Protein 2JF7 (pdb70)

GO terms:
  GO:0009821 alkaloid biosynthetic process (P, IDA)
  GO:0050422 strictosidine beta-glucosidase activity (F, IDA)

B-factor: mean 22.51, std 4.83, range [8.19, 57.91]

Sequence (933 aa):
VVHRRDFPQDFIFGAGGSAYQCEGAYNEGNRGPSIWDTFTQRSPAKISDGSNGNQAINCYHMYKEDIKIMKQTGLESYRFSISWSRVLPGGRLAAGVNKDGVKFYHDFIDELLANGIKPSVTLFHWDLPQALEDEYGGFLSHRIVDDFCEYAEFCFWEFGDKIKYWTTFNEPHTFAVNGYALGEFAPGRGGKGDEGDPAIEPYVVTHNILLAHKAAVEEYRNKFQKCQEGEIGIVLNSMWMEPLSDVQADIDAQKRALDFMLGWFLEPLTTGDYPKSMRELVKGRLPKFSADDSEKLKGCYDFIGMNYYTATYVTNAVKLSYETDDQVTKTFERNQKPIGHALYGGWQHVVPWGLYKLLVYTKETYHVPVLYVTESGMVEENKTKILLSEARRDAERTDYHQKHLASVRDAIDDGVNVKGYFVWSFFDNFEWNLGYICRYGIIHVDYKSFERYPKESAIWYKNFIAGVVHRRDFPQDFIFGAGGSAYQCEGAYNEGNRGPSIWDTFTQRSPAKISDGSNGNQAINCYHMYKEDIKIMKQTGLESYRFSISWSRVLPGGRLAAGVNKDGVKFYHDFIDELLANGIKPSVTLFHWDLPQALEDEYGGFLSHRIVDDFCEYAEFCFWEFGDKIKYWTTFNEPHTFAVNGYALGEFAPGRGGKGDEGDPAIEPYVVTHNILLAHKAAVEEYRNKFQKCQEGEIGIVLNSMWMEPLSDVQADIDAQKRALDFMLGWFLEPLTTGDYPKSMRELVKGRLPKFSADDSEKLKGCYDFIGMNYYTATYVTNAVLSYETDDQVTKTFERNQKPIGHALYGGWQHVVPWGLYKLLVYTKETYHVPVLYVTESGMVEENKTKILLSEARRDAERTDYHQKHLASVRDAIDDGVNVKGYFVWSFFDNFEWNLGYICRYGIIHVDYKSFERYPKESAIWYKNFIAG

Organism: Rauvolfia serpentina (NCBI:txid4060)

InterPro domains:
  IPR001360 Glycoside hydrolase family 1 [PF00232] (40-508)
  IPR001360 Glycoside hydrolase family 1 [PR00131] (336-350)
  IPR001360 Glycoside hydrolase family 1 [PR00131] (412-420)
  IPR001360 Glycoside hydrolase family 1 [PR00131] (435-446)
  IPR001360 Glycoside hydrolase family 1 [PR00131] (456-473)
  IPR001360 Glycoside hydrolase family 1 [PR00131] (480-492)
  IPR001360 Glycoside hydrolase family 1 [PTHR10353] (43-511)
  IPR017853 Glycoside hydrolase superfamily [SSF51445] (31-507)
  IPR033132 Glycosyl hydrolases family 1, N-terminal conserved site [PS00653] (47-61)

Foldseek 3Di:
DDFQVLDDPQAFEAFEDECLFAAAPCPPLNFAAFLQNVQLVVPLVLFQVSDGSNCWLNCLPCLLVVLVLRVLLVHQAYEYEQQCRLQVVLLACVSHGRPSSLVSVVVNLVSCVVSNYAYAYEHDEQRHRVNQCPVPNALLDLVNQVSLLVSLLVCCVSPLLRHAHYEYYEALLCNLCCDDPPLSFPPRHHHVPHDHPQLARSQSNVVSVLSNLLSSLCSCVVPRCVPSVHFYFYEFEDAQEAALDPDPQSVLLNVLRCQLRPQQRLVCQAQVFGDPLCCVQSPPSHDHDDPVSSVSSHPSGPEYAYEYFHHWYKGAAPSNHSVPSSRIDTHQDRPNHGCACQADPRPGHQDLLSLLVVLLCCCVPRVTPEYEHREYWDKHFPDDPDDCVVVLAPVVGLVSVVSNVVSVSVNVVVPRHYRYHYYPHQEFTQDGSHGRGIGTHQWYADRPPSDIHGGVSSVSSSVSVVD/DDFQVLDDPQAFEAFEDECLWAAACCPHLQFAAFLQQVQLVVPLVLFPVSFGSNCWLNCLPCLLVVLVLCLLLVHQAYEYEQQLRLQVVQLACVSHGRPSRLVSVVVNLVSNVVSNYAYAYEHDDLRHRVNCCVVPNALLDLVNQVSLLVSLLVCCVSPLLRHAHYEHYEALLCNLCCDDPPLSFPPRHRHVPHDHPQLARSQSRVVSSLSNLLSSLCSCVVPHCVNSVHWYAYEFEDAQEAALDPDPQSVVLNVLRCQLRPQQRLVCQAQVFGDVLCCVQSPPSHDHDDPVSSVSSHPSGLEYAYEYFHHWYKGAAPSHSVPSSRIDTHQDRPNHGPACAAPPRPGGQDLLRLLVVLVCCCVPRVTPAYEHAEYWDKHFPDDPDDPVVVQAPVVGLVSVVSNVVSVSVNVVVPGHYRYHYYPHQEFTQDGSHGRRIGIHQWYADRPVSDTHGGVSSVVSSVRSVD

Solvent-accessible surface area: 35237 Å² total

Radius of gyration: 33.12 Å; Cα contacts (8 Å, |Δi|>4): 2077; chains: 2; bounding box: 80×69×91 Å

CATH classification: 3.20.20.80

Structure (mmCIF, N/CA/C/O backbone):
data_2JF7
#
_entry.id   2JF7
#
_cell.length_a   157.630
_cell.length_b   157.630
_cell.length_c   103.590
_cell.angle_alpha   90.00
_cell.angle_beta   90.00
_cell.angle_gamma   90.00
#
_symmetry.space_group_name_H-M   'P 4 21 2'
#
loop_
_entity.id
_entity.type
_entity.pdbx_description
1 polymer STRICTOSIDINE-O-BETA-D-GLUCOSIDASE
2 water water
#
loop_
_atom_site.group_PDB
_atom_site.id
_atom_site.type_symbol
_atom_site.label_atom_id
_atom_site.label_alt_id
_atom_site.label_comp_id
_atom_site.label_asym_id
_atom_site.label_entity_id
_atom_site.label_seq_id
_atom_site.pdbx_PDB_ins_code
_atom_site.Cartn_x
_atom_site.Cartn_y
_atom_site.Cartn_z
_atom_site.occupancy
_atom_site.B_iso_or_equiv
_atom_site.auth_seq_id
_atom_site.auth_comp_id
_atom_site.auth_asym_id
_atom_site.auth_atom_id
_atom_site.pdbx_PDB_model_num
ATOM 1 N N . VAL A 1 37 ? 90.711 118.628 98.100 1.00 28.67 37 VAL A N 1
ATOM 2 C CA . VAL A 1 37 ? 90.970 118.812 99.567 1.00 28.75 37 VAL A CA 1
ATOM 3 C C . VAL A 1 37 ? 91.970 119.959 99.803 1.00 28.64 37 VAL A C 1
ATOM 4 O O . VAL A 1 37 ? 93.014 119.781 100.455 1.00 29.40 37 VAL A O 1
ATOM 8 N N . VAL A 1 38 ? 91.643 121.121 99.227 1.00 27.42 38 VAL A N 1
ATOM 9 C CA . VAL A 1 38 ? 92.293 122.406 99.515 1.00 26.24 38 VAL A CA 1
ATOM 10 C C . VAL A 1 38 ? 91.262 123.500 99.240 1.00 25.41 38 VAL A C 1
ATOM 11 O O . VAL A 1 38 ? 90.528 123.422 98.258 1.00 24.87 38 VAL A O 1
ATOM 15 N N . HIS A 1 39 ? 91.187 124.494 100.120 1.00 24.95 39 HIS A N 1
ATOM 16 C CA . HIS A 1 39 ? 90.168 125.541 100.023 1.00 24.58 39 HIS A CA 1
ATOM 17 C C . HIS A 1 39 ? 90.800 126.924 100.183 1.00 24.31 39 HIS A C 1
ATOM 18 O O . HIS A 1 39 ? 91.992 127.022 100.494 1.00 24.45 39 HIS A O 1
ATOM 25 N N . ARG A 1 40 ? 90.023 127.989 99.966 1.00 23.43 40 ARG A N 1
ATOM 26 C CA . ARG A 1 40 ? 90.576 129.351 99.994 1.00 22.97 40 ARG A CA 1
ATOM 27 C C . ARG A 1 40 ? 91.045 129.757 101.391 1.00 23.07 40 ARG A C 1
ATOM 28 O O . ARG A 1 40 ? 92.032 130.488 101.541 1.00 23.20 40 ARG A O 1
ATOM 36 N N . ARG A 1 41 ? 90.322 129.288 102.402 1.00 23.06 41 ARG A N 1
ATOM 37 C CA . ARG A 1 41 ? 90.605 129.621 103.803 1.00 23.06 41 ARG A CA 1
ATOM 38 C C . ARG A 1 41 ? 91.968 129.110 104.302 1.00 22.85 41 ARG A C 1
ATOM 39 O O . ARG A 1 41 ? 92.424 129.514 105.370 1.00 22.84 41 ARG A O 1
ATOM 47 N N . ASP A 1 42 ? 92.596 128.218 103.536 1.00 22.35 42 ASP A N 1
ATOM 48 C CA . ASP A 1 42 ? 93.905 127.684 103.871 1.00 21.91 42 ASP A CA 1
ATOM 49 C C . ASP A 1 42 ? 95.025 128.690 103.605 1.00 21.83 42 ASP A C 1
ATOM 50 O O . ASP A 1 42 ? 96.167 128.448 103.987 1.00 22.22 42 ASP A O 1
ATOM 55 N N . PHE A 1 43 ? 94.700 129.803 102.937 1.00 21.53 43 PHE A N 1
ATOM 56 C CA . PHE A 1 43 ? 95.691 130.810 102.515 1.00 20.96 43 PHE A CA 1
ATOM 57 C C . PHE A 1 43 ? 95.435 132.101 103.242 1.00 21.29 43 PHE A C 1
ATOM 58 O O . PHE A 1 43 ? 94.288 132.378 103.591 1.00 21.95 43 PHE A O 1
ATOM 66 N N . PRO A 1 44 ? 96.470 132.908 103.471 1.00 21.57 44 PRO A N 1
ATOM 67 C CA . PRO A 1 44 ? 96.290 134.185 104.184 1.00 22.20 44 PRO A CA 1
ATOM 68 C C . PRO A 1 44 ? 95.244 135.083 103.509 1.00 22.90 44 PRO A C 1
ATOM 69 O O . PRO A 1 44 ? 94.976 134.935 102.321 1.00 22.48 44 PRO A O 1
ATOM 73 N N . GLN A 1 45 ? 94.671 136.011 104.264 1.00 24.22 45 GLN A N 1
ATOM 74 C CA . GLN A 1 45 ? 93.691 136.943 103.704 1.00 25.64 45 GLN A CA 1
ATOM 75 C C . GLN A 1 45 ? 94.129 137.669 102.427 1.00 25.81 45 GLN A C 1
ATOM 76 O O . GLN A 1 45 ? 93.364 137.742 101.472 1.00 26.15 45 GLN A O 1
ATOM 82 N N . ASP A 1 46 ? 95.348 138.193 102.399 1.00 26.15 46 ASP A N 1
ATOM 83 C CA . ASP A 1 46 ? 95.750 139.076 101.299 1.00 26.77 46 ASP A CA 1
ATOM 84 C C . ASP A 1 46 ? 96.414 138.381 100.063 1.00 26.57 46 ASP A C 1
ATOM 85 O O . ASP A 1 46 ? 96.602 139.010 99.008 1.00 27.19 46 ASP A O 1
ATOM 90 N N . PHE A 1 47 ? 96.765 137.101 100.186 1.00 25.23 47 PHE A N 1
ATOM 91 C CA . PHE A 1 47 ? 97.132 136.272 99.022 1.00 23.62 47 PHE A CA 1
ATOM 92 C C . PHE A 1 47 ? 96.348 136.612 97.750 1.00 22.62 47 PHE A C 1
ATOM 93 O O . PHE A 1 47 ? 95.126 136.734 97.800 1.00 22.36 47 PHE A O 1
ATOM 101 N N . ILE A 1 48 ? 97.048 136.752 96.621 1.00 22.30 48 ILE A N 1
ATOM 102 C CA . ILE A 1 48 ? 96.418 137.084 95.331 1.00 21.53 48 ILE A CA 1
ATOM 103 C C . ILE A 1 48 ? 96.213 135.840 94.458 1.00 20.93 48 ILE A C 1
ATOM 104 O O . ILE A 1 48 ? 97.137 135.040 94.242 1.00 20.57 48 ILE A O 1
ATOM 109 N N . PHE A 1 49 ? 95.005 135.688 93.935 1.00 20.64 49 PHE A N 1
ATOM 110 C CA . PHE A 1 49 ? 94.753 134.606 92.983 1.00 20.62 49 PHE A CA 1
ATOM 111 C C . PHE A 1 49 ? 94.502 135.142 91.584 1.00 20.44 49 PHE A C 1
ATOM 112 O O . PHE A 1 49 ? 93.548 135.894 91.355 1.00 21.01 49 PHE A O 1
ATOM 120 N N . GLY A 1 50 ? 95.363 134.763 90.649 1.00 20.04 50 GLY A N 1
ATOM 121 C CA . GLY A 1 50 ? 95.296 135.338 89.324 1.00 20.26 50 GLY A CA 1
ATOM 122 C C . GLY A 1 50 ? 95.618 134.392 88.200 1.00 20.77 50 GLY A C 1
ATOM 123 O O . GLY A 1 50 ? 95.693 133.167 88.388 1.00 20.47 50 GLY A O 1
ATOM 124 N N . ALA A 1 51 ? 95.796 134.978 87.017 1.00 21.15 51 ALA A N 1
ATOM 125 C CA . ALA A 1 51 ? 96.256 134.246 85.837 1.00 21.42 51 ALA A CA 1
ATOM 126 C C . ALA A 1 51 ? 97.046 135.210 84.953 1.00 21.71 51 ALA A C 1
ATOM 127 O O . ALA A 1 51 ? 97.171 136.396 85.288 1.00 21.94 51 ALA A O 1
ATOM 129 N N . GLY A 1 52 ? 97.584 134.717 83.837 1.00 21.73 52 GLY A N 1
ATOM 130 C CA . GLY A 1 52 ? 98.376 135.566 82.973 1.00 21.51 52 GLY A CA 1
ATOM 131 C C . GLY A 1 52 ? 98.489 135.122 81.537 1.00 22.14 52 GLY A C 1
ATOM 132 O O . GLY A 1 52 ? 97.955 134.078 81.141 1.00 22.37 52 GLY A O 1
ATOM 133 N N . GLY A 1 53 ? 99.181 135.956 80.756 1.00 22.44 53 GLY A N 1
ATOM 134 C CA . GLY A 1 53 ? 99.491 135.714 79.353 1.00 22.57 53 GLY A CA 1
ATOM 135 C C . GLY A 1 53 ? 100.639 136.637 78.995 1.00 22.87 53 GLY A C 1
ATOM 136 O O . GLY A 1 53 ? 101.072 137.408 79.860 1.00 24.06 53 GLY A O 1
ATOM 137 N N . SER A 1 54 ? 101.154 136.556 77.763 1.00 22.45 54 SER A N 1
ATOM 138 C CA . SER A 1 54 ? 102.217 137.469 77.318 1.00 22.01 54 SER A CA 1
ATOM 139 C C . SER A 1 54 ? 101.867 138.095 75.967 1.00 21.96 54 SER A C 1
ATOM 140 O O . SER A 1 54 ? 101.010 137.563 75.240 1.00 22.66 54 SER A O 1
ATOM 143 N N . ALA A 1 55 ? 102.493 139.223 75.635 1.00 20.76 55 ALA A N 1
ATOM 144 C CA . ALA A 1 55 ? 102.126 139.939 74.414 1.00 20.80 55 ALA A CA 1
ATOM 145 C C . ALA A 1 55 ? 102.157 139.048 73.158 1.00 20.77 55 ALA A C 1
ATOM 146 O O . ALA A 1 55 ? 101.140 138.884 72.460 1.00 20.53 55 ALA A O 1
ATOM 148 N N . TYR A 1 56 ? 103.314 138.453 72.887 1.00 20.71 56 TYR A N 1
ATOM 149 C CA . TYR A 1 56 ? 103.492 137.756 71.625 1.00 20.62 56 TYR A CA 1
ATOM 150 C C . TYR A 1 56 ? 102.671 136.498 71.545 1.00 20.70 56 TYR A C 1
ATOM 151 O O . TYR A 1 56 ? 102.317 136.085 70.452 1.00 21.80 56 TYR A O 1
ATOM 160 N N . GLN A 1 57 ? 102.373 135.872 72.675 1.00 20.33 57 GLN A N 1
ATOM 161 C CA . GLN A 1 57 ? 101.579 134.656 72.634 1.00 21.19 57 GLN A CA 1
ATOM 162 C C . GLN A 1 57 ? 100.087 134.912 72.407 1.00 21.51 57 GLN A C 1
ATOM 163 O O . GLN A 1 57 ? 99.382 134.002 71.986 1.00 21.60 57 GLN A O 1
ATOM 169 N N . CYS A 1 58 ? 99.625 136.139 72.668 1.00 21.32 58 CYS A N 1
ATOM 170 C CA . CYS A 1 58 ? 98.194 136.438 72.736 1.00 21.62 58 CYS A CA 1
ATOM 171 C C . CYS A 1 58 ? 97.715 137.551 71.818 1.00 21.56 58 CYS A C 1
ATOM 172 O O . CYS A 1 58 ? 96.636 137.468 71.232 1.00 21.76 58 CYS A O 1
ATOM 175 N N . GLU A 1 59 ? 98.498 138.615 71.720 1.00 21.16 59 GLU A N 1
ATOM 176 C CA . GLU A 1 59 ? 97.991 139.838 71.111 1.00 20.87 59 GLU A CA 1
ATOM 177 C C . GLU A 1 59 ? 97.546 139.676 69.656 1.00 20.81 59 GLU A C 1
ATOM 178 O O . GLU A 1 59 ? 96.461 140.136 69.285 1.00 21.53 59 GLU A O 1
ATOM 184 N N . GLY A 1 60 ? 98.377 139.050 68.832 1.00 19.97 60 GLY A N 1
ATOM 185 C CA . GLY A 1 60 ? 98.160 139.105 67.403 1.00 19.93 60 GLY A CA 1
ATOM 186 C C . GLY A 1 60 ? 98.370 140.527 66.896 1.00 20.68 60 GLY A C 1
ATOM 187 O O . GLY A 1 60 ? 99.118 141.310 67.495 1.00 20.51 60 GLY A O 1
ATOM 188 N N . ALA A 1 61 ? 97.712 140.867 65.791 1.00 20.69 61 ALA A N 1
ATOM 189 C CA . ALA A 1 61 ? 97.822 142.191 65.210 1.00 20.74 61 ALA A CA 1
ATOM 190 C C . ALA A 1 61 ? 99.287 142.618 65.110 1.00 21.12 61 ALA A C 1
ATOM 191 O O . ALA A 1 61 ? 99.617 143.792 65.383 1.00 20.94 61 ALA A O 1
ATOM 193 N N . TYR A 1 62 ? 100.156 141.676 64.717 1.00 20.99 62 TYR A N 1
ATOM 194 C CA . TYR A 1 62 ? 101.608 141.943 64.674 1.00 21.30 62 TYR A CA 1
ATOM 195 C C . TYR A 1 62 ? 101.989 143.117 63.765 1.00 21.55 62 TYR A C 1
ATOM 196 O O . TYR A 1 62 ? 102.990 143.792 64.008 1.00 21.33 62 TYR A O 1
ATOM 205 N N . ASN A 1 63 ? 101.189 143.336 62.718 1.00 21.83 63 ASN A N 1
ATOM 206 C CA . ASN A 1 63 ? 101.436 144.380 61.720 1.00 21.76 63 ASN A CA 1
ATOM 207 C C . ASN A 1 63 ? 100.324 145.460 61.660 1.00 21.95 63 ASN A C 1
ATOM 208 O O . ASN A 1 63 ? 100.104 146.082 60.608 1.00 21.86 63 ASN A O 1
ATOM 213 N N . GLU A 1 64 ? 99.622 145.641 62.784 1.00 21.84 64 GLU A N 1
ATOM 214 C CA . GLU A 1 64 ? 98.553 146.633 62.912 1.00 22.18 64 GLU A CA 1
ATOM 215 C C . GLU A 1 64 ? 98.890 147.625 64.048 1.00 22.61 64 GLU A C 1
ATOM 216 O O . GLU A 1 64 ? 99.813 147.368 64.846 1.00 22.70 64 GLU A O 1
ATOM 222 N N . GLY A 1 65 ? 98.158 148.751 64.105 1.00 22.33 65 GLY A N 1
ATOM 223 C CA . GLY A 1 65 ? 98.409 149.800 65.077 1.00 21.46 65 GLY A CA 1
ATOM 224 C C . GLY A 1 65 ? 99.879 150.223 65.132 1.00 21.28 65 GLY A C 1
ATOM 225 O O . GLY A 1 65 ? 100.357 150.704 66.170 1.00 21.45 65 GLY A O 1
ATOM 226 N N . ASN A 1 66 ? 100.577 150.037 64.011 1.00 19.75 66 ASN A N 1
ATOM 227 C CA . ASN A 1 66 ? 101.967 150.454 63.832 1.00 19.98 66 ASN A CA 1
ATOM 228 C C . ASN A 1 66 ? 103.032 149.797 64.705 1.00 19.58 66 ASN A C 1
ATOM 229 O O . ASN A 1 66 ? 104.087 150.377 64.951 1.00 19.89 66 ASN A O 1
ATOM 234 N N . ARG A 1 67 ? 102.758 148.574 65.132 1.00 19.46 67 ARG A N 1
ATOM 235 C CA . ARG A 1 67 ? 103.726 147.781 65.870 1.00 19.26 67 ARG A CA 1
ATOM 236 C C . ARG A 1 67 ? 104.951 147.517 64.998 1.00 19.06 67 ARG A C 1
ATOM 237 O O . ARG A 1 67 ? 104.800 147.224 63.821 1.00 19.11 67 ARG A O 1
ATOM 245 N N . GLY A 1 68 ? 106.148 147.657 65.572 1.00 19.26 68 GLY A N 1
ATOM 246 C CA . GLY A 1 68 ? 107.405 147.298 64.926 1.00 18.57 68 GLY A CA 1
ATOM 247 C C . GLY A 1 68 ? 107.650 145.822 65.161 1.00 18.81 68 GLY A C 1
ATOM 248 O O . GLY A 1 68 ? 107.119 145.277 66.118 1.00 18.81 68 GLY A O 1
ATOM 249 N N . PRO A 1 69 ? 108.419 145.150 64.302 1.00 18.89 69 PRO A N 1
ATOM 250 C CA . PRO A 1 69 ? 108.640 143.707 64.459 1.00 19.17 69 PRO A CA 1
ATOM 251 C C . PRO A 1 69 ? 109.527 143.388 65.667 1.00 19.19 69 PRO A C 1
ATOM 252 O O . PRO A 1 69 ? 110.385 144.211 66.035 1.00 18.35 69 PRO A O 1
ATOM 256 N N . SER A 1 70 ? 109.294 142.219 66.269 1.00 19.40 70 SER A N 1
ATOM 257 C CA . SER A 1 70 ? 110.126 141.719 67.367 1.00 20.06 70 SER A CA 1
ATOM 258 C C . SER A 1 70 ? 110.918 140.553 66.831 1.00 19.69 70 SER A C 1
ATOM 259 O O . SER A 1 70 ? 110.633 140.088 65.736 1.00 20.07 70 SER A O 1
ATOM 262 N N . ILE A 1 71 ? 111.879 140.059 67.604 1.00 19.71 71 ILE A N 1
ATOM 263 C CA . ILE A 1 71 ? 112.708 138.924 67.178 1.00 19.90 71 ILE A CA 1
ATOM 264 C C . ILE A 1 71 ? 111.891 137.655 67.067 1.00 20.03 71 ILE A C 1
ATOM 265 O O . ILE A 1 71 ? 112.272 136.731 66.360 1.00 19.80 71 ILE A O 1
ATOM 270 N N . TRP A 1 72 ? 110.743 137.619 67.740 1.00 20.80 72 TRP A N 1
ATOM 271 C CA . TRP A 1 72 ? 109.855 136.477 67.598 1.00 20.71 72 TRP A CA 1
ATOM 272 C C . TRP A 1 72 ? 109.066 136.505 66.308 1.00 20.94 72 TRP A C 1
ATOM 273 O O . TRP A 1 72 ? 108.832 135.455 65.736 1.00 21.93 72 TRP A O 1
ATOM 284 N N . ASP A 1 73 ? 108.706 137.687 65.812 1.00 20.50 73 ASP A N 1
ATOM 285 C CA . ASP A 1 73 ? 108.156 137.796 64.457 1.00 20.67 73 ASP A CA 1
ATOM 286 C C . ASP A 1 73 ? 109.161 137.303 63.417 1.00 20.62 73 ASP A C 1
ATOM 287 O O . ASP A 1 73 ? 108.853 136.432 62.604 1.00 20.85 73 ASP A O 1
ATOM 292 N N . THR A 1 74 ? 110.359 137.882 63.455 1.00 20.08 74 THR A N 1
ATOM 293 C CA . THR A 1 74 ? 111.470 137.508 62.595 1.00 19.38 74 THR A CA 1
ATOM 294 C C . THR A 1 74 ? 111.731 135.982 62.596 1.00 20.18 74 THR A C 1
ATOM 295 O O . THR A 1 74 ? 111.728 135.322 61.552 1.00 19.14 74 THR A O 1
ATOM 299 N N . PHE A 1 75 ? 111.957 135.440 63.786 1.00 21.04 75 PHE A N 1
ATOM 300 C CA . PHE A 1 75 ? 112.320 134.041 63.959 1.00 21.49 75 PHE A CA 1
ATOM 301 C C . PHE A 1 75 ? 111.311 133.128 63.281 1.00 21.60 75 PHE A C 1
ATOM 302 O O . PHE A 1 75 ? 111.676 132.223 62.527 1.00 21.56 75 PHE A O 1
ATOM 310 N N . THR A 1 76 ? 110.042 133.406 63.542 1.00 21.63 76 THR A N 1
ATOM 311 C CA . THR A 1 76 ? 108.962 132.550 63.118 1.00 21.82 76 THR A CA 1
ATOM 312 C C . THR A 1 76 ? 108.640 132.692 61.619 1.00 21.79 76 THR A C 1
ATOM 313 O O . THR A 1 76 ? 108.219 131.735 60.958 1.00 21.23 76 THR A O 1
ATOM 317 N N . GLN A 1 77 ? 108.889 133.883 61.065 1.00 21.65 77 GLN A N 1
ATOM 318 C CA . GLN A 1 77 ? 108.684 134.100 59.644 1.00 20.51 77 GLN A CA 1
ATOM 319 C C . GLN A 1 77 ? 109.900 133.746 58.773 1.00 20.39 77 GLN A C 1
ATOM 320 O O . GLN A 1 77 ? 109.727 133.180 57.703 1.00 20.23 77 GLN A O 1
ATOM 326 N N . ARG A 1 78 ? 111.111 134.084 59.215 1.00 19.86 78 ARG A N 1
ATOM 327 C CA . ARG A 1 78 ? 112.318 133.727 58.466 1.00 19.94 78 ARG A CA 1
ATOM 328 C C . ARG A 1 78 ? 112.661 132.225 58.579 1.00 20.14 78 ARG A C 1
ATOM 329 O O . ARG A 1 78 ? 113.219 131.639 57.648 1.00 19.59 78 ARG A O 1
ATOM 337 N N . SER A 1 79 ? 112.329 131.614 59.719 1.00 20.58 79 SER A N 1
ATOM 338 C CA . SER A 1 79 ? 112.665 130.195 59.991 1.00 21.15 79 SER A CA 1
ATOM 339 C C . SER A 1 79 ? 111.484 129.349 60.458 1.00 20.21 79 SER A C 1
ATOM 340 O O . SER A 1 79 ? 111.562 128.784 61.536 1.00 19.79 79 SER A O 1
ATOM 343 N N . PRO A 1 80 ? 110.421 129.209 59.680 1.00 19.99 80 PRO A N 1
ATOM 344 C CA . PRO A 1 80 ? 109.246 128.470 60.171 1.00 20.14 80 PRO A CA 1
ATOM 345 C C . PRO A 1 80 ? 109.547 126.988 60.507 1.00 20.27 80 PRO A C 1
ATOM 346 O O . PRO A 1 80 ? 108.863 126.430 61.369 1.00 19.91 80 PRO A O 1
ATOM 350 N N . ALA A 1 81 ? 110.559 126.386 59.875 1.00 20.49 81 ALA A N 1
ATOM 351 C CA . ALA A 1 81 ? 110.984 125.013 60.225 1.00 20.82 81 ALA A CA 1
ATOM 352 C C . ALA A 1 81 ? 111.359 124.858 61.706 1.00 20.97 81 ALA A C 1
ATOM 353 O O . ALA A 1 81 ? 111.152 123.795 62.279 1.00 21.32 81 ALA A O 1
ATOM 355 N N . LYS A 1 82 ? 111.897 125.920 62.309 1.00 20.67 82 LYS A N 1
ATOM 356 C CA . LYS A 1 82 ? 112.221 125.951 63.727 1.00 20.67 82 LYS A CA 1
ATOM 357 C C . LYS A 1 82 ? 111.002 125.812 64.659 1.00 21.00 82 LYS A C 1
ATOM 358 O O . LYS A 1 82 ? 111.174 125.567 65.855 1.00 21.56 82 LYS A O 1
ATOM 364 N N . ILE A 1 83 ? 109.794 126.006 64.123 1.00 20.78 83 ILE A N 1
ATOM 365 C CA . ILE A 1 83 ? 108.525 125.850 64.857 1.00 19.89 83 ILE A CA 1
ATOM 366 C C . ILE A 1 83 ? 107.868 124.496 64.529 1.00 20.45 83 ILE A C 1
ATOM 367 O O . ILE A 1 83 ? 107.844 124.056 63.371 1.00 20.24 83 ILE A O 1
ATOM 372 N N . SER A 1 84 ? 107.334 123.836 65.547 1.00 20.86 84 SER A N 1
ATOM 373 C CA . SER A 1 84 ? 106.742 122.504 65.384 1.00 21.09 84 SER A CA 1
ATOM 374 C C . SER A 1 84 ? 105.766 122.369 64.207 1.00 20.82 84 SER A C 1
ATOM 375 O O . SER A 1 84 ? 105.751 121.336 63.537 1.00 20.84 84 SER A O 1
ATOM 378 N N . ASP A 1 85 ? 104.962 123.392 63.944 1.00 20.50 85 ASP A N 1
ATOM 379 C CA . ASP A 1 85 ? 103.990 123.304 62.845 1.00 20.63 85 ASP A CA 1
ATOM 380 C C . ASP A 1 85 ? 104.067 124.481 61.862 1.00 21.30 85 ASP A C 1
ATOM 381 O O . ASP A 1 85 ? 103.119 124.761 61.119 1.00 21.36 85 ASP A O 1
ATOM 386 N N . GLY A 1 86 ? 105.205 125.180 61.891 1.00 22.00 86 GLY A N 1
ATOM 387 C CA . GLY A 1 86 ? 105.489 126.275 60.975 1.00 21.55 86 GLY A CA 1
ATOM 388 C C . GLY A 1 86 ? 104.713 127.538 61.265 1.00 21.45 86 GLY A C 1
ATOM 389 O O . GLY A 1 86 ? 104.830 128.513 60.513 1.00 21.78 86 GLY A O 1
ATOM 390 N N . SER A 1 87 ? 103.950 127.532 62.360 1.00 21.11 87 SER A N 1
ATOM 391 C CA . SER A 1 87 ? 103.043 128.635 62.698 1.00 20.58 87 SER A CA 1
ATOM 392 C C . SER A 1 87 ? 103.782 129.819 63.313 1.00 20.41 87 SER A C 1
ATOM 393 O O . SER A 1 87 ? 104.987 129.755 63.491 1.00 20.70 87 SER A O 1
ATOM 396 N N . ASN A 1 88 ? 103.049 130.886 63.630 1.00 20.03 88 ASN A N 1
ATOM 397 C CA . ASN A 1 88 ? 103.622 132.111 64.173 1.00 19.92 88 ASN A CA 1
ATOM 398 C C . ASN A 1 88 ? 102.643 132.898 65.068 1.00 20.47 88 ASN A C 1
ATOM 399 O O . ASN A 1 88 ? 101.481 132.505 65.246 1.00 20.53 88 ASN A O 1
ATOM 404 N N . GLY A 1 89 ? 103.107 134.019 65.619 1.00 20.20 89 GLY A N 1
ATOM 405 C CA . GLY A 1 89 ? 102.234 134.870 66.415 1.00 20.14 89 GLY A CA 1
ATOM 406 C C . GLY A 1 89 ? 101.516 135.961 65.638 1.00 19.72 89 GLY A C 1
ATOM 407 O O . GLY A 1 89 ? 101.041 136.928 66.227 1.00 18.70 89 GLY A O 1
ATOM 408 N N . ASN A 1 90 ? 101.431 135.806 64.316 1.00 20.46 90 ASN A N 1
ATOM 409 C CA . ASN A 1 90 ? 100.876 136.864 63.457 1.00 20.89 90 ASN A CA 1
ATOM 410 C C . ASN A 1 90 ? 99.499 137.318 63.949 1.00 20.84 90 ASN A C 1
ATOM 411 O O . ASN A 1 90 ? 99.315 138.507 64.221 1.00 20.92 90 ASN A O 1
ATOM 416 N N . GLN A 1 91 ? 98.573 136.359 64.086 1.00 20.23 91 GLN A N 1
ATOM 417 C CA . GLN A 1 91 ? 97.290 136.575 64.745 1.00 20.69 91 GLN A CA 1
ATOM 418 C C . GLN A 1 91 ? 97.303 136.099 66.207 1.00 20.80 91 GLN A C 1
ATOM 419 O O . GLN A 1 91 ? 96.485 136.535 67.006 1.00 21.46 91 GLN A O 1
ATOM 425 N N . ALA A 1 92 ? 98.216 135.205 66.562 1.00 21.16 92 ALA A N 1
ATOM 426 C CA . ALA A 1 92 ? 98.211 134.612 67.900 1.00 21.96 92 ALA A CA 1
ATOM 427 C C . ALA A 1 92 ? 96.783 134.161 68.241 1.00 22.06 92 ALA A C 1
ATOM 428 O O . ALA A 1 92 ? 96.198 133.369 67.499 1.00 22.97 92 ALA A O 1
ATOM 430 N N . ILE A 1 93 ? 96.213 134.671 69.328 1.00 21.39 93 ILE A N 1
ATOM 431 C CA . ILE A 1 93 ? 94.787 134.455 69.599 1.00 20.78 93 ILE A CA 1
ATOM 432 C C . ILE A 1 93 ? 93.986 135.759 69.608 1.00 21.20 93 ILE A C 1
ATOM 433 O O . ILE A 1 93 ? 92.882 135.835 70.146 1.00 20.32 93 ILE A O 1
ATOM 438 N N . ASN A 1 94 ? 94.554 136.789 68.995 1.00 21.70 94 ASN A N 1
ATOM 439 C CA . ASN A 1 94 ? 93.799 137.992 68.664 1.00 22.11 94 ASN A CA 1
ATOM 440 C C . ASN A 1 94 ? 93.331 138.817 69.869 1.00 22.30 94 ASN A C 1
ATOM 441 O O . ASN A 1 94 ? 92.352 139.569 69.794 1.00 22.92 94 ASN A O 1
ATOM 446 N N . CYS A 1 95 ? 94.074 138.716 70.960 1.00 22.26 95 CYS A N 1
ATOM 447 C CA . CYS A 1 95 ? 93.762 139.459 72.162 1.00 23.12 95 CYS A CA 1
ATOM 448 C C . CYS A 1 95 ? 93.674 140.984 71.939 1.00 23.87 95 CYS A C 1
ATOM 449 O O . CYS A 1 95 ? 92.856 141.654 72.568 1.00 24.58 95 CYS A O 1
ATOM 452 N N . TYR A 1 96 ? 94.503 141.517 71.039 1.00 23.29 96 TYR A N 1
ATOM 453 C CA . TYR A 1 96 ? 94.550 142.942 70.785 1.00 22.20 96 TYR A CA 1
ATOM 454 C C . TYR A 1 96 ? 93.206 143.506 70.315 1.00 21.86 96 TYR A C 1
ATOM 455 O O . TYR A 1 96 ? 92.895 144.654 70.600 1.00 21.66 96 TYR A O 1
ATOM 464 N N . HIS A 1 97 ? 92.412 142.719 69.602 1.00 21.51 97 HIS A N 1
ATOM 465 C CA . HIS A 1 97 ? 91.114 143.210 69.136 1.00 22.15 97 HIS A CA 1
ATOM 466 C C . HIS A 1 97 ? 89.994 142.745 70.059 1.00 22.76 97 HIS A C 1
ATOM 467 O O . HIS A 1 97 ? 88.911 143.310 70.060 1.00 22.51 97 HIS A O 1
ATOM 474 N N . MET A 1 98 ? 90.261 141.694 70.833 1.00 23.26 98 MET A N 1
ATOM 475 C CA . MET A 1 98 ? 89.215 141.020 71.600 1.00 22.89 98 MET A CA 1
ATOM 476 C C . MET A 1 98 ? 89.330 141.254 73.111 1.00 22.61 98 MET A C 1
ATOM 477 O O . MET A 1 98 ? 88.693 140.541 73.902 1.00 22.79 98 MET A O 1
ATOM 482 N N . TYR A 1 99 ? 90.101 142.264 73.515 1.00 22.20 99 TYR A N 1
ATOM 483 C CA . TYR A 1 99 ? 90.345 142.485 74.941 1.00 22.07 99 TYR A CA 1
ATOM 484 C C . TYR A 1 99 ? 89.089 142.738 75.811 1.00 22.21 99 TYR A C 1
ATOM 485 O O . TYR A 1 99 ? 89.041 142.265 76.941 1.00 23.43 99 TYR A O 1
ATOM 494 N N . LYS A 1 100 ? 88.082 143.459 75.316 1.00 22.18 100 LYS A N 1
ATOM 495 C CA . LYS A 1 100 ? 86.859 143.704 76.114 1.00 21.96 100 LYS A CA 1
ATOM 496 C C . LYS A 1 100 ? 86.167 142.402 76.521 1.00 21.95 100 LYS A C 1
ATOM 497 O O . LYS A 1 100 ? 85.787 142.224 77.682 1.00 22.69 100 LYS A O 1
ATOM 503 N N . GLU A 1 101 ? 86.025 141.481 75.573 1.00 22.02 101 GLU A N 1
ATOM 504 C CA . GLU A 1 101 ? 85.470 140.157 75.862 1.00 21.35 101 GLU A CA 1
ATOM 505 C C . GLU A 1 101 ? 86.439 139.348 76.744 1.00 21.45 101 GLU A C 1
ATOM 506 O O . GLU A 1 101 ? 85.995 138.617 77.632 1.00 21.49 101 GLU A O 1
ATOM 512 N N . ASP A 1 102 ? 87.752 139.488 76.534 1.00 21.18 102 ASP A N 1
ATOM 513 C CA . ASP A 1 102 ? 88.725 138.718 77.357 1.00 21.31 102 ASP A CA 1
ATOM 514 C C . ASP A 1 102 ? 88.595 139.041 78.848 1.00 20.99 102 ASP A C 1
ATOM 515 O O . ASP A 1 102 ? 88.546 138.155 79.699 1.00 20.45 102 ASP A O 1
ATOM 520 N N . ILE A 1 103 ? 88.491 140.332 79.135 1.00 21.07 103 ILE A N 1
ATOM 521 C CA . ILE A 1 103 ? 88.384 140.833 80.489 1.00 21.05 103 ILE A CA 1
ATOM 522 C C . ILE A 1 103 ? 87.028 140.449 81.100 1.00 20.90 103 ILE A C 1
ATOM 523 O O . ILE A 1 103 ? 86.959 140.131 82.296 1.00 20.84 103 ILE A O 1
ATOM 528 N N . LYS A 1 104 ? 85.966 140.427 80.281 1.00 20.39 104 LYS A N 1
ATOM 529 C CA . LYS A 1 104 ? 84.685 139.868 80.716 1.00 19.82 104 LYS A CA 1
ATOM 530 C C . LYS A 1 104 ? 84.844 138.404 81.190 1.00 20.16 104 LYS A C 1
ATOM 531 O O . LYS A 1 104 ? 84.271 138.004 82.208 1.00 20.14 104 LYS A O 1
ATOM 537 N N . ILE A 1 105 ? 85.622 137.615 80.454 1.00 20.08 105 ILE A N 1
ATOM 538 C CA . ILE A 1 105 ? 85.919 136.233 80.835 1.00 20.05 105 ILE A CA 1
ATOM 539 C C . ILE A 1 105 ? 86.805 136.129 82.077 1.00 20.12 105 ILE A C 1
ATOM 540 O O . ILE A 1 105 ? 86.695 135.170 82.866 1.00 19.95 105 ILE A O 1
ATOM 545 N N . MET A 1 106 ? 87.684 137.106 82.262 1.00 19.91 106 MET A N 1
ATOM 546 C CA . MET A 1 106 ? 88.501 137.125 83.470 1.00 20.14 106 MET A CA 1
ATOM 547 C C . MET A 1 106 ? 87.614 137.303 84.712 1.00 20.18 106 MET A C 1
ATOM 548 O O . MET A 1 106 ? 87.748 136.569 85.693 1.00 20.93 106 MET A O 1
ATOM 553 N N . LYS A 1 107 ? 86.688 138.255 84.647 1.00 19.65 107 LYS A N 1
ATOM 554 C CA . LYS A 1 107 ? 85.776 138.530 85.740 1.00 19.70 107 LYS A CA 1
ATOM 555 C C . LYS A 1 107 ? 84.802 137.384 86.019 1.00 20.10 107 LYS A C 1
ATOM 556 O O . LYS A 1 107 ? 84.488 137.118 87.183 1.00 20.55 107 LYS A O 1
ATOM 562 N N . GLN A 1 108 ? 84.343 136.692 84.974 1.00 19.89 108 GLN A N 1
ATOM 563 C CA . GLN A 1 108 ? 83.502 135.493 85.140 1.00 19.90 108 GLN A CA 1
ATOM 564 C C . GLN A 1 108 ? 84.261 134.402 85.877 1.00 20.03 108 GLN A C 1
ATOM 565 O O . GLN A 1 108 ? 83.661 133.606 86.588 1.00 20.20 108 GLN A O 1
ATOM 571 N N . THR A 1 109 ? 85.576 134.360 85.674 1.00 19.54 109 THR A N 1
ATOM 572 C CA . THR A 1 109 ? 86.439 133.446 86.394 1.00 19.98 109 THR A CA 1
ATOM 573 C C . THR A 1 109 ? 86.721 133.915 87.842 1.00 20.24 109 THR A C 1
ATOM 574 O O . THR A 1 109 ? 87.057 133.099 88.699 1.00 20.34 109 THR A O 1
ATOM 578 N N . GLY A 1 110 ? 86.550 135.209 88.114 1.00 20.18 110 GLY A N 1
ATOM 579 C CA . GLY A 1 110 ? 86.818 135.766 89.433 1.00 20.01 110 GLY A CA 1
ATOM 580 C C . GLY A 1 110 ? 88.277 136.203 89.592 1.00 20.52 110 GLY A C 1
ATOM 581 O O . GLY A 1 110 ? 88.766 136.476 90.698 1.00 20.67 110 GLY A O 1
ATOM 582 N N . LEU A 1 111 ? 88.991 136.279 88.486 1.00 20.24 111 LEU A N 1
ATOM 583 C CA . LEU A 1 111 ? 90.379 136.683 88.548 1.00 20.79 111 LEU A CA 1
ATOM 584 C C . LEU A 1 111 ? 90.531 137.923 89.435 1.00 21.23 111 LEU A C 1
ATOM 585 O O . LEU A 1 111 ? 89.786 138.895 89.312 1.00 21.88 111 LEU A O 1
ATOM 590 N N . GLU A 1 112 ? 91.476 137.884 90.358 1.00 21.54 112 GLU A N 1
ATOM 591 C CA . GLU A 1 112 ? 91.702 139.050 91.206 1.00 21.75 112 GLU A CA 1
ATOM 592 C C . GLU A 1 112 ? 92.724 139.974 90.566 1.00 22.12 112 GLU A C 1
ATOM 593 O O . GLU A 1 112 ? 92.700 141.182 90.793 1.00 22.47 112 GLU A O 1
ATOM 599 N N . SER A 1 113 ? 93.615 139.385 89.770 1.00 22.07 113 SER A N 1
ATOM 600 C CA . SER A 1 113 ? 94.645 140.131 89.078 1.00 22.73 113 SER A CA 1
ATOM 601 C C . SER A 1 113 ? 95.023 139.379 87.801 1.00 22.99 113 SER A C 1
ATOM 602 O O . SER A 1 113 ? 94.941 138.140 87.773 1.00 24.10 113 SER A O 1
ATOM 605 N N . TYR A 1 114 ? 95.400 140.119 86.746 1.00 22.54 114 TYR A N 1
ATOM 606 C CA . TYR A 1 114 ? 95.872 139.532 85.481 1.00 21.64 114 TYR A CA 1
ATOM 607 C C . TYR A 1 114 ? 97.272 140.011 85.194 1.00 21.31 114 TYR A C 1
ATOM 608 O O . TYR A 1 114 ? 97.553 141.210 85.260 1.00 21.45 114 TYR A O 1
ATOM 617 N N . ARG A 1 115 ? 98.144 139.067 84.872 1.00 20.83 115 ARG A N 1
ATOM 618 C CA . ARG A 1 115 ? 99.519 139.378 84.543 1.00 21.03 115 ARG A CA 1
ATOM 619 C C . ARG A 1 115 ? 99.652 139.375 83.048 1.00 21.60 115 ARG A C 1
ATOM 620 O O . ARG A 1 115 ? 99.370 138.367 82.390 1.00 22.65 115 ARG A O 1
ATOM 628 N N . PHE A 1 116 ? 100.048 140.507 82.491 1.00 21.48 116 PHE A N 1
ATOM 629 C CA . PHE A 1 116 ? 100.261 140.577 81.054 1.00 21.59 116 PHE A CA 1
ATOM 630 C C . PHE A 1 116 ? 101.583 141.308 80.790 1.00 22.01 116 PHE A C 1
ATOM 631 O O . PHE A 1 116 ? 102.237 141.841 81.705 1.00 22.23 116 PHE A O 1
ATOM 639 N N . SER A 1 117 ? 102.005 141.313 79.540 1.00 22.08 117 SER A N 1
ATOM 640 C CA . SER A 1 117 ? 103.271 141.950 79.212 1.00 21.38 117 SER A CA 1
ATOM 641 C C . SER A 1 117 ? 103.073 142.972 78.096 1.00 21.52 117 SER A C 1
ATOM 642 O O . SER A 1 117 ? 102.163 142.834 77.269 1.00 22.01 117 SER A O 1
ATOM 645 N N . ILE A 1 118 ? 103.906 144.006 78.098 1.00 21.16 118 ILE A N 1
ATOM 646 C CA . ILE A 1 118 ? 103.878 145.030 77.062 1.00 20.63 118 ILE A CA 1
ATOM 647 C C . ILE A 1 118 ? 104.849 144.643 75.958 1.00 20.58 118 ILE A C 1
ATOM 648 O O . ILE A 1 118 ? 106.010 144.302 76.246 1.00 20.23 118 ILE A O 1
ATOM 653 N N . SER A 1 119 ? 104.377 144.668 74.706 1.00 20.33 119 SER A N 1
ATOM 654 C CA . SER A 1 119 ? 105.258 144.423 73.575 1.00 19.55 119 SER A CA 1
ATOM 655 C C . SER A 1 119 ? 106.085 145.686 73.370 1.00 19.33 119 SER A C 1
ATOM 656 O O . SER A 1 119 ? 105.584 146.720 72.926 1.00 19.27 119 SER A O 1
ATOM 659 N N . TRP A 1 120 ? 107.357 145.576 73.707 1.00 19.08 120 TRP A N 1
ATOM 660 C CA . TRP A 1 120 ? 108.307 146.689 73.646 1.00 19.06 120 TRP A CA 1
ATOM 661 C C . TRP A 1 120 ? 108.228 147.445 72.312 1.00 19.73 120 TRP A C 1
ATOM 662 O O . TRP A 1 120 ? 108.212 148.683 72.277 1.00 19.94 120 TRP A O 1
ATOM 673 N N . SER A 1 121 ? 108.163 146.687 71.225 1.00 19.87 121 SER A N 1
ATOM 674 C CA . SER A 1 121 ? 108.117 147.251 69.889 1.00 19.67 121 SER A CA 1
ATOM 675 C C . SER A 1 121 ? 106.682 147.641 69.520 1.00 20.03 121 SER A C 1
ATOM 676 O O . SER A 1 121 ? 106.446 148.217 68.464 1.00 20.44 121 SER A O 1
ATOM 679 N N . ARG A 1 122 ? 105.707 147.335 70.362 1.00 20.21 122 ARG A N 1
ATOM 680 C CA . ARG A 1 122 ? 104.387 147.878 70.047 1.00 20.84 122 ARG A CA 1
ATOM 681 C C . ARG A 1 122 ? 104.306 149.324 70.514 1.00 21.53 122 ARG A C 1
ATOM 682 O O . ARG A 1 122 ? 103.569 150.106 69.931 1.00 21.70 122 ARG A O 1
ATOM 690 N N . VAL A 1 123 ? 105.077 149.675 71.549 1.00 21.98 123 VAL A N 1
ATOM 691 C CA . VAL A 1 123 ? 105.104 151.051 72.056 1.00 22.18 123 VAL A CA 1
ATOM 692 C C . VAL A 1 123 ? 106.267 151.862 71.483 1.00 22.24 123 VAL A C 1
ATOM 693 O O . VAL A 1 123 ? 106.136 153.076 71.254 1.00 21.73 123 VAL A O 1
ATOM 697 N N . LEU A 1 124 ? 107.383 151.178 71.219 1.00 22.13 124 LEU A N 1
ATOM 698 C CA . LEU A 1 124 ? 108.539 151.803 70.593 1.00 22.13 124 LEU A CA 1
ATOM 699 C C . LEU A 1 124 ? 108.958 150.964 69.405 1.00 21.92 124 LEU A C 1
ATOM 700 O O . LEU A 1 124 ? 109.771 150.064 69.557 1.00 22.53 124 LEU A O 1
ATOM 705 N N . PRO A 1 125 ? 108.432 151.253 68.217 1.00 21.61 125 PRO A N 1
ATOM 706 C CA . PRO A 1 125 ? 108.604 150.336 67.070 1.00 21.37 125 PRO A CA 1
ATOM 707 C C . PRO A 1 125 ? 110.064 150.073 66.654 1.00 20.76 125 PRO A C 1
ATOM 708 O O . PRO A 1 125 ? 110.344 149.015 66.056 1.00 19.97 125 PRO A O 1
ATOM 712 N N . GLY A 1 126 ? 110.954 151.008 66.974 1.00 20.24 126 GLY A N 1
ATOM 713 C CA . GLY A 1 126 ? 112.374 150.803 66.775 1.00 20.76 126 GLY A CA 1
ATOM 714 C C . GLY A 1 126 ? 113.184 150.553 68.046 1.00 21.49 126 GLY A C 1
ATOM 715 O O . GLY A 1 126 ? 114.403 150.679 68.014 1.00 22.40 126 GLY A O 1
ATOM 716 N N . GLY A 1 127 ? 112.532 150.209 69.158 1.00 21.29 127 GLY A N 1
ATOM 717 C CA . GLY A 1 127 ? 113.219 149.928 70.404 1.00 21.18 127 GLY A CA 1
ATOM 718 C C . GLY A 1 127 ? 113.811 151.142 71.090 1.00 21.67 127 GLY A C 1
ATOM 719 O O . GLY A 1 127 ? 113.558 151.364 72.278 1.00 22.00 127 GLY A O 1
ATOM 720 N N . ARG A 1 128 ? 114.624 151.904 70.357 1.00 21.99 128 ARG A N 1
ATOM 721 C CA . ARG A 1 128 ? 115.157 153.185 70.826 1.00 21.81 128 ARG A CA 1
ATOM 722 C C . ARG A 1 128 ? 114.107 154.267 70.766 1.00 21.02 128 ARG A C 1
ATOM 723 O O . ARG A 1 128 ? 113.182 154.188 69.982 1.00 20.08 128 ARG A O 1
ATOM 731 N N . LEU A 1 129 ? 114.340 155.320 71.537 1.00 21.75 129 LEU A N 1
ATOM 732 C CA . LEU A 1 129 ? 113.518 156.529 71.566 1.00 22.10 129 LEU A CA 1
ATOM 733 C C . LEU A 1 129 ? 113.524 157.348 70.272 1.00 21.50 129 LEU A C 1
ATOM 734 O O . LEU A 1 129 ? 112.481 157.910 69.887 1.00 22.27 129 LEU A O 1
ATOM 739 N N . ALA A 1 130 ? 114.684 157.431 69.615 1.00 19.93 130 ALA A N 1
ATOM 740 C CA . ALA A 1 130 ? 114.823 158.226 68.398 1.00 19.78 130 ALA A CA 1
ATOM 741 C C . ALA A 1 130 ? 113.917 157.747 67.266 1.00 20.45 130 ALA A C 1
ATOM 742 O O . ALA A 1 130 ? 113.476 158.553 66.430 1.00 21.06 130 ALA A O 1
ATOM 744 N N . ALA A 1 131 ? 113.621 156.445 67.256 1.00 19.82 131 ALA A N 1
ATOM 745 C CA . ALA A 1 131 ? 112.740 155.863 66.265 1.00 19.42 131 ALA A CA 1
ATOM 746 C C . ALA A 1 131 ? 111.275 156.244 66.515 1.00 19.94 131 ALA A C 1
ATOM 747 O O . ALA A 1 131 ? 110.425 156.034 65.644 1.00 20.14 131 ALA A O 1
ATOM 749 N N . GLY A 1 132 ? 110.985 156.793 67.696 1.00 19.88 132 GLY A N 1
ATOM 750 C CA . GLY A 1 132 ? 109.688 157.395 67.964 1.00 19.66 132 GLY A CA 1
ATOM 751 C C . GLY A 1 132 ? 108.734 156.568 68.797 1.00 19.75 132 GLY A C 1
ATOM 752 O O . GLY A 1 132 ? 108.806 155.354 68.789 1.00 20.22 132 GLY A O 1
ATOM 753 N N . VAL A 1 133 ? 107.823 157.224 69.507 1.00 19.90 133 VAL A N 1
ATOM 754 C CA . VAL A 1 133 ? 106.821 156.501 70.286 1.00 19.79 133 VAL A CA 1
ATOM 755 C C . VAL A 1 133 ? 105.517 156.318 69.508 1.00 19.92 133 VAL A C 1
ATOM 756 O O . VAL A 1 133 ? 104.978 157.265 68.935 1.00 20.78 133 VAL A O 1
ATOM 760 N N . ASN A 1 134 ? 105.011 155.094 69.499 1.00 19.98 134 ASN A N 1
ATOM 761 C CA . ASN A 1 134 ? 103.809 154.786 68.734 1.00 20.40 134 ASN A CA 1
ATOM 762 C C . ASN A 1 134 ? 102.511 155.031 69.505 1.00 20.17 134 ASN A C 1
ATOM 763 O O . ASN A 1 134 ? 102.115 154.260 70.370 1.00 20.34 134 ASN A O 1
ATOM 768 N N . LYS A 1 135 ? 101.828 156.106 69.169 1.00 20.46 135 LYS A N 1
ATOM 769 C CA . LYS A 1 135 ? 100.584 156.420 69.856 1.00 21.18 135 LYS A CA 1
ATOM 770 C C . LYS A 1 135 ? 99.500 155.311 69.854 1.00 21.48 135 LYS A C 1
ATOM 771 O O . LYS A 1 135 ? 98.820 155.138 70.859 1.00 22.13 135 LYS A O 1
ATOM 777 N N . ASP A 1 136 ? 99.336 154.552 68.768 1.00 20.95 136 ASP A N 1
ATOM 778 C CA . ASP A 1 136 ? 98.296 153.514 68.758 1.00 20.60 136 ASP A CA 1
ATOM 779 C C . ASP A 1 136 ? 98.623 152.454 69.782 1.00 20.03 136 ASP A C 1
ATOM 780 O O . ASP A 1 136 ? 97.715 151.893 70.403 1.00 19.32 136 ASP A O 1
ATOM 785 N N . GLY A 1 137 ? 99.924 152.189 69.942 1.00 19.84 137 GLY A N 1
ATOM 786 C CA . GLY A 1 137 ? 100.421 151.233 70.914 1.00 19.77 137 GLY A CA 1
ATOM 787 C C . GLY A 1 137 ? 100.069 151.618 72.342 1.00 20.14 137 GLY A C 1
ATOM 788 O O . GLY A 1 137 ? 99.453 150.816 73.061 1.00 20.03 137 GLY A O 1
ATOM 789 N N . VAL A 1 138 ? 100.443 152.844 72.742 1.00 20.04 138 VAL A N 1
ATOM 790 C CA . VAL A 1 138 ? 100.145 153.354 74.086 1.00 19.73 138 VAL A CA 1
ATOM 791 C C . VAL A 1 138 ? 98.641 153.478 74.371 1.00 19.60 138 VAL A C 1
ATOM 792 O O . VAL A 1 138 ? 98.209 153.272 75.494 1.00 20.06 138 VAL A O 1
ATOM 796 N N . LYS A 1 139 ? 97.844 153.792 73.359 1.00 20.00 139 LYS A N 1
ATOM 797 C CA . LYS A 1 139 ? 96.393 153.822 73.521 1.00 20.15 139 LYS A CA 1
ATOM 798 C C . LYS A 1 139 ? 95.865 152.418 73.850 1.00 20.31 139 LYS A C 1
ATOM 799 O O . LYS A 1 139 ? 95.062 152.265 74.764 1.00 20.74 139 LYS A O 1
ATOM 805 N N . PHE A 1 140 ? 96.332 151.400 73.127 1.00 20.36 140 PHE A N 1
ATOM 806 C CA . PHE A 1 140 ? 95.947 150.028 73.427 1.00 21.04 140 PHE A CA 1
ATOM 807 C C . PHE A 1 140 ? 96.168 149.706 74.900 1.00 21.92 140 PHE A C 1
ATOM 808 O O . PHE A 1 140 ? 95.212 149.327 75.611 1.00 22.29 140 PHE A O 1
ATOM 816 N N . TYR A 1 141 ? 97.419 149.854 75.357 1.00 21.45 141 TYR A N 1
ATOM 817 C CA . TYR A 1 141 ? 97.743 149.503 76.733 1.00 21.19 141 TYR A CA 1
ATOM 818 C C . TYR A 1 141 ? 96.921 150.295 77.744 1.00 21.28 141 TYR A C 1
ATOM 819 O O . TYR A 1 141 ? 96.381 149.707 78.681 1.00 21.74 141 TYR A O 1
ATOM 828 N N . HIS A 1 142 ? 96.770 151.601 77.519 1.00 20.64 142 HIS A N 1
ATOM 829 C CA . HIS A 1 142 ? 95.841 152.405 78.310 1.00 20.74 142 HIS A CA 1
ATOM 830 C C . HIS A 1 142 ? 94.418 151.856 78.338 1.00 20.73 142 HIS A C 1
ATOM 831 O O . HIS A 1 142 ? 93.791 151.828 79.400 1.00 20.85 142 HIS A O 1
ATOM 838 N N . ASP A 1 143 ? 93.917 151.414 77.186 1.00 20.53 143 ASP A N 1
ATOM 839 C CA . ASP A 1 143 ? 92.558 150.861 77.115 1.00 20.61 143 ASP A CA 1
ATOM 840 C C . ASP A 1 143 ? 92.491 149.519 77.825 1.00 20.52 143 ASP A C 1
ATOM 841 O O . ASP A 1 143 ? 91.476 149.186 78.437 1.00 20.73 143 ASP A O 1
ATOM 846 N N . PHE A 1 144 ? 93.572 148.750 77.739 1.00 19.95 144 PHE A N 1
ATOM 847 C CA . PHE A 1 144 ? 93.608 147.445 78.374 1.00 19.86 144 PHE A CA 1
ATOM 848 C C . PHE A 1 144 ? 93.603 147.602 79.906 1.00 20.10 144 PHE A C 1
ATOM 849 O O . PHE A 1 144 ? 92.764 147.002 80.602 1.00 19.78 144 PHE A O 1
ATOM 857 N N . ILE A 1 145 ? 94.503 148.455 80.406 1.00 19.82 145 ILE A N 1
ATOM 858 C CA . ILE A 1 145 ? 94.608 148.758 81.822 1.00 19.60 145 ILE A CA 1
ATOM 859 C C . ILE A 1 145 ? 93.292 149.301 82.368 1.00 19.95 145 ILE A C 1
ATOM 860 O O . ILE A 1 145 ? 92.721 148.734 83.301 1.00 20.07 145 ILE A O 1
ATOM 865 N N . ASP A 1 146 ? 92.765 150.356 81.757 1.00 20.08 146 ASP A N 1
ATOM 866 C CA . ASP A 1 146 ? 91.519 150.939 82.256 1.00 19.90 146 ASP A CA 1
ATOM 867 C C . ASP A 1 146 ? 90.390 149.907 82.322 1.00 20.27 146 ASP A C 1
ATOM 868 O O . ASP A 1 146 ? 89.561 149.923 83.244 1.00 20.33 146 ASP A O 1
ATOM 873 N N . GLU A 1 147 ? 90.375 149.000 81.349 1.00 20.57 147 GLU A N 1
ATOM 874 C CA . GLU A 1 147 ? 89.310 148.016 81.228 1.00 20.09 147 GLU A CA 1
ATOM 875 C C . GLU A 1 147 ? 89.426 146.961 82.333 1.00 20.39 147 GLU A C 1
ATOM 876 O O . GLU A 1 147 ? 88.414 146.564 82.922 1.00 21.16 147 GLU A O 1
ATOM 882 N N . LEU A 1 148 ? 90.654 146.545 82.646 1.00 19.73 148 LEU A N 1
ATOM 883 C CA . LEU A 1 148 ? 90.903 145.670 83.788 1.00 19.41 148 LEU A CA 1
ATOM 884 C C . LEU A 1 148 ? 90.388 146.276 85.101 1.00 20.03 148 LEU A C 1
ATOM 885 O O . LEU A 1 148 ? 89.633 145.634 85.871 1.00 19.73 148 LEU A O 1
ATOM 890 N N . LEU A 1 149 ? 90.806 147.513 85.354 1.00 20.42 149 LEU A N 1
ATOM 891 C CA . LEU A 1 149 ? 90.456 148.195 86.588 1.00 20.58 149 LEU A CA 1
ATOM 892 C C . LEU A 1 149 ? 88.952 148.397 86.692 1.00 21.05 149 LEU A C 1
ATOM 893 O O . LEU A 1 149 ? 88.396 148.252 87.791 1.00 21.83 149 LEU A O 1
ATOM 898 N N . ALA A 1 150 ? 88.286 148.689 85.570 1.00 20.49 150 ALA A N 1
ATOM 899 C CA . ALA A 1 150 ? 86.828 148.881 85.575 1.00 20.26 150 ALA A CA 1
ATOM 900 C C . ALA A 1 150 ? 86.121 147.587 85.917 1.00 20.82 150 ALA A C 1
ATOM 901 O O . ALA A 1 150 ? 84.966 147.595 86.311 1.00 21.36 150 ALA A O 1
ATOM 903 N N . ASN A 1 151 ? 86.806 146.466 85.767 1.00 21.59 151 ASN A N 1
ATOM 904 C CA . ASN A 1 151 ? 86.214 145.179 86.155 1.00 22.41 151 ASN A CA 1
ATOM 905 C C . ASN A 1 151 ? 86.728 144.603 87.487 1.00 22.82 151 ASN A C 1
ATOM 906 O O . ASN A 1 151 ? 86.499 143.431 87.790 1.00 23.33 151 ASN A O 1
ATOM 911 N N . GLY A 1 152 ? 87.411 145.434 88.278 1.00 22.87 152 GLY A N 1
ATOM 912 C CA . GLY A 1 152 ? 87.938 145.028 89.567 1.00 22.45 152 GLY A CA 1
ATOM 913 C C . GLY A 1 152 ? 89.133 144.089 89.477 1.00 22.91 152 GLY A C 1
ATOM 914 O O . GLY A 1 152 ? 89.472 143.405 90.447 1.00 23.26 152 GLY A O 1
ATOM 915 N N . ILE A 1 153 ? 89.780 144.042 88.317 1.00 22.95 153 ILE A N 1
ATOM 916 C CA . ILE A 1 153 ? 90.952 143.171 88.148 1.00 22.34 153 ILE A CA 1
ATOM 917 C C . ILE A 1 153 ? 92.224 143.995 88.154 1.00 22.14 153 ILE A C 1
ATOM 918 O O . ILE A 1 153 ? 92.342 144.969 87.426 1.00 22.29 153 ILE A O 1
ATOM 923 N N . LYS A 1 154 ? 93.168 143.600 89.000 1.00 22.47 154 LYS A N 1
ATOM 924 C CA . LYS A 1 154 ? 94.387 144.359 89.200 1.00 22.30 154 LYS A CA 1
ATOM 925 C C . LYS A 1 154 ? 95.379 144.080 88.078 1.00 21.85 154 LYS A C 1
ATOM 926 O O . LYS A 1 154 ? 95.769 142.939 87.889 1.00 22.58 154 LYS A O 1
ATOM 932 N N . PRO A 1 155 ? 95.776 145.108 87.330 1.00 21.17 155 PRO A N 1
ATOM 933 C CA . PRO A 1 155 ? 96.789 144.946 86.293 1.00 21.08 155 PRO A CA 1
ATOM 934 C C . PRO A 1 155 ? 98.174 144.718 86.903 1.00 21.43 155 PRO A C 1
ATOM 935 O O . PRO A 1 155 ? 98.572 145.417 87.812 1.00 21.74 155 PRO A O 1
ATOM 939 N N . SER A 1 156 ? 98.898 143.733 86.409 1.00 21.80 156 SER A N 1
ATOM 940 C CA . SER A 1 156 ? 100.276 143.537 86.835 1.00 22.48 156 SER A CA 1
ATOM 941 C C . SER A 1 156 ? 101.069 143.272 85.558 1.00 22.15 156 SER A C 1
ATOM 942 O O . SER A 1 156 ? 100.636 142.509 84.700 1.00 22.65 156 SER A O 1
ATOM 945 N N . VAL A 1 157 ? 102.189 143.965 85.399 1.00 21.84 157 VAL A N 1
ATOM 946 C CA . VAL A 1 157 ? 102.762 144.158 84.070 1.00 21.61 157 VAL A CA 1
ATOM 947 C C . VAL A 1 157 ? 104.200 143.709 83.986 1.00 21.89 157 VAL A C 1
ATOM 948 O O . VAL A 1 157 ? 105.000 144.075 84.859 1.00 22.63 157 VAL A O 1
ATOM 952 N N . THR A 1 158 ? 104.525 142.944 82.933 1.00 21.62 158 THR A N 1
ATOM 953 C CA . THR A 1 158 ? 105.909 142.545 82.619 1.00 21.38 158 THR A CA 1
ATOM 954 C C . THR A 1 158 ? 106.426 143.381 81.454 1.00 21.72 158 THR A C 1
ATOM 955 O O . THR A 1 158 ? 105.764 143.462 80.414 1.00 21.65 158 THR A O 1
ATOM 959 N N . LEU A 1 159 ? 107.600 144.000 81.610 1.00 21.59 159 LEU A N 1
ATOM 960 C CA . LEU A 1 159 ? 108.162 144.830 80.539 1.00 21.57 159 LEU A CA 1
ATOM 961 C C . LEU A 1 159 ? 108.709 143.963 79.404 1.00 21.54 159 LEU A C 1
ATOM 962 O O . LEU A 1 159 ? 108.578 144.309 78.220 1.00 22.15 159 LEU A O 1
ATOM 967 N N . PHE A 1 160 ? 109.312 142.830 79.753 1.00 21.05 160 PHE A N 1
ATOM 968 C CA . PHE A 1 160 ? 110.026 142.036 78.762 1.00 20.62 160 PHE A CA 1
ATOM 969 C C . PHE A 1 160 ? 109.723 140.560 78.850 1.00 20.95 160 PHE A C 1
ATOM 970 O O . PHE A 1 160 ? 110.245 139.863 79.703 1.00 21.43 160 PHE A O 1
ATOM 978 N N . HIS A 1 161 ? 108.886 140.075 77.949 1.00 21.58 161 HIS A N 1
ATOM 979 C CA . HIS A 1 161 ? 108.677 138.637 77.803 1.00 21.96 161 HIS A CA 1
ATOM 980 C C . HIS A 1 161 ? 109.154 138.196 76.399 1.00 22.47 161 HIS A C 1
ATOM 981 O O . HIS A 1 161 ? 108.342 137.751 75.562 1.00 22.35 161 HIS A O 1
ATOM 988 N N . TRP A 1 162 ? 110.461 138.401 76.150 1.00 21.72 162 TRP A N 1
ATOM 989 C CA . TRP A 1 162 ? 111.210 137.786 75.049 1.00 21.64 162 TRP A CA 1
ATOM 990 C C . TRP A 1 162 ? 111.102 138.489 73.682 1.00 21.70 162 TRP A C 1
ATOM 991 O O . TRP A 1 162 ? 111.962 138.291 72.811 1.00 21.34 162 TRP A O 1
ATOM 1002 N N . ASP A 1 163 ? 110.039 139.270 73.488 1.00 21.59 163 ASP A N 1
ATOM 1003 C CA . ASP A 1 163 ? 109.770 139.952 72.214 1.00 21.42 163 ASP A CA 1
ATOM 1004 C C . ASP A 1 163 ? 110.572 141.263 72.088 1.00 21.29 163 ASP A C 1
ATOM 1005 O O . ASP A 1 163 ? 110.026 142.378 72.137 1.00 21.27 163 ASP A O 1
ATOM 1010 N N . LEU A 1 164 ? 111.881 141.112 71.959 1.00 20.59 164 LEU A N 1
ATOM 1011 C CA . LEU A 1 164 ? 112.765 142.240 71.850 1.00 20.35 164 LEU A CA 1
ATOM 1012 C C . LEU A 1 164 ? 112.564 142.864 70.467 1.00 21.07 164 LEU A C 1
ATOM 1013 O O . LEU A 1 164 ? 112.437 142.150 69.459 1.00 21.64 164 LEU A O 1
ATOM 1018 N N . PRO A 1 165 ? 112.499 144.191 70.396 1.00 21.22 165 PRO A N 1
ATOM 1019 C CA . PRO A 1 165 ? 112.381 144.875 69.094 1.00 20.54 165 PRO A CA 1
ATOM 1020 C C . PRO A 1 165 ? 113.450 144.381 68.130 1.00 20.43 165 PRO A C 1
ATOM 1021 O O . PRO A 1 165 ? 114.633 144.350 68.499 1.00 20.57 165 PRO A O 1
ATOM 1025 N N . GLN A 1 166 ? 113.050 143.976 66.930 1.00 20.27 166 GLN A N 1
ATOM 1026 C CA . GLN A 1 166 ? 114.002 143.491 65.948 1.00 20.06 166 GLN A CA 1
ATOM 1027 C C . GLN A 1 166 ? 115.078 144.550 65.636 1.00 20.59 166 GLN A C 1
ATOM 1028 O O . GLN A 1 166 ? 116.236 144.220 65.325 1.00 20.72 166 GLN A O 1
ATOM 1034 N N . ALA A 1 167 ? 114.680 145.815 65.741 1.00 20.47 167 ALA A N 1
ATOM 1035 C CA . ALA A 1 167 ? 115.550 146.945 65.475 1.00 20.06 167 ALA A CA 1
ATOM 1036 C C . ALA A 1 167 ? 116.815 146.862 66.304 1.00 20.18 167 ALA A C 1
ATOM 1037 O O . ALA A 1 167 ? 117.913 147.128 65.806 1.00 20.05 167 ALA A O 1
ATOM 1039 N N . LEU A 1 168 ? 116.644 146.463 67.566 1.00 20.35 168 LEU A N 1
ATOM 1040 C CA . LEU A 1 168 ? 117.715 146.430 68.544 1.00 20.29 168 LEU A CA 1
ATOM 1041 C C . LEU A 1 168 ? 118.625 145.204 68.348 1.00 20.45 168 LEU A C 1
ATOM 1042 O O . LEU A 1 168 ? 119.862 145.306 68.406 1.00 20.61 168 LEU A O 1
ATOM 1047 N N . GLU A 1 169 ? 118.004 144.054 68.097 1.00 20.06 169 GLU A N 1
ATOM 1048 C CA . GLU A 1 169 ? 118.720 142.876 67.657 1.00 19.52 169 GLU A CA 1
ATOM 1049 C C . GLU A 1 169 ? 119.668 143.200 66.505 1.00 20.37 169 GLU A C 1
ATOM 1050 O O . GLU A 1 169 ? 120.836 142.775 66.494 1.00 20.49 169 GLU A O 1
ATOM 1056 N N . ASP A 1 170 ? 119.166 143.964 65.541 1.00 20.75 170 ASP A N 1
ATOM 1057 C CA . ASP A 1 170 ? 119.926 144.242 64.329 1.00 20.84 170 ASP A CA 1
ATOM 1058 C C . ASP A 1 170 ? 120.988 145.319 64.520 1.00 20.51 170 ASP A C 1
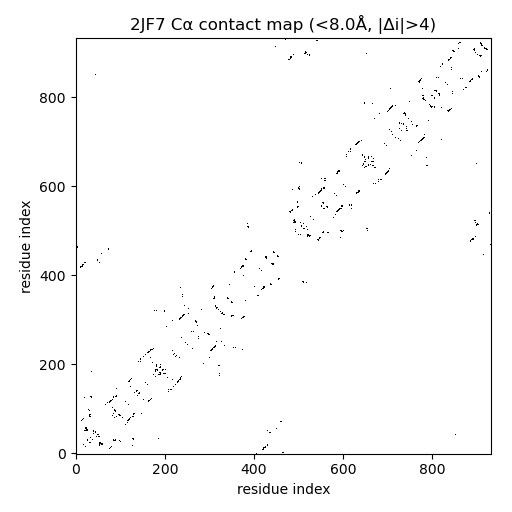ATOM 1059 O O . ASP A 1 170 ? 122.107 145.165 64.035 1.00 20.82 170 ASP A O 1
ATOM 1064 N N . GLU A 1 171 ? 120.648 146.409 65.205 1.00 20.02 171 GLU A N 1
ATOM 1065 C CA . GLU A 1 171 ? 121.615 147.478 65.431 1.00 19.80 171 GLU A CA 1
ATOM 1066 C C . GLU A 1 171 ? 122.869 146.997 66.191 1.00 19.98 171 GLU A C 1
ATOM 1067 O O . GLU A 1 171 ? 123.985 147.347 65.813 1.00 19.60 171 GLU A O 1
ATOM 1073 N N . TYR A 1 172 ? 122.693 146.194 67.239 1.00 20.25 172 TYR A N 1
ATOM 1074 C CA . TYR A 1 172 ? 123.857 145.798 68.048 1.00 21.00 172 TYR A CA 1
ATOM 1075 C C . TYR A 1 172 ? 123.818 144.421 68.692 1.00 20.69 172 TYR A C 1
ATOM 1076 O O . TYR A 1 172 ? 124.499 144.208 69.670 1.00 21.10 172 TYR A O 1
ATOM 1085 N N . GLY A 1 173 ? 123.042 143.494 68.149 1.00 20.87 173 GLY A N 1
ATOM 1086 C CA . GLY A 1 173 ? 122.989 142.140 68.686 1.00 20.71 173 GLY A CA 1
ATOM 1087 C C . GLY A 1 173 ? 122.112 141.952 69.915 1.00 20.71 173 GLY A C 1
ATOM 1088 O O . GLY A 1 173 ? 122.221 140.927 70.594 1.00 20.84 173 GLY A O 1
ATOM 1089 N N . GLY A 1 174 ? 121.251 142.931 70.205 1.00 20.62 174 GLY A N 1
ATOM 1090 C CA . GLY A 1 174 ? 120.376 142.910 71.373 1.00 20.56 174 GLY A CA 1
ATOM 1091 C C . GLY A 1 174 ? 121.121 142.767 72.687 1.00 21.06 174 GLY A C 1
ATOM 1092 O O . GLY A 1 174 ? 121.988 143.590 73.025 1.00 21.18 174 GLY A O 1
ATOM 1093 N N . PHE A 1 175 ? 120.807 141.697 73.421 1.00 21.46 175 PHE A N 1
ATOM 1094 C CA . PHE A 1 175 ? 121.392 141.447 74.748 1.00 21.04 175 PHE A CA 1
ATOM 1095 C C . PHE A 1 175 ? 122.849 140.987 74.722 1.00 21.06 175 PHE A C 1
ATOM 1096 O O . PHE A 1 175 ? 123.465 140.783 75.781 1.00 21.04 175 PHE A O 1
ATOM 1104 N N . LEU A 1 176 ? 123.399 140.844 73.515 1.00 21.09 176 LEU A N 1
ATOM 1105 C CA . LEU A 1 176 ? 124.823 140.531 73.330 1.00 20.94 176 LEU A CA 1
ATOM 1106 C C . LEU A 1 176 ? 125.687 141.773 73.571 1.00 20.95 176 LEU A C 1
ATOM 1107 O O . LEU A 1 176 ? 126.909 141.669 73.701 1.00 19.87 176 LEU A O 1
ATOM 1112 N N . SER A 1 177 ? 125.029 142.937 73.614 1.00 21.31 177 SER A N 1
ATOM 1113 C CA . SER A 1 177 ? 125.704 144.223 73.808 1.00 21.59 177 SER A CA 1
ATOM 1114 C C . SER A 1 177 ? 125.243 144.942 75.074 1.00 21.25 177 SER A C 1
ATOM 1115 O O . SER A 1 177 ? 124.062 144.947 75.411 1.00 20.91 177 SER A O 1
ATOM 1118 N N . HIS A 1 178 ? 126.199 145.569 75.750 1.00 21.41 178 HIS A N 1
ATOM 1119 C CA . HIS A 1 178 ? 125.907 146.392 76.914 1.00 21.71 178 HIS A CA 1
ATOM 1120 C C . HIS A 1 178 ? 125.037 147.603 76.548 1.00 21.30 178 HIS A C 1
ATOM 1121 O O . HIS A 1 178 ? 124.414 148.213 77.414 1.00 21.38 178 HIS A O 1
ATOM 1128 N N . ARG A 1 179 ? 125.005 147.949 75.266 1.00 21.24 179 ARG A N 1
ATOM 1129 C CA . ARG A 1 179 ? 124.093 148.987 74.769 1.00 21.35 179 ARG A CA 1
ATOM 1130 C C . ARG A 1 179 ? 122.618 148.731 75.138 1.00 20.74 179 ARG A C 1
ATOM 1131 O O . ARG A 1 179 ? 121.829 149.678 75.220 1.00 20.00 179 ARG A O 1
ATOM 1139 N N . ILE A 1 180 ? 122.254 147.463 75.349 1.00 20.56 180 ILE A N 1
ATOM 1140 C CA . ILE A 1 180 ? 120.879 147.097 75.722 1.00 21.06 180 ILE A CA 1
ATOM 1141 C C . ILE A 1 180 ? 120.424 147.748 77.040 1.00 21.40 180 ILE A C 1
ATOM 1142 O O . ILE A 1 180 ? 119.251 148.060 77.188 1.00 21.59 180 ILE A O 1
ATOM 1147 N N . VAL A 1 181 ? 121.353 147.971 77.975 1.00 21.48 181 VAL A N 1
ATOM 1148 C CA . VAL A 1 181 ? 120.996 148.484 79.295 1.00 22.19 181 VAL A CA 1
ATOM 1149 C C . VAL A 1 181 ? 120.290 149.839 79.208 1.00 22.67 181 VAL A C 1
ATOM 1150 O O . VAL A 1 181 ? 119.155 149.958 79.655 1.00 23.25 181 VAL A O 1
ATOM 1154 N N . ASP A 1 182 ? 120.932 150.836 78.605 1.00 23.17 182 ASP A N 1
ATOM 1155 C CA . ASP A 1 182 ? 120.340 152.163 78.480 1.00 23.89 182 ASP A CA 1
ATOM 1156 C C . ASP A 1 182 ? 118.996 152.181 77.748 1.00 23.59 182 ASP A C 1
ATOM 1157 O O . ASP A 1 182 ? 118.081 152.894 78.177 1.00 24.15 182 ASP A O 1
ATOM 1162 N N . ASP A 1 183 ? 118.875 151.424 76.651 1.00 23.24 183 ASP A N 1
ATOM 1163 C CA . ASP A 1 183 ? 117.624 151.378 75.871 1.00 22.87 183 ASP A CA 1
ATOM 1164 C C . ASP A 1 183 ? 116.506 150.701 76.643 1.00 22.74 183 ASP A C 1
ATOM 1165 O O . ASP A 1 183 ? 115.361 151.178 76.631 1.00 22.63 183 ASP A O 1
ATOM 1170 N N . PHE A 1 184 ? 116.836 149.609 77.331 1.00 22.12 184 PHE A N 1
ATOM 1171 C CA . PHE A 1 184 ? 115.875 148.994 78.236 1.00 21.95 184 PHE A CA 1
ATOM 1172 C C . PHE A 1 184 ? 115.438 149.976 79.329 1.00 22.36 184 PHE A C 1
ATOM 1173 O O . PHE A 1 184 ? 114.262 150.003 79.727 1.00 22.37 184 PHE A O 1
ATOM 1181 N N . CYS A 1 185 ? 116.382 150.785 79.807 1.00 22.45 185 CYS A N 1
ATOM 1182 C CA . CYS A 1 185 ? 116.089 151.738 80.878 1.00 22.72 185 CYS A CA 1
ATOM 1183 C C . CYS A 1 185 ? 115.123 152.826 80.423 1.00 22.29 185 CYS A C 1
ATOM 1184 O O . CYS A 1 185 ? 114.202 153.161 81.167 1.00 22.68 185 CYS A O 1
ATOM 1187 N N . GLU A 1 186 ? 115.350 153.383 79.229 1.00 21.55 186 GLU A N 1
ATOM 1188 C CA . GLU A 1 186 ? 114.441 154.358 78.635 1.00 21.37 186 GLU A CA 1
ATOM 1189 C C . GLU A 1 186 ? 113.029 153.762 78.486 1.00 21.17 186 GLU A C 1
ATOM 1190 O O . GLU A 1 186 ? 112.020 154.414 78.840 1.00 21.26 186 GLU A O 1
ATOM 1196 N N . TYR A 1 187 ? 112.974 152.525 77.970 1.00 20.03 187 TYR A N 1
ATOM 1197 C CA . TYR A 1 187 ? 111.727 151.810 77.747 1.00 19.30 187 TYR A CA 1
ATOM 1198 C C . TYR A 1 187 ? 110.973 151.643 79.068 1.00 19.34 187 TYR A C 1
ATOM 1199 O O . TYR A 1 187 ? 109.769 151.915 79.151 1.00 19.19 187 TYR A O 1
ATOM 1208 N N . ALA A 1 188 ? 111.696 151.201 80.096 1.00 18.96 188 ALA A N 1
ATOM 1209 C CA . ALA A 1 188 ? 111.125 151.058 81.431 1.00 18.45 188 ALA A CA 1
ATOM 1210 C C . ALA A 1 188 ? 110.610 152.422 81.970 1.00 18.42 188 ALA A C 1
ATOM 1211 O O . ALA A 1 188 ? 109.469 152.543 82.431 1.00 17.84 188 ALA A O 1
ATOM 1213 N N . GLU A 1 189 ? 111.447 153.443 81.873 1.00 18.02 189 GLU A N 1
ATOM 1214 C CA . GLU A 1 189 ? 111.096 154.740 82.401 1.00 18.92 189 GLU A CA 1
ATOM 1215 C C . GLU A 1 189 ? 109.839 155.255 81.709 1.00 19.84 189 GLU A C 1
ATOM 1216 O O . GLU A 1 189 ? 108.993 155.900 82.349 1.00 19.80 189 GLU A O 1
ATOM 1222 N N . PHE A 1 190 ? 109.730 154.960 80.404 1.00 20.53 190 PHE A N 1
ATOM 1223 C CA . PHE A 1 190 ? 108.587 155.393 79.610 1.00 20.71 190 PHE A CA 1
ATOM 1224 C C . PHE A 1 190 ? 107.335 154.720 80.099 1.00 20.61 190 PHE A C 1
ATOM 1225 O O . PHE A 1 190 ? 106.307 155.379 80.292 1.00 21.27 190 PHE A O 1
ATOM 1233 N N . CYS A 1 191 ? 107.417 153.412 80.300 1.00 20.58 191 CYS A N 1
ATOM 1234 C CA . CYS A 1 191 ? 106.267 152.681 80.819 1.00 20.91 191 CYS A CA 1
ATOM 1235 C C . CYS A 1 191 ? 105.833 153.170 82.195 1.00 20.90 191 CYS A C 1
ATOM 1236 O O . CYS A 1 191 ? 104.635 153.373 82.410 1.00 21.71 191 CYS A O 1
ATOM 1239 N N . PHE A 1 192 ? 106.791 153.380 83.101 1.00 20.30 192 PHE A N 1
ATOM 1240 C CA . PHE A 1 192 ? 106.497 153.818 84.475 1.00 19.66 192 PHE A CA 1
ATOM 1241 C C . PHE A 1 192 ? 105.773 155.142 84.408 1.00 20.30 192 PHE A C 1
ATOM 1242 O O . PHE A 1 192 ? 104.765 155.368 85.087 1.00 20.52 192 PHE A O 1
ATOM 1250 N N . TRP A 1 193 ? 106.296 156.022 83.567 1.00 20.41 193 TRP A N 1
ATOM 1251 C CA . TRP A 1 193 ? 105.669 157.307 83.375 1.00 20.42 193 TRP A CA 1
ATOM 1252 C C . TRP A 1 193 ? 104.252 157.160 82.785 1.00 20.55 193 TRP A C 1
ATOM 1253 O O . TRP A 1 193 ? 103.291 157.716 83.341 1.00 21.00 193 TRP A O 1
ATOM 1264 N N . GLU A 1 194 ? 104.139 156.448 81.661 1.00 19.95 194 GLU A N 1
ATOM 1265 C CA . GLU A 1 194 ? 102.887 156.403 80.912 1.00 20.39 194 GLU A CA 1
ATOM 1266 C C . GLU A 1 194 ? 101.771 155.644 81.595 1.00 20.56 194 GLU A C 1
ATOM 1267 O O . GLU A 1 194 ? 100.625 156.066 81.526 1.00 20.86 194 GLU A O 1
ATOM 1273 N N . PHE A 1 195 ? 102.106 154.527 82.237 1.00 20.56 195 PHE A N 1
ATOM 1274 C CA . PHE A 1 195 ? 101.098 153.627 82.794 1.00 20.58 195 PHE A CA 1
ATOM 1275 C C . PHE A 1 195 ? 101.143 153.479 84.297 1.00 20.64 195 PHE A C 1
ATOM 1276 O O . PHE A 1 195 ? 100.132 153.080 84.899 1.00 20.42 195 PHE A O 1
ATOM 1284 N N . GLY A 1 196 ? 102.309 153.770 84.894 1.00 20.06 196 GLY A N 1
ATOM 1285 C CA . GLY A 1 196 ? 102.568 153.437 86.287 1.00 18.98 196 GLY A CA 1
ATOM 1286 C C . GLY A 1 196 ? 101.643 154.055 87.334 1.00 18.88 196 GLY A C 1
ATOM 1287 O O . GLY A 1 196 ? 101.600 153.587 88.465 1.00 18.21 196 GLY A O 1
ATOM 1288 N N . ASP A 1 197 ? 100.908 155.106 86.973 1.00 18.81 197 ASP A N 1
ATOM 1289 C CA . ASP A 1 197 ? 99.943 155.700 87.878 1.00 19.33 197 ASP A CA 1
ATOM 1290 C C . ASP A 1 197 ? 98.761 154.774 88.199 1.00 19.56 197 ASP A C 1
ATOM 1291 O O . ASP A 1 197 ? 97.956 155.099 89.070 1.00 19.55 197 ASP A O 1
ATOM 1296 N N . LYS A 1 198 ? 98.658 153.634 87.506 1.00 19.53 198 LYS A N 1
ATOM 1297 C CA . LYS A 1 198 ? 97.558 152.695 87.720 1.00 20.04 198 LYS A CA 1
ATOM 1298 C C . LYS A 1 198 ? 98.015 151.259 87.840 1.00 20.99 198 LYS A C 1
ATOM 1299 O O . LYS A 1 198 ? 97.198 150.333 87.884 1.00 20.08 198 LYS A O 1
ATOM 1305 N N . ILE A 1 199 ? 99.325 151.045 87.886 1.00 21.95 199 ILE A N 1
ATOM 1306 C CA . ILE A 1 199 ? 99.766 149.686 88.118 1.00 22.13 199 ILE A CA 1
ATOM 1307 C C . ILE A 1 199 ? 100.665 149.582 89.350 1.00 22.45 199 ILE A C 1
ATOM 1308 O O . ILE A 1 199 ? 101.545 150.422 89.551 1.00 22.66 199 ILE A O 1
ATOM 1313 N N . LYS A 1 200 ? 100.393 148.571 90.187 1.00 22.07 200 LYS A N 1
ATOM 1314 C CA . LYS A 1 200 ? 101.100 148.395 91.463 1.00 22.12 200 LYS A CA 1
ATOM 1315 C C . LYS A 1 200 ? 102.182 147.302 91.421 1.00 22.36 200 LYS A C 1
ATOM 1316 O O . LYS A 1 200 ? 102.944 147.159 92.374 1.00 21.99 200 LYS A O 1
ATOM 1322 N N . TYR A 1 201 ? 102.224 146.526 90.335 1.00 22.60 201 TYR A N 1
ATOM 1323 C CA . TYR A 1 201 ? 103.151 145.405 90.207 1.00 22.69 201 TYR A CA 1
ATOM 1324 C C . TYR A 1 201 ? 103.829 145.370 88.837 1.00 22.87 201 TYR A C 1
ATOM 1325 O O . TYR A 1 201 ? 103.165 145.088 87.808 1.00 22.53 201 TYR A O 1
ATOM 1334 N N . TRP A 1 202 ? 105.142 145.644 88.839 1.00 22.52 202 TRP A N 1
ATOM 1335 C CA . TRP A 1 202 ? 105.957 145.660 87.627 1.00 22.18 202 TRP A CA 1
ATOM 1336 C C . TRP A 1 202 ? 106.927 144.503 87.677 1.00 22.54 202 TRP A C 1
ATOM 1337 O O . TRP A 1 202 ? 107.537 144.259 88.722 1.00 22.97 202 TRP A O 1
ATOM 1348 N N . THR A 1 203 ? 107.073 143.794 86.557 1.00 21.75 203 THR A N 1
ATOM 1349 C CA . THR A 1 203 ? 108.140 142.820 86.408 1.00 21.23 203 THR A CA 1
ATOM 1350 C C . THR A 1 203 ? 109.087 143.311 85.327 1.00 21.65 203 THR A C 1
ATOM 1351 O O . THR A 1 203 ? 108.628 143.760 84.294 1.00 23.02 203 THR A O 1
ATOM 1355 N N . THR A 1 204 ? 110.391 143.195 85.531 1.00 21.55 204 THR A N 1
ATOM 1356 C CA . THR A 1 204 ? 111.352 143.550 84.485 1.00 22.12 204 THR A CA 1
ATOM 1357 C C . THR A 1 204 ? 111.427 142.469 83.414 1.00 22.07 204 THR A C 1
ATOM 1358 O O . THR A 1 204 ? 111.035 142.704 82.264 1.00 22.07 204 THR A O 1
ATOM 1362 N N . PHE A 1 205 ? 111.906 141.286 83.801 1.00 21.60 205 PHE A N 1
ATOM 1363 C CA . PHE A 1 205 ? 112.113 140.194 82.858 1.00 21.06 205 PHE A CA 1
ATOM 1364 C C . PHE A 1 205 ? 111.296 139.018 83.260 1.00 20.82 205 PHE A C 1
ATOM 1365 O O . PHE A 1 205 ? 111.171 138.751 84.430 1.00 21.61 205 PHE A O 1
ATOM 1373 N N . ASN A 1 206 ? 110.745 138.305 82.294 1.00 20.87 206 ASN A N 1
ATOM 1374 C CA . ASN A 1 206 ? 110.229 136.966 82.548 1.00 20.25 206 ASN A CA 1
ATOM 1375 C C . ASN A 1 206 ? 111.223 135.935 82.062 1.00 20.52 206 ASN A C 1
ATOM 1376 O O . ASN A 1 206 ? 111.708 136.007 80.930 1.00 20.68 206 ASN A O 1
ATOM 1381 N N . GLU A 1 207 ? 111.527 134.971 82.929 1.00 20.80 207 GLU A N 1
ATOM 1382 C CA . GLU A 1 207 ? 112.357 133.805 82.601 1.00 19.69 207 GLU A CA 1
ATOM 1383 C C . GLU A 1 207 ? 113.602 134.138 81.812 1.00 19.69 207 GLU A C 1
ATOM 1384 O O . GLU A 1 207 ? 113.760 133.656 80.695 1.00 19.87 207 GLU A O 1
ATOM 1390 N N . PRO A 1 208 ? 114.503 134.935 82.382 1.00 19.82 208 PRO A N 1
ATOM 1391 C CA . PRO A 1 208 ? 115.785 135.216 81.729 1.00 20.03 208 PRO A CA 1
ATOM 1392 C C . PRO A 1 208 ? 116.610 133.956 81.473 1.00 20.32 208 PRO A C 1
ATOM 1393 O O . PRO A 1 208 ? 117.351 133.949 80.500 1.00 20.32 208 PRO A O 1
ATOM 1397 N N . HIS A 1 209 ? 116.478 132.909 82.291 1.00 21.19 209 HIS A N 1
ATOM 1398 C CA . HIS A 1 209 ? 117.190 131.643 82.014 1.00 21.86 209 HIS A CA 1
ATOM 1399 C C . HIS A 1 209 ? 116.744 131.046 80.671 1.00 22.61 209 HIS A C 1
ATOM 1400 O O . HIS A 1 209 ? 117.592 130.700 79.827 1.00 23.35 209 HIS A O 1
ATOM 1407 N N . THR A 1 210 ? 115.425 130.942 80.474 1.00 22.09 210 THR A N 1
ATOM 1408 C CA . THR A 1 210 ? 114.854 130.318 79.280 1.00 21.91 210 THR A CA 1
ATOM 1409 C C . THR A 1 210 ? 115.191 131.128 78.040 1.00 21.97 210 THR A C 1
ATOM 1410 O O . THR A 1 210 ? 115.502 130.573 76.988 1.00 22.39 210 THR A O 1
ATOM 1414 N N . PHE A 1 211 ? 115.131 132.444 78.188 1.00 21.62 211 PHE A N 1
ATOM 1415 C CA . PHE A 1 211 ? 115.517 133.337 77.137 1.00 21.11 211 PHE A CA 1
ATOM 1416 C C . PHE A 1 211 ? 116.981 133.134 76.728 1.00 20.82 211 PHE A C 1
ATOM 1417 O O . PHE A 1 211 ? 117.261 132.934 75.552 1.00 21.49 211 PHE A O 1
ATOM 1425 N N . ALA A 1 212 ? 117.904 133.173 77.678 1.00 20.50 212 ALA A N 1
ATOM 1426 C CA . ALA A 1 212 ? 119.329 133.063 77.353 1.00 20.59 212 ALA A CA 1
ATOM 1427 C C . ALA A 1 212 ? 119.715 131.676 76.873 1.00 20.73 212 ALA A C 1
ATOM 1428 O O . ALA A 1 212 ? 120.579 131.545 76.012 1.00 20.73 212 ALA A O 1
ATOM 1430 N N . VAL A 1 213 ? 119.074 130.645 77.425 1.00 21.06 213 VAL A N 1
ATOM 1431 C CA . VAL A 1 213 ? 119.460 129.259 77.117 1.00 21.29 213 VAL A CA 1
ATOM 1432 C C . VAL A 1 213 ? 118.850 128.770 75.804 1.00 21.16 213 VAL A C 1
ATOM 1433 O O . VAL A 1 213 ? 119.560 128.285 74.913 1.00 20.82 213 VAL A O 1
ATOM 1437 N N . ASN A 1 214 ? 117.539 128.928 75.680 1.00 21.29 214 ASN A N 1
ATOM 1438 C CA . ASN A 1 214 ? 116.858 128.526 74.467 1.00 21.55 214 ASN A CA 1
ATOM 1439 C C . ASN A 1 214 ? 117.265 129.372 73.258 1.00 21.92 214 ASN A C 1
ATOM 1440 O O . ASN A 1 214 ? 117.335 128.866 72.124 1.00 21.91 214 ASN A O 1
ATOM 1445 N N . GLY A 1 215 ? 117.567 130.647 73.520 1.00 21.91 215 GLY A N 1
ATOM 1446 C CA . GLY A 1 215 ? 117.937 131.598 72.487 1.00 21.84 215 GLY A CA 1
ATOM 1447 C C . GLY A 1 215 ? 119.405 131.612 72.098 1.00 21.53 215 GLY A C 1
ATOM 1448 O O . GLY A 1 215 ? 119.721 131.916 70.946 1.00 22.59 215 GLY A O 1
ATOM 1449 N N . TYR A 1 216 ? 120.305 131.294 73.024 1.00 20.36 216 TYR A N 1
ATOM 1450 C CA . TYR A 1 216 ? 121.734 131.385 72.719 1.00 19.07 216 TYR A CA 1
ATOM 1451 C C . TYR A 1 216 ? 122.543 130.118 72.990 1.00 19.18 216 TYR A C 1
ATOM 1452 O O . TYR A 1 216 ? 123.743 130.085 72.724 1.00 19.50 216 TYR A O 1
ATOM 1461 N N . ALA A 1 217 ? 121.902 129.077 73.510 1.00 19.03 217 ALA A N 1
ATOM 1462 C CA . ALA A 1 217 ? 122.595 127.808 73.713 1.00 19.17 217 ALA A CA 1
ATOM 1463 C C . ALA A 1 217 ? 122.025 126.716 72.811 1.00 19.11 217 ALA A C 1
ATOM 1464 O O . ALA A 1 217 ? 122.776 126.000 72.152 1.00 18.42 217 ALA A O 1
ATOM 1466 N N . LEU A 1 218 ? 120.699 126.601 72.772 1.00 19.22 218 LEU A N 1
ATOM 1467 C CA . LEU A 1 218 ? 120.071 125.533 72.008 1.00 19.61 218 LEU A CA 1
ATOM 1468 C C . LEU A 1 218 ? 119.625 125.958 70.608 1.00 20.34 218 LEU A C 1
ATOM 1469 O O . LEU A 1 218 ? 119.453 125.111 69.733 1.00 20.51 218 LEU A O 1
ATOM 1474 N N . GLY A 1 219 ? 119.452 127.268 70.399 1.00 21.06 219 GLY A N 1
ATOM 1475 C CA . GLY A 1 219 ? 118.943 127.811 69.150 1.00 20.79 219 GLY A CA 1
ATOM 1476 C C . GLY A 1 219 ? 117.506 127.390 68.890 1.00 21.02 219 GLY A C 1
ATOM 1477 O O . GLY A 1 219 ? 117.091 127.259 67.731 1.00 21.30 219 GLY A O 1
ATOM 1478 N N . GLU A 1 220 ? 116.757 127.162 69.963 1.00 20.76 220 GLU A N 1
ATOM 1479 C CA . GLU A 1 220 ? 115.361 126.737 69.871 1.00 21.05 220 GLU A CA 1
ATOM 1480 C C . GLU A 1 220 ? 114.354 127.892 69.873 1.00 20.90 220 GLU A C 1
ATOM 1481 O O . GLU A 1 220 ? 113.224 127.752 69.386 1.00 20.67 220 GLU A O 1
ATOM 1487 N N . PHE A 1 221 ? 114.763 129.010 70.463 1.00 21.08 221 PHE A N 1
ATOM 1488 C CA . PHE A 1 221 ? 113.934 130.211 70.589 1.00 21.26 221 PHE A CA 1
ATOM 1489 C C . PHE A 1 221 ? 114.693 131.352 69.916 1.00 21.15 221 PHE A C 1
ATOM 1490 O O . PHE A 1 221 ? 115.915 131.266 69.747 1.00 21.23 221 PHE A O 1
ATOM 1498 N N . ALA A 1 222 ? 113.982 132.424 69.567 1.00 21.13 222 ALA A N 1
ATOM 1499 C CA . ALA A 1 222 ? 114.592 133.598 68.956 1.00 20.86 222 ALA A CA 1
ATOM 1500 C C . ALA A 1 222 ? 115.711 134.060 69.883 1.00 21.31 222 ALA A C 1
ATOM 1501 O O . ALA A 1 222 ? 115.562 133.951 71.099 1.00 22.15 222 ALA A O 1
ATOM 1503 N N . PRO A 1 223 ? 116.823 134.573 69.355 1.00 20.95 223 PRO A N 1
ATOM 1504 C CA . PRO A 1 223 ? 117.068 134.697 67.919 1.00 21.05 223 PRO A CA 1
ATOM 1505 C C . PRO A 1 223 ? 117.623 133.446 67.224 1.00 20.79 223 PRO A C 1
ATOM 1506 O O . PRO A 1 223 ? 118.130 133.596 66.114 1.00 20.92 223 PRO A O 1
ATOM 1510 N N . GLY A 1 224 ? 117.542 132.272 67.847 1.00 20.42 224 GLY A N 1
ATOM 1511 C CA . GLY A 1 224 ? 117.900 131.024 67.194 1.00 20.34 224 GLY A CA 1
ATOM 1512 C C . GLY A 1 224 ? 119.401 130.822 67.034 1.00 20.72 224 GLY A C 1
ATOM 1513 O O . GLY A 1 224 ? 119.875 130.319 65.993 1.00 20.24 224 GLY A O 1
ATOM 1514 N N . ARG A 1 225 ? 120.147 131.213 68.065 1.00 20.77 225 ARG A N 1
ATOM 1515 C CA . ARG A 1 225 ? 121.599 131.070 68.064 1.00 21.36 225 ARG A CA 1
ATOM 1516 C C . ARG A 1 225 ? 122.086 129.923 68.952 1.00 21.00 225 ARG A C 1
ATOM 1517 O O . ARG A 1 225 ? 121.445 129.556 69.940 1.00 20.35 225 ARG A O 1
ATOM 1525 N N . GLY A 1 226 ? 123.238 129.371 68.591 1.00 21.72 226 GLY A N 1
ATOM 1526 C CA . GLY A 1 226 ? 123.974 128.487 69.482 1.00 22.05 226 GLY A CA 1
ATOM 1527 C C . GLY A 1 226 ? 123.924 126.982 69.260 1.00 22.46 226 GLY A C 1
ATOM 1528 O O . GLY A 1 226 ? 124.812 126.283 69.757 1.00 22.62 226 GLY A O 1
ATOM 1529 N N . GLY A 1 227 ? 122.912 126.475 68.553 1.00 22.78 227 GLY A N 1
ATOM 1530 C CA . GLY A 1 227 ? 122.796 125.043 68.300 1.00 23.53 227 GLY A CA 1
ATOM 1531 C C . GLY A 1 227 ? 123.554 124.592 67.055 1.00 24.55 227 GLY A C 1
ATOM 1532 O O . GLY A 1 227 ? 124.226 125.420 66.421 1.00 24.57 227 GLY A O 1
ATOM 1533 N N . LYS A 1 228 ? 123.457 123.301 66.696 1.00 24.85 228 LYS A N 1
ATOM 1534 C CA . LYS A 1 228 ? 124.047 122.825 65.436 1.00 25.33 228 LYS A CA 1
ATOM 1535 C C . LYS A 1 228 ? 123.408 123.501 64.224 1.00 25.17 228 LYS A C 1
ATOM 1536 O O . LYS A 1 228 ? 122.165 123.544 64.090 1.00 25.19 228 LYS A O 1
ATOM 1542 N N . GLY A 1 229 ? 124.274 124.045 63.364 1.00 25.09 229 GLY A N 1
ATOM 1543 C CA . GLY A 1 229 ? 123.853 124.775 62.172 1.00 24.46 229 GLY A CA 1
ATOM 1544 C C . GLY A 1 229 ? 123.549 126.250 62.404 1.00 24.09 229 GLY A C 1
ATOM 1545 O O . GLY A 1 229 ? 123.338 126.977 61.429 1.00 24.17 229 GLY A O 1
ATOM 1546 N N . ASP A 1 230 ? 123.546 126.692 63.671 1.00 23.27 230 ASP A N 1
ATOM 1547 C CA . ASP A 1 230 ? 123.242 128.091 64.028 1.00 23.05 230 ASP A CA 1
ATOM 1548 C C . ASP A 1 230 ? 124.454 129.018 64.166 1.00 22.73 230 ASP A C 1
ATOM 1549 O O . ASP A 1 230 ? 125.606 128.595 64.123 1.00 21.90 230 ASP A O 1
ATOM 1554 N N . GLU A 1 231 ? 124.161 130.289 64.404 1.00 23.18 231 GLU A N 1
ATOM 1555 C CA . GLU A 1 231 ? 125.131 131.360 64.253 1.00 23.66 231 GLU A CA 1
ATOM 1556 C C . GLU A 1 231 ? 126.050 131.723 65.426 1.00 24.00 231 GLU A C 1
ATOM 1557 O O . GLU A 1 231 ? 127.151 132.247 65.190 1.00 25.58 231 GLU A O 1
ATOM 1563 N N . GLY A 1 232 ? 125.641 131.493 66.669 1.00 22.61 232 GLY A N 1
ATOM 1564 C CA . GLY A 1 232 ? 126.471 131.969 67.763 1.00 21.84 232 GLY A CA 1
ATOM 1565 C C . GLY A 1 232 ? 127.573 131.064 68.319 1.00 21.57 232 GLY A C 1
ATOM 1566 O O . GLY A 1 232 ? 128.333 130.422 67.593 1.00 20.47 232 GLY A O 1
ATOM 1567 N N . ASP A 1 233 ? 127.654 131.063 69.650 1.00 21.57 233 ASP A N 1
ATOM 1568 C CA . ASP A 1 233 ? 128.557 130.212 70.420 1.00 21.25 233 ASP A CA 1
ATOM 1569 C C . ASP A 1 233 ? 127.901 129.911 71.775 1.00 21.21 233 ASP A C 1
ATOM 1570 O O . ASP A 1 233 ? 127.732 130.795 72.614 1.00 20.34 233 ASP A O 1
ATOM 1575 N N . PRO A 1 234 ? 127.525 128.654 71.985 1.00 21.68 234 PRO A N 1
ATOM 1576 C CA . PRO A 1 234 ? 126.752 128.278 73.171 1.00 21.58 234 PRO A CA 1
ATOM 1577 C C . PRO A 1 234 ? 127.604 128.312 74.443 1.00 21.49 234 PRO A C 1
ATOM 1578 O O . PRO A 1 234 ? 127.039 128.242 75.538 1.00 21.64 234 PRO A O 1
ATOM 1582 N N . ALA A 1 235 ? 128.928 128.403 74.297 1.00 21.19 235 ALA A N 1
ATOM 1583 C CA . ALA A 1 235 ? 129.846 128.520 75.442 1.00 20.75 235 ALA A CA 1
ATOM 1584 C C . ALA A 1 235 ? 130.032 129.964 75.923 1.00 20.45 235 ALA A C 1
ATOM 1585 O O . ALA A 1 235 ? 130.420 130.197 77.060 1.00 20.58 235 ALA A O 1
ATOM 1587 N N . ILE A 1 236 ? 129.745 130.923 75.052 1.00 20.20 236 ILE A N 1
ATOM 1588 C CA . ILE A 1 236 ? 130.018 132.323 75.321 1.00 19.76 236 ILE A CA 1
ATOM 1589 C C . ILE A 1 236 ? 128.730 133.127 75.487 1.00 19.90 236 ILE A C 1
ATOM 1590 O O . ILE A 1 236 ? 128.539 133.831 76.471 1.00 19.81 236 ILE A O 1
ATOM 1595 N N . GLU A 1 237 ? 127.843 133.003 74.517 1.00 19.83 237 GLU A N 1
ATOM 1596 C CA . GLU A 1 237 ? 126.737 133.936 74.381 1.00 20.02 237 GLU A CA 1
ATOM 1597 C C . GLU A 1 237 ? 125.658 133.840 75.467 1.00 19.76 237 GLU A C 1
ATOM 1598 O O . GLU A 1 237 ? 125.114 134.864 75.877 1.00 19.73 237 GLU A O 1
ATOM 1604 N N . PRO A 1 238 ? 125.345 132.642 75.949 1.00 19.57 238 PRO A N 1
ATOM 1605 C CA . PRO A 1 238 ? 124.390 132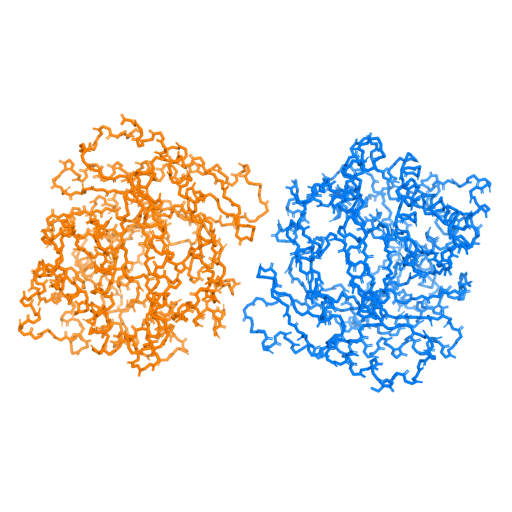.535 77.052 1.00 19.97 238 PRO A CA 1
ATOM 1606 C C . PRO A 1 238 ? 124.805 133.379 78.283 1.00 19.92 238 PRO A C 1
ATOM 1607 O O . PRO A 1 238 ? 123.950 134.049 78.861 1.00 19.56 238 PRO A O 1
ATOM 1611 N N . TYR A 1 239 ? 126.094 133.374 78.630 1.00 19.57 239 TYR A N 1
ATOM 1612 C CA . TYR A 1 239 ? 126.609 134.133 79.765 1.00 19.42 239 TYR A CA 1
ATOM 1613 C C . TYR A 1 239 ? 126.697 135.634 79.527 1.00 19.58 239 TYR A C 1
ATOM 1614 O O . TYR A 1 239 ? 126.462 136.414 80.460 1.00 19.61 239 TYR A O 1
ATOM 1623 N N . VAL A 1 240 ? 127.050 136.050 78.309 1.00 19.51 240 VAL A N 1
ATOM 1624 C CA . VAL A 1 240 ? 127.040 137.476 77.979 1.00 19.74 240 VAL A CA 1
ATOM 1625 C C . VAL A 1 240 ? 125.607 138.013 78.062 1.00 20.51 240 VAL A C 1
ATOM 1626 O O . VAL A 1 240 ? 125.368 139.104 78.598 1.00 20.77 240 VAL A O 1
ATOM 1630 N N . VAL A 1 241 ? 124.660 137.219 77.557 1.00 20.83 241 VAL A N 1
ATOM 1631 C CA . VAL A 1 241 ? 123.244 137.574 77.550 1.00 20.96 241 VAL A CA 1
ATOM 1632 C C . VAL A 1 241 ? 122.661 137.804 78.964 1.00 21.49 241 VAL A C 1
ATOM 1633 O O . VAL A 1 241 ? 122.075 138.866 79.229 1.00 21.42 241 VAL A O 1
ATOM 1637 N N . THR A 1 242 ? 122.830 136.850 79.877 1.00 21.68 242 THR A N 1
ATOM 1638 C CA . THR A 1 242 ? 122.267 137.082 81.210 1.00 22.10 242 THR A CA 1
ATOM 1639 C C . THR A 1 242 ? 123.048 138.110 82.003 1.00 22.01 242 THR A C 1
ATOM 1640 O O . THR A 1 242 ? 122.479 138.784 82.856 1.00 22.92 242 THR A O 1
ATOM 1644 N N . HIS A 1 243 ? 124.334 138.265 81.727 1.00 21.62 243 HIS A N 1
ATOM 1645 C CA . HIS A 1 243 ? 125.066 139.348 82.384 1.00 21.42 243 HIS A CA 1
ATOM 1646 C C . HIS A 1 243 ? 124.395 140.689 82.076 1.00 21.64 243 HIS A C 1
ATOM 1647 O O . HIS A 1 243 ? 124.197 141.508 82.978 1.00 22.09 243 HIS A O 1
ATOM 1654 N N . ASN A 1 244 ? 124.031 140.897 80.810 1.00 21.62 244 ASN A N 1
ATOM 1655 C CA . ASN A 1 244 ? 123.383 142.142 80.391 1.00 21.41 244 ASN A CA 1
ATOM 1656 C C . ASN A 1 244 ? 121.945 142.239 80.832 1.00 21.56 244 ASN A C 1
ATOM 1657 O O . ASN A 1 244 ? 121.471 143.336 81.107 1.00 21.72 244 ASN A O 1
ATOM 1662 N N . ILE A 1 245 ? 121.250 141.105 80.936 1.00 22.16 245 ILE A N 1
ATOM 1663 C CA . ILE A 1 245 ? 119.891 141.114 81.493 1.00 22.02 245 ILE A CA 1
ATOM 1664 C C . ILE A 1 245 ? 119.936 141.593 82.944 1.00 22.17 245 ILE A C 1
ATOM 1665 O O . ILE A 1 245 ? 119.135 142.452 83.347 1.00 23.04 245 ILE A O 1
ATOM 1670 N N . LEU A 1 246 ? 120.868 141.052 83.723 1.00 20.94 246 LEU A N 1
ATOM 1671 C CA . LEU A 1 246 ? 120.977 141.440 85.128 1.00 21.34 246 LEU A CA 1
ATOM 1672 C C . LEU A 1 246 ? 121.285 142.928 85.259 1.00 21.83 246 LEU A C 1
ATOM 1673 O O . LEU A 1 246 ? 120.743 143.618 86.136 1.00 21.49 246 LEU A O 1
ATOM 1678 N N . LEU A 1 247 ? 122.156 143.426 84.384 1.00 21.91 247 LEU A N 1
ATOM 1679 C CA . LEU A 1 247 ? 122.539 144.829 84.433 1.00 22.09 247 LEU A CA 1
ATOM 1680 C C . LEU A 1 247 ? 121.375 145.725 83.976 1.00 22.04 247 LEU A C 1
ATOM 1681 O O . LEU A 1 247 ? 121.212 146.859 84.469 1.00 21.80 247 LEU A O 1
ATOM 1686 N N . ALA A 1 248 ? 120.566 145.210 83.048 1.00 21.93 248 ALA A N 1
ATOM 1687 C CA . ALA A 1 248 ? 119.415 145.963 82.529 1.00 22.13 248 ALA A CA 1
ATOM 1688 C C . ALA A 1 248 ? 118.334 145.963 83.581 1.00 22.33 248 ALA A C 1
ATOM 1689 O O . ALA A 1 248 ? 117.730 147.020 83.878 1.00 22.64 248 ALA A O 1
ATOM 1691 N N . HIS A 1 249 ? 118.114 144.781 84.157 1.00 21.97 249 HIS A N 1
ATOM 1692 C CA . HIS A 1 249 ? 117.166 144.623 85.236 1.00 21.69 249 HIS A CA 1
ATOM 1693 C C . HIS A 1 249 ? 117.450 145.643 86.351 1.00 21.22 249 HIS A C 1
ATOM 1694 O O . HIS A 1 249 ? 116.546 146.328 86.869 1.00 21.39 249 HIS A O 1
ATOM 1701 N N . LYS A 1 250 ? 118.718 145.723 86.717 1.00 20.56 250 LYS A N 1
ATOM 1702 C CA . LYS A 1 250 ? 119.179 146.616 87.774 1.00 20.57 250 LYS A CA 1
ATOM 1703 C C . LYS A 1 250 ? 118.883 148.073 87.489 1.00 20.33 250 LYS A C 1
ATOM 1704 O O . LYS A 1 250 ? 118.403 148.778 88.365 1.00 20.39 250 LYS A O 1
ATOM 1710 N N . ALA A 1 251 ? 119.175 148.525 86.275 1.00 20.24 251 ALA A N 1
ATOM 1711 C CA . ALA A 1 251 ? 118.844 149.904 85.889 1.00 20.08 251 ALA A CA 1
ATOM 1712 C C . ALA A 1 251 ? 117.336 150.197 85.986 1.00 20.00 251 ALA A C 1
ATOM 1713 O O . ALA A 1 251 ? 116.948 151.275 86.470 1.00 20.30 251 ALA A O 1
ATOM 1715 N N . ALA A 1 252 ? 116.493 149.248 85.578 1.00 19.23 252 ALA A N 1
ATOM 1716 C CA . ALA A 1 252 ? 115.044 149.480 85.614 1.00 19.49 252 ALA A CA 1
ATOM 1717 C C . ALA A 1 252 ? 114.559 149.589 87.049 1.00 19.84 252 ALA A C 1
ATOM 1718 O O . ALA A 1 252 ? 113.680 150.385 87.386 1.00 19.90 252 ALA A O 1
ATOM 1720 N N . VAL A 1 253 ? 115.163 148.776 87.902 1.00 20.38 253 VAL A N 1
ATOM 1721 C CA . VAL A 1 253 ? 114.785 148.722 89.300 1.00 20.00 253 VAL A CA 1
ATOM 1722 C C . VAL A 1 253 ? 115.181 150.026 89.992 1.00 20.28 253 VAL A C 1
ATOM 1723 O O . VAL A 1 253 ? 114.375 150.598 90.713 1.00 20.49 253 VAL A O 1
ATOM 1727 N N . GLU A 1 254 ? 116.393 150.525 89.743 1.00 20.19 254 GLU A N 1
ATOM 1728 C CA . GLU A 1 254 ? 116.810 151.819 90.302 1.00 20.09 254 GLU A CA 1
ATOM 1729 C C . GLU A 1 254 ? 115.902 152.966 89.817 1.00 20.78 254 GLU A C 1
ATOM 1730 O O . GLU A 1 254 ? 115.445 153.793 90.608 1.00 21.23 254 GLU A O 1
ATOM 1736 N N . GLU A 1 255 ? 115.639 152.988 88.515 1.00 21.20 255 GLU A N 1
ATOM 1737 C CA . GLU A 1 255 ? 114.729 153.932 87.888 1.00 21.62 255 GLU A CA 1
ATOM 1738 C C . GLU A 1 255 ? 113.412 153.965 88.631 1.00 22.09 255 GLU A C 1
ATOM 1739 O O . GLU A 1 255 ? 112.920 155.033 88.996 1.00 22.34 255 GLU A O 1
ATOM 1745 N N . TYR A 1 256 ? 112.825 152.786 88.829 1.00 21.96 256 TYR A N 1
ATOM 1746 C CA . TYR A 1 256 ? 111.576 152.703 89.542 1.00 21.88 256 TYR A CA 1
ATOM 1747 C C . TYR A 1 256 ? 111.743 153.222 90.978 1.00 22.19 256 TYR A C 1
ATOM 1748 O O . TYR A 1 256 ? 111.096 154.204 91.363 1.00 22.30 256 TYR A O 1
ATOM 1757 N N . ARG A 1 257 ? 112.633 152.596 91.749 1.00 22.33 257 ARG A N 1
ATOM 1758 C CA . ARG A 1 257 ? 112.851 152.973 93.155 1.00 22.54 257 ARG A CA 1
ATOM 1759 C C . ARG A 1 257 ? 113.125 154.458 93.348 1.00 22.70 257 ARG A C 1
ATOM 1760 O O . ARG A 1 257 ? 112.518 155.091 94.222 1.00 23.29 257 ARG A O 1
ATOM 1768 N N . ASN A 1 258 ? 114.024 155.024 92.540 1.00 22.73 258 ASN A N 1
ATOM 1769 C CA . ASN A 1 258 ? 114.429 156.435 92.716 1.00 22.61 258 ASN A CA 1
ATOM 1770 C C . ASN A 1 258 ? 113.399 157.442 92.242 1.00 22.12 258 ASN A C 1
ATOM 1771 O O . ASN A 1 258 ? 113.319 158.523 92.793 1.00 22.25 258 ASN A O 1
ATOM 1776 N N . LYS A 1 259 ? 112.630 157.107 91.206 1.00 21.91 259 LYS A N 1
ATOM 1777 C CA . LYS A 1 259 ? 111.810 158.116 90.523 1.00 21.56 259 LYS A CA 1
ATOM 1778 C C . LYS A 1 259 ? 110.293 157.851 90.447 1.00 21.04 259 LYS A C 1
ATOM 1779 O O . LYS A 1 259 ? 109.542 158.765 90.098 1.00 19.90 259 LYS A O 1
ATOM 1785 N N . PHE A 1 260 ? 109.852 156.622 90.757 1.00 20.98 260 PHE A N 1
ATOM 1786 C CA . PHE A 1 260 ? 108.434 156.243 90.596 1.00 20.94 260 PHE A CA 1
ATOM 1787 C C . PHE A 1 260 ? 107.753 155.539 91.787 1.00 20.76 260 PHE A C 1
ATOM 1788 O O . PHE A 1 260 ? 106.583 155.790 92.064 1.00 20.79 260 PHE A O 1
ATOM 1796 N N . GLN A 1 261 ? 108.489 154.689 92.499 1.00 20.81 261 GLN A N 1
ATOM 1797 C CA . GLN A 1 261 ? 107.967 153.924 93.641 1.00 20.24 261 GLN A CA 1
ATOM 1798 C C . GLN A 1 261 ? 107.250 154.745 94.721 1.00 20.53 261 GLN A C 1
ATOM 1799 O O . GLN A 1 261 ? 106.152 154.381 95.140 1.00 20.52 261 GLN A O 1
ATOM 1805 N N . LYS A 1 262 ? 107.859 155.839 95.179 1.00 21.15 262 LYS A N 1
ATOM 1806 C CA . LYS A 1 262 ? 107.216 156.677 96.203 1.00 21.76 262 LYS A CA 1
ATOM 1807 C C . LYS A 1 262 ? 105.863 157.264 95.745 1.00 21.74 262 LYS A C 1
ATOM 1808 O O . LYS A 1 262 ? 104.903 157.274 96.504 1.00 22.41 262 LYS A O 1
ATOM 1814 N N . CYS A 1 263 ? 105.812 157.729 94.504 1.00 21.66 263 CYS A N 1
ATOM 1815 C CA . CYS A 1 263 ? 104.614 158.268 93.883 1.00 22.03 263 CYS A CA 1
ATOM 1816 C C . CYS A 1 263 ? 103.548 157.219 93.631 1.00 21.09 263 CYS A C 1
ATOM 1817 O O . CYS A 1 263 ? 102.395 157.407 93.990 1.00 20.63 263 CYS A O 1
ATOM 1820 N N . GLN A 1 264 ? 103.948 156.126 92.997 1.00 20.50 264 GLN A N 1
ATOM 1821 C CA . GLN A 1 264 ? 103.003 155.193 92.409 1.00 20.15 264 GLN A CA 1
ATOM 1822 C C . GLN A 1 264 ? 102.644 154.044 93.360 1.00 20.43 264 GLN A C 1
ATOM 1823 O O . GLN A 1 264 ? 101.653 153.324 93.134 1.00 20.13 264 GLN A O 1
ATOM 1829 N N . GLU A 1 265 ? 103.452 153.887 94.416 1.00 20.47 265 GLU A N 1
ATOM 1830 C CA . GLU A 1 265 ? 103.194 152.956 95.517 1.00 20.85 265 GLU A CA 1
ATOM 1831 C C . GLU A 1 265 ? 103.131 151.497 95.055 1.00 20.97 265 GLU A C 1
ATOM 1832 O O . GLU A 1 265 ? 102.353 150.694 95.577 1.00 21.42 265 GLU A O 1
ATOM 1838 N N . GLY A 1 266 ? 103.956 151.159 94.073 1.00 20.98 266 GLY A N 1
ATOM 1839 C CA . GLY A 1 266 ? 104.031 149.798 93.569 1.00 21.34 266 GLY A CA 1
ATOM 1840 C C . GLY A 1 266 ? 105.352 149.119 93.917 1.00 21.56 266 GLY A C 1
ATOM 1841 O O . GLY A 1 266 ? 106.126 149.627 94.739 1.00 20.81 266 GLY A O 1
ATOM 1842 N N . GLU A 1 267 ? 105.600 147.969 93.285 1.00 21.97 267 GLU A N 1
ATOM 1843 C CA . GLU A 1 267 ? 106.846 147.222 93.463 1.00 22.65 267 GLU A CA 1
ATOM 1844 C C . GLU A 1 267 ? 107.287 146.610 92.130 1.00 22.62 267 GLU A C 1
ATOM 1845 O O . GLU A 1 267 ? 106.427 146.293 91.299 1.00 23.37 267 GLU A O 1
ATOM 1851 N N . ILE A 1 268 ? 108.606 146.489 91.925 1.00 21.97 268 ILE A N 1
ATOM 1852 C CA . ILE A 1 268 ? 109.212 145.823 90.753 1.00 22.10 268 ILE A CA 1
ATOM 1853 C C . ILE A 1 268 ? 109.950 144.587 91.211 1.00 22.64 268 ILE A C 1
ATOM 1854 O O . ILE A 1 268 ? 110.704 144.636 92.190 1.00 22.94 268 ILE A O 1
ATOM 1859 N N . GLY A 1 269 ? 109.824 143.501 90.465 1.00 22.74 269 GLY A N 1
ATOM 1860 C CA . GLY A 1 269 ? 110.652 142.343 90.720 1.00 22.40 269 GLY A CA 1
ATOM 1861 C C . GLY A 1 269 ? 111.102 141.760 89.408 1.00 23.00 269 GLY A C 1
ATOM 1862 O O . GLY A 1 269 ? 111.070 142.423 88.361 1.00 23.32 269 GLY A O 1
ATOM 1863 N N . ILE A 1 270 ? 111.525 140.504 89.468 1.00 22.64 270 ILE A N 1
ATOM 1864 C CA . ILE A 1 270 ? 111.875 139.737 88.283 1.00 21.66 270 ILE A CA 1
ATOM 1865 C C . ILE A 1 270 ? 111.224 138.373 88.448 1.00 21.62 270 ILE A C 1
ATOM 1866 O O . ILE A 1 270 ? 110.877 137.958 89.576 1.00 20.64 270 ILE A O 1
ATOM 1871 N N . VAL A 1 271 ? 111.023 137.665 87.343 1.00 21.43 271 VAL A N 1
ATOM 1872 C CA . VAL A 1 271 ? 110.483 136.318 87.503 1.00 21.65 271 VAL A CA 1
ATOM 1873 C C . VAL A 1 271 ? 111.400 135.227 86.994 1.00 22.27 271 VAL A C 1
ATOM 1874 O O . VAL A 1 271 ? 111.863 135.251 85.848 1.00 22.93 271 VAL A O 1
ATOM 1878 N N . LEU A 1 272 ? 111.670 134.277 87.877 1.00 22.24 272 LEU A N 1
ATOM 1879 C CA . LEU A 1 272 ? 112.650 133.261 87.600 1.00 22.20 272 LEU A CA 1
ATOM 1880 C C . LEU A 1 272 ? 111.925 131.943 87.397 1.00 22.93 272 LEU A C 1
ATOM 1881 O O . LEU A 1 272 ? 110.789 131.767 87.838 1.00 24.11 272 LEU A O 1
ATOM 1886 N N . ASN A 1 273 ? 112.561 131.024 86.692 1.00 22.55 273 ASN A N 1
ATOM 1887 C CA . ASN A 1 273 ? 112.029 129.687 86.598 1.00 21.87 273 ASN A CA 1
ATOM 1888 C C . ASN A 1 273 ? 113.073 128.684 87.063 1.00 21.49 273 ASN A C 1
ATOM 1889 O O . ASN A 1 273 ? 114.286 128.922 86.969 1.00 20.44 273 ASN A O 1
ATOM 1894 N N . SER A 1 274 ? 112.578 127.569 87.580 1.00 21.17 274 SER A N 1
ATOM 1895 C CA . SER A 1 274 ? 113.419 126.410 87.811 1.00 21.06 274 SER A CA 1
ATOM 1896 C C . SER A 1 274 ? 112.573 125.175 87.793 1.00 21.09 274 SER A C 1
ATOM 1897 O O . SER A 1 274 ? 111.382 125.213 88.105 1.00 21.04 274 SER A O 1
ATOM 1900 N N . MET A 1 275 ? 113.191 124.071 87.407 1.00 21.60 275 MET A N 1
ATOM 1901 C CA . MET A 1 275 ? 112.697 122.765 87.827 1.00 21.62 275 MET A CA 1
ATOM 1902 C C . MET A 1 275 ? 113.142 122.524 89.272 1.00 21.03 275 MET A C 1
ATOM 1903 O O . MET A 1 275 ? 114.102 123.131 89.739 1.00 21.08 275 MET A O 1
ATOM 1908 N N . TRP A 1 276 ? 112.454 121.650 89.990 1.00 20.41 276 TRP A N 1
ATOM 1909 C CA . TRP A 1 276 ? 113.052 121.150 91.212 1.00 20.08 276 TRP A CA 1
ATOM 1910 C C . TRP A 1 276 ? 114.080 120.071 90.849 1.00 19.63 276 TRP A C 1
ATOM 1911 O O . TRP A 1 276 ? 113.843 119.263 89.954 1.00 19.34 276 TRP A O 1
ATOM 1922 N N . MET A 1 277 ? 115.215 120.064 91.540 1.00 19.59 277 MET A N 1
ATOM 1923 C CA . MET A 1 277 ? 116.238 119.050 91.308 1.00 19.69 277 MET A CA 1
ATOM 1924 C C . MET A 1 277 ? 116.336 118.111 92.505 1.00 19.93 277 MET A C 1
ATOM 1925 O O . MET A 1 277 ? 116.760 118.520 93.588 1.00 20.21 277 MET A O 1
ATOM 1930 N N . GLU A 1 278 ? 115.900 116.866 92.305 1.00 20.01 278 GLU A N 1
ATOM 1931 C CA . GLU A 1 278 ? 115.993 115.805 93.308 1.00 20.27 278 GLU A CA 1
ATOM 1932 C C . GLU A 1 278 ? 117.241 114.935 93.091 1.00 19.96 278 GLU A C 1
ATOM 1933 O O . GLU A 1 278 ? 117.461 114.451 91.987 1.00 19.51 278 GLU A O 1
ATOM 1939 N N . PRO A 1 279 ? 118.051 114.714 94.121 1.00 20.21 279 PRO A N 1
ATOM 1940 C CA . PRO A 1 279 ? 119.187 113.793 93.984 1.00 20.60 279 PRO A CA 1
ATOM 1941 C C . PRO A 1 279 ? 118.658 112.400 93.660 1.00 20.97 279 PRO A C 1
ATOM 1942 O O . PRO A 1 279 ? 117.709 111.929 94.290 1.00 21.05 279 PRO A O 1
ATOM 1946 N N . LEU A 1 280 ? 119.258 111.769 92.659 1.00 21.43 280 LEU A N 1
ATOM 1947 C CA . LEU A 1 280 ? 118.778 110.501 92.132 1.00 21.84 280 LEU A CA 1
ATOM 1948 C C . LEU A 1 280 ? 118.969 109.392 93.180 1.00 22.42 280 LEU A C 1
ATOM 1949 O O . LEU A 1 280 ? 118.015 108.703 93.557 1.00 22.66 280 LEU A O 1
ATOM 1954 N N . SER A 1 281 ? 120.193 109.243 93.664 1.00 22.50 281 SER A N 1
ATOM 1955 C CA . SER A 1 281 ? 120.432 108.492 94.886 1.00 22.75 281 SER A CA 1
ATOM 1956 C C . SER A 1 281 ? 120.798 109.479 96.007 1.00 23.29 281 SER A C 1
ATOM 1957 O O . SER A 1 281 ? 120.727 110.697 95.815 1.00 22.66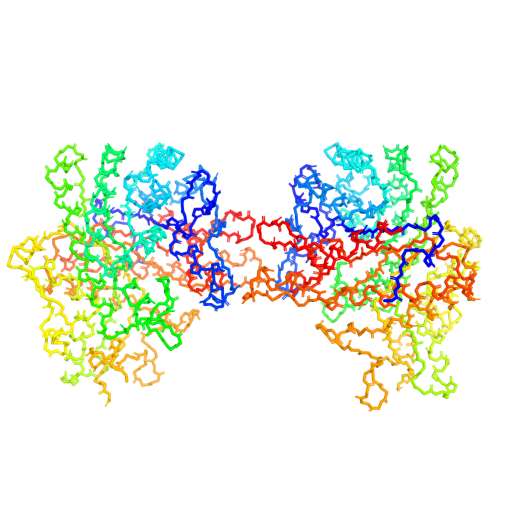 281 SER A O 1
ATOM 1960 N N . ASP A 1 282 ? 121.203 108.952 97.163 1.00 23.92 282 ASP A N 1
ATOM 1961 C CA . ASP A 1 282 ? 121.563 109.806 98.292 1.00 24.62 282 ASP A CA 1
ATOM 1962 C C . ASP A 1 282 ? 123.067 109.996 98.475 1.00 24.36 282 ASP A C 1
ATOM 1963 O O . ASP A 1 282 ? 123.499 110.615 99.451 1.00 24.76 282 ASP A O 1
ATOM 1968 N N . VAL A 1 283 ? 123.851 109.475 97.528 1.00 23.90 283 VAL A N 1
ATOM 1969 C CA . VAL A 1 283 ? 125.309 109.604 97.537 1.00 23.60 283 VAL A CA 1
ATOM 1970 C C . VAL A 1 283 ? 125.683 111.085 97.435 1.00 23.35 283 VAL A C 1
ATOM 1971 O O . VAL A 1 283 ? 124.918 111.873 96.901 1.00 23.08 283 VAL A O 1
ATOM 1975 N N . GLN A 1 284 ? 126.852 111.444 97.965 1.00 23.56 284 GLN A N 1
ATOM 1976 C CA . GLN A 1 284 ? 127.393 112.808 97.922 1.00 23.74 284 GLN A CA 1
ATOM 1977 C C . GLN A 1 284 ? 127.336 113.423 96.532 1.00 23.67 284 GLN A C 1
ATOM 1978 O O . GLN A 1 284 ? 126.790 114.532 96.333 1.00 23.98 284 GLN A O 1
ATOM 1984 N N . ALA A 1 285 ? 127.905 112.683 95.579 1.00 23.00 285 ALA A N 1
ATOM 1985 C CA . ALA A 1 285 ? 127.950 113.065 94.170 1.00 22.16 285 ALA A CA 1
ATOM 1986 C C . ALA A 1 285 ? 126.644 113.671 93.692 1.00 21.77 285 ALA A C 1
ATOM 1987 O O . ALA A 1 285 ? 126.663 114.659 92.952 1.00 21.32 285 ALA A O 1
ATOM 1989 N N . ASP A 1 286 ? 125.526 113.067 94.114 1.00 21.52 286 ASP A N 1
ATOM 1990 C CA . ASP A 1 286 ? 124.177 113.468 93.683 1.00 21.43 286 ASP A CA 1
ATOM 1991 C C . ASP A 1 286 ? 123.650 114.702 94.428 1.00 21.58 286 ASP A C 1
ATOM 1992 O O . ASP A 1 286 ? 122.872 115.468 93.870 1.00 21.30 286 ASP A O 1
ATOM 1997 N N . ILE A 1 287 ? 124.076 114.885 95.678 1.00 22.02 287 ILE A N 1
ATOM 1998 C CA . ILE A 1 287 ? 123.710 116.072 96.446 1.00 22.46 287 ILE A CA 1
ATOM 1999 C C . ILE A 1 287 ? 124.479 117.272 95.897 1.00 22.27 287 ILE A C 1
ATOM 2000 O O . ILE A 1 287 ? 123.902 118.341 95.698 1.00 23.15 287 ILE A O 1
ATOM 2005 N N . ASP A 1 288 ? 125.764 117.070 95.610 1.00 22.11 288 ASP A N 1
ATOM 2006 C CA . ASP A 1 288 ? 126.588 118.080 94.929 1.00 21.96 288 ASP A CA 1
ATOM 2007 C C . ASP A 1 288 ? 126.046 118.414 93.550 1.00 21.92 288 ASP A C 1
ATOM 2008 O O . ASP A 1 288 ? 126.068 119.573 93.144 1.00 22.43 288 ASP A O 1
ATOM 2013 N N . ALA A 1 289 ? 125.581 117.397 92.824 1.00 21.51 289 ALA A N 1
ATOM 2014 C CA . ALA A 1 289 ? 124.984 117.613 91.508 1.00 21.26 289 ALA A CA 1
ATOM 2015 C C . ALA A 1 289 ? 123.739 118.507 91.590 1.00 21.11 289 ALA A C 1
ATOM 2016 O O . ALA A 1 289 ? 123.542 119.373 90.733 1.00 21.11 289 ALA A O 1
ATOM 2018 N N . GLN A 1 290 ? 122.919 118.300 92.621 1.00 20.70 290 GLN A N 1
ATOM 2019 C CA . GLN A 1 290 ? 121.700 119.076 92.794 1.00 20.42 290 GLN A CA 1
ATOM 2020 C C . GLN A 1 290 ? 122.039 120.539 93.096 1.00 20.36 290 GLN A C 1
ATOM 2021 O O . GLN A 1 290 ? 121.387 121.443 92.582 1.00 19.88 290 GLN A O 1
ATOM 2027 N N . LYS A 1 291 ? 123.086 120.754 93.897 1.00 20.48 291 LYS A N 1
ATOM 2028 C CA . LYS A 1 291 ? 123.573 122.098 94.194 1.00 20.53 291 LYS A CA 1
ATOM 2029 C C . LYS A 1 291 ? 123.994 122.803 92.894 1.00 20.04 291 LYS A C 1
ATOM 2030 O O . LYS A 1 291 ? 123.579 123.947 92.631 1.00 19.96 291 LYS A O 1
ATOM 2036 N N . ARG A 1 292 ? 124.746 122.098 92.048 1.00 19.39 292 ARG A N 1
ATOM 2037 C CA . ARG A 1 292 ? 125.144 122.632 90.733 1.00 18.95 292 ARG A CA 1
ATOM 2038 C C . ARG A 1 292 ? 123.958 122.946 89.792 1.00 19.04 292 ARG A C 1
ATOM 2039 O O . ARG A 1 292 ? 123.896 124.023 89.171 1.00 18.73 292 ARG A O 1
ATOM 2047 N N . ALA A 1 293 ? 123.026 121.996 89.688 1.00 18.86 293 ALA A N 1
ATOM 2048 C CA . ALA A 1 293 ? 121.864 122.137 88.824 1.00 18.56 293 ALA A CA 1
ATOM 2049 C C . ALA A 1 293 ? 121.071 123.348 89.242 1.00 18.88 293 ALA A C 1
ATOM 2050 O O . ALA A 1 293 ? 120.703 124.172 88.417 1.00 18.86 293 ALA A O 1
ATOM 2052 N N . LEU A 1 294 ? 120.831 123.468 90.541 1.00 19.83 294 LEU A N 1
ATOM 2053 C CA . LEU A 1 294 ? 120.098 124.618 91.065 1.00 20.53 294 LEU A CA 1
ATOM 2054 C C . LEU A 1 294 ? 120.868 125.931 90.851 1.00 20.59 294 LEU A C 1
ATOM 2055 O O . LEU A 1 294 ? 120.270 126.938 90.459 1.00 21.04 294 LEU A O 1
ATOM 2060 N N . ASP A 1 295 ? 122.186 125.887 91.079 1.00 20.49 295 ASP A N 1
ATOM 2061 C CA . ASP A 1 295 ? 123.073 127.039 90.930 1.00 20.56 295 ASP A CA 1
ATOM 2062 C C . ASP A 1 295 ? 123.029 127.598 89.525 1.00 20.70 295 ASP A C 1
ATOM 2063 O O . ASP A 1 295 ? 122.964 128.820 89.359 1.00 21.06 295 ASP A O 1
ATOM 2068 N N . PHE A 1 296 ? 123.089 126.707 88.526 1.00 20.33 296 PHE A N 1
ATOM 2069 C CA . PHE A 1 296 ? 123.187 127.110 87.116 1.00 20.26 296 PHE A CA 1
ATOM 2070 C C . PHE A 1 296 ? 121.846 127.566 86.515 1.00 20.37 296 PHE A C 1
ATOM 2071 O O . PHE A 1 296 ? 121.827 128.419 85.639 1.00 20.13 296 PHE A O 1
ATOM 2079 N N . MET A 1 297 ? 120.738 127.003 86.991 1.00 20.53 297 MET A N 1
ATOM 2080 C CA . MET A 1 297 ? 119.426 127.409 86.515 1.00 20.66 297 MET A CA 1
ATOM 2081 C C . MET A 1 297 ? 118.862 128.607 87.283 1.00 20.85 297 MET A C 1
ATOM 2082 O O . MET A 1 297 ? 118.254 129.500 86.685 1.00 21.11 297 MET A O 1
ATOM 2087 N N . LEU A 1 298 ? 119.056 128.626 88.605 1.00 20.89 298 LEU A N 1
ATOM 2088 C CA . LEU A 1 298 ? 118.397 129.618 89.465 1.00 20.38 298 LEU A CA 1
ATOM 2089 C C . LEU A 1 298 ? 119.397 130.568 90.106 1.00 20.24 298 LEU A C 1
ATOM 2090 O O . LEU A 1 298 ? 119.197 131.788 90.144 1.00 19.61 298 LEU A O 1
ATOM 2095 N N . GLY A 1 299 ? 120.477 129.991 90.615 1.00 20.24 299 GLY A N 1
ATOM 2096 C CA . GLY A 1 299 ? 121.526 130.766 91.248 1.00 20.55 299 GLY A CA 1
ATOM 2097 C C . GLY A 1 299 ? 122.193 131.758 90.313 1.00 20.48 299 GLY A C 1
ATOM 2098 O O . GLY A 1 299 ? 122.657 132.816 90.759 1.00 19.84 299 GLY A O 1
ATOM 2099 N N . TRP A 1 300 ? 122.247 131.392 89.028 1.00 20.95 300 TRP A N 1
ATOM 2100 C CA . TRP A 1 300 ? 122.705 132.260 87.941 1.00 21.65 300 TRP A CA 1
ATOM 2101 C C . TRP A 1 300 ? 122.164 133.680 88.084 1.00 21.89 300 TRP A C 1
ATOM 2102 O O . TRP A 1 300 ? 122.884 134.647 87.847 1.00 22.06 300 TRP A O 1
ATOM 2113 N N . PHE A 1 301 ? 120.891 133.780 88.471 1.00 21.71 301 PHE A N 1
ATOM 2114 C CA . PHE A 1 301 ? 120.217 135.054 88.667 1.00 21.59 301 PHE A CA 1
ATOM 2115 C C . PHE A 1 301 ? 120.088 135.437 90.113 1.00 22.11 301 PHE A C 1
ATOM 2116 O O . PHE A 1 301 ? 120.324 136.591 90.460 1.00 23.29 301 PHE A O 1
ATOM 2124 N N . LEU A 1 302 ? 119.734 134.488 90.970 1.00 22.02 302 LEU A N 1
ATOM 2125 C CA . LEU A 1 302 ? 119.375 134.859 92.337 1.00 21.89 302 LEU A CA 1
ATOM 2126 C C . LEU A 1 302 ? 120.583 135.272 93.158 1.00 21.95 302 LEU A C 1
ATOM 2127 O O . LEU A 1 302 ? 120.487 136.211 93.959 1.00 22.09 302 LEU A O 1
ATOM 2132 N N . GLU A 1 303 ? 121.719 134.606 92.927 1.00 21.55 303 GLU A N 1
ATOM 2133 C CA . GLU A 1 303 ? 122.948 134.914 93.648 1.00 21.43 303 GLU A CA 1
ATOM 2134 C C . GLU A 1 303 ? 123.484 136.321 93.389 1.00 21.53 303 GLU A C 1
ATOM 2135 O O . GLU A 1 303 ? 123.791 137.024 94.340 1.00 22.11 303 GLU A O 1
ATOM 2141 N N . PRO A 1 304 ? 123.614 136.751 92.138 1.00 21.70 304 PRO A N 1
ATOM 2142 C CA . PRO A 1 304 ? 123.925 138.162 91.879 1.00 21.73 304 PRO A CA 1
ATOM 2143 C C . PRO A 1 304 ? 122.959 139.090 92.631 1.00 22.10 304 PRO A C 1
ATOM 2144 O O . PRO A 1 304 ? 123.378 140.118 93.175 1.00 22.47 304 PRO A O 1
ATOM 2148 N N . LEU A 1 305 ? 121.688 138.709 92.707 1.00 22.43 305 LEU A N 1
ATOM 2149 C CA . LEU A 1 305 ? 120.682 139.541 93.387 1.00 22.94 305 LEU A CA 1
ATOM 2150 C C . LEU A 1 305 ? 120.743 139.486 94.914 1.00 23.46 305 LEU A C 1
ATOM 2151 O O . LEU A 1 305 ? 120.037 140.241 95.603 1.00 24.01 305 LEU A O 1
ATOM 2156 N N . THR A 1 306 ? 121.590 138.602 95.430 1.00 23.07 306 THR A N 1
ATOM 2157 C CA . THR A 1 306 ? 121.727 138.356 96.861 1.00 22.49 306 THR A CA 1
ATOM 2158 C C . THR A 1 306 ? 123.080 138.877 97.405 1.00 22.48 306 THR A C 1
ATOM 2159 O O . THR A 1 306 ? 123.108 139.662 98.368 1.00 22.31 306 THR A O 1
ATOM 2163 N N . THR A 1 307 ? 124.187 138.413 96.808 1.00 21.56 307 THR A N 1
ATOM 2164 C CA . THR A 1 307 ? 125.537 138.800 97.245 1.00 21.61 307 THR A CA 1
ATOM 2165 C C . THR A 1 307 ? 126.321 139.599 96.200 1.00 21.67 307 THR A C 1
ATOM 2166 O O . THR A 1 307 ? 127.485 139.954 96.432 1.00 20.91 307 THR A O 1
ATOM 2170 N N . GLY A 1 308 ? 125.683 139.874 95.059 1.00 21.83 308 GLY A N 1
ATOM 2171 C CA . GLY A 1 308 ? 126.308 140.637 93.984 1.00 21.97 308 GLY A CA 1
ATOM 2172 C C . GLY A 1 308 ? 127.430 139.903 93.277 1.00 21.96 308 GLY A C 1
ATOM 2173 O O . GLY A 1 308 ? 128.428 140.508 92.889 1.00 21.80 308 GLY A O 1
ATOM 2174 N N . ASP A 1 309 ? 127.250 138.594 93.108 1.00 21.98 309 ASP A N 1
ATOM 2175 C CA . ASP A 1 309 ? 128.230 137.717 92.477 1.00 21.88 309 ASP A CA 1
ATOM 2176 C C . ASP A 1 309 ? 127.542 136.414 92.079 1.00 21.68 309 ASP A C 1
ATOM 2177 O O . ASP A 1 309 ? 126.468 136.080 92.590 1.00 21.86 309 ASP A O 1
ATOM 2182 N N . TYR A 1 310 ? 128.155 135.693 91.148 1.00 21.11 310 TYR A N 1
ATOM 2183 C CA . TYR A 1 310 ? 127.581 134.459 90.631 1.00 20.91 310 TYR A CA 1
ATOM 2184 C C . TYR A 1 310 ? 127.810 133.295 91.626 1.00 20.12 310 TYR A C 1
ATOM 2185 O O . TYR A 1 310 ? 128.699 133.384 92.472 1.00 19.16 310 TYR A O 1
ATOM 2194 N N . PRO A 1 311 ? 126.980 132.243 91.567 1.00 19.67 311 PRO A N 1
ATOM 2195 C CA . PRO A 1 311 ? 127.231 131.016 92.339 1.00 19.44 311 PRO A CA 1
ATOM 2196 C C . PRO A 1 311 ? 128.680 130.553 92.204 1.00 19.69 311 PRO A C 1
ATOM 2197 O O . PRO A 1 311 ? 129.323 130.817 91.192 1.00 19.19 311 PRO A O 1
ATOM 2201 N N . LYS A 1 312 ? 129.191 129.891 93.233 1.00 20.40 312 LYS A N 1
ATOM 2202 C CA . LYS A 1 312 ? 130.606 129.585 93.288 1.00 21.33 312 LYS A CA 1
ATOM 2203 C C . LYS A 1 312 ? 130.932 128.421 92.379 1.00 21.00 312 LYS A C 1
ATOM 2204 O O . LYS A 1 312 ? 132.061 128.321 91.884 1.00 21.36 312 LYS A O 1
ATOM 2210 N N . SER A 1 313 ? 129.952 127.545 92.164 1.00 20.42 313 SER A N 1
ATOM 2211 C CA . SER A 1 313 ? 130.161 126.422 91.268 1.00 20.67 313 SER A CA 1
ATOM 2212 C C . SER A 1 313 ? 130.345 126.962 89.849 1.00 20.41 313 SER A C 1
ATOM 2213 O O . SER A 1 313 ? 131.217 126.501 89.120 1.00 20.18 313 SER A O 1
ATOM 2216 N N . MET A 1 314 ? 129.553 127.976 89.495 1.00 20.66 314 MET A N 1
ATOM 2217 C CA . MET A 1 314 ? 129.661 128.653 88.206 1.00 20.50 314 MET A CA 1
ATOM 2218 C C . MET A 1 314 ? 131.028 129.302 88.045 1.00 20.71 314 MET A C 1
ATOM 2219 O O . MET A 1 314 ? 131.729 129.006 87.084 1.00 21.10 314 MET A O 1
ATOM 2224 N N . ARG A 1 315 ? 131.429 130.149 88.991 1.00 20.70 315 ARG A N 1
ATOM 2225 C CA . ARG A 1 315 ? 132.742 130.790 88.910 1.00 21.04 315 ARG A CA 1
ATOM 2226 C C . ARG A 1 315 ? 133.866 129.775 88.684 1.00 20.98 315 ARG A C 1
ATOM 2227 O O . ARG A 1 315 ? 134.798 130.020 87.921 1.00 20.66 315 ARG A O 1
ATOM 2235 N N . GLU A 1 316 ? 133.770 128.638 89.358 1.00 21.12 316 GLU A N 1
ATOM 2236 C CA . GLU A 1 316 ? 134.840 127.654 89.327 1.00 21.61 316 GLU A CA 1
ATOM 2237 C C . GLU A 1 316 ? 134.832 126.850 88.035 1.00 21.19 316 GLU A C 1
ATOM 2238 O O . GLU A 1 316 ? 135.879 126.566 87.476 1.00 21.30 316 GLU A O 1
ATOM 2244 N N . LEU A 1 317 ? 133.649 126.516 87.539 1.00 21.18 317 LEU A N 1
ATOM 2245 C CA . LEU A 1 317 ? 133.547 125.675 86.343 1.00 20.81 317 LEU A CA 1
ATOM 2246 C C . LEU A 1 317 ? 133.645 126.455 85.025 1.00 20.82 317 LEU A C 1
ATOM 2247 O O . LEU A 1 317 ? 134.230 125.967 84.058 1.00 20.79 317 LEU A O 1
ATOM 2252 N N . VAL A 1 318 ? 133.076 127.661 85.005 1.00 20.37 318 VAL A N 1
ATOM 2253 C CA . VAL A 1 318 ? 132.990 128.485 83.797 1.00 19.81 318 VAL A CA 1
ATOM 2254 C C . VAL A 1 318 ? 134.179 129.452 83.630 1.00 20.52 318 VAL A C 1
ATOM 2255 O O . VAL A 1 318 ? 134.483 129.886 82.514 1.00 20.99 318 VAL A O 1
ATOM 2259 N N . LYS A 1 319 ? 134.838 129.787 84.738 1.00 20.69 319 LYS A N 1
ATOM 2260 C CA . LYS A 1 319 ? 136.029 130.639 84.751 1.00 21.01 319 LYS A CA 1
ATOM 2261 C C . LYS A 1 319 ? 135.900 131.907 83.905 1.00 21.23 319 LYS A C 1
ATOM 2262 O O . LYS A 1 319 ? 134.935 132.657 84.061 1.00 21.43 319 LYS A O 1
ATOM 2268 N N . GLY A 1 320 ? 136.865 132.142 83.012 1.00 21.53 320 GLY A N 1
ATOM 2269 C CA . GLY A 1 320 ? 136.905 133.342 82.179 1.00 20.68 320 GLY A CA 1
ATOM 2270 C C . GLY A 1 320 ? 135.718 133.577 81.255 1.00 20.44 320 GLY A C 1
ATOM 2271 O O . GLY A 1 320 ? 135.573 134.667 80.700 1.00 19.97 320 GLY A O 1
ATOM 2272 N N . ARG A 1 321 ? 134.865 132.566 81.089 1.00 20.30 321 ARG A N 1
ATOM 2273 C CA . ARG A 1 321 ? 133.680 132.694 80.244 1.00 20.11 321 ARG A CA 1
ATOM 2274 C C . ARG A 1 321 ? 132.485 133.284 81.000 1.00 20.28 321 ARG A C 1
ATOM 2275 O O . ARG A 1 321 ? 131.464 133.632 80.403 1.00 20.48 321 ARG A O 1
ATOM 2283 N N . LEU A 1 322 ? 132.608 133.377 82.314 1.00 20.14 322 LEU A N 1
ATOM 2284 C CA . LEU A 1 322 ? 131.636 134.083 83.121 1.00 20.00 322 LEU A CA 1
ATOM 2285 C C . LEU A 1 322 ? 132.171 135.504 83.363 1.00 20.26 322 LEU A C 1
ATOM 2286 O O . LEU A 1 322 ? 133.244 135.670 83.966 1.00 20.45 322 LEU A O 1
ATOM 2291 N N . PRO A 1 323 ? 131.474 136.520 82.852 1.00 20.19 323 PRO A N 1
ATOM 2292 C CA . PRO A 1 323 ? 131.891 137.917 83.062 1.00 20.24 323 PRO A CA 1
ATOM 2293 C C . PRO A 1 323 ? 131.836 138.325 84.536 1.00 20.55 323 PRO A C 1
ATOM 2294 O O . PRO A 1 323 ? 131.071 137.735 85.305 1.00 21.03 323 PRO A O 1
ATOM 2298 N N . LYS A 1 324 ? 132.648 139.307 84.924 1.00 20.48 324 LYS A N 1
ATOM 2299 C CA . LYS A 1 324 ? 132.639 139.802 86.290 1.00 20.64 324 LYS A CA 1
ATOM 2300 C C . LYS A 1 324 ? 131.812 141.083 86.416 1.00 20.63 324 LYS A C 1
ATOM 2301 O O . LYS A 1 324 ? 131.551 141.773 85.428 1.00 20.54 324 LYS A O 1
ATOM 2307 N N . PHE A 1 325 ? 131.380 141.380 87.636 1.00 20.58 325 PHE A N 1
ATOM 2308 C CA . PHE A 1 325 ? 130.710 142.632 87.932 1.00 20.41 325 PHE A CA 1
ATOM 2309 C C . PHE A 1 325 ? 131.711 143.651 88.470 1.00 20.82 325 PHE A C 1
ATOM 2310 O O . PHE A 1 325 ? 132.631 143.290 89.192 1.00 20.60 325 PHE A O 1
ATOM 2318 N N . SER A 1 326 ? 131.552 144.919 88.102 1.00 21.61 326 SER A N 1
ATOM 2319 C CA . SER A 1 326 ? 132.342 145.988 88.730 1.00 22.20 326 SER A CA 1
ATOM 2320 C C . SER A 1 326 ? 131.979 146.013 90.209 1.00 23.09 326 SER A C 1
ATOM 2321 O O . SER A 1 326 ? 130.871 145.609 90.581 1.00 23.74 326 SER A O 1
ATOM 2324 N N . ALA A 1 327 ? 132.885 146.515 91.048 1.00 23.41 327 ALA A N 1
ATOM 2325 C CA . ALA A 1 327 ? 132.607 146.667 92.472 1.00 23.62 327 ALA A CA 1
ATOM 2326 C C . ALA A 1 327 ? 131.256 147.348 92.711 1.00 24.26 327 ALA A C 1
ATOM 2327 O O . ALA A 1 327 ? 130.461 146.903 93.553 1.00 24.58 327 ALA A O 1
ATOM 2329 N N . ASP A 1 328 ? 130.990 148.406 91.944 1.00 24.58 328 ASP A N 1
ATOM 2330 C CA . ASP A 1 328 ? 129.777 149.195 92.109 1.00 24.40 328 ASP A CA 1
ATOM 2331 C C . ASP A 1 328 ? 128.509 148.465 91.650 1.00 23.93 328 ASP A C 1
ATOM 2332 O O . ASP A 1 328 ? 127.459 148.610 92.283 1.00 24.27 328 ASP A O 1
ATOM 2337 N N . ASP A 1 329 ? 128.596 147.691 90.567 1.00 23.46 329 ASP A N 1
ATOM 2338 C CA . ASP A 1 329 ? 127.436 146.913 90.101 1.00 23.14 329 ASP A CA 1
ATOM 2339 C C . ASP A 1 329 ? 127.125 145.786 91.092 1.00 22.88 329 ASP A C 1
ATOM 2340 O O . ASP A 1 329 ? 125.971 145.536 91.451 1.00 22.52 329 ASP A O 1
ATOM 2345 N N . SER A 1 330 ? 128.195 145.133 91.535 1.00 22.78 330 SER A N 1
ATOM 2346 C CA . SER A 1 330 ? 128.150 144.078 92.534 1.00 22.62 330 SER A CA 1
ATOM 2347 C C . SER A 1 330 ? 127.319 144.513 93.714 1.00 22.60 330 SER A C 1
ATOM 2348 O O . SER A 1 330 ? 126.351 143.853 94.053 1.00 22.79 330 SER A O 1
ATOM 2351 N N . GLU A 1 331 ? 127.708 145.632 94.330 1.00 22.88 331 GLU A N 1
ATOM 2352 C CA . GLU A 1 331 ? 127.021 146.174 95.511 1.00 22.84 331 GLU A CA 1
ATOM 2353 C C . GLU A 1 331 ? 125.565 146.548 95.214 1.00 22.70 331 GLU A C 1
ATOM 2354 O O . GLU A 1 331 ? 124.681 146.259 96.019 1.00 23.07 331 GLU A O 1
ATOM 2360 N N . LYS A 1 332 ? 125.298 147.146 94.054 1.00 22.13 332 LYS A N 1
ATOM 2361 C CA . LYS A 1 332 ? 123.939 147.616 93.787 1.00 21.85 332 LYS A CA 1
ATOM 2362 C C . LYS A 1 332 ? 122.960 146.488 93.418 1.00 21.46 332 LYS A C 1
ATOM 2363 O O . LYS A 1 332 ? 121.738 146.645 93.499 1.00 21.06 332 LYS A O 1
ATOM 2369 N N . LEU A 1 333 ? 123.514 145.335 93.054 1.00 21.21 333 LEU A N 1
ATOM 2370 C CA . LEU A 1 333 ? 122.704 144.183 92.680 1.00 20.99 333 LEU A CA 1
ATOM 2371 C C . LEU A 1 333 ? 122.102 143.493 93.896 1.00 20.82 333 LEU A C 1
ATOM 2372 O O . LEU A 1 333 ? 121.094 142.800 93.790 1.00 20.52 333 LEU A O 1
ATOM 2377 N N . LYS A 1 334 ? 122.756 143.682 95.041 1.00 20.77 334 LYS A N 1
ATOM 2378 C CA . LYS A 1 334 ? 122.370 143.049 96.292 1.00 20.53 334 LYS A CA 1
ATOM 2379 C C . LYS A 1 334 ? 120.979 143.503 96.716 1.00 20.33 334 LYS A C 1
ATOM 2380 O O . LYS A 1 334 ? 120.754 144.678 96.989 1.00 20.50 334 LYS A O 1
ATOM 2386 N N . GLY A 1 335 ? 120.046 142.564 96.762 1.00 19.90 335 GLY A N 1
ATOM 2387 C CA . GLY A 1 335 ? 118.692 142.870 97.165 1.00 20.01 335 GLY A CA 1
ATOM 2388 C C . GLY A 1 335 ? 118.000 143.803 96.191 1.00 20.35 335 GLY A C 1
ATOM 2389 O O . GLY A 1 335 ? 117.097 144.542 96.569 1.00 20.67 335 GLY A O 1
ATOM 2390 N N . CYS A 1 336 ? 118.405 143.748 94.926 1.00 20.36 336 CYS A N 1
ATOM 2391 C CA . CYS A 1 336 ? 117.889 144.653 93.917 1.00 20.08 336 CYS A CA 1
ATOM 2392 C C . CYS A 1 336 ? 116.627 144.069 93.245 1.00 19.90 336 CYS A C 1
ATOM 2393 O O . CYS A 1 336 ? 116.619 143.785 92.045 1.00 19.71 336 CYS A O 1
ATOM 2396 N N . TYR A 1 337 ? 115.575 143.910 94.056 1.00 19.64 337 TYR A N 1
ATOM 2397 C CA . TYR A 1 337 ? 114.244 143.459 93.638 1.00 19.51 337 TYR A CA 1
ATOM 2398 C C . TYR A 1 337 ? 113.275 143.650 94.810 1.00 19.54 337 TYR A C 1
ATOM 2399 O O . TYR A 1 337 ? 113.694 143.648 95.964 1.00 19.73 337 TYR A O 1
ATOM 2408 N N . ASP A 1 338 ? 111.989 143.800 94.527 1.00 19.14 338 ASP A N 1
ATOM 2409 C CA . ASP A 1 338 ? 111.002 143.940 95.595 1.00 19.54 338 ASP A CA 1
ATOM 2410 C C . ASP A 1 338 ? 110.319 142.596 95.891 1.00 19.59 338 ASP A C 1
ATOM 2411 O O . ASP A 1 338 ? 109.776 142.388 96.984 1.00 19.29 338 ASP A O 1
ATOM 2416 N N . PHE A 1 339 ? 110.351 141.708 94.901 1.00 19.68 339 PHE A N 1
ATOM 2417 C CA . PHE A 1 339 ? 109.827 140.350 95.013 1.00 20.19 339 PHE A CA 1
ATOM 2418 C C . PHE A 1 339 ? 110.499 139.486 93.958 1.00 20.46 339 PHE A C 1
ATOM 2419 O O . PHE A 1 339 ? 111.019 140.001 92.967 1.00 20.58 339 PHE A O 1
ATOM 2427 N N . ILE A 1 340 ? 110.505 138.177 94.190 1.00 20.58 340 ILE A N 1
ATOM 2428 C CA . ILE A 1 340 ? 110.907 137.226 93.177 1.00 20.28 340 ILE A CA 1
ATOM 2429 C C . ILE A 1 340 ? 109.665 136.438 92.815 1.00 20.73 340 ILE A C 1
ATOM 2430 O O . ILE A 1 340 ? 109.062 135.804 93.679 1.00 20.65 340 ILE A O 1
ATOM 2435 N N . GLY A 1 341 ? 109.272 136.527 91.542 1.00 21.06 341 GLY A N 1
ATOM 2436 C CA . GLY A 1 341 ? 108.260 135.667 90.966 1.00 21.09 341 GLY A CA 1
ATOM 2437 C C . GLY A 1 341 ? 108.869 134.337 90.594 1.00 21.34 341 GLY A C 1
ATOM 2438 O O . GLY A 1 341 ? 109.981 134.268 90.068 1.00 20.77 341 GLY A O 1
ATOM 2439 N N . MET A 1 342 ? 108.128 133.269 90.863 1.00 22.07 342 MET A N 1
ATOM 2440 C CA . MET A 1 342 ? 108.608 131.927 90.590 1.00 21.81 342 MET A CA 1
ATOM 2441 C C . MET A 1 342 ? 107.697 131.181 89.642 1.00 21.80 342 MET A C 1
ATOM 2442 O O . MET A 1 342 ? 106.473 131.122 89.843 1.00 21.67 342 MET A O 1
ATOM 2447 N N . ASN A 1 343 ? 108.312 130.611 88.604 1.00 21.47 343 ASN A N 1
ATOM 2448 C CA . ASN A 1 343 ? 107.610 129.838 87.599 1.00 20.90 343 ASN A CA 1
ATOM 2449 C C . ASN A 1 343 ? 108.025 128.392 87.719 1.00 20.55 343 ASN A C 1
ATOM 2450 O O . ASN A 1 343 ? 109.198 128.068 87.624 1.00 20.81 343 ASN A O 1
ATOM 2455 N N . TYR A 1 344 ? 107.060 127.518 87.938 1.00 20.28 344 TYR A N 1
ATOM 2456 C CA . TYR A 1 344 ? 107.375 126.115 88.153 1.00 20.05 344 TYR A CA 1
ATOM 2457 C C . TYR A 1 344 ? 106.429 125.235 87.339 1.00 20.00 344 TYR A C 1
ATOM 2458 O O . TYR A 1 344 ? 105.220 125.509 87.264 1.00 19.05 344 TYR A O 1
ATOM 2467 N N . TYR A 1 345 ? 106.999 124.168 86.761 1.00 20.10 345 TYR A N 1
ATOM 2468 C CA . TYR A 1 345 ? 106.253 123.180 85.985 1.00 19.78 345 TYR A CA 1
ATOM 2469 C C . TYR A 1 345 ? 106.527 121.734 86.389 1.00 19.75 345 TYR A C 1
ATOM 2470 O O . TYR A 1 345 ? 105.628 120.891 86.389 1.00 19.14 345 TYR A O 1
ATOM 2479 N N . THR A 1 346 ? 107.770 121.444 86.747 1.00 20.13 346 THR A N 1
ATOM 2480 C CA . THR A 1 346 ? 108.140 120.070 86.973 1.00 20.27 346 THR A CA 1
ATOM 2481 C C . THR A 1 346 ? 109.432 119.898 87.773 1.00 21.07 346 THR A C 1
ATOM 2482 O O . THR A 1 346 ? 110.135 120.869 88.079 1.00 21.91 346 THR A O 1
ATOM 2486 N N . ALA A 1 347 ? 109.741 118.653 88.110 1.00 20.95 347 ALA A N 1
ATOM 2487 C CA . ALA A 1 347 ? 110.975 118.334 88.787 1.00 20.76 347 ALA A CA 1
ATOM 2488 C C . ALA A 1 347 ? 111.683 117.194 88.050 1.00 20.85 347 ALA A C 1
ATOM 2489 O O . ALA A 1 347 ? 111.048 116.460 87.297 1.00 21.25 347 ALA A O 1
ATOM 2491 N N . THR A 1 348 ? 112.990 117.056 88.280 1.00 20.45 348 THR A N 1
ATOM 2492 C CA . THR A 1 348 ? 113.816 116.020 87.673 1.00 19.84 348 THR A CA 1
ATOM 2493 C C . THR A 1 348 ? 114.854 115.484 88.668 1.00 19.72 348 THR A C 1
ATOM 2494 O O . THR A 1 348 ? 115.390 116.249 89.487 1.00 19.49 348 THR A O 1
ATOM 2498 N N . TYR A 1 349 ? 115.139 114.182 88.595 1.00 19.16 349 TYR A N 1
ATOM 2499 C CA . TYR A 1 349 ? 116.262 113.612 89.337 1.00 18.79 349 TYR A CA 1
ATOM 2500 C C . TYR A 1 349 ? 117.519 114.172 88.718 1.00 19.14 349 TYR A C 1
ATOM 2501 O O . TYR A 1 349 ? 117.471 114.735 87.627 1.00 19.06 349 TYR A O 1
ATOM 2510 N N . VAL A 1 350 ? 118.640 113.992 89.407 1.00 19.55 350 VAL A N 1
ATOM 2511 C CA . VAL A 1 350 ? 119.868 114.692 89.082 1.00 19.75 350 VAL A CA 1
ATOM 2512 C C . VAL A 1 350 ? 121.045 113.837 89.556 1.00 20.24 350 VAL A C 1
ATOM 2513 O O . VAL A 1 350 ? 120.996 113.234 90.629 1.00 20.61 350 VAL A O 1
ATOM 2517 N N . THR A 1 351 ? 122.086 113.753 88.734 1.00 20.27 351 THR A N 1
ATOM 2518 C CA . THR A 1 351 ? 123.252 112.927 89.030 1.00 20.05 351 THR A CA 1
ATOM 2519 C C . THR A 1 351 ? 124.509 113.548 88.399 1.00 20.63 351 THR A C 1
ATOM 2520 O O . THR A 1 351 ? 124.414 114.509 87.630 1.00 20.88 351 THR A O 1
ATOM 2524 N N . ASN A 1 352 ? 125.675 113.013 88.754 1.00 20.84 352 ASN A N 1
ATOM 2525 C CA . ASN A 1 352 ? 126.950 113.397 88.169 1.00 21.06 352 ASN A CA 1
ATOM 2526 C C . ASN A 1 352 ? 127.034 112.992 86.689 1.00 21.71 352 ASN A C 1
ATOM 2527 O O . ASN A 1 352 ? 126.699 111.852 86.338 1.00 21.55 352 ASN A O 1
ATOM 2532 N N . ALA A 1 353 ? 127.488 113.921 85.840 1.00 22.11 353 ALA A N 1
ATOM 2533 C CA . ALA A 1 353 ? 127.676 113.670 84.406 1.00 23.01 353 ALA A CA 1
ATOM 2534 C C . ALA A 1 353 ? 128.921 112.842 84.075 1.00 23.85 353 ALA A C 1
ATOM 2535 O O . ALA A 1 353 ? 129.890 112.839 84.828 1.00 24.07 353 ALA A O 1
ATOM 2537 N N . VAL A 1 354 ? 128.901 112.186 82.916 1.00 25.13 354 VAL A N 1
ATOM 2538 C CA . VAL A 1 354 ? 130.025 111.352 82.461 1.00 26.48 354 VAL A CA 1
ATOM 2539 C C . VAL A 1 354 ? 130.989 112.100 81.525 1.00 26.76 354 VAL A C 1
ATOM 2540 O O . VAL A 1 354 ? 132.199 111.834 81.532 1.00 27.09 354 VAL A O 1
ATOM 2544 N N . LYS A 1 360 ? 131.570 119.259 72.959 1.00 25.47 360 LYS A N 1
ATOM 2545 C CA . LYS A 1 360 ? 131.428 120.671 72.572 1.00 25.76 360 LYS A CA 1
ATOM 2546 C C . LYS A 1 360 ? 131.080 121.617 73.747 1.00 25.09 360 LYS A C 1
ATOM 2547 O O . LYS A 1 360 ? 129.970 121.550 74.296 1.00 24.85 360 LYS A O 1
ATOM 2553 N N . LEU A 1 361 ? 132.025 122.501 74.106 1.00 24.17 361 LEU A N 1
ATOM 2554 C CA . LEU A 1 361 ? 131.833 123.487 75.178 1.00 23.11 361 LEU A CA 1
ATOM 2555 C C . LEU A 1 361 ? 130.464 124.129 75.039 1.00 22.39 361 LEU A C 1
ATOM 2556 O O . LEU A 1 361 ? 130.148 124.741 74.023 1.00 21.97 361 LEU A O 1
ATOM 2561 N N . SER A 1 362 ? 129.643 123.969 76.061 1.00 22.02 362 SER A N 1
ATOM 2562 C CA . SER A 1 362 ? 128.347 124.623 76.082 1.00 21.64 362 SER A CA 1
ATOM 2563 C C . SER A 1 362 ? 127.848 124.843 77.500 1.00 21.76 362 SER A C 1
ATOM 2564 O O . SER A 1 362 ? 128.151 124.065 78.422 1.00 21.66 362 SER A O 1
ATOM 2567 N N . TYR A 1 363 ? 127.069 125.911 77.660 1.00 21.96 363 TYR A N 1
ATOM 2568 C CA . TYR A 1 363 ? 126.374 126.172 78.905 1.00 21.76 363 TYR A CA 1
ATOM 2569 C C . TYR A 1 363 ? 125.603 124.933 79.357 1.00 21.87 363 TYR A C 1
ATOM 2570 O O . TYR A 1 363 ? 125.615 124.591 80.539 1.00 22.42 363 TYR A O 1
ATOM 2579 N N . GLU A 1 364 ? 124.960 124.248 78.417 1.00 21.93 364 GLU A N 1
ATOM 2580 C CA . GLU A 1 364 ? 124.183 123.059 78.736 1.00 22.44 364 GLU A CA 1
ATOM 2581 C C . GLU A 1 364 ? 124.966 121.970 79.439 1.00 22.54 364 GLU A C 1
ATOM 2582 O O . GLU A 1 364 ? 124.386 121.219 80.207 1.00 23.32 364 GLU A O 1
ATOM 2588 N N . THR A 1 365 ? 126.273 121.890 79.198 1.00 22.26 365 THR A N 1
ATOM 2589 C CA . THR A 1 365 ? 127.082 120.846 79.812 1.00 22.18 365 THR A CA 1
ATOM 2590 C C . THR A 1 365 ? 128.112 121.390 80.835 1.00 22.11 365 THR A C 1
ATOM 2591 O O . THR A 1 365 ? 128.959 120.651 81.358 1.00 22.04 365 THR A O 1
ATOM 2594 N N . ASP A 1 366 ? 127.994 122.677 81.151 1.00 22.14 366 ASP A N 1
ATOM 2595 C CA . ASP A 1 366 ? 128.921 123.350 82.069 1.00 21.99 366 ASP A CA 1
ATOM 2596 C C . ASP A 1 366 ? 128.711 123.015 83.562 1.00 22.24 366 ASP A C 1
ATOM 2597 O O . ASP A 1 366 ? 129.687 122.751 84.272 1.00 22.88 366 ASP A O 1
ATOM 2602 N N . ASP A 1 367 ? 127.462 123.021 84.033 1.00 22.03 367 ASP A N 1
ATOM 2603 C CA . ASP A 1 367 ? 127.107 122.307 85.259 1.00 22.44 367 ASP A CA 1
ATOM 2604 C C . ASP A 1 367 ? 127.351 120.818 84.932 1.00 23.18 367 ASP A C 1
ATOM 2605 O O . ASP A 1 367 ? 126.870 120.347 83.910 1.00 24.75 367 ASP A O 1
ATOM 2610 N N . GLN A 1 368 ? 128.131 120.069 85.693 1.00 22.59 368 GLN A N 1
ATOM 2611 C CA . GLN A 1 368 ? 128.374 118.695 85.192 1.00 22.53 368 GLN A CA 1
ATOM 2612 C C . GLN A 1 368 ? 127.292 117.717 85.645 1.00 22.04 368 GLN A C 1
ATOM 2613 O O . GLN A 1 368 ? 127.571 116.730 86.328 1.00 22.19 368 GLN A O 1
ATOM 2619 N N . VAL A 1 369 ? 126.065 117.982 85.219 1.00 21.35 369 VAL A N 1
ATOM 2620 C CA . VAL A 1 369 ? 124.894 117.341 85.791 1.00 20.67 369 VAL A CA 1
ATOM 2621 C C . VAL A 1 369 ? 124.065 116.618 84.736 1.00 20.31 369 VAL A C 1
ATOM 2622 O O . VAL A 1 369 ? 123.607 117.224 83.786 1.00 19.82 369 VAL A O 1
ATOM 2626 N N . THR A 1 370 ? 123.877 115.316 84.906 1.00 20.62 370 THR A N 1
ATOM 2627 C CA . THR A 1 370 ? 122.916 114.593 84.076 1.00 20.97 370 THR A CA 1
ATOM 2628 C C . THR A 1 370 ? 121.539 114.665 84.723 1.00 20.87 370 THR A C 1
ATOM 2629 O O . THR A 1 370 ? 121.389 114.429 85.926 1.00 20.69 370 THR A O 1
ATOM 2633 N N . LYS A 1 371 ? 120.541 115.018 83.921 1.00 21.13 371 LYS A N 1
ATOM 2634 C CA . LYS A 1 371 ? 119.158 115.092 84.381 1.00 21.68 371 LYS A CA 1
ATOM 2635 C C . LYS A 1 371 ? 118.404 113.904 83.816 1.00 21.84 371 LYS A C 1
ATOM 2636 O O . LYS A 1 371 ? 118.604 113.538 82.671 1.00 22.44 371 LYS A O 1
ATOM 2642 N N . THR A 1 372 ? 117.576 113.274 84.637 1.00 21.90 372 THR A N 1
ATOM 2643 C CA . THR A 1 372 ? 116.710 112.205 84.167 1.00 22.19 372 THR A CA 1
ATOM 2644 C C . THR A 1 372 ? 115.426 112.184 84.985 1.00 22.57 372 THR A C 1
ATOM 2645 O O . THR A 1 372 ? 115.427 112.619 86.134 1.00 23.22 372 THR A O 1
ATOM 2649 N N . PHE A 1 373 ? 114.332 111.710 84.393 1.00 22.62 373 PHE A N 1
ATOM 2650 C CA . PHE A 1 373 ? 113.032 111.701 85.069 1.00 22.36 373 PHE A CA 1
ATOM 2651 C C . PHE A 1 373 ? 112.739 110.349 85.717 1.00 22.85 373 PHE A C 1
ATOM 2652 O O . PHE A 1 373 ? 111.644 110.139 86.247 1.00 22.66 373 PHE A O 1
ATOM 2660 N N . GLU A 1 374 ? 113.714 109.443 85.684 1.00 23.43 374 GLU A N 1
ATOM 2661 C CA . GLU A 1 374 ? 113.516 108.066 86.140 1.00 24.42 374 GLU A CA 1
ATOM 2662 C C . GLU A 1 374 ? 114.431 107.678 87.292 1.00 24.90 374 GLU A C 1
ATOM 2663 O O . GLU A 1 374 ? 115.602 108.076 87.302 1.00 25.52 374 GLU A O 1
ATOM 2669 N N . ARG A 1 375 ? 113.915 106.875 88.230 1.00 25.25 375 ARG A N 1
ATOM 2670 C CA . ARG A 1 375 ? 114.726 106.347 89.323 1.00 25.47 375 ARG A CA 1
ATOM 2671 C C . ARG A 1 375 ? 115.224 104.935 89.006 1.00 25.99 375 ARG A C 1
ATOM 2672 O O . ARG A 1 375 ? 116.439 104.697 88.852 1.00 26.45 375 ARG A O 1
ATOM 2680 N N . ASN A 1 376 ? 114.292 103.989 88.954 1.00 25.99 376 ASN A N 1
ATOM 2681 C CA . ASN A 1 376 ? 114.621 102.609 88.580 1.00 25.85 376 ASN A CA 1
ATOM 2682 C C . ASN A 1 376 ? 113.522 102.208 87.609 1.00 25.62 376 ASN A C 1
ATOM 2683 O O . ASN A 1 376 ? 112.670 101.362 87.902 1.00 25.33 376 ASN A O 1
ATOM 2688 N N . GLN A 1 377 ? 113.550 102.881 86.453 1.00 25.52 377 GLN A N 1
ATOM 2689 C CA . GLN A 1 377 ? 112.503 102.826 85.425 1.00 25.63 377 GLN A CA 1
ATOM 2690 C C . GLN A 1 377 ? 111.166 103.454 85.891 1.00 25.90 377 GLN A C 1
ATOM 2691 O O . GLN A 1 377 ? 110.178 103.449 85.148 1.00 26.08 377 GLN A O 1
ATOM 2697 N N . LYS A 1 378 ? 111.158 104.018 87.103 1.00 25.71 378 LYS A N 1
ATOM 2698 C CA . LYS A 1 378 ? 109.962 104.614 87.706 1.00 25.36 378 LYS A CA 1
ATOM 2699 C C . LYS A 1 378 ? 110.006 106.157 87.622 1.00 24.89 378 LYS A C 1
ATOM 2700 O O . LYS A 1 378 ? 110.874 106.793 88.237 1.00 24.88 378 LYS A O 1
ATOM 2706 N N . PRO A 1 379 ? 109.070 106.763 86.885 1.00 24.21 379 PRO A N 1
ATOM 2707 C CA . PRO A 1 379 ? 109.115 108.213 86.646 1.00 23.66 379 PRO A CA 1
ATOM 2708 C C . PRO A 1 379 ? 108.844 108.979 87.922 1.00 23.28 379 PRO A C 1
ATOM 2709 O O . PRO A 1 379 ? 108.166 108.458 88.821 1.00 23.30 379 PRO A O 1
ATOM 2713 N N . ILE A 1 380 ? 109.381 110.197 87.987 1.00 22.59 380 ILE A N 1
ATOM 2714 C CA . ILE A 1 380 ? 109.280 111.068 89.157 1.00 21.74 380 ILE A CA 1
ATOM 2715 C C . ILE A 1 380 ? 107.814 111.496 89.438 1.00 22.07 380 ILE A C 1
ATOM 2716 O O . ILE A 1 380 ? 107.457 111.852 90.566 1.00 22.14 380 ILE A O 1
ATOM 2721 N N . GLY A 1 381 ? 106.978 111.406 88.405 1.00 22.14 381 GLY A N 1
ATOM 2722 C CA . GLY A 1 381 ? 105.552 111.707 88.464 1.00 22.55 381 GLY A CA 1
ATOM 2723 C C . GLY A 1 381 ? 104.913 111.500 87.083 1.00 22.97 381 GLY A C 1
ATOM 2724 O O . GLY A 1 381 ? 105.627 111.297 86.089 1.00 22.32 381 GLY A O 1
ATOM 2725 N N . HIS A 1 382 ? 103.579 111.557 87.010 1.00 23.30 382 HIS A N 1
ATOM 2726 C CA . HIS A 1 382 ? 102.861 111.242 85.767 1.00 23.32 382 HIS A CA 1
ATOM 2727 C C . HIS A 1 382 ? 103.368 112.096 84.611 1.00 23.26 382 HIS A C 1
ATOM 2728 O O . HIS A 1 382 ? 103.402 113.330 84.714 1.00 23.25 382 HIS A O 1
ATOM 2735 N N . ALA A 1 383 ? 103.792 111.438 83.527 1.00 23.27 383 ALA A N 1
ATOM 2736 C CA . ALA A 1 383 ? 104.292 112.149 82.343 1.00 23.31 383 ALA A CA 1
ATOM 2737 C C . ALA A 1 383 ? 103.140 112.749 81.542 1.00 23.58 383 ALA A C 1
ATOM 2738 O O . ALA A 1 383 ? 102.147 112.071 81.260 1.00 24.19 383 ALA A O 1
ATOM 2740 N N . LEU A 1 384 ? 103.279 114.023 81.192 1.00 23.33 384 LEU A N 1
ATOM 2741 C CA . LEU A 1 384 ? 102.257 114.732 80.446 1.00 23.25 384 LEU A CA 1
ATOM 2742 C C . LEU A 1 384 ? 102.613 114.734 78.965 1.00 23.85 384 LEU A C 1
ATOM 2743 O O . LEU A 1 384 ? 103.592 114.067 78.553 1.00 23.69 384 LEU A O 1
ATOM 2748 N N . TYR A 1 385 ? 101.840 115.501 78.180 1.00 24.07 385 TYR A N 1
ATOM 2749 C CA . TYR A 1 385 ? 101.893 115.425 76.719 1.00 24.18 385 TYR A CA 1
ATOM 2750 C C . TYR A 1 385 ? 103.272 115.471 76.068 1.00 24.56 385 TYR A C 1
ATOM 2751 O O . TYR A 1 385 ? 103.597 114.541 75.466 1.00 25.05 385 TYR A O 1
ATOM 2760 N N . GLY A 1 386 ? 104.102 116.486 76.139 1.00 24.08 386 GLY A N 1
ATOM 2761 C CA . GLY A 1 386 ? 105.347 116.420 75.356 1.00 24.19 386 GLY A CA 1
ATOM 2762 C C . GLY A 1 386 ? 106.492 115.498 75.797 1.00 24.32 386 GLY A C 1
ATOM 2763 O O . GLY A 1 386 ? 107.562 115.501 75.174 1.00 25.19 386 GLY A O 1
ATOM 2764 N N . GLY A 1 387 ? 106.289 114.719 76.860 1.00 24.12 387 GLY A N 1
ATOM 2765 C CA . GLY A 1 387 ? 107.340 113.880 77.416 1.00 23.74 387 GLY A CA 1
ATOM 2766 C C . GLY A 1 387 ? 108.261 114.613 78.382 1.00 23.53 387 GLY A C 1
ATOM 2767 O O . GLY A 1 387 ? 109.096 113.963 79.013 1.00 23.65 387 GLY A O 1
ATOM 2768 N N . TRP A 1 388 ? 108.125 115.944 78.490 1.00 22.92 388 TRP A N 1
ATOM 2769 C CA . TRP A 1 388 ? 108.957 116.746 79.400 1.00 22.75 388 TRP A CA 1
ATOM 2770 C C . TRP A 1 388 ? 108.307 117.021 80.762 1.00 22.57 388 TRP A C 1
ATOM 2771 O O . TRP A 1 388 ? 108.834 116.600 81.799 1.00 23.17 388 TRP A O 1
ATOM 2782 N N . GLN A 1 389 ? 107.170 117.712 80.769 1.00 22.34 389 GLN A N 1
ATOM 2783 C CA . GLN A 1 389 ? 106.498 118.047 82.020 1.00 22.06 389 GLN A CA 1
ATOM 2784 C C . GLN A 1 389 ? 105.930 116.804 82.686 1.00 22.20 389 GLN A C 1
ATOM 2785 O O . GLN A 1 389 ? 105.057 116.138 82.123 1.00 22.50 389 GLN A O 1
ATOM 2791 N N . HIS A 1 390 ? 106.454 116.496 83.873 1.00 22.19 390 HIS A N 1
ATOM 2792 C CA . HIS A 1 390 ? 105.914 115.450 84.755 1.00 21.83 390 HIS A CA 1
ATOM 2793 C C . HIS A 1 390 ? 105.203 116.131 85.918 1.00 21.24 390 HIS A C 1
ATOM 2794 O O . HIS A 1 390 ? 105.659 117.169 86.392 1.00 21.28 390 HIS A O 1
ATOM 2801 N N . VAL A 1 391 ? 104.089 115.569 86.378 1.00 21.12 391 VAL A N 1
ATOM 2802 C CA . VAL A 1 391 ? 103.383 116.200 87.499 1.00 20.92 391 VAL A CA 1
ATOM 2803 C C . VAL A 1 391 ? 103.988 115.814 88.853 1.00 21.00 391 VAL A C 1
ATOM 2804 O O . VAL A 1 391 ? 103.912 114.649 89.288 1.00 21.46 391 VAL A O 1
ATOM 2808 N N . VAL A 1 392 ? 104.661 116.792 89.460 1.00 20.48 392 VAL A N 1
ATOM 2809 C CA . VAL A 1 392 ? 105.372 116.613 90.726 1.00 20.43 392 VAL A CA 1
ATOM 2810 C C . VAL A 1 392 ? 105.078 117.792 91.647 1.00 20.21 392 VAL A C 1
ATOM 2811 O O . VAL A 1 392 ? 105.885 118.719 91.757 1.00 19.98 392 VAL A O 1
ATOM 2815 N N . PRO A 1 393 ? 103.914 117.766 92.295 1.00 20.05 393 PRO A N 1
ATOM 2816 C CA . PRO A 1 393 ? 103.465 118.902 93.103 1.00 19.96 393 PRO A CA 1
ATOM 2817 C C . PRO A 1 393 ? 104.483 119.246 94.182 1.00 19.73 393 PRO A C 1
ATOM 2818 O O . PRO A 1 393 ? 104.832 120.415 94.332 1.00 19.34 393 PRO A O 1
ATOM 2822 N N . TRP A 1 394 ? 104.974 118.224 94.884 1.00 20.03 394 TRP A N 1
ATOM 2823 C CA . TRP A 1 394 ? 105.944 118.395 95.958 1.00 19.85 394 TRP A CA 1
ATOM 2824 C C . TRP A 1 394 ? 107.258 119.071 95.575 1.00 19.59 394 TRP A C 1
ATOM 2825 O O . TRP A 1 394 ? 107.990 119.537 96.458 1.00 19.41 394 TRP A O 1
ATOM 2836 N N . GLY A 1 395 ? 107.542 119.136 94.276 1.00 19.26 395 GLY A N 1
ATOM 2837 C CA . GLY A 1 395 ? 108.684 119.871 93.769 1.00 19.27 395 GLY A CA 1
ATOM 2838 C C . GLY A 1 395 ? 108.544 121.364 93.984 1.00 19.75 395 GLY A C 1
ATOM 2839 O O . GLY A 1 395 ? 109.545 122.055 94.208 1.00 20.14 395 GLY A O 1
ATOM 2840 N N . LEU A 1 396 ? 107.313 121.870 93.917 1.00 19.77 396 LEU A N 1
ATOM 2841 C CA . LEU A 1 396 ? 107.060 123.285 94.137 1.00 19.95 396 LEU A CA 1
ATOM 2842 C C . LEU A 1 396 ? 107.367 123.639 95.582 1.00 20.38 396 LEU A C 1
ATOM 2843 O O . LEU A 1 396 ? 107.992 124.673 95.877 1.00 20.75 396 LEU A O 1
ATOM 2848 N N . TYR A 1 397 ? 106.900 122.785 96.486 1.00 20.20 397 TYR A N 1
ATOM 2849 C CA . TYR A 1 397 ? 107.168 122.954 97.895 1.00 20.16 397 TYR A CA 1
ATOM 2850 C C . TYR A 1 397 ? 108.688 123.041 98.113 1.00 20.37 397 TYR A C 1
ATOM 2851 O O . TYR A 1 397 ? 109.180 124.042 98.660 1.00 20.39 397 TYR A O 1
ATOM 2860 N N . LYS A 1 398 ? 109.425 122.030 97.643 1.00 19.78 398 LYS A N 1
ATOM 2861 C CA . LYS A 1 398 ? 110.878 121.960 97.855 1.00 19.84 398 LYS A CA 1
ATOM 2862 C C . LYS A 1 398 ? 111.624 123.160 97.239 1.00 19.72 398 LYS A C 1
ATOM 2863 O O . LYS A 1 398 ? 112.526 123.731 97.850 1.00 19.22 398 LYS A O 1
ATOM 2869 N N . LEU A 1 399 ? 111.215 123.549 96.039 1.00 19.89 399 LEU A N 1
ATOM 2870 C CA . LEU A 1 399 ? 111.830 124.670 95.357 1.00 20.40 399 LEU A CA 1
ATOM 2871 C C . LEU A 1 399 ? 111.604 125.988 96.105 1.00 20.90 399 LEU A C 1
ATOM 2872 O O . LEU A 1 399 ? 112.502 126.837 96.158 1.00 21.02 399 LEU A O 1
ATOM 2877 N N . LEU A 1 400 ? 110.415 126.154 96.676 1.00 20.94 400 LEU A N 1
ATOM 2878 C CA . LEU A 1 400 ? 110.103 127.364 97.431 1.00 21.02 400 LEU A CA 1
ATOM 2879 C C . LEU A 1 400 ? 110.892 127.432 98.745 1.00 21.38 400 LEU A C 1
ATOM 2880 O O . LEU A 1 400 ? 111.418 128.486 99.130 1.00 21.31 400 LEU A O 1
ATOM 2885 N N . VAL A 1 401 ? 110.987 126.290 99.418 1.00 22.01 401 VAL A N 1
ATOM 2886 C CA . VAL A 1 401 ? 111.711 126.190 100.685 1.00 21.86 401 VAL A CA 1
ATOM 2887 C C . VAL A 1 401 ? 113.193 126.440 100.414 1.00 22.03 401 VAL A C 1
ATOM 2888 O O . VAL A 1 401 ? 113.838 127.182 101.150 1.00 22.25 401 VAL A O 1
ATOM 2892 N N . TYR A 1 402 ? 113.712 125.827 99.349 1.00 21.90 402 TYR A N 1
ATOM 2893 C CA . TYR A 1 402 ? 115.118 125.976 98.970 1.00 21.39 402 TYR A CA 1
ATOM 2894 C C . TYR A 1 402 ? 115.464 127.422 98.667 1.00 20.66 402 TYR A C 1
ATOM 2895 O O . TYR A 1 402 ? 116.530 127.910 99.049 1.00 19.45 402 TYR A O 1
ATOM 2904 N N . THR A 1 403 ? 114.556 128.088 97.963 1.00 20.60 403 THR A N 1
ATOM 2905 C CA . THR A 1 403 ? 114.739 129.488 97.594 1.00 21.12 403 THR A CA 1
ATOM 2906 C C . THR A 1 403 ? 114.852 130.379 98.824 1.00 21.17 403 THR A C 1
ATOM 2907 O O . THR A 1 403 ? 115.762 131.214 98.903 1.00 21.21 403 THR A O 1
ATOM 2911 N N . LYS A 1 404 ? 113.947 130.176 99.784 1.00 21.30 404 LYS A N 1
ATOM 2912 C CA . LYS A 1 404 ? 113.968 130.919 101.038 1.00 21.20 404 LYS A CA 1
ATOM 2913 C C . LYS A 1 404 ? 115.260 130.636 101.772 1.00 21.56 404 LYS A C 1
ATOM 2914 O O . LYS A 1 404 ? 116.027 131.554 102.081 1.00 22.03 404 LYS A O 1
ATOM 2920 N N . GLU A 1 405 ? 115.498 129.358 102.044 1.00 21.07 405 GLU A N 1
ATOM 2921 C CA . GLU A 1 405 ? 116.641 128.940 102.819 1.00 20.77 405 GLU A CA 1
ATOM 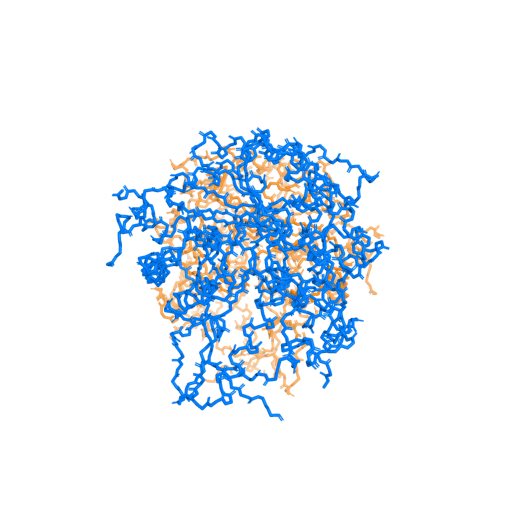2922 C C . GLU A 1 405 ? 117.956 129.455 102.251 1.00 20.67 405 GLU A C 1
ATOM 2923 O O . GLU A 1 405 ? 118.831 129.869 103.007 1.00 20.57 405 GLU A O 1
ATOM 2929 N N . THR A 1 406 ? 118.075 129.443 100.921 1.00 20.70 406 THR A N 1
ATOM 2930 C CA . THR A 1 406 ? 119.330 129.743 100.227 1.00 20.40 406 THR A CA 1
ATOM 2931 C C . THR A 1 406 ? 119.547 131.227 99.903 1.00 20.22 406 THR A C 1
ATOM 2932 O O . THR A 1 406 ? 120.687 131.700 99.935 1.00 19.68 406 THR A O 1
ATOM 2936 N N . TYR A 1 407 ? 118.474 131.950 99.580 1.00 20.12 407 TYR A N 1
ATOM 2937 C CA . TYR A 1 407 ? 118.610 133.350 99.176 1.00 20.44 407 TYR A CA 1
ATOM 2938 C C . TYR A 1 407 ? 117.853 134.336 100.058 1.00 20.97 407 TYR A C 1
ATOM 2939 O O . TYR A 1 407 ? 117.964 135.547 99.870 1.00 21.26 407 TYR A O 1
ATOM 2948 N N . HIS A 1 408 ? 117.111 133.813 101.037 1.00 21.57 408 HIS A N 1
ATOM 2949 C CA . HIS A 1 408 ? 116.332 134.617 102.004 1.00 21.71 408 HIS A CA 1
ATOM 2950 C C . HIS A 1 408 ? 115.578 135.730 101.323 1.00 21.23 408 HIS A C 1
ATOM 2951 O O . HIS A 1 408 ? 115.746 136.918 101.634 1.00 21.18 408 HIS A O 1
ATOM 2958 N N . VAL A 1 409 ? 114.743 135.336 100.379 1.00 21.12 409 VAL A N 1
ATOM 2959 C CA . VAL A 1 409 ? 113.980 136.309 99.653 1.00 21.01 409 VAL A CA 1
ATOM 2960 C C . VAL A 1 409 ? 112.757 136.741 100.476 1.00 21.03 409 VAL A C 1
ATOM 2961 O O . VAL A 1 409 ? 111.911 135.924 100.847 1.00 20.78 409 VAL A O 1
ATOM 2965 N N . PRO A 1 410 ? 112.715 138.033 100.798 1.00 20.84 410 PRO A N 1
ATOM 2966 C CA . PRO A 1 410 ? 111.618 138.594 101.580 1.00 20.78 410 PRO A CA 1
ATOM 2967 C C . PRO A 1 410 ? 110.238 138.284 101.017 1.00 20.84 410 PRO A C 1
ATOM 2968 O O . PRO A 1 410 ? 109.390 137.903 101.819 1.00 21.00 410 PRO A O 1
ATOM 2972 N N . VAL A 1 411 ? 110.018 138.427 99.703 1.00 20.95 411 VAL A N 1
ATOM 2973 C CA . VAL A 1 411 ? 108.681 138.249 99.098 1.00 20.57 411 VAL A CA 1
ATOM 2974 C C . VAL A 1 411 ? 108.703 137.361 97.848 1.00 20.94 411 VAL A C 1
ATOM 2975 O O . VAL A 1 411 ? 109.398 137.660 96.879 1.00 21.36 411 VAL A O 1
ATOM 2979 N N . LEU A 1 412 ? 107.919 136.290 97.872 1.00 20.56 412 LEU A N 1
ATOM 2980 C CA . LEU A 1 412 ? 107.788 135.379 96.749 1.00 20.31 412 LEU A CA 1
ATOM 2981 C C . LEU A 1 412 ? 106.370 135.408 96.177 1.00 20.34 412 LEU A C 1
ATOM 2982 O O . LEU A 1 412 ? 105.407 135.694 96.898 1.00 20.68 412 LEU A O 1
ATOM 2987 N N . TYR A 1 413 ? 106.255 135.125 94.876 1.00 19.75 413 TYR A N 1
ATOM 2988 C CA . TYR A 1 413 ? 104.990 134.779 94.240 1.00 18.99 413 TYR A CA 1
ATOM 2989 C C . TYR A 1 413 ? 105.191 133.563 93.356 1.00 19.25 413 TYR A C 1
ATOM 2990 O O . TYR A 1 413 ? 106.276 133.358 92.828 1.00 18.91 413 TYR A O 1
ATOM 2999 N N . VAL A 1 414 ? 104.140 132.766 93.190 1.00 19.49 414 VAL A N 1
ATOM 3000 C CA . VAL A 1 414 ? 104.116 131.735 92.168 1.00 20.05 414 VAL A CA 1
ATOM 3001 C C . VAL A 1 414 ? 103.430 132.364 90.968 1.00 20.28 414 VAL A C 1
ATOM 3002 O O . VAL A 1 414 ? 102.190 132.378 90.879 1.00 20.85 414 VAL A O 1
ATOM 3006 N N . THR A 1 415 ? 104.240 132.891 90.058 1.00 20.22 415 THR A N 1
ATOM 3007 C CA . THR A 1 415 ? 103.766 133.700 88.933 1.00 19.92 415 THR A CA 1
ATOM 3008 C C . THR A 1 415 ? 103.367 132.870 87.721 1.00 21.06 415 THR A C 1
ATOM 3009 O O . THR A 1 415 ? 102.622 133.343 86.864 1.00 22.32 415 THR A O 1
ATOM 3013 N N . GLU A 1 416 ? 103.852 131.637 87.639 1.00 21.19 416 GLU A N 1
ATOM 3014 C CA . GLU A 1 416 ? 103.393 130.717 86.611 1.00 21.07 416 GLU A CA 1
ATOM 3015 C C . GLU A 1 416 ? 103.302 129.324 87.200 1.00 21.34 416 GLU A C 1
ATOM 3016 O O . GLU A 1 416 ? 104.291 128.771 87.680 1.00 22.02 416 GLU A O 1
ATOM 3022 N N . SER A 1 417 ? 102.111 128.754 87.156 1.00 21.71 417 SER A N 1
ATOM 3023 C CA . SER A 1 417 ? 101.933 127.354 87.472 1.00 22.19 417 SER A CA 1
ATOM 3024 C C . SER A 1 417 ? 100.842 126.838 86.545 1.00 22.46 417 SER A C 1
ATOM 3025 O O . SER A 1 417 ? 99.801 127.472 86.418 1.00 23.34 417 SER A O 1
ATOM 3028 N N . GLY A 1 418 ? 101.090 125.723 85.864 1.00 22.73 418 GLY A N 1
ATOM 3029 C CA . GLY A 1 418 ? 100.091 125.143 84.977 1.00 23.10 418 GLY A CA 1
ATOM 3030 C C . GLY A 1 418 ? 100.482 123.837 84.305 1.00 23.03 418 GLY A C 1
ATOM 3031 O O . GLY A 1 418 ? 101.596 123.328 84.522 1.00 22.55 418 GLY A O 1
ATOM 3032 N N . MET A 1 419 ? 99.576 123.301 83.475 1.00 22.61 419 MET A N 1
ATOM 3033 C CA . MET A 1 419 ? 99.824 122.009 82.835 1.00 22.19 419 MET A CA 1
ATOM 3034 C C . MET A 1 419 ? 99.504 121.891 81.339 1.00 22.32 419 MET A C 1
ATOM 3035 O O . MET A 1 419 ? 98.544 122.499 80.818 1.00 22.30 419 MET A O 1
ATOM 3040 N N . VAL A 1 420 ? 100.346 121.097 80.674 1.00 22.00 420 VAL A N 1
ATOM 3041 C CA . VAL A 1 420 ? 100.334 120.912 79.237 1.00 21.90 420 VAL A CA 1
ATOM 3042 C C . VAL A 1 420 ? 99.365 119.812 78.817 1.00 22.62 420 VAL A C 1
ATOM 3043 O O . VAL A 1 420 ? 99.387 118.693 79.333 1.00 23.33 420 VAL A O 1
ATOM 3047 N N . GLU A 1 421 ? 98.522 120.161 77.857 1.00 23.22 421 GLU A N 1
ATOM 3048 C CA . GLU A 1 421 ? 97.496 119.285 77.318 1.00 23.65 421 GLU A CA 1
ATOM 3049 C C . GLU A 1 421 ? 97.740 119.288 75.818 1.00 23.49 421 GLU A C 1
ATOM 3050 O O . GLU A 1 421 ? 98.019 120.334 75.232 1.00 23.50 421 GLU A O 1
ATOM 3056 N N . GLU A 1 422 ? 97.684 118.111 75.213 1.00 23.34 422 GLU A N 1
ATOM 3057 C CA . GLU A 1 422 ? 97.749 117.968 73.757 1.00 23.15 422 GLU A CA 1
ATOM 3058 C C . GLU A 1 422 ? 96.613 118.719 73.068 1.00 23.05 422 GLU A C 1
ATOM 3059 O O . GLU A 1 422 ? 95.469 118.654 73.531 1.00 22.86 422 GLU A O 1
ATOM 3065 N N . ASN A 1 423 ? 96.925 119.425 71.974 1.00 23.25 423 ASN A N 1
ATOM 3066 C CA . ASN A 1 423 ? 95.883 119.953 71.094 1.00 23.13 423 ASN A CA 1
ATOM 3067 C C . ASN A 1 423 ? 95.361 118.854 70.171 1.00 22.82 423 ASN A C 1
ATOM 3068 O O . ASN A 1 423 ? 95.859 118.656 69.058 1.00 22.14 423 ASN A O 1
ATOM 3073 N N . LYS A 1 424 ? 94.357 118.140 70.669 1.00 23.10 424 LYS A N 1
ATOM 3074 C CA . LYS A 1 424 ? 93.672 117.110 69.921 1.00 23.61 424 LYS A CA 1
ATOM 3075 C C . LYS A 1 424 ? 92.672 117.796 68.979 1.00 24.28 424 LYS A C 1
ATOM 3076 O O . LYS A 1 424 ? 91.691 118.418 69.431 1.00 25.02 424 LYS A O 1
ATOM 3082 N N . THR A 1 425 ? 92.951 117.722 67.676 1.00 24.03 425 THR A N 1
ATOM 3083 C CA . THR A 1 425 ? 92.023 118.151 66.627 1.00 23.81 425 THR A CA 1
ATOM 3084 C C . THR A 1 425 ? 91.180 116.903 66.547 1.00 23.99 425 THR A C 1
ATOM 3085 O O . THR A 1 425 ? 91.645 115.865 67.015 1.00 25.54 425 THR A O 1
ATOM 3089 N N . LYS A 1 426 ? 89.968 116.925 66.014 1.00 22.77 426 LYS A N 1
ATOM 3090 C CA . LYS A 1 426 ? 89.249 115.622 65.918 1.00 22.38 426 LYS A CA 1
ATOM 3091 C C . LYS A 1 426 ? 88.469 115.139 67.159 1.00 21.44 426 LYS A C 1
ATOM 3092 O O . LYS A 1 426 ? 87.882 114.055 67.119 1.00 21.66 426 LYS A O 1
ATOM 3098 N N . ILE A 1 427 ? 88.483 115.903 68.252 1.00 20.70 427 ILE A N 1
ATOM 3099 C CA . ILE A 1 427 ? 87.491 115.723 69.328 1.00 20.18 427 ILE A CA 1
ATOM 3100 C C . ILE A 1 427 ? 86.586 116.963 69.433 1.00 19.84 427 ILE A C 1
ATOM 3101 O O . ILE A 1 427 ? 86.963 118.046 68.973 1.00 19.49 427 ILE A O 1
ATOM 3106 N N . LEU A 1 428 ? 85.391 116.805 70.001 1.00 19.56 428 LEU A N 1
ATOM 3107 C CA . LEU A 1 428 ? 84.475 117.938 70.165 1.00 19.45 428 LEU A CA 1
ATOM 3108 C C . LEU A 1 428 ? 84.914 118.857 71.320 1.00 19.31 428 LEU A C 1
ATOM 3109 O O . LEU A 1 428 ? 85.660 118.431 72.200 1.00 19.61 428 LEU A O 1
ATOM 3114 N N . LEU A 1 429 ? 84.461 120.109 71.311 1.00 19.62 429 LEU A N 1
ATOM 3115 C CA . LEU A 1 429 ? 84.673 121.027 72.441 1.00 19.87 429 LEU A CA 1
ATOM 3116 C C . LEU A 1 429 ? 84.116 120.382 73.725 1.00 19.92 429 LEU A C 1
ATOM 3117 O O . LEU A 1 429 ? 84.816 120.337 74.752 1.00 19.58 429 LEU A O 1
ATOM 3122 N N . SER A 1 430 ? 82.871 119.889 73.654 1.00 19.18 430 SER A N 1
ATOM 3123 C CA . SER A 1 430 ? 82.254 119.092 74.718 1.00 19.66 430 SER A CA 1
ATOM 3124 C C . SER A 1 430 ? 83.275 118.218 75.446 1.00 19.50 430 SER A C 1
ATOM 3125 O O . SER A 1 430 ? 83.303 118.189 76.671 1.00 19.38 430 SER A O 1
ATOM 3128 N N . GLU A 1 431 ? 84.092 117.487 74.686 1.00 19.36 431 GLU A N 1
ATOM 3129 C CA . GLU A 1 431 ? 85.083 116.594 75.270 1.00 19.51 431 GLU A CA 1
ATOM 3130 C C . GLU A 1 431 ? 86.359 117.312 75.715 1.00 19.31 431 GLU A C 1
ATOM 3131 O O . GLU A 1 431 ? 86.804 117.097 76.831 1.00 19.22 431 GLU A O 1
ATOM 3137 N N . ALA A 1 432 ? 86.935 118.159 74.865 1.00 19.55 432 ALA A N 1
ATOM 3138 C CA . ALA A 1 432 ? 88.180 118.876 75.204 1.00 20.31 432 ALA A CA 1
ATOM 3139 C C . ALA A 1 432 ? 88.072 119.780 76.432 1.00 20.68 432 ALA A C 1
ATOM 3140 O O . ALA A 1 432 ? 89.064 120.025 77.103 1.00 20.76 432 ALA A O 1
ATOM 3142 N N . ARG A 1 433 ? 86.863 120.291 76.671 1.00 21.31 433 ARG A N 1
ATOM 3143 C CA . ARG A 1 433 ? 86.487 121.157 77.796 1.00 21.24 433 ARG A CA 1
ATOM 3144 C C . ARG A 1 433 ? 86.751 120.505 79.139 1.00 20.67 433 ARG A C 1
ATOM 3145 O O . ARG A 1 433 ? 87.056 121.178 80.132 1.00 20.89 433 ARG A O 1
ATOM 3153 N N . ARG A 1 434 ? 86.538 119.203 79.185 1.00 19.65 434 ARG A N 1
ATOM 3154 C CA . ARG A 1 434 ? 86.505 118.499 80.446 1.00 19.47 434 ARG A CA 1
ATOM 3155 C C . ARG A 1 434 ? 87.929 118.155 80.870 1.00 19.37 434 ARG A C 1
ATOM 3156 O O . ARG A 1 434 ? 88.352 117.013 80.796 1.00 19.98 434 ARG A O 1
ATOM 3164 N N . ASP A 1 435 ? 88.663 119.164 81.323 1.00 19.63 435 ASP A N 1
ATOM 3165 C CA . ASP A 1 435 ? 90.063 118.988 81.713 1.00 19.97 435 ASP A CA 1
ATOM 3166 C C . ASP A 1 435 ? 90.257 118.661 83.209 1.00 20.23 435 ASP A C 1
ATOM 3167 O O . ASP A 1 435 ? 90.976 119.360 83.930 1.00 19.94 435 ASP A O 1
ATOM 3172 N N . ALA A 1 436 ? 89.616 117.579 83.657 1.00 20.62 436 ALA A N 1
ATOM 3173 C CA . ALA A 1 436 ? 89.720 117.135 85.048 1.00 21.58 436 ALA A CA 1
ATOM 3174 C C . ALA A 1 436 ? 91.173 117.072 85.546 1.00 22.17 436 ALA A C 1
ATOM 3175 O O . ALA A 1 436 ? 91.474 117.450 86.688 1.00 22.23 436 ALA A O 1
ATOM 3177 N N . GLU A 1 437 ? 92.056 116.576 84.683 1.00 22.51 437 GLU A N 1
ATOM 3178 C CA . GLU A 1 437 ? 93.479 116.495 84.975 1.00 22.80 437 GLU A CA 1
ATOM 3179 C C . GLU A 1 437 ? 94.073 117.843 85.372 1.00 22.55 437 GLU A C 1
ATOM 3180 O O . GLU A 1 437 ? 94.900 117.901 86.286 1.00 23.19 437 GLU A O 1
ATOM 3186 N N . ARG A 1 438 ? 93.659 118.914 84.698 1.00 21.46 438 ARG A N 1
ATOM 3187 C CA . ARG A 1 438 ? 94.205 120.244 84.987 1.00 21.07 438 ARG A CA 1
ATOM 3188 C C . ARG A 1 438 ? 93.731 120.805 86.331 1.00 20.91 438 ARG A C 1
ATOM 3189 O O . ARG A 1 438 ? 94.495 121.459 87.051 1.00 20.85 438 ARG A O 1
ATOM 3197 N N . THR A 1 439 ? 92.465 120.547 86.647 1.00 20.44 439 THR A N 1
ATOM 3198 C CA . THR A 1 439 ? 91.898 120.902 87.938 1.00 20.34 439 THR A CA 1
ATOM 3199 C C . THR A 1 439 ? 92.668 120.200 89.078 1.00 20.21 439 THR A C 1
ATOM 3200 O O . THR A 1 439 ? 93.207 120.859 89.967 1.00 20.63 439 THR A O 1
ATOM 3204 N N . ASP A 1 440 ? 92.701 118.870 89.044 1.00 19.70 440 ASP A N 1
ATOM 3205 C CA . ASP A 1 440 ? 93.607 118.081 89.879 1.00 19.68 440 ASP A CA 1
ATOM 3206 C C . ASP A 1 440 ? 95.021 118.705 90.000 1.00 18.93 440 ASP A C 1
ATOM 3207 O O . ASP A 1 440 ? 95.497 118.948 91.104 1.00 19.13 440 ASP A O 1
ATOM 3212 N N . TYR A 1 441 ? 95.667 118.973 88.870 1.00 18.00 441 TYR A N 1
ATOM 3213 C CA . TYR A 1 441 ? 96.977 119.618 88.850 1.00 17.82 441 TYR A CA 1
ATOM 3214 C C . TYR A 1 441 ? 97.049 120.886 89.729 1.00 18.31 441 TYR A C 1
ATOM 3215 O O . TYR A 1 441 ? 97.949 121.019 90.565 1.00 18.11 441 TYR A O 1
ATOM 3224 N N . HIS A 1 442 ? 96.111 121.809 89.554 1.00 18.48 442 HIS A N 1
ATOM 3225 C CA . HIS A 1 442 ? 96.170 123.057 90.316 1.00 19.40 442 HIS A CA 1
ATOM 3226 C C . HIS A 1 442 ? 95.839 122.867 91.790 1.00 20.17 442 HIS A C 1
ATOM 3227 O O . HIS A 1 442 ? 96.451 123.500 92.664 1.00 20.45 442 HIS A O 1
ATOM 3234 N N . GLN A 1 443 ? 94.900 121.971 92.073 1.00 20.40 443 GLN A N 1
ATOM 3235 C CA . GLN A 1 443 ? 94.612 121.607 93.453 1.00 20.50 443 GLN A CA 1
ATOM 3236 C C . GLN A 1 443 ? 95.854 121.074 94.174 1.00 20.84 443 GLN A C 1
ATOM 3237 O O . GLN A 1 443 ? 96.155 121.500 95.298 1.00 21.12 443 GLN A O 1
ATOM 3243 N N . LYS A 1 444 ? 96.578 120.160 93.528 1.00 20.75 444 LYS A N 1
ATOM 3244 C CA . LYS A 1 444 ? 97.732 119.540 94.168 1.00 20.93 444 LYS A CA 1
ATOM 3245 C C . LYS A 1 444 ? 98.847 120.550 94.367 1.00 21.33 444 LYS A C 1
ATOM 3246 O O . LYS A 1 444 ? 99.507 120.540 95.409 1.00 21.79 444 LYS A O 1
ATOM 3252 N N . HIS A 1 445 ? 99.016 121.450 93.400 1.00 21.03 445 HIS A N 1
ATOM 3253 C CA . HIS A 1 445 ? 100.076 122.433 93.481 1.00 20.70 445 HIS A CA 1
ATOM 3254 C C . HIS A 1 445 ? 99.759 123.509 94.507 1.00 21.20 445 HIS A C 1
ATOM 3255 O O . HIS A 1 445 ? 100.665 124.007 95.191 1.00 21.38 445 HIS A O 1
ATOM 3262 N N . LEU A 1 446 ? 98.473 123.839 94.642 1.00 21.05 446 LEU A N 1
ATOM 3263 C CA . LEU A 1 446 ? 98.049 124.858 95.599 1.00 20.27 446 LEU A CA 1
ATOM 3264 C C . LEU A 1 446 ? 98.312 124.362 97.010 1.00 20.06 446 LEU A C 1
ATOM 3265 O O . LEU A 1 446 ? 98.803 125.119 97.852 1.00 19.92 446 LEU A O 1
ATOM 3270 N N . ALA A 1 447 ? 98.010 123.080 97.239 1.00 19.93 447 ALA A N 1
ATOM 3271 C CA . ALA A 1 447 ? 98.317 122.395 98.504 1.00 20.00 447 ALA A CA 1
ATOM 3272 C C . ALA A 1 447 ? 99.800 122.510 98.868 1.00 20.16 447 ALA A C 1
ATOM 3273 O O . ALA A 1 447 ? 100.144 122.742 100.023 1.00 20.24 447 ALA A O 1
ATOM 3275 N N . SER A 1 448 ? 100.664 122.330 97.874 1.00 20.50 448 SER A N 1
ATOM 3276 C CA . SER A 1 448 ? 102.105 122.489 98.025 1.00 20.81 448 SER A CA 1
ATOM 3277 C C . SER A 1 448 ? 102.472 123.924 98.399 1.00 20.89 448 SER A C 1
ATOM 3278 O O . SER A 1 448 ? 103.365 124.150 99.212 1.00 20.68 448 SER A O 1
ATOM 3281 N N . VAL A 1 449 ? 101.778 124.894 97.802 1.00 20.53 449 VAL A N 1
ATOM 3282 C CA . VAL A 1 449 ? 102.076 126.295 98.072 1.00 19.65 449 VAL A CA 1
ATOM 3283 C C . VAL A 1 449 ? 101.675 126.607 99.510 1.00 20.10 449 VAL A C 1
ATOM 3284 O O . VAL A 1 449 ? 102.435 127.243 100.260 1.00 19.92 449 VAL A O 1
ATOM 3288 N N . ARG A 1 450 ? 100.494 126.117 99.893 1.00 20.23 450 ARG A N 1
ATOM 3289 C CA . ARG A 1 450 ? 99.978 126.289 101.250 1.00 19.89 450 ARG A CA 1
ATOM 3290 C C . ARG A 1 450 ? 100.928 125.664 102.289 1.00 19.70 450 ARG A C 1
ATOM 3291 O O . ARG A 1 450 ? 101.290 126.311 103.260 1.00 19.39 450 ARG A O 1
ATOM 3299 N N . ASP A 1 451 ? 101.321 124.410 102.064 1.00 19.86 451 ASP A N 1
ATOM 3300 C CA . ASP A 1 451 ? 102.356 123.751 102.846 1.00 20.13 451 ASP A CA 1
ATOM 3301 C C . ASP A 1 451 ? 103.567 124.661 103.071 1.00 20.14 451 ASP A C 1
ATOM 3302 O O . ASP A 1 451 ? 104.049 124.796 104.191 1.00 20.46 451 ASP A O 1
ATOM 3307 N N . ALA A 1 452 ? 104.047 125.287 102.003 1.00 20.32 452 ALA A N 1
ATOM 3308 C CA . ALA A 1 452 ? 105.204 126.170 102.069 1.00 20.15 452 ALA A CA 1
ATOM 3309 C C . ALA A 1 452 ? 104.923 127.436 102.898 1.00 20.52 452 ALA A C 1
ATOM 3310 O O . ALA A 1 452 ? 105.793 127.903 103.647 1.00 20.56 452 ALA A O 1
ATOM 3312 N N . ILE A 1 453 ? 103.716 127.989 102.780 1.00 20.27 453 ILE A N 1
ATOM 3313 C CA . ILE A 1 453 ? 103.373 129.184 103.547 1.00 19.86 453 ILE A CA 1
ATOM 3314 C C . ILE A 1 453 ? 103.348 128.857 105.036 1.00 20.31 453 ILE A C 1
ATOM 3315 O O . ILE A 1 453 ? 103.962 129.562 105.835 1.00 20.71 453 ILE A O 1
ATOM 3320 N N . ASP A 1 454 ? 102.671 127.764 105.389 1.00 20.34 454 ASP A N 1
ATOM 3321 C CA . ASP A 1 454 ? 102.594 127.291 106.761 1.00 20.48 454 ASP A CA 1
ATOM 3322 C C . ASP A 1 454 ? 103.968 127.005 107.343 1.00 20.60 454 ASP A C 1
ATOM 3323 O O . ASP A 1 454 ? 104.161 127.086 108.557 1.00 20.60 454 ASP A O 1
ATOM 3328 N N . ASP A 1 455 ? 104.918 126.685 106.472 1.00 20.64 455 ASP A N 1
ATOM 3329 C CA . ASP A 1 455 ? 106.284 126.388 106.885 1.00 21.15 455 ASP A CA 1
ATOM 3330 C C . ASP A 1 455 ? 107.204 127.600 106.917 1.00 20.91 455 ASP A C 1
ATOM 3331 O O . ASP A 1 455 ? 108.405 127.453 107.127 1.00 20.57 455 ASP A O 1
ATOM 3336 N N . GLY A 1 456 ? 106.648 128.789 106.689 1.00 21.11 456 GLY A N 1
ATOM 3337 C CA . GLY A 1 456 ? 107.402 130.016 106.871 1.00 21.61 456 GLY A CA 1
ATOM 3338 C C . GLY A 1 456 ? 107.853 130.777 105.633 1.00 22.46 456 GLY A C 1
ATOM 3339 O O . GLY A 1 456 ? 108.404 131.876 105.765 1.00 22.97 456 GLY A O 1
ATOM 3340 N N . VAL A 1 457 ? 107.644 130.226 104.436 1.00 22.65 457 VAL A N 1
ATOM 3341 C CA . VAL A 1 457 ? 107.973 130.976 103.215 1.00 22.38 457 VAL A CA 1
ATOM 3342 C C . VAL A 1 457 ? 106.850 131.938 102.799 1.00 22.54 457 VAL A C 1
ATOM 3343 O O . VAL A 1 457 ? 105.693 131.540 102.622 1.00 22.66 457 VAL A O 1
ATOM 3347 N N . ASN A 1 458 ? 107.229 133.207 102.675 1.00 22.27 458 ASN A N 1
ATOM 3348 C CA . ASN A 1 458 ? 106.319 134.282 102.356 1.00 22.09 458 ASN A CA 1
ATOM 3349 C C . ASN A 1 458 ? 105.903 134.314 100.886 1.00 22.69 458 ASN A C 1
ATOM 3350 O O . ASN A 1 458 ? 106.316 135.220 100.148 1.00 22.81 458 ASN A O 1
ATOM 3355 N N . VAL A 1 459 ? 105.092 133.332 100.466 1.00 22.82 459 VAL A N 1
ATOM 3356 C CA . VAL A 1 459 ? 104.430 133.358 99.151 1.00 22.44 459 VAL A CA 1
ATOM 3357 C C . VAL A 1 459 ? 103.166 134.196 99.263 1.00 22.54 459 VAL A C 1
ATOM 3358 O O . VAL A 1 459 ? 102.347 133.981 100.162 1.00 22.93 459 VAL A O 1
ATOM 3362 N N . LYS A 1 460 ? 103.007 135.147 98.355 1.00 22.17 460 LYS A N 1
ATOM 3363 C CA . LYS A 1 460 ? 101.979 136.152 98.524 1.00 22.42 460 LYS A CA 1
ATOM 3364 C C . LYS A 1 460 ? 100.971 136.141 97.393 1.00 22.12 460 LYS A C 1
ATOM 3365 O O . LYS A 1 460 ? 100.137 137.036 97.306 1.00 22.07 460 LYS A O 1
ATOM 3371 N N . GLY A 1 461 ? 101.034 135.133 96.529 1.00 22.22 461 GLY A N 1
ATOM 3372 C CA . GLY A 1 461 ? 100.098 135.035 95.418 1.00 21.94 461 GLY A CA 1
ATOM 3373 C C . GLY A 1 461 ? 100.404 133.885 94.494 1.00 21.63 461 GLY A C 1
ATOM 3374 O O . GLY A 1 461 ? 101.520 133.357 94.511 1.00 21.54 461 GLY A O 1
ATOM 3375 N N . TYR A 1 462 ? 99.411 133.516 93.683 1.00 21.62 462 TYR A N 1
ATOM 3376 C CA . TYR A 1 462 ? 99.500 132.371 92.760 1.00 21.31 462 TYR A CA 1
ATOM 3377 C C . TYR A 1 462 ? 98.765 132.631 91.444 1.00 20.97 462 TYR A C 1
ATOM 3378 O O . TYR A 1 462 ? 97.578 132.916 91.447 1.00 20.72 462 TYR A O 1
ATOM 3387 N N . PHE A 1 463 ? 99.473 132.513 90.324 1.00 21.31 463 PHE A N 1
ATOM 3388 C CA . PHE A 1 463 ? 98.905 132.835 89.012 1.00 21.52 463 PHE A CA 1
ATOM 3389 C C . PHE A 1 463 ? 98.911 131.636 88.064 1.00 21.54 463 PHE A C 1
ATOM 3390 O O . PHE A 1 463 ? 99.978 131.117 87.694 1.00 21.73 463 PHE A O 1
ATOM 3398 N N . VAL A 1 464 ? 97.709 131.194 87.708 1.00 21.49 464 VAL A N 1
ATOM 3399 C CA . VAL A 1 464 ? 97.510 130.159 86.697 1.00 21.89 464 VAL A CA 1
ATOM 3400 C C . VAL A 1 464 ? 98.074 130.607 85.335 1.00 22.66 464 VAL A C 1
ATOM 3401 O O . VAL A 1 464 ? 97.842 131.749 84.868 1.00 21.55 464 VAL A O 1
ATOM 3405 N N . TRP A 1 465 ? 98.826 129.700 84.714 1.00 23.24 465 TRP A N 1
ATOM 3406 C CA . TRP A 1 465 ? 99.407 129.971 83.405 1.00 23.87 465 TRP A CA 1
ATOM 3407 C C . TRP A 1 465 ? 99.028 128.859 82.450 1.00 23.75 465 TRP A C 1
ATOM 3408 O O . TRP A 1 465 ? 99.163 127.689 82.784 1.00 24.49 465 TRP A O 1
ATOM 3419 N N . SER A 1 466 ? 98.511 129.197 81.275 1.00 23.62 466 SER A N 1
ATOM 3420 C CA . SER A 1 466 ? 98.051 130.532 80.915 1.00 22.78 466 SER A CA 1
ATOM 3421 C C . SER A 1 466 ? 96.536 130.592 81.132 1.00 21.50 466 SER A C 1
ATOM 3422 O O . SER A 1 466 ? 95.867 129.561 81.268 1.00 20.75 466 SER A O 1
ATOM 3425 N N . PHE A 1 467 ? 96.001 131.805 81.168 1.00 20.55 467 PHE A N 1
ATOM 3426 C CA . PHE A 1 467 ? 94.565 131.968 81.276 1.00 19.83 467 PHE A CA 1
ATOM 3427 C C . PHE A 1 467 ? 93.896 131.377 80.039 1.00 19.20 467 PHE A C 1
ATOM 3428 O O . PHE A 1 467 ? 92.993 130.558 80.158 1.00 18.88 467 PHE A O 1
ATOM 3436 N N . PHE A 1 468 ? 94.361 131.806 78.861 1.00 18.76 468 PHE A N 1
ATOM 3437 C CA . PHE A 1 468 ? 93.844 131.348 77.576 1.00 18.40 468 PHE A CA 1
ATOM 3438 C C . PHE A 1 468 ? 94.796 130.367 76.950 1.00 18.84 468 PHE A C 1
ATOM 3439 O O . PHE A 1 468 ? 96.010 130.505 77.114 1.00 19.57 468 PHE A O 1
ATOM 3447 N N . ASP A 1 469 ? 94.257 129.401 76.207 1.00 18.78 469 ASP A N 1
ATOM 3448 C CA . ASP A 1 469 ? 95.047 128.735 75.176 1.00 19.52 469 ASP A CA 1
ATOM 3449 C C . ASP A 1 469 ? 95.693 129.794 74.269 1.00 20.22 469 ASP A C 1
ATOM 3450 O O . ASP A 1 469 ? 95.010 130.706 73.766 1.00 20.95 469 ASP A O 1
ATOM 3455 N N . ASN A 1 470 ? 97.002 129.716 74.097 1.00 20.27 470 ASN A N 1
ATOM 3456 C CA . ASN A 1 470 ? 97.695 130.646 73.209 1.00 21.48 470 ASN A CA 1
ATOM 3457 C C . ASN A 1 470 ? 98.863 130.015 72.435 1.00 21.69 470 ASN A C 1
ATOM 3458 O O . ASN A 1 470 ? 99.082 128.792 72.482 1.00 22.30 470 ASN A O 1
ATOM 3463 N N . PHE A 1 471 ? 99.596 130.850 71.705 1.00 21.29 471 PHE A N 1
ATOM 3464 C CA . PHE A 1 471 ? 100.738 130.403 70.909 1.00 20.86 471 PHE A CA 1
ATOM 3465 C C . PHE A 1 471 ? 101.787 129.839 71.866 1.00 21.22 471 PHE A C 1
ATOM 3466 O O . PHE A 1 471 ? 101.953 130.346 72.972 1.00 20.91 471 PHE A O 1
ATOM 3474 N N . GLU A 1 472 ? 102.468 128.767 71.479 1.00 21.27 472 GLU A N 1
ATOM 3475 C CA . GLU A 1 472 ? 103.409 128.181 72.428 1.00 21.79 472 GLU A CA 1
ATOM 3476 C C . GLU A 1 472 ? 104.861 128.114 71.930 1.00 21.53 472 GLU A C 1
ATOM 3477 O O . GLU A 1 472 ? 105.538 127.075 72.059 1.00 21.46 472 GLU A O 1
ATOM 3483 N N . TRP A 1 473 ? 105.319 129.242 71.372 1.00 20.85 473 TRP A N 1
ATOM 3484 C CA . TRP A 1 473 ? 106.724 129.427 71.007 1.00 20.82 473 TRP A CA 1
ATOM 3485 C C . TRP A 1 473 ? 107.155 128.383 69.976 1.00 21.25 473 TRP A C 1
ATOM 3486 O O . TRP A 1 473 ? 106.521 128.278 68.911 1.00 22.08 473 TRP A O 1
ATOM 3497 N N . ASN A 1 474 ? 108.187 127.588 70.272 1.00 20.60 474 ASN A N 1
ATOM 3498 C CA . ASN A 1 474 ? 108.622 126.584 69.291 1.00 20.54 474 ASN A CA 1
ATOM 3499 C C . ASN A 1 474 ? 107.640 125.420 69.059 1.00 20.36 474 ASN A C 1
ATOM 3500 O O . ASN A 1 474 ? 107.802 124.627 68.143 1.00 20.48 474 ASN A O 1
ATOM 3505 N N . LEU A 1 475 ? 106.617 125.316 69.890 1.00 20.69 475 LEU A N 1
ATOM 3506 C CA . LEU A 1 475 ? 105.629 124.247 69.742 1.00 20.76 475 LEU A CA 1
ATOM 3507 C C . LEU A 1 475 ? 104.392 124.726 68.965 1.00 20.65 475 LEU A C 1
ATOM 3508 O O . LEU A 1 475 ? 103.529 123.926 68.622 1.00 20.94 475 LEU A O 1
ATOM 3513 N N . GLY A 1 476 ? 104.309 126.028 68.702 1.00 20.11 476 GLY A N 1
ATOM 3514 C CA . GLY A 1 476 ? 103.238 126.574 67.902 1.00 20.28 476 GLY A CA 1
ATOM 3515 C C . GLY A 1 476 ? 101.875 126.360 68.540 1.00 20.69 476 GLY A C 1
ATOM 3516 O O . GLY A 1 476 ? 101.620 126.832 69.637 1.00 22.45 476 GLY A O 1
ATOM 3517 N N . TYR A 1 477 ? 101.005 125.634 67.867 1.00 20.12 477 TYR A N 1
ATOM 3518 C CA . TYR A 1 477 ? 99.653 125.451 68.338 1.00 20.08 477 TYR A CA 1
ATOM 3519 C C . TYR A 1 477 ? 99.309 123.953 68.524 1.00 19.71 477 TYR A C 1
ATOM 3520 O O . TYR A 1 477 ? 98.166 123.551 68.381 1.00 18.53 477 TYR A O 1
ATOM 3529 N N . ILE A 1 478 ? 100.306 123.140 68.862 1.00 20.59 478 ILE A N 1
ATOM 3530 C CA . ILE A 1 478 ? 100.087 121.692 69.022 1.00 21.48 478 ILE A CA 1
ATOM 3531 C C . ILE A 1 478 ? 99.694 121.288 70.454 1.00 21.96 478 ILE A C 1
ATOM 3532 O O . ILE A 1 478 ? 99.371 120.123 70.723 1.00 22.44 478 ILE A O 1
ATOM 3537 N N . CYS A 1 479 ? 99.705 122.254 71.360 1.00 22.01 479 CYS A N 1
ATOM 3538 C CA . CYS A 1 479 ? 99.263 122.002 72.725 1.00 22.65 479 CYS A CA 1
ATOM 3539 C C . CYS A 1 479 ? 98.510 123.187 73.331 1.00 21.96 479 CYS A C 1
ATOM 3540 O O . CYS A 1 479 ? 98.442 124.258 72.720 1.00 21.54 479 CYS A O 1
ATOM 3543 N N . ARG A 1 480 ? 97.934 122.955 74.518 1.00 21.86 480 ARG A N 1
ATOM 3544 C CA . ARG A 1 480 ? 97.110 123.915 75.276 1.00 21.99 480 ARG A CA 1
ATOM 3545 C C . ARG A 1 480 ? 97.488 123.995 76.766 1.00 22.48 480 ARG A C 1
ATOM 3546 O O . ARG A 1 480 ? 97.723 122.960 77.422 1.00 23.81 480 ARG A O 1
ATOM 3554 N N . TYR A 1 481 ? 97.511 125.207 77.314 1.00 22.14 481 TYR A N 1
ATOM 3555 C CA . TYR A 1 481 ? 97.807 125.428 78.734 1.00 21.53 481 TYR A CA 1
ATOM 3556 C C . TYR A 1 481 ? 96.692 126.180 79.442 1.00 21.69 481 TYR A C 1
ATOM 3557 O O . TYR A 1 481 ? 96.797 126.464 80.644 1.00 22.73 481 TYR A O 1
ATOM 3566 N N . GLY A 1 482 ? 95.656 126.564 78.701 1.00 20.76 482 GLY A N 1
ATOM 3567 C CA . GLY A 1 482 ? 94.678 127.476 79.243 1.00 19.89 482 GLY A CA 1
ATOM 3568 C C . GLY A 1 482 ? 93.654 126.853 80.166 1.00 19.34 482 GLY A C 1
ATOM 3569 O O . GLY A 1 482 ? 93.459 125.628 80.194 1.00 18.45 482 GLY A O 1
ATOM 3570 N N . ILE A 1 483 ? 92.996 127.717 80.930 1.00 18.90 483 ILE A N 1
ATOM 3571 C CA . ILE A 1 483 ? 91.773 127.330 81.617 1.00 19.08 483 ILE A CA 1
ATOM 3572 C C . ILE A 1 483 ? 90.587 127.834 80.816 1.00 18.74 483 ILE A C 1
ATOM 3573 O O . ILE A 1 483 ? 89.447 127.396 80.984 1.00 18.39 483 ILE A O 1
ATOM 3578 N N . ILE A 1 484 ? 90.890 128.726 79.892 1.00 19.04 484 ILE A N 1
ATOM 3579 C CA . ILE A 1 484 ? 89.936 129.070 78.870 1.00 19.93 484 ILE A CA 1
ATOM 3580 C C . ILE A 1 484 ? 90.351 128.457 77.542 1.00 20.57 484 ILE A C 1
ATOM 3581 O O . ILE A 1 484 ? 91.470 128.706 77.037 1.00 21.08 484 ILE A O 1
ATOM 3586 N N . HIS A 1 485 ? 89.453 127.649 76.986 1.00 20.44 485 HIS A N 1
ATOM 3587 C CA . HIS A 1 485 ? 89.631 127.155 75.623 1.00 20.73 485 HIS A CA 1
ATOM 3588 C C . HIS A 1 485 ? 89.540 128.295 74.577 1.00 20.16 485 HIS A C 1
ATOM 3589 O O . HIS A 1 485 ? 88.637 129.160 74.616 1.00 18.35 485 HIS A O 1
ATOM 3596 N N . VAL A 1 486 ? 90.512 128.267 73.663 1.00 20.10 486 VAL A N 1
ATOM 3597 C CA . VAL A 1 486 ? 90.542 129.128 72.491 1.00 19.97 486 VAL A CA 1
ATOM 3598 C C . VAL A 1 486 ? 90.649 128.267 71.233 1.00 20.19 486 VAL A C 1
ATOM 3599 O O . VAL A 1 486 ? 91.514 127.426 71.128 1.00 20.82 486 VAL A O 1
ATOM 3603 N N . ASP A 1 487 ? 89.742 128.460 70.291 1.00 21.23 487 ASP A N 1
ATOM 3604 C CA . ASP A 1 487 ? 89.884 127.906 68.947 1.00 21.80 487 ASP A CA 1
ATOM 3605 C C . ASP A 1 487 ? 90.989 128.676 68.213 1.00 21.99 487 ASP A C 1
ATOM 3606 O O . ASP A 1 487 ? 90.901 129.898 67.988 1.00 21.86 487 ASP A O 1
ATOM 3611 N N . TYR A 1 488 ? 92.025 127.956 67.821 1.00 22.20 488 TYR A N 1
ATOM 3612 C CA . TYR A 1 488 ? 93.216 128.604 67.251 1.00 22.72 488 TYR A CA 1
ATOM 3613 C C . TYR A 1 488 ? 93.047 129.263 65.856 1.00 23.38 488 TYR A C 1
ATOM 3614 O O . TYR A 1 488 ? 93.921 130.022 65.419 1.00 23.14 488 TYR A O 1
ATOM 3623 N N . LYS A 1 489 ? 91.937 128.963 65.172 1.00 24.28 489 LYS A N 1
ATOM 3624 C CA . LYS A 1 489 ? 91.555 129.635 63.928 1.00 25.13 489 LYS A CA 1
ATOM 3625 C C . LYS A 1 489 ? 90.499 130.734 64.147 1.00 25.10 489 LYS A C 1
ATOM 3626 O O . LYS A 1 489 ? 90.705 131.892 63.768 1.00 25.19 489 LYS A O 1
ATOM 3632 N N . SER A 1 490 ? 89.367 130.352 64.744 1.00 24.96 490 SER A N 1
ATOM 3633 C CA . SER A 1 490 ? 88.193 131.223 64.853 1.00 23.85 490 SER A CA 1
ATOM 3634 C C . SER A 1 490 ? 88.365 132.262 65.958 1.00 23.50 490 SER A C 1
ATOM 3635 O O . SER A 1 490 ? 87.733 133.326 65.936 1.00 23.92 490 SER A O 1
ATOM 3638 N N . PHE A 1 491 ? 89.222 131.933 66.919 1.00 22.55 491 PHE A N 1
ATOM 3639 C CA . PHE A 1 491 ? 89.443 132.742 68.127 1.00 22.78 491 PHE A CA 1
ATOM 3640 C C . PHE A 1 491 ? 88.302 132.695 69.171 1.00 22.99 491 PHE A C 1
ATOM 3641 O O . PHE A 1 491 ? 88.349 133.419 70.174 1.00 22.69 491 PHE A O 1
ATOM 3649 N N . GLU A 1 492 ? 87.295 131.850 68.938 1.00 22.80 492 GLU A N 1
ATOM 3650 C CA . GLU A 1 492 ? 86.201 131.705 69.875 1.00 22.85 492 GLU A CA 1
ATOM 3651 C C . GLU A 1 492 ? 86.741 131.192 71.225 1.00 22.62 492 GLU A C 1
ATOM 3652 O O . GLU A 1 492 ? 87.616 130.311 71.277 1.00 22.07 492 GLU A O 1
ATOM 3658 N N . ARG A 1 493 ? 86.243 131.804 72.304 1.00 22.08 493 ARG A N 1
ATOM 3659 C CA . ARG A 1 493 ? 86.631 131.483 73.674 1.00 20.92 493 ARG A CA 1
ATOM 3660 C C . ARG A 1 493 ? 85.540 130.657 74.329 1.00 20.52 493 ARG A C 1
ATOM 3661 O O . ARG A 1 493 ? 84.345 130.894 74.136 1.00 20.58 493 ARG A O 1
ATOM 3669 N N . TYR A 1 494 ? 85.957 129.684 75.110 1.00 20.47 494 TYR A N 1
ATOM 3670 C CA . TYR A 1 494 ? 85.024 128.911 75.905 1.00 20.45 494 TYR A CA 1
ATOM 3671 C C . TYR A 1 494 ? 85.689 128.422 77.205 1.00 20.47 494 TYR A C 1
ATOM 3672 O O . TYR A 1 494 ? 86.840 127.964 77.174 1.00 20.27 494 TYR A O 1
ATOM 3681 N N . PRO A 1 495 ? 84.989 128.530 78.344 1.00 20.37 495 PRO A N 1
ATOM 3682 C CA . PRO A 1 495 ? 85.586 128.132 79.628 1.00 19.72 495 PRO A CA 1
ATOM 3683 C C . PRO A 1 495 ? 85.735 126.630 79.707 1.00 19.21 495 PRO A C 1
ATOM 3684 O O . PRO A 1 495 ? 84.837 125.912 79.301 1.00 18.90 495 PRO A O 1
ATOM 3688 N N . LYS A 1 496 ? 86.861 126.155 80.217 1.00 19.25 496 LYS A N 1
ATOM 3689 C CA . LYS A 1 496 ? 87.008 124.732 80.518 1.00 18.48 496 LYS A CA 1
ATOM 3690 C C . LYS A 1 496 ? 86.458 124.467 81.931 1.00 18.59 496 LYS A C 1
ATOM 3691 O O . LYS A 1 496 ? 86.283 125.416 82.714 1.00 18.36 496 LYS A O 1
ATOM 3697 N N . GLU A 1 497 ? 86.193 123.197 82.276 1.00 18.54 497 GLU A N 1
ATOM 3698 C CA . GLU A 1 497 ? 85.809 122.859 83.649 1.00 18.23 497 GLU A CA 1
ATOM 3699 C C . GLU A 1 497 ? 86.811 123.423 84.679 1.00 18.70 497 GLU A C 1
ATOM 3700 O O . GLU A 1 497 ? 86.415 123.879 85.765 1.00 18.95 497 GLU A O 1
ATOM 3706 N N . SER A 1 498 ? 88.095 123.417 84.337 1.00 18.15 498 SER A N 1
ATOM 3707 C CA . SER A 1 498 ? 89.100 123.975 85.223 1.00 18.64 498 SER A CA 1
ATOM 3708 C C . SER A 1 498 ? 88.831 125.455 85.553 1.00 18.66 498 SER A C 1
ATOM 3709 O O . SER A 1 498 ? 89.004 125.887 86.696 1.00 18.71 498 SER A O 1
ATOM 3712 N N . ALA A 1 499 ? 88.400 126.216 84.553 1.00 18.56 499 ALA A N 1
ATOM 3713 C CA . ALA A 1 499 ? 88.012 127.605 84.767 1.00 18.91 499 ALA A CA 1
ATOM 3714 C C . ALA A 1 499 ? 86.844 127.713 85.745 1.00 18.50 499 ALA A C 1
ATOM 3715 O O . ALA A 1 499 ? 86.771 128.666 86.499 1.00 18.71 499 ALA A O 1
ATOM 3717 N N . ILE A 1 500 ? 85.951 126.728 85.744 1.00 18.65 500 ILE A N 1
ATOM 3718 C CA . ILE A 1 500 ? 84.836 126.743 86.687 1.00 18.82 500 ILE A CA 1
ATOM 3719 C C . ILE A 1 500 ? 85.269 126.347 88.107 1.00 19.09 500 ILE A C 1
ATOM 3720 O O . ILE A 1 500 ? 84.766 126.897 89.087 1.00 19.82 500 ILE A O 1
ATOM 3725 N N . TRP A 1 501 ? 86.221 125.428 88.223 1.00 18.79 501 TRP A N 1
ATOM 3726 C CA . TRP A 1 501 ? 86.792 125.120 89.533 1.00 18.52 501 TRP A CA 1
ATOM 3727 C C . TRP A 1 501 ? 87.499 126.341 90.117 1.00 18.18 501 TRP A C 1
ATOM 3728 O O . TRP A 1 501 ? 87.253 126.689 91.270 1.00 17.89 501 TRP A O 1
ATOM 3739 N N . TYR A 1 502 ? 88.371 126.982 89.338 1.00 17.55 502 TYR A N 1
ATOM 3740 C CA . TYR A 1 502 ? 89.061 128.173 89.809 1.00 17.73 502 TYR A CA 1
ATOM 3741 C C . TYR A 1 502 ? 88.030 129.227 90.267 1.00 18.36 502 TYR A C 1
ATOM 3742 O O . TYR A 1 502 ? 88.169 129.797 91.357 1.00 18.15 502 TYR A O 1
ATOM 3751 N N . LYS A 1 503 ? 86.968 129.436 89.487 1.00 18.55 503 LYS A N 1
ATOM 3752 C CA . LYS A 1 503 ? 85.970 130.432 89.865 1.00 19.43 503 LYS A CA 1
ATOM 3753 C C . LYS A 1 503 ? 85.461 130.170 91.282 1.00 20.46 503 LYS A C 1
ATOM 3754 O O . LYS A 1 503 ? 85.418 131.093 92.104 1.00 21.65 503 LYS A O 1
ATOM 3760 N N . ASN A 1 504 ? 85.092 128.913 91.554 1.00 20.46 504 ASN A N 1
ATOM 3761 C CA . ASN A 1 504 ? 84.615 128.477 92.863 1.00 20.14 504 ASN A CA 1
ATOM 3762 C C . ASN A 1 504 ? 85.672 128.539 93.952 1.00 20.38 504 ASN A C 1
ATOM 3763 O O . ASN A 1 504 ? 85.405 129.000 95.054 1.00 20.63 504 ASN A O 1
ATOM 3768 N N . PHE A 1 505 ? 86.874 128.065 93.652 1.00 20.52 505 PHE A N 1
ATOM 3769 C CA . PHE A 1 505 ? 87.940 128.155 94.617 1.00 20.36 505 PHE A CA 1
ATOM 3770 C C . PHE A 1 505 ? 88.193 129.603 95.093 1.00 20.56 505 PHE A C 1
ATOM 3771 O O . PHE A 1 505 ? 88.234 129.841 96.299 1.00 20.99 505 PHE A O 1
ATOM 3779 N N . ILE A 1 506 ? 88.354 130.552 94.172 1.00 20.35 506 ILE A N 1
ATOM 3780 C CA . ILE A 1 506 ? 88.603 131.945 94.555 1.00 20.82 506 ILE A CA 1
ATOM 3781 C C . ILE A 1 506 ? 87.470 132.558 95.408 1.00 21.76 506 ILE A C 1
ATOM 3782 O O . ILE A 1 506 ? 87.720 133.403 96.289 1.00 22.15 506 ILE A O 1
ATOM 3787 N N . ALA A 1 507 ? 86.239 132.119 95.144 1.00 21.76 507 ALA A N 1
ATOM 3788 C CA . ALA A 1 507 ? 85.049 132.641 95.808 1.00 21.89 507 ALA A CA 1
ATOM 3789 C C . ALA A 1 507 ? 84.853 132.177 97.258 1.00 22.24 507 ALA A C 1
ATOM 3790 O O . ALA A 1 507 ? 84.067 132.791 97.986 1.00 22.44 507 ALA A O 1
ATOM 3792 N N . GLY A 1 508 ? 85.563 131.119 97.672 1.00 22.40 508 GLY A N 1
ATOM 3793 C CA . GLY A 1 508 ? 85.435 130.539 99.008 1.00 23.05 508 GLY A CA 1
ATOM 3794 C C . GLY A 1 508 ? 85.599 131.462 100.215 1.00 23.80 508 GLY A C 1
ATOM 3795 O O . GLY A 1 508 ? 85.360 131.142 101.394 1.00 24.15 508 GLY A O 1
ATOM 3796 N N . LYS A 1 509 ? 85.957 132.640 100.151 1.00 24.28 509 LYS A N 1
ATOM 3797 N N . VAL B 1 37 ? 104.167 125.719 24.761 1.00 29.53 37 VAL B N 1
ATOM 3798 C CA . VAL B 1 37 ? 103.892 125.652 23.289 1.00 29.61 37 VAL B CA 1
ATOM 3799 C C . VAL B 1 37 ? 102.394 125.473 23.046 1.00 29.46 37 VAL B C 1
ATOM 3800 O O . VAL B 1 37 ? 101.951 124.505 22.388 1.00 30.29 37 VAL B O 1
ATOM 3804 N N . VAL B 1 38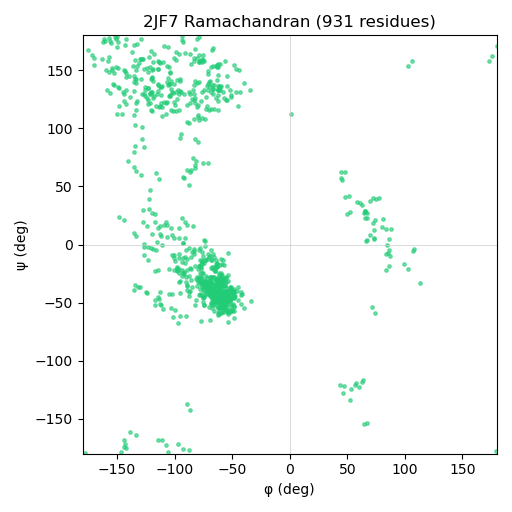 ? 101.624 126.403 23.622 1.00 28.27 38 VAL B N 1
ATOM 3805 C CA . VAL B 1 38 ? 100.174 126.532 23.411 1.00 26.74 38 VAL B CA 1
ATOM 3806 C C . VAL B 1 38 ? 99.812 127.988 23.728 1.00 25.73 38 VAL B C 1
ATOM 3807 O O . VAL B 1 38 ? 100.216 128.524 24.759 1.00 25.57 38 VAL B O 1
ATOM 3811 N N . HIS B 1 39 ? 99.075 128.631 22.834 1.00 24.95 39 HIS B N 1
ATOM 3812 C CA . HIS B 1 39 ? 98.789 130.058 22.965 1.00 24.52 39 HIS B CA 1
ATOM 3813 C C . HIS B 1 39 ? 97.290 130.284 22.836 1.00 23.93 39 HIS B C 1
ATOM 3814 O O . HIS B 1 39 ? 96.542 129.333 22.587 1.00 24.02 39 HIS B O 1
ATOM 3821 N N . ARG B 1 40 ? 96.850 131.527 22.997 1.00 23.10 40 ARG B N 1
ATOM 3822 C CA . ARG B 1 40 ? 95.417 131.827 22.994 1.00 22.54 40 ARG B CA 1
ATOM 3823 C C . ARG B 1 40 ? 94.803 131.682 21.623 1.00 22.45 40 ARG B C 1
ATOM 3824 O O . ARG B 1 40 ? 93.638 131.297 21.497 1.00 22.73 40 ARG B O 1
ATOM 3832 N N . ARG B 1 41 ? 95.596 132.016 20.607 1.00 22.65 41 ARG B N 1
ATOM 3833 C CA . ARG B 1 41 ? 95.158 132.004 19.213 1.00 23.03 41 ARG B CA 1
ATOM 3834 C C . ARG B 1 41 ? 94.831 130.601 18.693 1.00 23.08 41 ARG B C 1
ATOM 3835 O O . ARG B 1 41 ? 94.266 130.473 17.603 1.00 23.50 41 ARG B O 1
ATOM 3843 N N . ASP B 1 42 ? 95.186 129.566 19.461 1.00 22.59 42 ASP B N 1
ATOM 3844 C CA . ASP B 1 42 ? 94.869 128.187 19.090 1.00 22.70 42 ASP B CA 1
ATOM 3845 C C . ASP B 1 42 ? 93.410 127.858 19.382 1.00 22.49 42 ASP B C 1
ATOM 3846 O O . ASP B 1 42 ? 92.950 126.752 19.091 1.00 23.07 42 ASP B O 1
ATOM 3851 N N . PHE B 1 43 ? 92.687 128.804 19.969 1.00 21.94 43 PHE B N 1
ATOM 3852 C CA . PHE B 1 43 ? 91.311 128.559 20.410 1.00 21.56 43 PHE B CA 1
ATOM 3853 C C . PHE B 1 43 ? 90.377 129.501 19.675 1.00 21.29 43 PHE B C 1
ATOM 3854 O O . PHE B 1 43 ? 90.782 130.593 19.289 1.00 21.35 43 PHE B O 1
ATOM 3862 N N . PRO B 1 44 ? 89.137 129.075 19.467 1.00 21.23 44 PRO B N 1
ATOM 3863 C CA . PRO B 1 44 ? 88.115 129.932 18.849 1.00 21.97 44 PRO B CA 1
ATOM 3864 C C . PRO B 1 44 ? 88.059 131.319 19.485 1.00 22.71 44 PRO B C 1
ATOM 3865 O O . PRO B 1 44 ? 88.413 131.483 20.650 1.00 22.02 44 PRO B O 1
ATOM 3869 N N . GLN B 1 45 ? 87.601 132.306 18.724 1.00 24.22 45 GLN B N 1
ATOM 3870 C CA . GLN B 1 45 ? 87.415 133.663 19.259 1.00 25.62 45 GLN B CA 1
ATOM 3871 C C . GLN B 1 45 ? 86.588 133.698 20.548 1.00 25.55 45 GLN B C 1
ATOM 3872 O O . GLN B 1 45 ? 86.980 134.344 21.512 1.00 25.74 45 GLN B O 1
ATOM 3878 N N . ASP B 1 46 ? 85.460 132.995 20.567 1.00 25.70 46 ASP B N 1
ATOM 3879 C CA . ASP B 1 46 ? 84.501 133.156 21.660 1.00 26.77 46 ASP B CA 1
ATOM 3880 C C . ASP B 1 46 ? 84.685 132.241 22.917 1.00 26.22 46 ASP B C 1
ATOM 3881 O O . ASP B 1 46 ? 84.051 132.466 23.964 1.00 26.91 46 ASP B O 1
ATOM 3886 N N . PHE B 1 47 ? 85.536 131.222 22.807 1.00 24.63 47 PHE B N 1
ATOM 3887 C CA . PHE B 1 47 ? 85.953 130.395 23.945 1.00 23.25 47 PHE B CA 1
ATOM 3888 C C . PHE B 1 47 ? 86.166 131.240 25.200 1.00 22.47 47 PHE B C 1
ATOM 3889 O O . PHE B 1 47 ? 86.746 132.324 25.130 1.00 22.35 47 PHE B O 1
ATOM 3897 N N . ILE B 1 48 ? 85.721 130.727 26.343 1.00 21.75 48 ILE B N 1
ATOM 3898 C CA . ILE B 1 48 ? 85.786 131.445 27.625 1.00 20.88 48 ILE B CA 1
ATOM 3899 C C . ILE B 1 48 ? 86.919 130.913 28.494 1.00 20.54 48 ILE B C 1
ATOM 3900 O O . ILE B 1 48 ? 87.072 129.710 28.669 1.00 20.03 48 ILE B O 1
ATOM 3905 N N . PHE B 1 49 ? 87.694 131.817 29.072 1.00 20.69 49 PHE B N 1
ATOM 3906 C CA . PHE B 1 49 ? 88.746 131.407 29.985 1.00 20.78 49 PHE B CA 1
ATOM 3907 C C . PHE B 1 49 ? 88.477 131.940 31.386 1.00 20.88 49 PHE B C 1
ATOM 3908 O O . PHE B 1 49 ? 88.391 133.163 31.611 1.00 21.48 49 PHE B O 1
ATOM 3916 N N . GLY B 1 50 ? 88.329 131.023 32.329 1.00 20.39 50 GLY B N 1
ATOM 3917 C CA . GLY B 1 50 ? 87.818 131.385 33.638 1.00 20.54 50 GLY B CA 1
ATOM 3918 C C . GLY B 1 50 ? 88.461 130.628 34.772 1.00 20.64 50 GLY B C 1
ATOM 3919 O O . GLY B 1 50 ? 89.466 129.934 34.574 1.00 20.33 50 GLY B O 1
ATOM 3920 N N . ALA B 1 51 ? 87.884 130.809 35.961 1.00 20.88 51 ALA B N 1
ATOM 3921 C CA . ALA B 1 51 ? 88.227 130.057 37.168 1.00 21.27 51 ALA B CA 1
ATOM 3922 C C . ALA B 1 51 ? 86.978 129.956 38.032 1.00 21.67 51 ALA B C 1
ATOM 3923 O O . ALA B 1 51 ? 85.942 130.561 37.703 1.00 21.88 51 ALA B O 1
ATOM 3925 N N . GLY B 1 52 ? 87.063 129.193 39.126 1.00 21.94 52 GLY B N 1
ATOM 3926 C CA . GLY B 1 52 ? 85.922 128.980 40.005 1.00 21.62 52 GLY B CA 1
ATOM 3927 C C . GLY B 1 52 ? 86.223 128.623 41.458 1.00 22.15 52 GLY B C 1
ATOM 3928 O O . GLY B 1 52 ? 87.372 128.410 41.862 1.00 22.08 52 GLY B O 1
ATOM 3929 N N . GLY B 1 53 ? 85.148 128.574 42.244 1.00 22.63 53 GLY B N 1
ATOM 3930 C CA . GLY B 1 53 ? 85.154 128.205 43.652 1.00 22.41 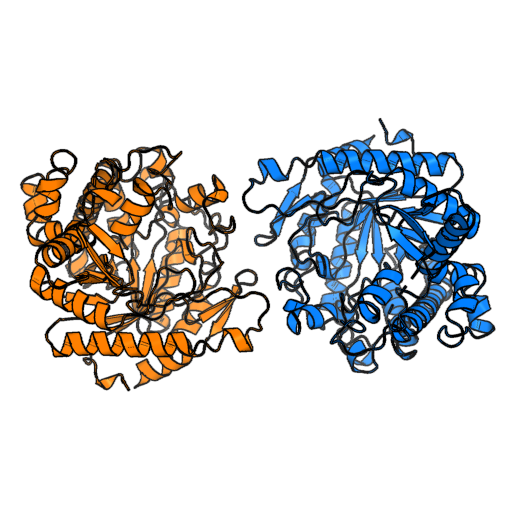53 GLY B CA 1
ATOM 3931 C C . GLY B 1 53 ? 83.748 127.714 43.991 1.00 22.55 53 GLY B C 1
ATOM 3932 O O . GLY B 1 53 ? 82.871 127.779 43.128 1.00 23.66 53 GLY B O 1
ATOM 3933 N N . SER B 1 54 ? 83.529 127.214 45.212 1.00 22.14 54 SER B N 1
ATOM 3934 C CA . SER B 1 54 ? 82.183 126.842 45.680 1.00 22.03 54 SER B CA 1
ATOM 3935 C C . SER B 1 54 ? 81.892 127.499 47.034 1.00 21.59 54 SER B C 1
ATOM 3936 O O . SER B 1 54 ? 82.827 127.904 47.737 1.00 22.26 54 SER B O 1
ATOM 3939 N N . ALA B 1 55 ? 80.614 127.612 47.397 1.00 20.48 55 ALA B N 1
ATOM 3940 C CA . ALA B 1 55 ? 80.237 128.352 48.595 1.00 20.17 55 ALA B CA 1
ATOM 3941 C C . ALA B 1 55 ? 80.922 127.808 49.839 1.00 20.49 55 ALA B C 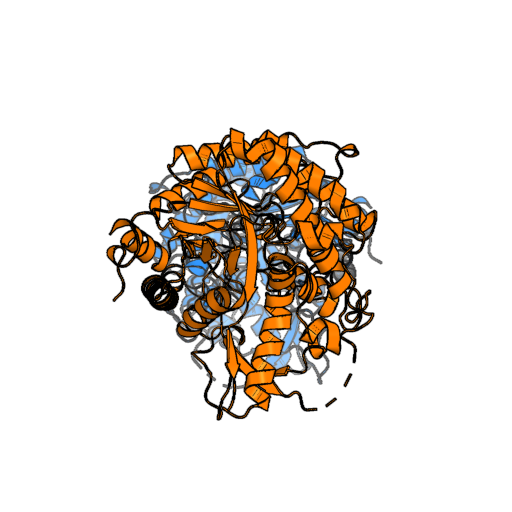1
ATOM 3942 O O . ALA B 1 55 ? 81.632 128.543 50.536 1.00 20.59 55 ALA B O 1
ATOM 3944 N N . TYR B 1 56 ? 80.749 126.513 50.101 1.00 20.33 56 TYR B N 1
ATOM 3945 C CA . TYR B 1 56 ? 81.229 125.968 51.350 1.00 19.87 56 TYR B CA 1
ATOM 3946 C C . TYR B 1 56 ? 82.740 125.944 51.455 1.00 19.77 56 TYR B C 1
ATOM 3947 O O . TYR B 1 56 ? 83.270 126.029 52.565 1.00 19.34 56 TYR B O 1
ATOM 3956 N N . GLN B 1 57 ? 83.433 125.851 50.325 1.00 19.86 57 GLN B N 1
ATOM 3957 C CA . GLN B 1 57 ? 84.899 125.827 50.352 1.00 20.89 57 GLN B CA 1
ATOM 3958 C C . GLN B 1 57 ? 85.514 127.206 50.567 1.00 20.71 57 GLN B C 1
ATOM 3959 O O . GLN B 1 57 ? 86.696 127.306 50.955 1.00 20.72 57 GLN B O 1
ATOM 3965 N N . CYS B 1 58 ? 84.731 128.253 50.329 1.00 20.00 58 CYS B N 1
ATOM 3966 C CA . CYS B 1 58 ? 85.304 129.587 50.172 1.00 20.94 58 CYS B CA 1
ATOM 3967 C C . CYS B 1 58 ? 84.739 130.624 51.127 1.00 20.93 58 CYS B C 1
ATOM 3968 O O . CYS B 1 58 ? 85.474 131.456 51.688 1.00 20.66 58 CYS B O 1
ATOM 3971 N N . GLU B 1 59 ? 83.429 130.567 51.302 1.00 20.55 59 GLU B N 1
ATOM 3972 C CA . GLU B 1 59 ? 82.709 131.689 51.866 1.00 20.33 59 GLU B CA 1
ATOM 3973 C C . GLU B 1 59 ? 83.070 131.971 53.323 1.00 20.60 59 GLU B C 1
ATOM 3974 O O . GLU B 1 59 ? 83.287 133.124 53.696 1.00 21.61 59 GLU B O 1
ATOM 3980 N N . GLY B 1 60 ? 83.097 130.931 54.149 1.00 20.43 60 GLY B N 1
ATOM 3981 C CA . GLY B 1 60 ? 83.128 131.125 55.585 1.00 20.90 60 GLY B CA 1
ATOM 3982 C C . GLY B 1 60 ? 81.837 131.791 56.071 1.00 21.54 60 GLY B C 1
ATOM 3983 O O . GLY B 1 60 ? 80.764 131.680 55.413 1.00 21.68 60 GLY B O 1
ATOM 3984 N N . ALA B 1 61 ? 81.929 132.484 57.212 1.00 20.55 61 ALA B N 1
ATOM 3985 C CA . ALA B 1 61 ? 80.786 133.190 57.774 1.00 20.55 61 ALA B CA 1
ATOM 3986 C C . ALA B 1 61 ? 79.584 132.228 57.864 1.00 21.09 61 ALA B C 1
ATOM 3987 O O . ALA B 1 61 ? 78.445 132.618 57.570 1.00 21.11 61 ALA B O 1
ATOM 3989 N N . TYR B 1 62 ? 79.860 130.986 58.280 1.00 21.09 62 TYR B N 1
ATOM 3990 C CA . TYR B 1 62 ? 78.869 129.908 58.316 1.00 20.97 62 TYR B CA 1
ATOM 3991 C C . TYR B 1 62 ? 77.680 130.214 59.223 1.00 21.31 62 TYR B C 1
ATOM 3992 O O . TYR B 1 62 ? 76.582 129.717 58.993 1.00 20.76 62 TYR B O 1
ATOM 4001 N N . ASN B 1 63 ? 77.932 131.018 60.261 1.00 21.63 63 ASN B N 1
ATOM 4002 C CA . ASN B 1 63 ? 76.926 131.415 61.240 1.00 21.39 63 ASN B CA 1
ATOM 4003 C C . ASN B 1 63 ? 76.698 132.955 61.312 1.00 21.74 63 ASN B C 1
ATOM 4004 O O . ASN B 1 63 ? 76.323 133.497 62.361 1.00 22.41 63 ASN B O 1
ATOM 4009 N N . GLU B 1 64 ? 76.955 133.640 60.199 1.00 21.15 64 GLU B N 1
ATOM 4010 C CA . GLU B 1 64 ? 76.724 135.083 60.061 1.00 21.82 64 GLU B CA 1
ATOM 4011 C C . GLU B 1 64 ? 75.678 135.417 58.954 1.00 21.42 64 GLU B C 1
ATOM 4012 O O . GLU B 1 64 ? 75.342 134.578 58.124 1.00 21.82 64 GLU B O 1
ATOM 4018 N N . GLY B 1 65 ? 75.156 136.636 58.956 1.00 21.37 65 GLY B N 1
ATOM 4019 C CA . GLY B 1 65 ? 74.176 137.055 57.964 1.00 21.21 65 GLY B CA 1
ATOM 4020 C C . GLY B 1 65 ? 73.005 136.096 57.865 1.00 21.30 65 GLY B C 1
ATOM 4021 O O . GLY B 1 65 ? 72.405 135.940 56.806 1.00 21.67 65 GLY B O 1
ATOM 4022 N N . ASN B 1 66 ? 72.720 135.414 58.969 1.00 20.94 66 ASN B N 1
ATOM 4023 C CA . ASN B 1 66 ? 71.580 134.511 59.105 1.00 20.32 66 ASN B CA 1
ATOM 4024 C C . ASN B 1 66 ? 71.550 133.240 58.234 1.00 19.89 66 ASN B C 1
ATOM 4025 O O . ASN B 1 66 ? 70.486 132.640 58.026 1.00 19.69 66 ASN B O 1
ATOM 4030 N N . ARG B 1 67 ? 72.718 132.798 57.782 1.00 19.44 67 ARG B N 1
ATOM 4031 C CA . ARG B 1 67 ? 72.823 131.533 57.061 1.00 19.46 67 ARG B CA 1
ATOM 4032 C C . ARG B 1 67 ? 72.364 130.418 57.961 1.00 19.50 67 ARG B C 1
ATOM 4033 O O . ARG B 1 67 ? 72.749 130.404 59.129 1.00 19.55 67 ARG B O 1
ATOM 4041 N N . GLY B 1 68 ? 71.547 129.506 57.425 1.00 19.46 68 GLY B N 1
ATOM 4042 C CA . GLY B 1 68 ? 71.221 128.245 58.076 1.00 19.19 68 GLY B CA 1
ATOM 4043 C C . GLY B 1 68 ? 72.306 127.202 57.807 1.00 19.63 68 GLY B C 1
ATOM 4044 O O . GLY B 1 68 ? 73.049 127.331 56.838 1.00 20.01 68 GLY B O 1
ATOM 4045 N N . PRO B 1 69 ? 72.425 126.177 58.650 1.00 19.92 69 PRO B N 1
ATOM 4046 C CA . PRO B 1 69 ? 73.445 125.137 58.454 1.00 19.87 69 PRO B CA 1
ATOM 4047 C C . PRO B 1 69 ? 73.163 124.226 57.268 1.00 20.19 69 PRO B C 1
ATOM 4048 O O . PRO B 1 69 ? 71.992 123.947 56.961 1.00 20.82 69 PRO B O 1
ATOM 4052 N N . SER B 1 70 ? 74.238 123.769 56.624 1.00 20.05 70 SER B N 1
ATOM 4053 C CA . SER B 1 70 ? 74.181 122.746 55.573 1.00 19.50 70 SER B CA 1
ATOM 4054 C C . SER B 1 70 ? 74.709 121.427 56.118 1.00 19.47 70 SER B C 1
ATOM 4055 O O . SER B 1 70 ? 75.268 121.396 57.201 1.00 19.53 70 SER B O 1
ATOM 4058 N N . ILE B 1 71 ? 74.542 120.343 55.361 1.00 19.61 71 ILE B N 1
ATOM 4059 C CA . ILE B 1 71 ? 75.045 119.039 55.775 1.00 20.05 71 ILE B CA 1
ATOM 4060 C C . ILE B 1 71 ? 76.558 119.042 55.933 1.00 20.84 71 ILE B C 1
ATOM 4061 O O . ILE B 1 71 ? 77.101 118.234 56.694 1.00 20.89 71 ILE B O 1
ATOM 4066 N N . TRP B 1 72 ? 77.245 119.952 55.244 1.00 20.93 72 TRP B N 1
ATOM 4067 C CA . TRP B 1 72 ? 78.692 120.028 55.416 1.00 21.47 72 TRP B CA 1
ATOM 4068 C C . TRP B 1 72 ? 79.135 120.692 56.721 1.00 21.44 72 TRP B C 1
ATOM 4069 O O . TRP B 1 72 ? 80.151 120.290 57.301 1.00 22.01 72 TRP B O 1
ATOM 4080 N N . ASP B 1 73 ? 78.389 121.687 57.200 1.00 20.98 73 ASP B N 1
ATOM 4081 C CA . ASP B 1 73 ? 78.625 122.187 58.557 1.00 21.16 73 ASP B CA 1
ATOM 4082 C C . ASP B 1 73 ? 78.444 121.045 59.569 1.00 21.19 73 ASP B C 1
ATOM 4083 O O . ASP B 1 73 ? 79.306 120.801 60.425 1.00 21.17 73 ASP B O 1
ATOM 4088 N N . THR B 1 74 ? 77.322 120.343 59.436 1.00 20.80 74 THR B N 1
ATOM 4089 C CA . THR B 1 74 ? 76.994 119.201 60.272 1.00 20.56 74 THR B CA 1
ATOM 4090 C C . THR B 1 74 ? 78.070 118.122 60.284 1.00 20.24 74 THR B C 1
ATOM 4091 O O . THR B 1 74 ? 78.568 117.755 61.331 1.00 20.05 74 THR B O 1
ATOM 4095 N N . PHE B 1 75 ? 78.401 117.611 59.109 1.00 20.80 75 PHE B N 1
ATOM 4096 C CA . PHE B 1 75 ? 79.333 116.492 58.949 1.00 21.08 75 PHE B CA 1
ATOM 4097 C C . PHE B 1 75 ? 80.652 116.872 59.619 1.00 21.76 75 PHE B C 1
ATOM 4098 O O . PHE B 1 75 ? 81.260 116.086 60.357 1.00 21.48 75 PHE B O 1
ATOM 4106 N N . THR B 1 76 ? 81.039 118.120 59.408 1.00 22.08 76 THR B N 1
ATOM 4107 C CA . THR B 1 76 ? 82.342 118.602 59.798 1.00 23.11 76 THR B CA 1
ATOM 4108 C C . THR B 1 76 ? 82.443 118.901 61.308 1.00 23.17 76 THR B C 1
ATOM 4109 O O . THR B 1 76 ? 83.512 118.705 61.940 1.00 23.40 76 THR B O 1
ATOM 4113 N N . GLN B 1 77 ? 81.330 119.353 61.890 1.00 22.24 77 GLN B N 1
ATOM 4114 C CA . GLN B 1 77 ? 81.291 119.632 63.325 1.00 20.93 77 GLN B CA 1
ATOM 4115 C C . GLN B 1 77 ? 80.875 118.420 64.164 1.00 20.36 77 GLN B C 1
ATOM 4116 O O . GLN B 1 77 ? 81.431 118.218 65.243 1.00 20.06 77 GLN B O 1
ATOM 4122 N N . ARG B 1 78 ? 79.906 117.628 63.690 1.00 19.26 78 ARG B N 1
ATOM 4123 C CA . ARG B 1 78 ? 79.446 116.457 64.451 1.00 18.85 78 ARG B CA 1
ATOM 4124 C C . ARG B 1 78 ? 80.499 115.324 64.403 1.00 18.97 78 ARG B C 1
ATOM 4125 O O . ARG B 1 78 ? 80.647 114.567 65.367 1.00 18.23 78 ARG B O 1
ATOM 4133 N N . SER B 1 79 ? 81.245 115.225 63.299 1.00 19.09 79 SER B N 1
ATOM 4134 C CA . SER B 1 79 ? 82.265 114.180 63.188 1.00 18.98 79 SER B CA 1
ATOM 4135 C C . SER B 1 79 ? 83.582 114.612 62.521 1.00 18.50 79 SER B C 1
ATOM 4136 O O . SER B 1 79 ? 83.906 114.195 61.414 1.00 17.75 79 SER B O 1
ATOM 4139 N N . PRO B 1 80 ? 84.360 115.416 63.237 1.00 18.67 80 PRO B N 1
ATOM 4140 C CA . PRO B 1 80 ? 85.621 115.941 62.708 1.00 19.23 80 PRO B CA 1
ATOM 4141 C C . PRO B 1 80 ? 86.685 114.847 62.419 1.00 19.85 80 PRO B C 1
ATOM 4142 O O . PRO B 1 80 ? 87.624 115.109 61.646 1.00 19.86 80 PRO B O 1
ATOM 4146 N N . ALA B 1 81 ? 86.542 113.660 63.015 1.00 19.73 81 ALA B N 1
ATOM 4147 C CA . ALA B 1 81 ? 87.415 112.528 62.699 1.00 19.58 81 ALA B CA 1
ATOM 4148 C C . ALA B 1 81 ? 87.351 112.171 61.224 1.00 19.55 81 ALA B C 1
ATOM 4149 O O . ALA B 1 81 ? 88.335 111.687 60.665 1.00 19.05 81 ALA B O 1
ATOM 4151 N N . LYS B 1 82 ? 86.197 112.431 60.602 1.00 19.58 82 LYS B N 1
ATOM 4152 C CA . LYS B 1 82 ? 85.989 112.161 59.177 1.00 19.97 82 LYS B CA 1
ATOM 4153 C C . LYS B 1 82 ? 86.831 113.061 58.253 1.00 20.07 82 LYS B C 1
ATOM 4154 O O . LYS B 1 82 ? 87.035 112.742 57.084 1.00 20.83 82 LYS B O 1
ATOM 4160 N N . ILE B 1 83 ? 87.310 114.181 58.778 1.00 19.68 83 ILE B N 1
ATOM 4161 C CA . ILE B 1 83 ? 88.202 115.090 58.049 1.00 19.78 83 ILE B CA 1
ATOM 4162 C C . ILE B 1 83 ? 89.674 114.796 58.368 1.00 20.36 83 ILE B C 1
ATOM 4163 O O . ILE B 1 83 ? 90.034 114.527 59.520 1.00 20.06 83 ILE B O 1
ATOM 4168 N N . SER B 1 84 ? 90.531 114.878 57.360 1.00 20.80 84 SER B N 1
ATOM 4169 C CA . SER B 1 84 ? 91.957 114.592 57.563 1.00 21.62 84 SER B CA 1
ATOM 4170 C C . SER B 1 84 ? 92.609 115.342 58.746 1.00 21.48 84 SER B C 1
ATOM 4171 O O . SER B 1 84 ? 93.445 114.771 59.446 1.00 21.68 84 SER B O 1
ATOM 4174 N N . ASP B 1 85 ? 92.216 116.594 58.986 1.00 21.24 85 ASP B N 1
ATOM 4175 C CA . ASP B 1 85 ? 92.817 117.381 60.077 1.00 21.29 85 ASP B CA 1
ATOM 4176 C C . ASP B 1 85 ? 91.808 117.930 61.085 1.00 21.26 85 ASP B C 1
ATOM 4177 O O . ASP B 1 85 ? 92.139 118.833 61.862 1.00 21.93 85 ASP B O 1
ATOM 4182 N N . GLY B 1 86 ? 90.585 117.390 61.061 1.00 20.90 86 GLY B N 1
ATOM 4183 C CA . GLY B 1 86 ? 89.507 117.811 61.944 1.00 19.99 86 GLY B CA 1
ATOM 4184 C C . GLY B 1 86 ? 88.950 119.199 61.650 1.00 20.25 86 GLY B C 1
ATOM 4185 O O . GLY B 1 86 ? 88.134 119.736 62.404 1.00 20.19 86 GLY B O 1
ATOM 4186 N N . SER B 1 87 ? 89.380 119.781 60.541 1.00 19.94 87 SER B N 1
ATOM 4187 C CA . SER B 1 87 ? 89.021 121.146 60.214 1.00 20.03 87 SER B CA 1
ATOM 4188 C C . SER B 1 87 ? 87.617 121.228 59.589 1.00 19.79 87 SER B C 1
ATOM 4189 O O . SER B 1 87 ? 86.962 120.198 59.370 1.00 19.44 87 SER B O 1
ATOM 4192 N N . ASN B 1 88 ? 87.172 122.453 59.306 1.00 19.21 88 ASN B N 1
ATOM 4193 C CA . ASN B 1 88 ? 85.808 122.698 58.808 1.00 19.34 88 ASN B CA 1
ATOM 4194 C C . ASN B 1 88 ? 85.730 123.942 57.926 1.00 19.35 88 ASN B C 1
ATOM 4195 O O . ASN B 1 88 ? 86.716 124.661 57.766 1.00 18.77 88 ASN B O 1
ATOM 4200 N N . GLY B 1 89 ? 84.548 124.203 57.375 1.00 19.54 89 GLY B N 1
ATOM 4201 C CA . GLY B 1 89 ? 84.349 125.381 56.556 1.00 19.10 89 GLY B CA 1
ATOM 4202 C C . GLY B 1 89 ? 83.818 126.569 57.342 1.00 19.62 89 GLY B C 1
ATOM 4203 O O . GLY B 1 89 ? 83.217 127.475 56.764 1.00 18.74 89 GLY B O 1
ATOM 4204 N N . ASN B 1 90 ? 84.035 126.571 58.660 1.00 20.30 90 ASN B N 1
ATOM 4205 C CA . ASN B 1 90 ? 83.483 127.624 59.506 1.00 20.98 90 ASN B CA 1
ATOM 4206 C C . ASN B 1 90 ? 83.880 128.990 58.975 1.00 21.25 90 ASN B C 1
ATOM 4207 O O . ASN B 1 90 ? 82.980 129.802 58.653 1.00 21.53 90 ASN B O 1
ATOM 4212 N N . GLN B 1 91 ? 85.197 129.228 58.871 1.00 20.42 91 GLN B N 1
ATOM 4213 C CA . GLN B 1 91 ? 85.709 130.446 58.238 1.00 21.21 91 GLN B CA 1
ATOM 4214 C C . GLN B 1 91 ? 86.110 130.176 56.792 1.00 21.18 91 GLN B C 1
ATOM 4215 O O . GLN B 1 91 ? 86.246 131.102 55.990 1.00 21.38 91 GLN B O 1
ATOM 4221 N N . ALA B 1 92 ? 86.319 128.904 56.469 1.00 21.37 92 ALA B N 1
ATOM 4222 C CA . ALA B 1 92 ? 86.817 128.520 55.154 1.00 21.07 92 ALA B CA 1
ATOM 4223 C C . ALA B 1 92 ? 87.959 129.482 54.791 1.00 20.57 92 ALA B C 1
ATOM 4224 O O . ALA B 1 92 ? 88.929 129.602 55.521 1.00 20.08 92 ALA B O 1
ATOM 4226 N N . ILE B 1 93 ? 87.812 130.190 53.688 1.00 21.04 93 ILE B N 1
ATOM 4227 C CA . ILE B 1 93 ? 88.817 131.142 53.271 1.00 20.88 93 ILE B CA 1
ATOM 4228 C C . ILE B 1 93 ? 88.285 132.573 53.321 1.00 20.82 93 ILE B C 1
ATOM 4229 O O . ILE B 1 93 ? 88.892 133.489 52.795 1.00 20.10 93 ILE B O 1
ATOM 4234 N N . ASN B 1 94 ? 87.143 132.741 54.003 1.00 21.27 94 ASN B N 1
ATOM 4235 C CA . ASN B 1 94 ? 86.604 134.063 54.334 1.00 21.76 94 ASN B CA 1
ATOM 4236 C C . ASN B 1 94 ? 86.221 134.927 53.106 1.00 21.49 94 ASN B C 1
ATOM 4237 O O . ASN B 1 94 ? 86.330 136.139 53.130 1.00 22.09 94 ASN B O 1
ATOM 4242 N N . CYS B 1 95 ? 85.739 134.292 52.042 1.00 21.74 95 CYS B N 1
ATOM 4243 C CA . CYS B 1 95 ? 85.342 135.003 50.839 1.00 22.13 95 CYS B CA 1
ATOM 4244 C C . CYS B 1 95 ? 84.126 135.906 51.054 1.00 22.92 95 CYS B C 1
ATOM 4245 O O . CYS B 1 95 ? 83.974 136.915 50.345 1.00 23.69 95 CYS B O 1
ATOM 4248 N N . TYR B 1 96 ? 83.259 135.546 52.009 1.00 22.07 96 TYR B N 1
ATOM 4249 C CA . TYR B 1 96 ? 82.015 136.284 52.237 1.00 21.50 96 TYR B CA 1
ATOM 4250 C C . TYR B 1 96 ? 82.303 137.712 52.669 1.00 21.48 96 TYR B C 1
ATOM 4251 O O . TYR B 1 96 ? 81.509 138.611 52.411 1.00 20.68 96 TYR B O 1
ATOM 4260 N N . HIS B 1 97 ? 83.439 137.925 53.332 1.00 22.03 97 HIS B N 1
ATOM 4261 C CA . HIS B 1 97 ? 83.778 139.267 53.819 1.00 22.41 97 HIS B CA 1
ATOM 4262 C C . HIS B 1 97 ? 84.757 139.905 52.900 1.00 22.43 97 HIS B C 1
ATOM 4263 O O . HIS B 1 97 ? 84.867 141.112 52.885 1.00 22.62 97 HIS B O 1
ATOM 4270 N N . MET B 1 98 ? 85.474 139.086 52.133 1.00 22.76 98 MET B N 1
ATOM 4271 C CA . MET B 1 98 ? 86.596 139.588 51.335 1.00 22.84 98 MET B CA 1
ATOM 4272 C C . MET B 1 98 ? 86.323 139.650 49.826 1.00 23.10 98 MET B C 1
ATOM 4273 O O . MET B 1 98 ? 87.289 139.705 49.009 1.00 22.98 98 MET B O 1
ATOM 4278 N N . TYR B 1 99 ? 85.036 139.633 49.440 1.00 22.42 99 TYR B N 1
ATOM 4279 C CA . TYR B 1 99 ? 84.690 139.551 48.003 1.00 22.48 99 TYR B CA 1
ATOM 4280 C C . TYR B 1 99 ? 85.266 140.702 47.133 1.00 21.90 99 TYR B C 1
ATOM 4281 O O . TYR B 1 99 ? 85.756 140.457 46.036 1.00 22.42 99 TYR B O 1
ATOM 4290 N N . LYS B 1 100 ? 85.255 141.933 47.626 1.00 21.24 100 LYS B N 1
ATOM 4291 C CA . LYS B 1 100 ? 85.749 143.062 46.814 1.00 21.19 100 LYS B CA 1
ATOM 4292 C C . LYS B 1 100 ? 87.223 142.888 46.404 1.00 21.58 100 LYS B C 1
ATOM 4293 O O . LYS B 1 100 ? 87.570 143.052 45.222 1.00 21.58 100 LYS B O 1
ATOM 4299 N N . GLU B 1 101 ? 88.069 142.541 47.376 1.00 21.34 101 GLU B N 1
ATOM 4300 C CA . GLU B 1 101 ? 89.453 142.175 47.119 1.00 21.45 101 GLU B CA 1
ATOM 4301 C C . GLU B 1 101 ? 89.569 140.926 46.225 1.00 21.60 101 GLU B C 1
ATOM 4302 O O . GLU B 1 101 ? 90.425 140.886 45.344 1.00 22.79 101 GLU B O 1
ATOM 4308 N N . ASP B 1 102 ? 88.732 139.916 46.439 1.00 21.26 102 ASP B N 1
ATOM 4309 C CA . ASP B 1 102 ? 88.807 138.702 45.625 1.00 21.42 102 ASP B CA 1
ATOM 4310 C C . ASP B 1 102 ? 88.637 139.041 44.152 1.00 21.25 102 ASP B C 1
ATOM 4311 O O . ASP B 1 102 ? 89.420 138.597 43.295 1.00 21.30 102 ASP B O 1
ATOM 4316 N N . ILE B 1 103 ? 87.642 139.878 43.877 1.00 20.94 103 ILE B N 1
ATOM 4317 C CA . ILE B 1 103 ? 87.277 140.211 42.514 1.00 20.54 103 ILE B CA 1
ATOM 4318 C C . ILE B 1 103 ? 88.352 141.100 41.891 1.00 20.35 103 ILE B C 1
ATOM 4319 O O . ILE B 1 103 ? 88.648 140.974 40.698 1.00 20.40 103 ILE B O 1
ATOM 4324 N N . LYS B 1 104 ? 88.952 141.969 42.704 1.00 19.73 104 LYS B N 1
ATOM 4325 C CA . LYS B 1 104 ? 90.147 142.703 42.288 1.00 19.30 104 LYS B CA 1
ATOM 4326 C C . LYS B 1 104 ? 91.267 141.756 41.787 1.00 19.30 104 LYS B C 1
ATOM 4327 O O . LYS B 1 104 ? 91.882 142.031 40.748 1.00 18.40 104 LYS B O 1
ATOM 4333 N N . ILE B 1 105 ? 91.476 140.641 42.501 1.00 19.02 105 ILE B N 1
ATOM 4334 C CA . ILE B 1 105 ? 92.463 139.611 42.135 1.00 19.90 105 ILE B CA 1
ATOM 4335 C C . ILE B 1 105 ? 92.067 138.825 40.875 1.00 20.50 105 ILE B C 1
ATOM 4336 O O . ILE B 1 105 ? 92.928 138.493 40.051 1.00 20.53 105 ILE B O 1
ATOM 4341 N N . MET B 1 106 ? 90.774 138.515 40.741 1.00 20.82 106 MET B N 1
ATOM 4342 C CA . MET B 1 106 ? 90.235 137.947 39.507 1.00 20.86 106 MET B CA 1
ATOM 4343 C C . MET B 1 106 ? 90.586 138.835 38.289 1.00 21.00 106 MET B C 1
ATOM 4344 O O . MET B 1 106 ? 91.123 138.343 37.310 1.00 21.89 106 MET B O 1
ATOM 4349 N N . LYS B 1 107 ? 90.309 140.131 38.367 1.00 19.91 107 LYS B N 1
ATOM 4350 C CA . LYS B 1 107 ? 90.646 141.062 37.296 1.00 20.08 107 LYS B CA 1
ATOM 4351 C C . LYS B 1 107 ? 92.155 141.166 37.011 1.00 20.72 107 LYS B C 1
ATOM 4352 O O . LYS B 1 107 ? 92.584 141.280 35.856 1.00 21.14 107 LYS B O 1
ATOM 4358 N N . GLN B 1 108 ? 92.963 141.156 38.061 1.00 20.74 108 GLN B N 1
ATOM 4359 C CA . GLN B 1 108 ? 94.399 141.204 37.877 1.00 20.55 108 GLN B CA 1
ATOM 4360 C C . GLN B 1 108 ? 94.872 139.936 37.149 1.00 20.18 108 GLN B C 1
ATOM 4361 O O . GLN B 1 108 ? 95.854 139.968 36.437 1.00 20.49 108 GLN B O 1
ATOM 4367 N N . THR B 1 109 ? 94.165 138.831 37.335 1.00 19.72 109 THR B N 1
ATOM 4368 C CA . THR B 1 109 ? 94.460 137.596 36.617 1.00 19.79 109 THR B CA 1
ATOM 4369 C C . THR B 1 109 ? 93.920 137.617 35.165 1.00 20.36 109 THR B C 1
ATOM 4370 O O . THR B 1 109 ? 94.366 136.817 34.333 1.00 20.48 109 THR B O 1
ATOM 4374 N N . GLY B 1 110 ? 92.972 138.518 34.870 1.00 20.07 110 GLY B N 1
ATOM 4375 C CA . GLY B 1 110 ? 92.345 138.608 33.557 1.00 20.42 110 GLY B CA 1
ATOM 4376 C C . GLY B 1 110 ? 91.190 137.627 33.351 1.00 21.02 110 GLY B C 1
ATOM 4377 O O . GLY B 1 110 ? 90.727 137.401 32.224 1.00 21.11 110 GLY B O 1
ATOM 4378 N N . LEU B 1 111 ? 90.729 137.029 34.439 1.00 20.71 111 LEU B N 1
ATOM 4379 C CA . LEU B 1 111 ? 89.549 136.177 34.400 1.00 20.94 111 LEU B CA 1
ATOM 4380 C C . LEU B 1 111 ? 88.443 136.809 33.554 1.00 21.03 111 LEU B C 1
ATOM 4381 O O . LEU B 1 111 ? 88.139 137.995 33.696 1.00 20.47 111 LEU B O 1
ATOM 4386 N N . GLU B 1 112 ? 87.874 136.014 32.648 1.00 21.76 112 GLU B N 1
ATOM 4387 C CA . GLU B 1 112 ? 86.765 136.469 31.796 1.00 21.49 112 GLU B CA 1
ATOM 4388 C C . GLU B 1 112 ? 85.436 136.105 32.417 1.00 21.25 112 GLU B C 1
ATOM 4389 O O . GLU B 1 112 ? 84.422 136.773 32.207 1.00 21.63 112 GLU B O 1
ATOM 4395 N N . SER B 1 113 ? 85.448 135.048 33.201 1.00 20.88 113 SER B N 1
ATOM 4396 C CA . SER B 1 113 ? 84.261 134.663 33.928 1.00 22.11 113 SER B CA 1
ATOM 4397 C C . SER B 1 113 ? 84.662 133.951 35.222 1.00 21.80 113 SER B C 1
ATOM 4398 O O . SER B 1 113 ? 85.737 133.366 35.295 1.00 22.14 113 SER B O 1
ATOM 4401 N N . TYR B 1 114 ? 83.802 134.028 36.238 1.00 21.60 114 TYR B N 1
ATOM 4402 C CA . TYR B 1 114 ? 84.017 133.318 37.493 1.00 21.40 114 TYR B CA 1
ATOM 4403 C C . TYR B 1 114 ? 82.834 132.413 37.795 1.00 21.22 114 TYR B C 1
ATOM 4404 O O . TYR B 1 114 ? 81.682 132.860 37.847 1.00 21.34 114 TYR B O 1
ATOM 4413 N N . ARG B 1 115 ? 83.126 131.133 37.981 1.00 21.31 115 ARG B N 1
ATOM 4414 C CA . ARG B 1 115 ? 82.124 130.141 38.358 1.00 21.62 115 ARG B CA 1
ATOM 4415 C C . ARG B 1 115 ? 82.047 130.096 39.867 1.00 21.74 115 ARG B C 1
ATOM 4416 O O . ARG B 1 115 ? 83.051 129.796 40.538 1.00 22.03 115 ARG B O 1
ATOM 4424 N N . PHE B 1 116 ? 80.877 130.387 40.420 1.00 22.04 116 PHE B N 1
ATOM 4425 C CA . PHE B 1 116 ? 80.702 130.309 41.874 1.00 22.75 116 PHE B CA 1
ATOM 4426 C C . PHE B 1 116 ? 79.363 129.643 42.195 1.00 23.00 116 PHE B C 1
ATOM 4427 O O . PHE B 1 116 ? 78.524 129.500 41.312 1.00 23.72 116 PHE B O 1
ATOM 4435 N N . SER B 1 117 ? 79.160 129.228 43.441 1.00 22.45 117 SER B N 1
ATOM 4436 C CA . SER B 1 117 ? 77.913 128.559 43.784 1.00 21.98 117 SER B CA 1
ATOM 4437 C C . SER B 1 117 ? 77.196 129.311 44.883 1.00 22.02 117 SER B C 1
ATOM 4438 O O . SER B 1 117 ? 77.822 130.022 45.671 1.00 22.42 117 SER B O 1
ATOM 4441 N N . ILE B 1 118 ? 75.876 129.183 44.902 1.00 21.58 118 ILE B N 1
ATOM 4442 C CA . ILE B 1 118 ? 75.068 129.809 45.929 1.00 21.22 118 ILE B CA 1
ATOM 4443 C C . ILE B 1 118 ? 74.838 128.790 47.010 1.00 21.00 118 ILE B C 1
ATOM 4444 O O . ILE B 1 118 ? 74.475 127.645 46.710 1.00 20.33 118 ILE B O 1
ATOM 4449 N N . SER B 1 119 ? 75.063 129.199 48.267 1.00 21.32 119 SER B N 1
ATOM 4450 C CA . SER B 1 119 ? 74.717 128.367 49.429 1.00 20.70 119 SER B CA 1
ATOM 4451 C C . SER B 1 119 ? 73.189 128.383 49.614 1.00 20.56 119 SER B C 1
ATOM 4452 O O . SER B 1 119 ? 72.589 129.392 50.013 1.00 20.22 119 SER B O 1
ATOM 4455 N N . TRP B 1 120 ? 72.572 127.253 49.299 1.00 20.02 120 TRP B N 1
ATOM 4456 C CA . TRP B 1 120 ? 71.129 127.115 49.329 1.00 19.90 120 TRP B CA 1
ATOM 4457 C C . TRP B 1 120 ? 70.624 127.561 50.689 1.00 20.68 120 TRP B C 1
ATOM 4458 O O . TRP B 1 120 ? 69.615 128.258 50.785 1.00 21.44 120 TRP B O 1
ATOM 4469 N N . SER B 1 121 ? 71.321 127.156 51.749 1.00 20.17 121 SER B N 1
ATOM 4470 C CA . SER B 1 121 ? 70.868 127.511 53.082 1.00 20.30 121 SER B CA 1
ATOM 4471 C C . SER B 1 121 ? 71.304 128.906 53.501 1.00 20.63 121 SER B C 1
ATOM 4472 O O . SER B 1 121 ? 70.901 129.340 54.590 1.00 21.33 121 SER B O 1
ATOM 4475 N N . ARG B 1 122 ? 72.091 129.613 52.672 1.00 19.82 122 ARG B N 1
ATOM 4476 C CA . ARG B 1 122 ? 72.357 131.028 52.962 1.00 19.96 122 ARG B CA 1
ATOM 4477 C C . ARG B 1 122 ? 71.183 131.887 52.521 1.00 20.55 122 ARG B C 1
ATOM 4478 O O . ARG B 1 122 ? 70.902 132.892 53.151 1.00 21.25 122 ARG B O 1
ATOM 4486 N N . VAL B 1 123 ? 70.486 131.496 51.455 1.00 20.99 123 VAL B N 1
ATOM 4487 C CA . VAL B 1 123 ? 69.330 132.280 50.996 1.00 21.43 123 VAL B CA 1
ATOM 4488 C C . VAL B 1 123 ? 68.022 131.744 51.553 1.00 21.27 123 VAL B C 1
ATOM 4489 O O . VAL B 1 123 ? 67.069 132.510 51.755 1.00 20.54 123 VAL B O 1
ATOM 4493 N N . LEU B 1 124 ? 67.969 130.429 51.765 1.00 20.72 124 LEU B N 1
ATOM 4494 C CA . LEU B 1 124 ? 66.787 129.804 52.345 1.00 21.64 124 LEU B CA 1
ATOM 4495 C C . LEU B 1 124 ? 67.202 128.966 53.559 1.00 22.10 124 LEU B C 1
ATOM 4496 O O . LEU B 1 124 ? 67.384 127.753 53.428 1.00 23.01 124 LEU B O 1
ATOM 4501 N N . PRO B 1 125 ? 67.341 129.591 54.733 1.00 21.81 125 PRO B N 1
ATOM 4502 C CA . PRO B 1 125 ? 67.998 128.930 55.888 1.00 21.71 125 PRO B CA 1
ATOM 4503 C C . PRO B 1 125 ? 67.355 127.584 56.334 1.00 21.35 125 PRO B C 1
ATOM 4504 O O . PRO B 1 125 ? 67.983 126.771 57.022 1.00 20.93 125 PRO B O 1
ATOM 4508 N N . GLY B 1 126 ? 66.120 127.345 55.915 1.00 21.20 126 GLY B N 1
ATOM 4509 C CA . GLY B 1 126 ? 65.475 126.071 56.168 1.00 21.55 126 GLY B CA 1
ATOM 4510 C C . GLY B 1 126 ? 65.215 125.221 54.924 1.00 22.11 126 GLY B C 1
ATOM 4511 O O . GLY B 1 126 ? 64.411 124.286 54.981 1.00 22.47 126 GLY B O 1
ATOM 4512 N N . GLY B 1 127 ? 65.860 125.546 53.801 1.00 21.91 127 GLY B N 1
ATOM 4513 C CA . GLY B 1 127 ? 65.662 124.808 52.573 1.00 22.13 127 GLY B CA 1
ATOM 4514 C C . GLY B 1 127 ? 64.325 125.100 51.905 1.00 22.95 127 GLY B C 1
ATOM 4515 O O . GLY B 1 127 ? 64.297 125.532 50.743 1.00 23.59 127 GLY B O 1
ATOM 4516 N N . ARG B 1 128 ? 63.215 124.848 52.606 1.00 22.71 128 ARG B N 1
ATOM 4517 C CA . ARG B 1 128 ? 61.875 125.186 52.081 1.00 22.17 128 ARG B CA 1
ATOM 4518 C C . ARG B 1 128 ? 61.577 126.673 52.151 1.00 21.72 128 ARG B C 1
ATOM 4519 O O . ARG B 1 128 ? 62.183 127.404 52.918 1.00 21.32 128 ARG B O 1
ATOM 4527 N N . LEU B 1 129 ? 60.571 127.093 51.391 1.00 22.57 129 LEU B N 1
ATOM 4528 C CA . LEU B 1 129 ? 60.087 128.488 51.402 1.00 22.91 129 LEU B CA 1
ATOM 4529 C C . LEU B 1 129 ? 59.363 128.920 52.696 1.00 22.75 129 LEU B C 1
ATOM 4530 O O . LEU B 1 129 ? 59.447 130.101 53.086 1.00 23.64 129 LEU B O 1
ATOM 4535 N N . ALA B 1 130 ? 58.668 127.991 53.363 1.00 21.68 130 ALA B N 1
ATOM 4536 C CA . ALA B 1 130 ? 57.948 128.313 54.606 1.00 21.03 130 ALA B CA 1
ATOM 4537 C C . ALA B 1 130 ? 58.850 128.753 55.771 1.00 20.94 130 ALA B C 1
ATOM 4538 O O . ALA B 1 130 ? 58.434 129.544 56.616 1.00 21.83 130 ALA B O 1
ATOM 4540 N N . ALA B 1 131 ? 60.079 128.252 55.806 1.00 20.07 131 ALA B N 1
ATOM 4541 C CA . ALA B 1 131 ? 61.058 128.674 56.784 1.00 19.58 131 ALA B CA 1
ATOM 4542 C C . ALA B 1 131 ? 61.614 130.094 56.480 1.00 20.32 131 ALA B C 1
ATOM 4543 O O . ALA B 1 131 ? 62.265 130.725 57.335 1.00 20.31 131 ALA B O 1
ATOM 4545 N N . GLY B 1 132 ? 61.359 130.601 55.270 1.00 20.59 132 GLY B N 1
ATOM 4546 C CA . GLY B 1 132 ? 61.591 132.023 54.990 1.00 20.52 132 GLY B CA 1
ATOM 4547 C C . GLY B 1 132 ? 62.807 132.363 54.138 1.00 20.07 132 GLY B C 1
ATOM 4548 O O . GLY B 1 132 ? 63.759 131.577 54.040 1.00 19.58 132 GLY B O 1
ATOM 4549 N N . VAL B 1 133 ? 62.777 133.534 53.506 1.00 19.63 133 VAL B N 1
ATOM 4550 C CA . VAL B 1 133 ? 63.933 133.958 52.737 1.00 19.71 133 VAL B CA 1
ATOM 4551 C C . VAL B 1 133 ? 64.841 134.906 53.523 1.00 19.77 133 VAL B C 1
ATOM 4552 O O . VAL B 1 133 ? 64.381 135.859 54.138 1.00 20.11 133 VAL B O 1
ATOM 4556 N N . ASN B 1 134 ? 66.137 134.629 53.480 1.00 19.55 134 ASN B N 1
ATOM 4557 C CA . ASN B 1 134 ? 67.109 135.380 54.257 1.00 20.10 134 ASN B CA 1
ATOM 4558 C C . ASN B 1 134 ? 67.635 136.595 53.509 1.00 20.25 134 ASN B C 1
ATOM 4559 O O . ASN B 1 134 ? 68.448 136.462 52.609 1.00 20.24 134 ASN B O 1
ATOM 4564 N N . LYS B 1 135 ? 67.186 137.784 53.886 1.00 20.72 135 LYS B N 1
ATOM 4565 C CA . LYS B 1 135 ? 67.562 138.986 53.133 1.00 20.97 135 LYS B CA 1
ATOM 4566 C C . LYS B 1 135 ? 69.065 139.300 53.148 1.00 21.37 135 LYS B C 1
ATOM 4567 O O . LYS B 1 135 ? 69.589 139.866 52.180 1.00 22.08 135 LYS B O 1
ATOM 4573 N N . ASP B 1 136 ? 69.769 138.937 54.215 1.00 21.51 136 ASP B N 1
ATOM 4574 C CA . ASP B 1 136 ? 71.213 139.190 54.264 1.00 21.30 136 ASP B CA 1
ATOM 4575 C C . ASP B 1 136 ? 71.912 138.311 53.256 1.00 20.98 136 ASP B C 1
ATOM 4576 O O . ASP B 1 136 ? 72.940 138.700 52.698 1.00 21.85 136 ASP B O 1
ATOM 4581 N N . GLY B 1 137 ? 71.329 137.139 53.013 1.00 20.30 137 GLY B N 1
ATOM 4582 C CA . GLY B 1 137 ? 71.856 136.181 52.068 1.00 20.12 137 GLY B CA 1
ATOM 4583 C C . GLY B 1 137 ? 71.781 136.718 50.659 1.00 20.62 137 GLY B C 1
ATOM 4584 O O . GLY B 1 137 ? 72.792 136.736 49.956 1.00 21.43 137 GLY B O 1
ATOM 4585 N N . VAL B 1 138 ? 70.596 137.192 50.257 1.00 20.85 138 VAL B N 1
ATOM 4586 C CA . VAL B 1 138 ? 70.378 137.642 48.899 1.00 20.32 138 VAL B CA 1
ATOM 4587 C C . VAL B 1 138 ? 71.077 138.936 48.643 1.00 20.24 138 VAL B C 1
ATOM 4588 O O . VAL B 1 138 ? 71.447 139.212 47.499 1.00 21.12 138 VAL B O 1
ATOM 4592 N N . LYS B 1 139 ? 71.250 139.754 49.677 1.00 19.97 139 LYS B N 1
ATOM 4593 C CA . LYS B 1 139 ? 72.064 140.958 49.532 1.00 19.95 139 LYS B CA 1
ATOM 4594 C C . LYS B 1 139 ? 73.516 140.563 49.162 1.00 20.14 139 LYS B C 1
ATOM 4595 O O . LYS B 1 139 ? 74.112 141.127 48.232 1.00 19.27 139 LYS B O 1
ATOM 4601 N N . PHE B 1 140 ? 74.067 139.572 49.864 1.00 19.57 140 PHE B N 1
ATOM 4602 C CA . PHE B 1 140 ? 75.427 139.163 49.571 1.00 20.52 140 PHE B CA 1
ATOM 4603 C C . PHE B 1 140 ? 75.584 138.762 48.103 1.00 21.21 140 PHE B C 1
ATOM 4604 O O . PHE B 1 140 ? 76.497 139.267 47.414 1.00 21.58 140 PHE B O 1
ATOM 4612 N N . TYR B 1 141 ? 74.706 137.869 47.625 1.00 20.19 141 TYR B N 1
ATOM 4613 C CA . TYR B 1 141 ? 74.818 137.399 46.246 1.00 20.34 141 TYR B CA 1
ATOM 4614 C C . TYR B 1 141 ? 74.668 138.537 45.216 1.00 20.15 141 TYR B C 1
ATOM 4615 O O . TYR B 1 141 ? 75.493 138.664 44.327 1.00 20.72 141 TYR B O 1
ATOM 4624 N N . HIS B 1 142 ? 73.654 139.382 45.363 1.00 19.55 142 HIS B N 1
ATOM 4625 C CA . HIS B 1 142 ? 73.551 140.587 44.554 1.00 19.03 142 HIS B CA 1
ATOM 4626 C C . HIS B 1 142 ? 74.816 141.449 44.599 1.00 19.22 142 HIS B C 1
ATOM 4627 O O . HIS B 1 142 ? 75.257 141.920 43.566 1.00 19.58 142 HIS B O 1
ATOM 4634 N N . ASP B 1 143 ? 75.384 141.668 45.780 1.00 19.20 143 ASP B N 1
ATOM 4635 C CA . ASP B 1 143 ? 76.605 142.463 45.888 1.00 20.12 143 ASP B CA 1
ATOM 4636 C C . ASP B 1 143 ? 77.765 141.788 45.148 1.00 20.34 143 ASP B C 1
ATOM 4637 O O . ASP B 1 143 ? 78.622 142.474 44.583 1.00 20.31 143 ASP B O 1
ATOM 4642 N N . PHE B 1 144 ? 77.774 140.452 45.165 1.00 20.01 144 PHE B N 1
ATOM 4643 C CA . PHE B 1 144 ? 78.852 139.664 44.576 1.00 20.28 144 PHE B CA 1
ATOM 4644 C C . PHE B 1 144 ? 78.707 139.706 43.065 1.00 20.59 144 PHE B C 1
ATOM 4645 O O . PHE B 1 144 ? 79.634 140.055 42.349 1.00 21.31 144 PHE B O 1
ATOM 4653 N N . ILE B 1 145 ? 77.515 139.383 42.584 1.00 21.07 145 ILE B N 1
ATOM 4654 C CA . ILE B 1 145 ? 77.182 139.494 41.160 1.00 21.09 145 ILE B CA 1
ATOM 4655 C C . ILE B 1 145 ? 77.481 140.901 40.609 1.00 21.10 145 ILE B C 1
ATOM 4656 O O . ILE B 1 145 ? 78.312 141.036 39.730 1.00 22.12 145 ILE B O 1
ATOM 4661 N N . ASP B 1 146 ? 76.852 141.936 41.160 1.00 20.63 146 ASP B N 1
ATOM 4662 C CA . ASP B 1 146 ? 77.119 143.320 40.757 1.00 20.24 146 ASP B CA 1
ATOM 4663 C C . ASP B 1 146 ? 78.613 143.690 40.714 1.00 20.44 146 ASP B C 1
ATOM 4664 O O . ASP B 1 146 ? 79.061 144.393 39.801 1.00 20.25 146 ASP B O 1
ATOM 4669 N N . GLU B 1 147 ? 79.384 143.207 41.683 1.00 20.56 147 GLU B N 1
ATOM 4670 C CA . GLU B 1 147 ? 80.799 143.585 41.762 1.00 20.74 147 GLU B CA 1
ATOM 4671 C C . GLU B 1 147 ? 81.629 142.854 40.675 1.00 20.69 147 GLU B C 1
ATOM 4672 O O . GLU B 1 147 ? 82.575 143.432 40.121 1.00 21.02 147 GLU B O 1
ATOM 4678 N N . LEU B 1 148 ? 81.235 141.628 40.339 1.00 19.72 148 LEU B N 1
ATOM 4679 C CA . LEU B 1 148 ? 81.829 140.907 39.234 1.00 19.64 148 LEU B CA 1
ATOM 4680 C C . LEU B 1 148 ? 81.622 141.667 37.942 1.00 20.58 148 LEU B C 1
ATOM 4681 O O . LEU B 1 148 ? 82.574 141.954 37.197 1.00 20.69 148 LEU B O 1
ATOM 4686 N N . LEU B 1 149 ? 80.364 142.029 37.688 1.00 21.27 149 LEU B N 1
ATOM 4687 C CA . LEU B 1 149 ? 80.016 142.711 36.452 1.00 21.09 149 LEU B CA 1
ATOM 4688 C C . LEU B 1 149 ? 80.697 144.065 36.360 1.00 21.37 149 LEU B C 1
ATOM 4689 O O . LEU B 1 149 ? 81.062 144.495 35.283 1.00 22.60 149 LEU B O 1
ATOM 4694 N N . ALA B 1 150 ? 80.885 144.727 37.492 1.00 21.31 150 ALA B N 1
ATOM 4695 C CA . ALA B 1 150 ? 81.525 146.026 37.528 1.00 21.23 150 ALA B CA 1
ATOM 4696 C C . ALA B 1 150 ? 82.998 145.889 37.154 1.00 21.76 150 ALA B C 1
ATOM 4697 O O . ALA B 1 150 ? 83.636 146.862 36.738 1.00 21.14 150 ALA B O 1
ATOM 4699 N N . ASN B 1 151 ? 83.529 144.674 37.278 1.00 22.39 151 ASN B N 1
ATOM 4700 C CA . ASN B 1 151 ? 84.926 144.418 36.880 1.00 23.15 151 ASN B CA 1
ATOM 4701 C C . ASN B 1 151 ? 85.111 143.717 35.525 1.00 23.48 151 ASN B C 1
ATOM 4702 O O . ASN B 1 151 ? 86.238 143.356 35.151 1.00 23.66 151 ASN B O 1
ATOM 4707 N N . GLY B 1 152 ? 84.007 143.575 34.786 1.00 23.18 152 GLY B N 1
ATOM 4708 C CA . GLY B 1 152 ? 84.002 142.957 33.476 1.00 22.60 152 GLY B CA 1
ATOM 4709 C C . GLY B 1 152 ? 84.154 141.453 33.538 1.00 22.90 152 GLY B C 1
ATOM 4710 O O . GLY B 1 152 ? 84.573 140.862 32.553 1.00 23.67 152 GLY B O 1
ATOM 4711 N N . ILE B 1 153 ? 83.843 140.842 34.684 1.00 22.36 153 ILE B N 1
ATOM 4712 C CA . ILE B 1 153 ? 83.865 139.383 34.829 1.00 22.46 153 ILE B CA 1
ATOM 4713 C C . ILE B 1 153 ? 82.447 138.782 34.820 1.00 22.82 153 ILE B C 1
ATOM 4714 O O . ILE B 1 153 ? 81.579 139.180 35.609 1.00 22.66 153 ILE B O 1
ATOM 47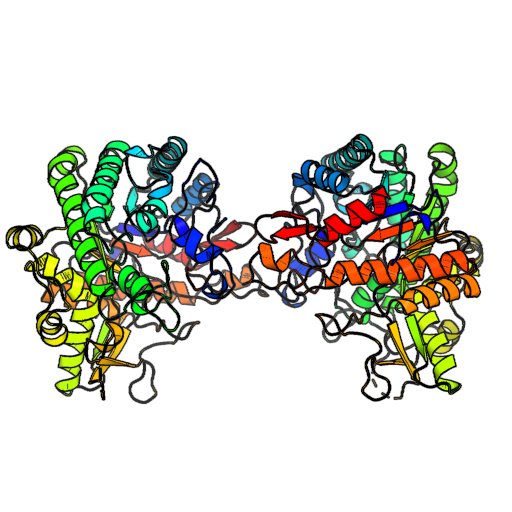19 N N . LYS B 1 154 ? 82.220 137.794 33.966 1.00 22.96 154 LYS B N 1
ATOM 4720 C CA . LYS B 1 154 ? 80.871 137.269 33.819 1.00 23.22 154 LYS B CA 1
ATOM 4721 C C . LYS B 1 154 ? 80.537 136.255 34.903 1.00 23.36 154 LYS B C 1
ATOM 4722 O O . LYS B 1 154 ? 81.238 135.261 35.068 1.00 24.00 154 LYS B O 1
ATOM 4728 N N . PRO B 1 155 ? 79.480 136.526 35.672 1.00 23.27 155 PRO B N 1
ATOM 4729 C CA . PRO B 1 155 ? 79.062 135.589 36.724 1.00 22.53 155 PRO B CA 1
ATOM 4730 C C . PRO B 1 155 ? 78.516 134.319 36.101 1.00 22.76 155 PRO B C 1
ATOM 4731 O O . PRO B 1 155 ? 77.687 134.418 35.201 1.00 22.85 155 PRO B O 1
ATOM 4735 N N . SER B 1 156 ? 78.980 133.159 36.567 1.00 22.97 156 SER B N 1
ATOM 4736 C CA . SER B 1 156 ? 78.386 131.881 36.197 1.00 23.23 156 SER B CA 1
ATOM 4737 C C . SER B 1 156 ? 78.017 131.145 37.490 1.00 22.95 156 SER B C 1
ATOM 4738 O O . SER B 1 156 ? 78.870 130.990 38.359 1.00 23.72 156 SER B O 1
ATOM 4741 N N . VAL B 1 157 ? 76.769 130.689 37.620 1.00 21.90 157 VAL B N 1
ATOM 4742 C CA . VAL B 1 157 ? 76.231 130.262 38.917 1.00 21.23 157 VAL B CA 1
ATOM 4743 C C . VAL B 1 157 ? 75.812 128.798 39.039 1.00 21.63 157 VAL B C 1
ATOM 4744 O O . VAL B 1 157 ? 74.996 128.309 38.239 1.00 21.46 157 VAL B O 1
ATOM 4748 N N . THR B 1 158 ? 76.325 128.120 40.071 1.00 21.46 158 THR B N 1
ATOM 4749 C CA . THR B 1 158 ? 75.900 126.763 40.399 1.00 21.93 158 THR B CA 1
ATOM 4750 C C . THR B 1 158 ? 74.915 126.817 41.568 1.00 22.19 158 THR B C 1
ATOM 4751 O O . THR B 1 158 ? 75.236 127.357 42.629 1.00 22.94 158 THR B O 1
ATOM 4755 N N . LEU B 1 159 ? 73.714 126.290 41.373 1.00 21.89 159 LEU B N 1
ATOM 4756 C CA . LEU B 1 159 ? 72.729 126.210 42.449 1.00 21.77 159 LEU B CA 1
ATOM 4757 C C . LEU B 1 159 ? 73.130 125.234 43.567 1.00 21.79 159 LEU B C 1
ATOM 4758 O O . LEU B 1 159 ? 72.933 125.532 44.758 1.00 22.12 159 LEU B O 1
ATOM 4763 N N . PHE B 1 160 ? 73.651 124.065 43.193 1.00 21.12 160 PHE B N 1
ATOM 4764 C CA . PHE B 1 160 ? 73.934 123.027 44.179 1.00 21.38 160 PHE B CA 1
ATOM 4765 C C . PHE B 1 160 ? 75.345 122.466 44.130 1.00 21.59 160 PHE B C 1
ATOM 4766 O O . PHE B 1 160 ? 75.629 121.600 43.313 1.00 22.34 160 PHE B O 1
ATOM 4774 N N . HIS B 1 161 ? 76.209 122.911 45.031 1.00 21.29 161 HIS B N 1
ATOM 4775 C CA . HIS B 1 161 ? 77.523 122.284 45.180 1.00 21.38 161 HIS B CA 1
ATOM 4776 C C . HIS B 1 161 ? 77.666 121.581 46.552 1.00 21.57 161 HIS B C 1
ATOM 4777 O O . HIS B 1 161 ? 78.583 121.903 47.338 1.00 21.40 161 HIS B O 1
ATOM 4784 N N . TRP B 1 162 ? 76.736 120.646 46.833 1.00 21.41 162 TRP B N 1
ATOM 4785 C CA . TRP B 1 162 ? 76.831 119.671 47.949 1.00 21.39 162 TRP B CA 1
ATOM 4786 C C . TRP B 1 162 ? 76.313 120.147 49.311 1.00 21.88 162 TRP B C 1
ATOM 4787 O O . TRP B 1 162 ? 76.055 119.316 50.210 1.00 22.16 162 TRP B O 1
ATOM 4798 N N . ASP B 1 163 ? 76.192 121.466 49.471 1.00 21.33 163 ASP B N 1
ATOM 4799 C CA . ASP B 1 163 ? 75.789 122.075 50.729 1.00 21.38 163 ASP B CA 1
ATOM 4800 C C . ASP B 1 163 ? 74.261 122.148 50.863 1.00 21.81 163 ASP B C 1
ATOM 4801 O O . ASP B 1 163 ? 73.648 123.236 50.918 1.00 21.78 163 ASP B O 1
ATOM 4806 N N . LEU B 1 164 ? 73.645 120.970 50.908 1.00 21.96 164 LEU B N 1
ATOM 4807 C CA . LEU B 1 164 ? 72.212 120.859 51.140 1.00 21.64 164 LEU B CA 1
ATOM 4808 C C . LEU B 1 164 ? 71.888 121.430 52.509 1.00 22.24 164 LEU B C 1
ATOM 4809 O O . LEU B 1 164 ? 72.571 121.094 53.500 1.00 22.75 164 LEU B O 1
ATOM 4814 N N . PRO B 1 165 ? 70.849 122.262 52.591 1.00 21.62 165 PRO B N 1
ATOM 4815 C CA . PRO B 1 165 ? 70.379 122.751 53.887 1.00 21.24 165 PRO B CA 1
ATOM 4816 C C . PRO B 1 165 ? 70.152 121.577 54.815 1.00 20.95 165 PRO B C 1
ATOM 4817 O O . PRO B 1 165 ? 69.555 120.576 54.397 1.00 20.94 165 PRO B O 1
ATOM 4821 N N . GLN B 1 166 ? 70.652 121.683 56.047 1.00 20.94 166 GLN B N 1
ATOM 4822 C CA . GLN B 1 166 ? 70.533 120.578 56.990 1.00 20.64 166 GLN B CA 1
ATOM 4823 C C . GLN B 1 166 ? 69.058 120.354 57.339 1.00 20.72 166 GLN B C 1
ATOM 4824 O O . GLN B 1 166 ? 68.657 119.229 57.647 1.00 21.32 166 GLN B O 1
ATOM 4830 N N . ALA B 1 167 ? 68.249 121.416 57.267 1.00 20.55 167 ALA B N 1
ATOM 4831 C CA . ALA B 1 167 ? 66.807 121.295 57.519 1.00 20.39 167 ALA B CA 1
ATOM 4832 C C . ALA B 1 167 ? 66.153 120.202 56.671 1.00 20.40 167 ALA B C 1
ATOM 4833 O O . ALA B 1 167 ? 65.359 119.410 57.182 1.00 20.03 167 ALA B O 1
ATOM 4835 N N . LEU B 1 168 ? 66.490 120.154 55.378 1.00 20.90 168 LEU B N 1
ATOM 4836 C CA . LEU B 1 168 ? 65.891 119.168 54.476 1.00 21.06 168 LEU B CA 1
ATOM 4837 C C . LEU B 1 168 ? 66.465 117.756 54.657 1.00 21.57 168 LEU B C 1
ATOM 4838 O O . LEU B 1 168 ? 65.714 116.773 54.562 1.00 22.15 168 LEU B O 1
ATOM 4843 N N . GLU B 1 169 ? 67.772 117.648 54.933 1.00 21.00 169 GLU B N 1
ATOM 4844 C CA . GLU B 1 169 ? 68.366 116.372 55.289 1.00 20.34 169 GLU B CA 1
ATOM 4845 C C . GLU B 1 169 ? 67.603 115.779 56.467 1.00 21.24 169 GLU B C 1
ATOM 4846 O O . GLU B 1 169 ? 67.309 114.566 56.490 1.00 21.62 169 GLU B O 1
ATOM 4852 N N . ASP B 1 170 ? 67.271 116.622 57.449 1.00 21.17 170 ASP B N 1
ATOM 4853 C CA . ASP B 1 170 ? 66.578 116.123 58.634 1.00 20.98 170 ASP B CA 1
ATOM 4854 C C . ASP B 1 170 ? 65.093 115.865 58.382 1.00 20.75 170 ASP B C 1
ATOM 4855 O O . ASP B 1 170 ? 64.583 114.846 58.802 1.00 21.36 170 ASP B O 1
ATOM 4860 N N . GLU B 1 171 ? 64.409 116.770 57.687 1.00 20.60 171 GLU B N 1
ATOM 4861 C CA . GLU B 1 171 ? 62.984 116.612 57.448 1.00 20.41 171 GLU B CA 1
ATOM 4862 C C . GLU B 1 171 ? 62.654 115.286 56.765 1.00 20.67 171 GLU B C 1
ATOM 4863 O O . GLU B 1 171 ? 61.787 114.528 57.228 1.00 20.45 171 GLU B O 1
ATOM 4869 N N . TYR B 1 172 ? 63.356 114.993 55.677 1.00 21.15 172 TYR B N 1
ATOM 4870 C CA . TYR B 1 172 ? 63.010 113.809 54.906 1.00 21.29 172 TYR B CA 1
ATOM 4871 C C . TYR B 1 172 ? 64.168 113.022 54.276 1.00 21.68 172 TYR B C 1
ATOM 4872 O O . TYR B 1 172 ? 63.939 112.240 53.345 1.00 22.16 172 TYR B O 1
ATOM 4881 N N . GLY B 1 173 ? 65.384 113.188 54.796 1.00 21.30 173 GLY B N 1
ATOM 4882 C CA . GLY B 1 173 ? 66.533 112.459 54.275 1.00 21.11 173 GLY B CA 1
ATOM 4883 C C . GLY B 1 173 ? 67.156 113.061 53.014 1.00 20.72 173 GLY B C 1
ATOM 4884 O O . GLY B 1 173 ? 67.851 112.358 52.273 1.00 20.62 173 GLY B O 1
ATOM 4885 N N . GLY B 1 174 ? 66.922 114.352 52.776 1.00 20.11 174 GLY B N 1
ATOM 4886 C CA . GLY B 1 174 ? 67.455 115.029 51.606 1.00 20.20 174 GLY B CA 1
ATOM 4887 C C . GLY B 1 174 ? 67.135 114.330 50.290 1.00 20.55 174 GLY B C 1
ATOM 4888 O O . GLY B 1 174 ? 65.968 114.080 49.973 1.00 21.00 174 GLY B O 1
ATOM 4889 N N . PHE B 1 175 ? 68.173 114.012 49.521 1.00 20.67 175 PHE B N 1
ATOM 4890 C CA . PHE B 1 175 ? 68.004 113.378 48.214 1.00 20.59 175 PHE B CA 1
ATOM 4891 C C . PHE B 1 175 ? 67.624 111.880 48.282 1.00 20.48 175 PHE B C 1
ATOM 4892 O O . PHE B 1 175 ? 67.508 111.234 47.263 1.00 20.68 175 PHE B O 1
ATOM 4900 N N . LEU B 1 176 ? 67.414 111.346 49.478 1.00 20.19 176 LEU B N 1
ATOM 4901 C CA . LEU B 1 176 ? 66.853 110.005 49.627 1.00 20.26 176 LEU B CA 1
ATOM 4902 C C . LEU B 1 176 ? 65.346 110.023 49.409 1.00 20.51 176 LEU B C 1
ATOM 4903 O O . LEU B 1 176 ? 64.732 108.964 49.272 1.00 19.80 176 LEU B O 1
ATOM 4908 N N . SER B 1 177 ? 64.749 111.221 49.392 1.00 20.50 177 SER B N 1
ATOM 4909 C CA . SER B 1 177 ? 63.311 111.342 49.153 1.00 20.93 177 SER B CA 1
ATOM 4910 C C . SER B 1 177 ? 62.973 112.161 47.913 1.00 21.25 177 SER B C 1
ATOM 4911 O O . SER B 1 177 ? 63.646 113.148 47.599 1.00 21.24 177 SER B O 1
ATOM 4914 N N . HIS B 1 178 ? 61.912 111.737 47.228 1.00 21.23 178 HIS B N 1
ATOM 4915 C CA . HIS B 1 178 ? 61.406 112.427 46.043 1.00 21.49 178 HIS B CA 1
ATOM 4916 C C . HIS B 1 178 ? 60.926 113.842 46.398 1.00 20.81 178 HIS B C 1
ATOM 4917 O O . HIS B 1 178 ? 60.778 114.679 45.526 1.00 20.75 178 HIS B O 1
ATOM 4924 N N . ARG B 1 179 ? 60.705 114.091 47.684 1.00 20.70 179 ARG B N 1
ATOM 4925 C CA . ARG B 1 179 ? 60.360 115.411 48.198 1.00 20.81 179 ARG B CA 1
ATOM 4926 C C . ARG B 1 179 ? 61.387 116.503 47.815 1.00 21.03 179 ARG B C 1
ATOM 4927 O O . ARG B 1 179 ? 61.046 117.692 47.732 1.00 20.90 179 ARG B O 1
ATOM 4935 N N . ILE B 1 180 ? 62.645 116.101 47.621 1.00 20.58 180 ILE B N 1
ATOM 4936 C CA . ILE B 1 180 ? 63.704 117.023 47.258 1.00 20.86 180 ILE B CA 1
ATOM 4937 C C . ILE B 1 180 ? 63.420 117.730 45.929 1.00 21.35 180 ILE B C 1
ATOM 4938 O O . ILE B 1 180 ? 63.857 118.864 45.740 1.00 21.35 180 ILE B O 1
ATOM 4943 N N . VAL B 1 181 ? 62.705 117.064 45.010 1.00 21.61 181 VAL B N 1
ATOM 4944 C CA . VAL B 1 181 ? 62.400 117.659 43.696 1.00 22.02 181 VAL B CA 1
ATOM 4945 C C . VAL B 1 181 ? 61.735 119.041 43.802 1.00 22.42 181 VAL B C 1
ATOM 4946 O O . VAL B 1 181 ? 62.377 120.026 43.443 1.00 23.01 181 VAL B O 1
ATOM 4950 N N . ASP B 1 182 ? 60.502 119.117 44.318 1.00 22.59 182 ASP B N 1
ATOM 4951 C CA . ASP B 1 182 ? 59.796 120.411 44.483 1.00 23.45 182 ASP B CA 1
ATOM 4952 C C . ASP B 1 182 ? 60.562 121.495 45.253 1.00 23.11 182 ASP B C 1
ATOM 4953 O O . ASP B 1 182 ? 60.483 122.667 44.896 1.00 22.94 182 ASP B O 1
ATOM 4958 N N . ASP B 1 183 ? 61.268 121.121 46.322 1.00 22.77 183 ASP B N 1
ATOM 4959 C CA . ASP B 1 183 ? 61.989 122.126 47.113 1.00 22.76 183 ASP B CA 1
ATOM 4960 C C . ASP B 1 183 ? 63.177 122.667 46.337 1.00 22.94 183 ASP B C 1
ATOM 4961 O O . ASP B 1 183 ? 63.419 123.897 46.313 1.00 23.06 183 ASP B O 1
ATOM 4966 N N . PHE B 1 184 ? 63.903 121.759 45.682 1.00 22.16 184 PHE B N 1
ATOM 4967 C CA . PHE B 1 184 ? 64.959 122.194 44.773 1.00 21.85 184 PHE B CA 1
ATOM 4968 C C . PHE B 1 184 ? 64.401 123.099 43.650 1.00 21.34 184 PHE B C 1
ATOM 4969 O O . PHE B 1 184 ? 65.053 124.052 43.228 1.00 21.64 184 PHE B O 1
ATOM 4977 N N . CYS B 1 185 ? 63.188 122.812 43.199 1.00 20.78 185 CYS B N 1
ATOM 4978 C CA . CYS B 1 185 ? 62.562 123.617 42.162 1.00 21.00 185 CYS B CA 1
ATOM 4979 C C . CYS B 1 185 ? 62.151 125.035 42.602 1.00 20.99 185 CYS B C 1
ATOM 4980 O O . CYS B 1 185 ? 62.295 125.979 41.823 1.00 21.53 185 CYS B O 1
ATOM 4983 N N . GLU B 1 186 ? 61.627 125.186 43.824 1.00 20.97 186 GLU B N 1
ATOM 4984 C CA . GLU B 1 186 ? 61.321 126.516 44.373 1.00 21.03 186 GLU B CA 1
ATOM 4985 C C . GLU B 1 186 ? 62.590 127.317 44.552 1.00 20.05 186 GLU B C 1
ATOM 4986 O O . GLU B 1 186 ? 62.602 128.499 44.283 1.00 19.59 186 GLU B O 1
ATOM 4992 N N . TYR B 1 187 ? 63.642 126.656 45.023 1.00 19.94 187 TYR B N 1
ATOM 4993 C CA . TYR B 1 187 ? 64.947 127.292 45.239 1.00 19.82 187 TYR B CA 1
ATOM 4994 C C . TYR B 1 187 ? 65.521 127.790 43.914 1.00 20.10 187 TYR B C 1
ATOM 4995 O O . TYR B 1 187 ? 65.944 128.956 43.792 1.00 20.31 187 TYR B O 1
ATOM 5004 N N . ALA B 1 188 ? 65.505 126.906 42.915 1.00 19.77 188 ALA B N 1
ATOM 5005 C CA . ALA B 1 188 ? 65.916 127.262 41.562 1.00 19.23 188 ALA B CA 1
ATOM 5006 C C . ALA B 1 188 ? 65.111 128.482 41.047 1.00 19.26 188 ALA B C 1
ATOM 5007 O O . ALA B 1 188 ? 65.699 129.497 40.620 1.00 19.25 188 ALA B O 1
ATOM 5009 N N . GLU B 1 189 ? 63.781 128.395 41.118 1.00 18.37 189 GLU B N 1
ATOM 5010 C CA . GLU B 1 189 ? 62.933 129.462 40.611 1.00 18.45 189 GLU B CA 1
ATOM 5011 C C . GLU B 1 189 ? 63.204 130.771 41.345 1.00 19.04 189 GLU B C 1
ATOM 5012 O O . GLU B 1 189 ? 63.220 131.836 40.729 1.00 18.81 189 GLU B O 1
ATOM 5018 N N . PHE B 1 190 ? 63.429 130.685 42.655 1.00 19.54 190 PHE B N 1
ATOM 5019 C CA . PHE B 1 190 ? 63.762 131.864 43.425 1.00 20.04 190 PHE B CA 1
ATOM 5020 C C . PHE B 1 190 ? 65.014 132.512 42.867 1.00 20.91 190 PHE B C 1
ATOM 5021 O O . PHE B 1 190 ? 65.007 133.711 42.557 1.00 21.60 190 PHE B O 1
ATOM 5029 N N . CYS B 1 191 ? 66.078 131.720 42.747 1.00 20.72 191 CYS B N 1
ATOM 5030 C CA . CYS B 1 191 ? 67.332 132.200 42.199 1.00 21.15 191 CYS B CA 1
ATOM 5031 C C . CYS B 1 191 ? 67.195 132.823 40.797 1.00 21.09 191 CYS B C 1
ATOM 5032 O O . CYS B 1 191 ? 67.790 133.874 40.537 1.00 21.76 191 CYS B O 1
ATOM 5035 N N . PHE B 1 192 ? 66.434 132.175 39.903 1.00 20.45 192 PHE B N 1
ATOM 5036 C CA . PHE B 1 192 ? 66.254 132.673 38.535 1.00 20.07 192 PHE B CA 1
ATOM 5037 C C . PHE B 1 192 ? 65.596 134.028 38.606 1.00 20.50 192 PHE B C 1
ATOM 5038 O O . PHE B 1 192 ? 66.014 134.981 37.931 1.00 20.83 192 PHE B O 1
ATOM 5046 N N . TRP B 1 193 ? 64.573 134.123 39.443 1.00 20.63 193 TRP B N 1
ATOM 5047 C CA . TRP B 1 193 ? 63.875 135.380 39.603 1.00 20.55 193 TRP B CA 1
ATOM 5048 C C . TRP B 1 193 ? 64.782 136.433 40.227 1.00 20.77 193 TRP B C 1
ATOM 5049 O O . TRP B 1 193 ? 64.875 137.544 39.710 1.00 21.08 193 TRP B O 1
ATOM 5060 N N . GLU B 1 194 ? 65.447 136.088 41.330 1.00 20.41 194 GLU B N 1
ATOM 5061 C CA . GLU B 1 194 ? 66.180 137.082 42.086 1.00 20.46 194 GLU B CA 1
ATOM 5062 C C . GLU B 1 194 ? 67.454 137.593 41.387 1.00 21.26 194 GLU B C 1
ATOM 5063 O O . GLU B 1 194 ? 67.757 138.801 41.428 1.00 20.78 194 GLU B O 1
ATOM 5069 N N . PHE B 1 195 ? 68.180 136.677 40.748 1.00 20.62 195 PHE B N 1
ATOM 5070 C CA . PHE B 1 195 ? 69.497 136.992 40.227 1.00 20.89 195 PHE B CA 1
ATOM 5071 C C . PHE B 1 195 ? 69.594 136.939 38.715 1.00 20.69 195 PHE B C 1
ATOM 5072 O O . PHE B 1 195 ? 70.477 137.569 38.121 1.00 19.97 195 PHE B O 1
ATOM 5080 N N . GLY B 1 196 ? 68.658 136.201 38.110 1.00 20.94 196 GLY B N 1
ATOM 5081 C CA . GLY B 1 196 ? 68.767 135.750 36.733 1.00 20.18 196 GLY B CA 1
ATOM 5082 C C . GLY B 1 196 ? 68.811 136.827 35.680 1.00 20.01 196 GLY B C 1
ATOM 5083 O O . GLY B 1 196 ? 69.250 136.556 34.573 1.00 19.91 196 GLY B O 1
ATOM 5084 N N . ASP B 1 197 ? 68.366 138.040 36.009 1.00 20.19 197 ASP B N 1
ATOM 5085 C CA . ASP B 1 197 ? 68.430 139.149 35.063 1.00 20.46 197 ASP B CA 1
ATOM 5086 C C . ASP B 1 197 ? 69.873 139.593 34.796 1.00 20.94 197 ASP B C 1
ATOM 5087 O O . ASP B 1 197 ? 70.103 140.452 33.939 1.00 21.58 197 ASP B O 1
ATOM 5092 N N . LYS B 1 198 ? 70.845 139.014 35.495 1.00 20.51 198 LYS B N 1
ATOM 5093 C CA . LYS B 1 198 ? 72.229 139.386 35.239 1.00 20.67 198 LYS B CA 1
ATOM 5094 C C . LYS B 1 198 ? 73.134 138.180 35.156 1.00 21.06 198 LYS B C 1
ATOM 5095 O O . LYS B 1 198 ? 74.369 138.302 35.136 1.00 21.42 198 LYS B O 1
ATOM 5101 N N . ILE B 1 199 ? 72.536 137.002 35.115 1.00 20.82 199 ILE B N 1
ATOM 5102 C CA . ILE B 1 199 ? 73.354 135.847 34.878 1.00 21.09 199 ILE B CA 1
ATOM 5103 C C . ILE B 1 199 ? 72.961 135.077 33.592 1.00 21.47 199 ILE B C 1
ATOM 5104 O O . ILE B 1 199 ? 71.778 134.794 33.338 1.00 20.68 199 ILE B O 1
ATOM 5109 N N . LYS B 1 200 ? 73.974 134.770 32.774 1.00 21.51 200 LYS B N 1
ATOM 5110 C CA . LYS B 1 200 ? 73.766 134.027 31.534 1.00 21.49 200 LYS B CA 1
ATOM 5111 C C . LYS B 1 200 ? 74.124 132.524 31.613 1.00 21.48 200 LYS B C 1
ATOM 5112 O O . LYS B 1 200 ? 73.824 131.782 30.671 1.00 21.24 200 LYS B O 1
ATOM 5118 N N . TYR B 1 201 ? 74.744 132.074 32.709 1.00 20.82 201 TYR B N 1
ATOM 5119 C CA . TYR B 1 201 ? 75.074 130.643 32.842 1.00 21.31 201 TYR B CA 1
ATOM 5120 C C . TYR B 1 201 ? 74.704 130.051 34.183 1.00 21.21 201 TYR B C 1
ATOM 5121 O O . TYR B 1 201 ? 75.247 130.429 35.213 1.00 21.19 201 TYR B O 1
ATOM 5130 N N . TRP B 1 202 ? 73.772 129.114 34.141 1.00 21.52 202 TRP B N 1
ATOM 5131 C CA . TRP B 1 202 ? 73.240 128.466 35.320 1.00 22.02 202 TRP B CA 1
ATOM 5132 C C . TRP B 1 202 ? 73.632 126.993 35.288 1.00 22.21 202 TRP B C 1
ATOM 5133 O O . TRP B 1 202 ? 73.455 126.323 34.263 1.00 22.27 202 TRP B O 1
ATOM 5144 N N . THR B 1 203 ? 74.151 126.493 36.403 1.00 21.62 203 THR B N 1
ATOM 5145 C CA . THR B 1 203 ? 74.391 125.069 36.570 1.00 20.95 203 THR B CA 1
ATOM 5146 C C . THR B 1 203 ? 73.496 124.533 37.685 1.00 21.74 203 THR B C 1
ATOM 5147 O O . THR B 1 203 ? 73.498 125.086 38.777 1.00 22.75 203 THR B O 1
ATOM 5151 N N . THR B 1 204 ? 72.756 123.451 37.437 1.00 21.97 204 THR B N 1
ATOM 5152 C CA . THR B 1 204 ? 71.944 122.833 38.499 1.00 21.88 204 THR B CA 1
ATOM 5153 C C . THR B 1 204 ? 72.815 122.159 39.558 1.00 22.28 204 THR B C 1
ATOM 5154 O O . THR B 1 204 ? 72.849 122.582 40.713 1.00 23.78 204 THR B O 1
ATOM 5158 N N . PHE B 1 205 ? 73.532 121.123 39.149 1.00 22.08 205 PHE B N 1
ATOM 5159 C CA . PHE B 1 205 ? 74.286 120.269 40.061 1.00 21.40 205 PHE B CA 1
ATOM 5160 C C . PHE B 1 205 ? 75.754 120.247 39.658 1.00 21.45 205 PHE B C 1
ATOM 5161 O O . PHE B 1 205 ? 76.075 120.098 38.477 1.00 21.51 205 PHE B O 1
ATOM 5169 N N . ASN B 1 206 ? 76.647 120.386 40.629 1.00 21.55 206 ASN B N 1
ATOM 5170 C CA . ASN B 1 206 ? 78.049 120.063 40.393 1.00 21.52 206 ASN B CA 1
ATOM 5171 C C . ASN B 1 206 ? 78.398 118.658 40.889 1.00 21.42 206 ASN B C 1
ATOM 5172 O O . ASN B 1 206 ? 78.176 118.328 42.048 1.00 21.48 206 ASN B O 1
ATOM 5177 N N . GLU B 1 207 ? 78.949 117.838 39.999 1.00 21.63 207 GLU B N 1
ATOM 5178 C CA . GLU B 1 207 ? 79.405 116.488 40.340 1.00 21.53 207 GLU B CA 1
ATOM 5179 C C . GLU B 1 207 ? 78.384 115.651 41.136 1.00 21.75 207 GLU B C 1
ATOM 5180 O O . GLU B 1 207 ? 78.670 115.214 42.255 1.00 22.22 207 GLU B O 1
ATOM 5186 N N . PRO B 1 208 ? 77.221 115.376 40.558 1.00 21.43 208 PRO B N 1
ATOM 5187 C CA . PRO B 1 208 ? 76.263 114.490 41.222 1.00 21.75 208 PRO B CA 1
ATOM 5188 C C . PRO B 1 208 ? 76.839 113.080 41.487 1.00 21.87 208 PRO B C 1
ATOM 5189 O O . PRO B 1 208 ? 76.376 112.444 42.431 1.00 21.89 208 PRO B O 1
ATOM 5193 N N . HIS B 1 209 ? 77.812 112.604 40.700 1.00 22.06 209 HIS B N 1
ATOM 5194 C CA . HIS B 1 209 ? 78.427 111.296 40.981 1.00 22.12 209 HIS B CA 1
ATOM 5195 C C . HIS B 1 209 ? 79.219 111.356 42.279 1.00 22.02 209 HIS B C 1
ATOM 5196 O O . HIS B 1 209 ? 79.065 110.498 43.131 1.00 22.63 209 HIS B O 1
ATOM 5203 N N . THR B 1 210 ? 80.051 112.375 42.442 1.00 21.90 210 THR B N 1
ATOM 5204 C CA . THR B 1 210 ? 80.867 112.481 43.647 1.00 21.71 210 THR B CA 1
ATOM 5205 C C . THR B 1 210 ? 79.979 112.635 44.883 1.00 21.57 210 THR B C 1
ATOM 5206 O O . THR B 1 210 ? 80.213 111.978 45.902 1.00 21.62 210 THR B O 1
ATOM 5210 N N . PHE B 1 211 ? 78.961 113.494 44.777 1.00 21.12 211 PHE B N 1
ATOM 5211 C CA . PHE B 1 211 ? 77.930 113.598 45.798 1.00 20.55 211 PHE B CA 1
ATOM 5212 C C . PHE B 1 211 ? 77.329 112.262 46.182 1.00 20.25 211 PHE B C 1
ATOM 5213 O O . PHE B 1 211 ? 77.353 111.894 47.341 1.00 21.38 211 PHE B O 1
ATOM 5221 N N . ALA B 1 212 ? 76.789 111.534 45.220 1.00 20.18 212 ALA B N 1
ATOM 5222 C CA . ALA B 1 212 ? 76.103 110.279 45.506 1.00 20.59 212 ALA B CA 1
ATOM 5223 C C . ALA B 1 212 ? 77.058 109.221 46.046 1.00 21.01 212 ALA B C 1
ATOM 5224 O O . ALA B 1 212 ? 76.744 108.524 47.023 1.00 21.20 212 ALA B O 1
ATOM 5226 N N . VAL B 1 213 ? 78.228 109.108 45.424 1.00 21.00 213 VAL B N 1
ATOM 5227 C CA . VAL B 1 213 ? 79.158 108.017 45.747 1.00 20.92 213 VAL B CA 1
ATOM 5228 C C . VAL B 1 213 ? 79.849 108.258 47.090 1.00 20.63 213 VAL B C 1
ATOM 5229 O O . VAL B 1 213 ? 79.811 107.410 47.976 1.00 20.48 213 VAL B O 1
ATOM 5233 N N . ASN B 1 214 ? 80.429 109.433 47.253 1.00 20.50 214 ASN B N 1
ATOM 5234 C CA . ASN B 1 214 ? 81.168 109.728 48.463 1.00 21.08 214 ASN B CA 1
ATOM 5235 C C . ASN B 1 214 ? 80.268 109.903 49.694 1.00 21.35 214 ASN B C 1
ATOM 5236 O O . ASN B 1 214 ? 80.646 109.537 50.817 1.00 21.16 214 ASN B O 1
ATOM 5241 N N . GLY B 1 215 ? 79.069 110.437 49.465 1.00 21.61 215 GLY B N 1
ATOM 5242 C CA . GLY B 1 215 ? 78.087 110.620 50.514 1.00 21.31 215 GLY B CA 1
ATOM 5243 C C . GLY B 1 215 ? 77.263 109.396 50.876 1.00 21.61 215 GLY B C 1
ATOM 5244 O O . GLY B 1 215 ? 76.846 109.274 52.040 1.00 22.32 215 GLY B O 1
ATOM 5245 N N . TYR B 1 216 ? 77.014 108.486 49.922 1.00 21.09 216 TYR B N 1
ATOM 5246 C CA . TYR B 1 216 ? 76.136 107.329 50.202 1.00 20.12 216 TYR B CA 1
ATOM 5247 C C . TYR B 1 216 ? 76.690 105.949 49.904 1.00 20.10 216 TYR B C 1
ATOM 5248 O O . TYR B 1 216 ? 75.998 104.953 50.130 1.00 20.68 216 TYR B O 1
ATOM 5257 N N . ALA B 1 217 ? 77.925 105.873 49.417 1.00 19.91 217 ALA B N 1
ATOM 5258 C CA . ALA B 1 217 ? 78.575 104.580 49.220 1.00 19.24 217 ALA B CA 1
ATOM 5259 C C . ALA B 1 217 ? 79.790 104.465 50.102 1.00 19.62 217 ALA B C 1
ATOM 5260 O O . ALA B 1 217 ? 79.967 103.453 50.785 1.00 19.41 217 ALA B O 1
ATOM 5262 N N . LEU B 1 218 ? 80.622 105.508 50.104 1.00 19.90 218 LEU B N 1
ATOM 5263 C CA . LEU B 1 218 ? 81.883 105.473 50.846 1.00 20.25 218 LEU B CA 1
ATOM 5264 C C . LEU B 1 218 ? 81.788 106.042 52.271 1.00 20.68 218 LEU B C 1
ATOM 5265 O O . LEU B 1 218 ? 82.578 105.673 53.152 1.00 20.22 218 LEU B O 1
ATOM 5270 N N . GLY B 1 219 ? 80.803 106.914 52.490 1.00 21.16 219 GLY B N 1
ATOM 5271 C CA . GLY B 1 219 ? 80.657 107.623 53.748 1.00 21.44 219 GLY B CA 1
ATOM 5272 C C . GLY B 1 219 ? 81.814 108.568 53.998 1.00 21.43 219 GLY B C 1
ATOM 5273 O O . GLY B 1 219 ? 82.164 108.845 55.135 1.00 21.74 219 GLY B O 1
ATOM 5274 N N . GLU B 1 220 ? 82.410 109.060 52.925 1.00 21.56 220 GLU B N 1
ATOM 5275 C CA . GLU B 1 220 ? 83.576 109.930 53.021 1.00 21.74 220 GLU B CA 1
ATOM 5276 C C . GLU B 1 220 ? 83.184 111.405 53.023 1.00 21.61 220 GLU B C 1
ATOM 5277 O O . GLU B 1 220 ? 83.962 112.248 53.461 1.00 22.10 220 GLU B O 1
ATOM 5283 N N . PHE B 1 221 ? 81.994 111.706 52.504 1.00 21.33 221 PHE B N 1
ATOM 5284 C CA . PHE B 1 221 ? 81.489 113.065 52.361 1.00 21.45 221 PHE B CA 1
ATOM 5285 C C . PHE B 1 221 ? 80.114 113.108 53.010 1.00 21.12 221 PHE B C 1
ATOM 5286 O O . PHE B 1 221 ? 79.474 112.059 53.150 1.00 20.57 221 PHE B O 1
ATOM 5294 N N . ALA B 1 222 ? 79.660 114.319 53.360 1.00 21.05 222 ALA B N 1
ATOM 5295 C CA . ALA B 1 222 ? 78.346 114.556 53.967 1.00 21.11 222 ALA B CA 1
ATOM 5296 C C . ALA B 1 222 ? 77.290 113.945 53.066 1.00 21.00 222 ALA B C 1
ATOM 5297 O O . ALA B 1 222 ? 77.388 114.132 51.855 1.00 20.87 222 ALA B O 1
ATOM 5299 N N . PRO B 1 223 ? 76.291 113.235 53.608 1.00 20.91 223 PRO B N 1
ATOM 5300 C CA . PRO B 1 223 ? 76.066 113.086 55.051 1.00 20.80 223 PRO B CA 1
ATOM 5301 C C . PRO B 1 223 ? 76.767 111.913 55.717 1.00 20.71 223 PRO B C 1
ATOM 5302 O O . PRO B 1 223 ? 76.323 111.555 56.810 1.00 21.06 223 PRO B O 1
ATOM 5306 N N . GLY B 1 224 ? 77.770 111.309 55.084 1.00 20.31 224 GLY B N 1
ATOM 5307 C CA . GLY B 1 224 ? 78.602 110.311 55.734 1.00 20.11 224 GLY B CA 1
ATOM 5308 C C . GLY B 1 224 ? 77.969 108.938 55.862 1.00 20.54 224 GLY B C 1
ATOM 5309 O O . GLY B 1 224 ? 78.138 108.267 56.883 1.00 19.78 224 GLY B O 1
ATOM 5310 N N . ARG B 1 225 ? 77.260 108.523 54.814 1.00 20.74 225 ARG B N 1
ATOM 5311 C CA . ARG B 1 225 ? 76.521 107.268 54.817 1.00 21.02 225 ARG B CA 1
ATOM 5312 C C . ARG B 1 225 ? 77.177 106.189 53.967 1.00 21.05 225 ARG B C 1
ATOM 5313 O O . ARG B 1 225 ? 77.897 106.485 53.017 1.00 21.21 225 ARG B O 1
ATOM 5321 N N . GLY B 1 226 ? 76.925 104.932 54.303 1.00 21.34 226 GLY B N 1
ATOM 5322 C CA . GLY B 1 226 ? 77.250 103.849 53.392 1.00 21.63 226 GLY B CA 1
ATOM 5323 C C . GLY B 1 226 ? 78.529 103.058 53.614 1.00 22.11 226 GLY B C 1
ATOM 5324 O O . GLY B 1 226 ? 78.663 101.964 53.072 1.00 22.28 226 GLY B O 1
ATOM 5325 N N . GLY B 1 227 ? 79.464 103.583 54.402 1.00 22.71 227 GLY B N 1
ATOM 5326 C CA . GLY B 1 227 ? 80.716 102.885 54.666 1.00 23.01 227 GLY B CA 1
ATOM 5327 C C . GLY B 1 227 ? 80.684 102.030 55.918 1.00 23.86 227 GLY B C 1
ATOM 5328 O O . GLY B 1 227 ? 79.640 101.888 56.560 1.00 24.13 227 GLY B O 1
ATOM 5329 N N . LYS B 1 228 ? 81.824 101.437 56.259 1.00 24.36 228 LYS B N 1
ATOM 5330 C CA . LYS B 1 228 ? 81.936 100.633 57.472 1.00 25.04 228 LYS B CA 1
ATOM 5331 C C . LYS B 1 228 ? 81.675 101.492 58.714 1.00 24.80 228 LYS B C 1
ATOM 5332 O O . LYS B 1 228 ? 82.345 102.515 58.922 1.00 24.76 228 LYS B O 1
ATOM 5338 N N . GLY B 1 229 ? 80.696 101.081 59.521 1.00 24.65 229 GLY B N 1
ATOM 5339 C CA . GLY B 1 229 ? 80.318 101.824 60.719 1.00 24.49 229 GLY B CA 1
ATOM 5340 C C . GLY B 1 229 ? 79.300 102.953 60.512 1.00 24.74 229 GLY B C 1
ATOM 5341 O O . GLY B 1 229 ? 78.851 103.569 61.494 1.00 24.99 229 GLY B O 1
ATOM 5342 N N . ASP B 1 230 ? 78.931 103.220 59.253 1.00 23.88 230 ASP B N 1
ATOM 5343 C CA . ASP B 1 230 ? 77.980 104.284 58.902 1.00 23.72 230 ASP B CA 1
ATOM 5344 C C . ASP B 1 230 ? 76.516 103.811 58.813 1.00 23.40 230 ASP B C 1
ATOM 5345 O O . ASP B 1 230 ? 76.249 102.622 58.881 1.00 22.76 230 ASP B O 1
ATOM 5350 N N . GLU B 1 231 ? 75.586 104.750 58.611 1.00 23.87 231 GLU B N 1
ATOM 5351 C CA . GLU B 1 231 ? 74.160 104.460 58.777 1.00 24.12 231 GLU B CA 1
ATOM 5352 C C . GLU B 1 231 ? 73.367 103.927 57.556 1.00 24.53 231 GLU B C 1
ATOM 5353 O O . GLU B 1 231 ? 72.334 103.258 57.757 1.00 26.06 231 GLU B O 1
ATOM 5359 N N . GLY B 1 232 ? 73.818 104.149 56.322 1.00 23.09 232 GLY B N 1
ATOM 5360 C CA . GLY B 1 232 ? 72.993 103.748 55.180 1.00 22.20 232 GLY B CA 1
ATOM 5361 C C . GLY B 1 232 ? 73.070 102.325 54.616 1.00 21.73 232 GLY B C 1
ATOM 5362 O O . GLY B 1 232 ? 73.156 101.339 55.350 1.00 21.37 232 GLY B O 1
ATOM 5363 N N . ASP B 1 233 ? 72.980 102.240 53.289 1.00 21.26 233 ASP B N 1
ATOM 5364 C CA . ASP B 1 233 ? 73.172 101.019 52.518 1.00 21.02 233 ASP B CA 1
ATOM 5365 C C . ASP B 1 233 ? 73.827 101.436 51.194 1.00 21.07 233 ASP B C 1
ATOM 5366 O O . ASP B 1 233 ? 73.200 102.120 50.374 1.00 21.07 233 ASP B O 1
ATOM 5371 N N . PRO B 1 234 ? 75.086 101.040 50.992 1.00 21.35 234 PRO B N 1
ATOM 5372 C CA . PRO B 1 234 ? 75.841 101.405 49.773 1.00 21.56 234 PRO B CA 1
ATOM 5373 C C . PRO B 1 234 ? 75.327 100.699 48.480 1.00 21.43 234 PRO B C 1
ATOM 5374 O O . PRO B 1 234 ? 75.736 101.044 47.365 1.00 21.39 234 PRO B O 1
ATOM 5378 N N . ALA B 1 235 ? 74.449 99.716 48.638 1.00 20.70 235 ALA B N 1
ATOM 5379 C CA . ALA B 1 235 ? 73.876 99.019 47.499 1.00 20.35 235 ALA B CA 1
ATOM 5380 C C . ALA B 1 235 ? 72.576 99.670 47.039 1.00 20.06 235 ALA B C 1
ATOM 5381 O O . ALA B 1 235 ? 72.114 99.397 45.928 1.00 20.22 235 ALA B O 1
ATOM 5383 N N . ILE B 1 236 ? 71.991 100.522 47.881 1.00 19.72 236 ILE B N 1
ATOM 5384 C CA . ILE B 1 236 ? 70.675 101.094 47.592 1.00 19.79 236 ILE B CA 1
ATOM 5385 C C . ILE B 1 236 ? 70.707 102.604 47.444 1.00 20.08 236 ILE B C 1
ATOM 5386 O O . ILE B 1 236 ? 70.234 103.158 46.453 1.00 20.49 236 ILE B O 1
ATOM 5391 N N . GLU B 1 237 ? 71.277 103.270 48.435 1.00 20.30 237 GLU B N 1
ATOM 5392 C CA . GLU B 1 237 ? 71.108 104.707 48.575 1.00 19.96 237 GLU B CA 1
ATOM 5393 C C . GLU B 1 237 ? 71.820 105.556 47.521 1.00 20.16 237 GLU B C 1
ATOM 5394 O O . GLU B 1 237 ? 71.315 106.626 47.179 1.00 20.26 237 GLU B O 1
ATOM 5400 N N . PRO B 1 238 ? 72.971 105.121 46.992 1.00 20.26 238 PRO B N 1
ATOM 5401 C CA . PRO B 1 238 ? 73.613 105.895 45.914 1.00 20.01 238 PRO B CA 1
ATOM 5402 C C . PRO B 1 238 ? 72.677 105.995 44.675 1.00 20.08 238 PRO B C 1
ATOM 5403 O O . PRO B 1 238 ? 72.606 107.054 44.047 1.00 19.32 238 PRO B O 1
ATOM 5407 N N . TYR B 1 239 ? 71.962 104.907 44.362 1.00 20.00 239 TYR B N 1
ATOM 5408 C CA . TYR B 1 239 ? 71.071 104.859 43.210 1.00 19.92 239 TYR B CA 1
ATOM 5409 C C . TYR B 1 239 ? 69.779 105.666 43.419 1.00 19.98 239 TYR B C 1
ATOM 5410 O O . TYR B 1 239 ? 69.228 106.221 42.461 1.00 19.40 239 TYR B O 1
ATOM 5419 N N . VAL B 1 240 ? 69.301 105.719 44.662 1.00 20.31 240 VAL B N 1
ATOM 5420 C CA . VAL B 1 240 ? 68.110 106.498 45.000 1.00 20.47 240 VAL B CA 1
ATOM 5421 C C . VAL B 1 240 ? 68.429 107.981 44.869 1.00 20.80 240 VAL B C 1
ATOM 5422 O O . VAL B 1 240 ? 67.628 108.769 44.361 1.00 20.83 240 VAL B O 1
ATOM 5426 N N . VAL B 1 241 ? 69.633 108.332 45.306 1.00 21.24 241 VAL B N 1
ATOM 5427 C CA . VAL B 1 241 ? 70.101 109.707 45.344 1.00 21.03 241 VAL B CA 1
ATOM 5428 C C . VAL B 1 241 ? 70.278 110.291 43.948 1.00 21.74 241 VAL B C 1
ATOM 5429 O O . VAL B 1 241 ? 69.737 111.371 43.661 1.00 22.81 241 VAL B O 1
ATOM 5433 N N . THR B 1 242 ? 71.007 109.617 43.060 1.00 21.46 242 THR B N 1
ATOM 5434 C CA . THR B 1 242 ? 71.147 110.194 41.723 1.00 21.32 242 THR B CA 1
ATOM 5435 C C . THR B 1 242 ? 69.841 110.178 40.942 1.00 21.36 242 THR B C 1
ATOM 5436 O O . THR B 1 242 ? 69.625 111.024 40.093 1.00 22.13 242 THR B O 1
ATOM 5440 N N . HIS B 1 243 ? 68.970 109.221 41.233 1.00 21.01 243 HIS B N 1
ATOM 5441 C CA . HIS B 1 243 ? 67.665 109.198 40.597 1.00 20.67 243 HIS B CA 1
ATOM 5442 C C . HIS B 1 243 ? 66.941 110.492 40.908 1.00 20.80 243 HIS B C 1
ATOM 5443 O O . HIS B 1 243 ? 66.389 111.131 40.000 1.00 21.44 243 HIS B O 1
ATOM 5450 N N . ASN B 1 244 ? 66.996 110.888 42.182 1.00 20.35 244 ASN B N 1
ATOM 5451 C CA . ASN B 1 244 ? 66.353 112.104 42.658 1.00 20.71 244 ASN B CA 1
ATOM 5452 C C . ASN B 1 244 ? 67.056 113.369 42.203 1.00 20.75 244 ASN B C 1
ATOM 5453 O O . ASN B 1 244 ? 66.395 114.382 41.989 1.00 20.23 244 ASN B O 1
ATOM 5458 N N . ILE B 1 245 ? 68.389 113.312 42.054 1.00 21.25 245 ILE B N 1
ATOM 5459 C CA . ILE B 1 245 ? 69.139 114.440 41.495 1.00 21.50 245 ILE B CA 1
ATOM 5460 C C . ILE B 1 245 ? 68.691 114.688 40.057 1.00 21.80 245 ILE B C 1
ATOM 5461 O O . ILE B 1 245 ? 68.438 115.847 39.665 1.00 22.52 245 ILE B O 1
ATOM 5466 N N . LEU B 1 246 ? 68.595 113.606 39.288 1.00 20.96 246 LEU B N 1
ATOM 5467 C CA . LEU B 1 246 ? 68.229 113.685 37.881 1.00 21.58 246 LEU B CA 1
ATOM 5468 C C . LEU B 1 246 ? 66.839 114.276 37.714 1.00 22.18 246 LEU B C 1
ATOM 5469 O O . LEU B 1 246 ? 66.614 115.096 36.825 1.00 22.63 246 LEU B O 1
ATOM 5474 N N . LEU B 1 247 ? 65.914 113.876 38.584 1.00 22.66 247 LEU B N 1
ATOM 5475 C CA . LEU B 1 247 ? 64.563 114.445 38.564 1.00 22.59 247 LEU B CA 1
ATOM 5476 C C . LEU B 1 247 ? 64.566 115.908 39.031 1.00 22.16 247 LEU B C 1
ATOM 5477 O O . LEU B 1 247 ? 63.768 116.725 38.569 1.00 22.01 247 LEU B O 1
ATOM 5482 N N . ALA B 1 248 ? 65.462 116.234 39.949 1.00 21.72 248 ALA B N 1
ATOM 5483 C CA . ALA B 1 248 ? 65.516 117.589 40.478 1.00 22.20 248 ALA B CA 1
ATOM 5484 C C . ALA B 1 248 ? 66.152 118.507 39.437 1.00 22.53 248 ALA B C 1
ATOM 5485 O O . ALA B 1 248 ? 65.645 119.609 39.160 1.00 22.35 248 ALA B O 1
ATOM 5487 N N . HIS B 1 249 ? 67.260 118.034 38.857 1.00 22.58 249 HIS B N 1
ATOM 5488 C CA . HIS B 1 249 ? 67.901 118.714 37.739 1.00 22.49 249 HIS B CA 1
ATOM 5489 C C . HIS B 1 249 ? 66.854 119.046 36.663 1.00 22.64 249 HIS B C 1
ATOM 5490 O O . HIS B 1 249 ? 66.822 120.165 36.130 1.00 22.75 249 HIS B O 1
ATOM 5497 N N . LYS B 1 250 ? 66.010 118.062 36.353 1.00 21.97 250 LYS B N 1
ATOM 5498 C CA . LYS B 1 250 ? 65.083 118.186 35.245 1.00 21.51 250 LYS B CA 1
ATOM 5499 C C . LYS B 1 250 ? 64.046 119.265 35.528 1.00 21.27 250 LYS B C 1
ATOM 5500 O O . LYS B 1 250 ? 63.692 120.040 34.641 1.00 21.36 250 LYS B O 1
ATOM 5506 N N . ALA B 1 251 ? 63.582 119.326 36.768 1.00 20.78 251 ALA B N 1
ATOM 5507 C CA . ALA B 1 251 ? 62.575 120.290 37.137 1.00 20.61 251 ALA B CA 1
ATOM 5508 C C . ALA B 1 251 ? 63.146 121.716 37.033 1.00 20.89 251 ALA B C 1
ATOM 5509 O O . ALA B 1 251 ? 62.493 122.607 36.488 1.00 21.57 251 ALA B O 1
ATOM 5511 N N . ALA B 1 252 ? 64.369 121.922 37.520 1.00 20.63 252 ALA B N 1
ATOM 5512 C CA . ALA B 1 252 ? 65.050 123.228 37.415 1.00 21.00 252 ALA B CA 1
ATOM 5513 C C . ALA B 1 252 ? 65.219 123.684 35.965 1.00 21.24 252 ALA B C 1
ATOM 5514 O O . ALA B 1 252 ? 65.044 124.875 35.644 1.00 21.43 252 ALA B O 1
ATOM 5516 N N . VAL B 1 253 ? 65.560 122.724 35.099 1.00 20.82 253 VAL B N 1
ATOM 5517 C CA . VAL B 1 253 ? 65.791 122.983 33.687 1.00 20.00 253 VAL B CA 1
ATOM 5518 C C . VAL B 1 253 ? 64.486 123.404 32.991 1.00 20.10 253 VAL B C 1
ATOM 5519 O O . VAL B 1 253 ? 64.470 124.396 32.285 1.00 20.46 253 VAL B O 1
ATOM 5523 N N . GLU B 1 254 ? 63.392 122.688 33.225 1.00 19.90 254 GLU B N 1
ATOM 5524 C CA . GLU B 1 254 ? 62.086 123.079 32.675 1.00 20.30 254 GLU B CA 1
ATOM 5525 C C . GLU B 1 254 ? 61.662 124.465 33.163 1.00 20.56 254 GLU B C 1
ATOM 5526 O O . GLU B 1 254 ? 61.322 125.332 32.363 1.00 20.89 254 GLU B O 1
ATOM 5532 N N . GLU B 1 255 ? 61.699 124.647 34.482 1.00 20.93 255 GLU B N 1
ATOM 5533 C CA . GLU B 1 255 ? 61.501 125.924 35.150 1.00 21.19 255 GLU B CA 1
ATOM 5534 C C . GLU B 1 255 ? 62.235 127.055 34.424 1.00 21.01 255 GLU B C 1
ATOM 5535 O O . GLU B 1 255 ? 61.650 128.101 34.123 1.00 21.15 255 GLU B O 1
ATOM 5541 N N . TYR B 1 256 ? 63.523 126.846 34.162 1.00 21.40 256 TYR B N 1
ATOM 5542 C CA . TYR B 1 256 ? 64.325 127.840 33.465 1.00 21.84 256 TYR B CA 1
ATOM 5543 C C . TYR B 1 256 ? 63.837 128.031 32.023 1.00 22.55 256 TYR B C 1
ATOM 5544 O O . TYR B 1 256 ? 63.455 129.159 31.635 1.00 22.68 256 TYR B O 1
ATOM 5553 N N . ARG B 1 257 ? 63.815 126.933 31.253 1.00 22.50 257 ARG B N 1
ATOM 5554 C CA . ARG B 1 257 ? 63.413 126.981 29.833 1.00 23.02 257 ARG B CA 1
ATOM 5555 C C . ARG B 1 257 ? 62.024 127.636 29.652 1.00 22.50 257 ARG B C 1
ATOM 5556 O O . ARG B 1 257 ? 61.864 128.499 28.777 1.00 21.72 257 ARG B O 1
ATOM 5564 N N . ASN B 1 258 ? 61.055 127.236 30.490 1.00 21.99 258 ASN B N 1
ATOM 5565 C CA . ASN B 1 258 ? 59.666 127.659 30.329 1.00 22.48 258 ASN B CA 1
ATOM 5566 C C . ASN B 1 258 ? 59.380 129.073 30.788 1.00 22.36 258 ASN B C 1
ATOM 5567 O O . ASN B 1 258 ? 58.515 129.727 30.222 1.00 21.92 258 ASN B O 1
ATOM 5572 N N . LYS B 1 259 ? 60.103 129.541 31.809 1.00 22.29 259 LYS B N 1
ATOM 5573 C CA . LYS B 1 259 ? 59.731 130.784 32.488 1.00 22.01 259 LYS B CA 1
ATOM 5574 C C . LYS B 1 259 ? 60.825 131.844 32.590 1.00 21.71 259 LYS B C 1
ATOM 5575 O O . LYS B 1 259 ? 60.531 132.960 32.998 1.00 20.90 259 LYS B O 1
ATOM 5581 N N . PHE B 1 260 ? 62.071 131.505 32.225 1.00 21.63 260 PHE B N 1
ATOM 5582 C CA . PHE B 1 260 ? 63.185 132.430 32.398 1.00 21.16 260 PHE B CA 1
ATOM 5583 C C . PHE B 1 260 ? 64.149 132.593 31.224 1.00 21.36 260 PHE B C 1
ATOM 5584 O O . PHE B 1 260 ? 64.640 133.708 30.992 1.00 21.60 260 PHE B O 1
ATOM 5592 N N . GLN B 1 261 ? 64.403 131.515 30.479 1.00 21.31 261 GLN B N 1
ATOM 5593 C CA . GLN B 1 261 ? 65.331 131.543 29.320 1.00 21.02 261 GLN B CA 1
ATOM 5594 C C . GLN B 1 261 ? 65.087 132.621 28.249 1.00 21.22 261 GLN B C 1
ATOM 5595 O O . GLN B 1 261 ? 66.023 133.302 27.819 1.00 20.73 261 GLN B O 1
ATOM 5601 N N . LYS B 1 262 ? 63.844 132.760 27.800 1.00 21.66 262 LYS B N 1
ATOM 5602 C CA . LYS B 1 262 ? 63.528 133.770 26.787 1.00 22.50 262 LYS B CA 1
ATOM 5603 C C . LYS B 1 262 ? 63.816 135.207 27.272 1.00 22.73 262 LYS B C 1
ATOM 5604 O O . LYS B 1 262 ? 64.316 136.033 26.514 1.00 23.00 262 LYS B O 1
ATOM 5610 N N . CYS B 1 263 ? 63.499 135.486 28.534 1.00 22.96 263 CYS B N 1
ATOM 5611 C CA . CYS B 1 263 ? 63.715 136.802 29.152 1.00 23.13 263 CYS B CA 1
ATOM 5612 C C . CYS B 1 263 ? 65.176 137.097 29.365 1.00 22.16 263 CYS B C 1
ATOM 5613 O O . CYS B 1 263 ? 65.660 138.147 28.968 1.00 21.44 263 CYS B O 1
ATOM 5616 N N . GLN B 1 264 ? 65.851 136.167 30.039 1.00 21.79 264 GLN B N 1
ATOM 5617 C CA . GLN B 1 264 ? 67.185 136.399 30.592 1.00 21.21 264 GLN B CA 1
ATOM 5618 C C . GLN B 1 264 ? 68.306 135.979 29.637 1.00 21.21 264 GLN B C 1
ATOM 5619 O O . GLN B 1 264 ? 69.471 136.306 29.863 1.00 21.48 264 GLN B O 1
ATOM 5625 N N . GLU B 1 265 ? 67.944 135.257 28.574 1.00 21.25 265 GLU B N 1
ATOM 5626 C CA . GLU B 1 265 ? 68.857 134.921 27.468 1.00 21.68 265 GLU B CA 1
ATOM 5627 C C . GLU B 1 265 ? 70.107 134.140 27.923 1.00 21.61 265 GLU B C 1
ATOM 5628 O O . GLU B 1 265 ? 71.205 134.342 27.418 1.00 22.01 265 GLU B O 1
ATOM 5634 N N . GLY B 1 266 ? 69.933 133.255 28.897 1.00 21.93 266 GLY B N 1
ATOM 5635 C CA . GLY B 1 266 ? 71.029 132.449 29.416 1.00 21.16 266 GLY B CA 1
ATOM 5636 C C . GLY B 1 266 ? 70.796 130.986 29.114 1.00 21.21 266 GLY B C 1
ATOM 5637 O O . GLY B 1 266 ? 69.903 130.627 28.331 1.00 20.77 266 GLY B O 1
ATOM 5638 N N . GLU B 1 267 ? 71.601 130.138 29.742 1.00 21.75 267 GLU B N 1
ATOM 5639 C CA . GLU B 1 267 ? 71.460 128.695 29.611 1.00 22.41 267 GLU B CA 1
ATOM 5640 C C . GLU B 1 267 ? 71.752 127.983 30.908 1.00 22.23 267 GLU B C 1
ATOM 5641 O O . GLU B 1 267 ? 72.557 128.493 31.701 1.00 22.00 267 GLU B O 1
ATOM 5647 N N . ILE B 1 268 ? 71.079 126.838 31.120 1.00 21.42 268 ILE B N 1
ATOM 5648 C CA . ILE B 1 268 ? 71.274 125.962 32.285 1.00 21.08 268 ILE B CA 1
ATOM 5649 C C . ILE B 1 268 ? 71.889 124.650 31.820 1.00 21.53 268 ILE B C 1
ATOM 5650 O O . ILE B 1 268 ? 71.415 124.046 30.849 1.00 21.65 268 ILE B O 1
ATOM 5655 N N . GLY B 1 269 ? 72.894 124.169 32.536 1.00 21.39 269 GLY B N 1
ATOM 5656 C CA . GLY B 1 269 ? 73.427 122.856 32.252 1.00 21.60 269 GLY B CA 1
ATOM 5657 C C . GLY B 1 269 ? 73.589 122.103 33.542 1.00 21.80 269 GLY B C 1
ATOM 5658 O O . GLY B 1 269 ? 73.017 122.502 34.560 1.00 21.95 269 GLY B O 1
ATOM 5659 N N . ILE B 1 270 ? 74.373 121.023 33.485 1.00 21.43 270 ILE B N 1
ATOM 5660 C CA . ILE B 1 270 ? 74.817 120.282 34.659 1.00 20.79 270 ILE B CA 1
ATOM 5661 C C . ILE B 1 270 ? 76.321 120.042 34.506 1.00 20.96 270 ILE B C 1
ATOM 5662 O O . ILE B 1 270 ? 76.836 120.042 33.389 1.00 20.44 270 ILE B O 1
ATOM 5667 N N . VAL B 1 271 ? 77.049 119.883 35.610 1.00 21.30 271 VAL B N 1
ATOM 5668 C CA . VAL B 1 271 ? 78.444 119.487 35.462 1.00 21.49 271 VAL B CA 1
ATOM 5669 C C . VAL B 1 271 ? 78.756 118.081 35.969 1.00 21.56 271 VAL B C 1
ATOM 5670 O O . VAL B 1 271 ? 78.401 117.677 37.079 1.00 21.32 271 VAL B O 1
ATOM 5674 N N . LEU B 1 272 ? 79.396 117.323 35.103 1.00 22.02 272 LEU B N 1
ATOM 5675 C CA . LEU B 1 272 ? 79.681 115.924 35.407 1.00 22.69 272 LEU B CA 1
ATOM 5676 C C . LEU B 1 272 ? 81.183 115.712 35.558 1.00 22.44 272 LEU B C 1
ATOM 5677 O O . LEU B 1 272 ? 81.997 116.498 35.084 1.00 23.20 272 LEU B O 1
ATOM 5682 N N . ASN B 1 273 ? 81.548 114.669 36.266 1.00 21.90 273 ASN B N 1
ATOM 5683 C CA . ASN B 1 273 ? 82.950 114.372 36.427 1.00 21.81 273 ASN B CA 1
ATOM 5684 C C . ASN B 1 273 ? 83.209 112.955 35.937 1.00 21.76 273 ASN B C 1
ATOM 5685 O O . ASN B 1 273 ? 82.339 112.057 36.020 1.00 21.22 273 ASN B O 1
ATOM 5690 N N . SER B 1 274 ? 84.407 112.758 35.413 1.00 21.25 274 SER B N 1
ATOM 5691 C CA . SER B 1 274 ? 84.840 111.429 35.071 1.00 21.13 274 SER B CA 1
ATOM 5692 C C . SER B 1 274 ? 86.354 111.415 35.044 1.00 21.29 274 SER B C 1
ATOM 5693 O O . SER B 1 274 ? 87.016 112.418 34.768 1.00 21.50 274 SER B O 1
ATOM 5696 N N . MET B 1 275 ? 86.893 110.268 35.396 1.00 21.73 275 MET B N 1
ATOM 5697 C CA . MET B 1 275 ? 88.248 109.924 35.056 1.00 21.70 275 MET B CA 1
ATOM 5698 C C . MET B 1 275 ? 88.179 109.441 33.613 1.00 21.51 275 MET B C 1
ATOM 5699 O O . MET B 1 275 ? 87.105 109.078 33.125 1.00 20.84 275 MET B O 1
ATOM 5704 N N . TRP B 1 276 ? 89.315 109.443 32.921 1.00 21.37 276 TRP B N 1
ATOM 5705 C CA . TRP B 1 276 ? 89.395 108.644 31.712 1.00 20.92 276 TRP B CA 1
ATOM 5706 C C . TRP B 1 276 ? 89.723 107.198 32.086 1.00 19.94 276 TRP B C 1
ATOM 5707 O O . TRP B 1 276 ? 90.557 106.941 32.944 1.00 19.24 276 TRP B O 1
ATOM 5718 N N . MET B 1 277 ? 89.048 106.262 31.433 1.00 19.69 277 MET B N 1
ATOM 5719 C CA . MET B 1 277 ? 89.318 104.849 31.623 1.00 19.42 277 MET B CA 1
ATOM 5720 C C . MET B 1 277 ? 90.034 104.268 30.399 1.00 19.75 277 MET B C 1
ATOM 5721 O O . MET B 1 277 ? 89.451 104.199 29.311 1.00 19.96 277 MET B O 1
ATOM 5726 N N . GLU B 1 278 ? 91.297 103.879 30.571 1.00 19.61 278 GLU B N 1
ATOM 5727 C CA . GLU B 1 278 ? 92.054 103.244 29.503 1.00 20.32 278 GLU B CA 1
ATOM 5728 C C . GLU B 1 278 ? 92.122 101.748 29.733 1.00 20.65 278 GLU B C 1
ATOM 5729 O O . GLU B 1 278 ? 92.441 101.308 30.840 1.00 21.23 278 GLU B O 1
ATOM 5735 N N . PRO B 1 279 ? 91.821 100.953 28.712 1.00 20.74 279 PRO B N 1
ATOM 5736 C CA . PRO B 1 279 ? 91.962 99.497 28.841 1.00 21.13 279 PRO B CA 1
ATOM 5737 C C . PRO B 1 279 ? 93.406 99.134 29.211 1.00 21.56 279 PRO B C 1
ATOM 5738 O O . PRO B 1 279 ? 94.347 99.647 28.606 1.00 22.16 279 PRO B O 1
ATOM 5742 N N . LEU B 1 280 ? 93.567 98.286 30.220 1.00 21.89 280 LEU B N 1
ATOM 5743 C CA . LEU B 1 280 ? 94.880 97.912 30.731 1.00 21.94 280 LEU B CA 1
ATOM 5744 C C . LEU B 1 280 ? 95.675 97.203 29.653 1.00 22.32 280 LEU B C 1
ATOM 5745 O O . LEU B 1 280 ? 96.749 97.667 29.259 1.00 22.26 280 LEU B O 1
ATOM 5750 N N . SER B 1 281 ? 95.142 96.073 29.192 1.00 22.74 281 SER B N 1
ATOM 5751 C CA . SER B 1 281 ? 95.603 95.454 27.949 1.00 23.26 281 SER B CA 1
ATOM 5752 C C . SER B 1 281 ? 94.548 95.685 26.849 1.00 23.73 281 SER B C 1
ATOM 5753 O O . SER B 1 281 ? 93.525 96.344 27.078 1.00 23.18 281 SER B O 1
ATOM 5756 N N . ASP B 1 282 ? 94.811 95.142 25.662 1.00 24.61 282 ASP B N 1
ATOM 5757 C CA . ASP B 1 282 ? 93.922 95.284 24.508 1.00 25.42 282 ASP B CA 1
ATOM 5758 C C . ASP B 1 282 ? 92.892 94.140 24.343 1.00 25.51 282 ASP B C 1
ATOM 5759 O O . ASP B 1 282 ? 92.107 94.152 23.383 1.00 25.60 282 ASP B O 1
ATOM 5764 N N . VAL B 1 283 ? 92.894 93.160 25.257 1.00 25.24 283 VAL B N 1
ATOM 5765 C CA . VAL B 1 283 ? 91.905 92.078 25.211 1.00 24.96 283 VAL B CA 1
ATOM 5766 C C . VAL B 1 283 ? 90.479 92.651 25.351 1.00 24.60 283 VAL B C 1
ATOM 5767 O O . VAL B 1 283 ? 90.292 93.768 25.865 1.00 24.49 283 VAL B O 1
ATOM 5771 N N . GLN B 1 284 ? 89.490 91.917 24.834 1.00 24.39 284 GLN B N 1
ATOM 5772 C CA . GLN B 1 284 ? 88.085 92.357 24.837 1.00 23.97 284 GLN B CA 1
ATOM 5773 C C . GLN B 1 284 ? 87.558 92.629 26.243 1.00 23.52 284 GLN B C 1
ATOM 5774 O O . GLN B 1 284 ? 86.895 93.647 26.477 1.00 23.82 284 GLN B O 1
ATOM 5780 N N . ALA B 1 285 ? 87.872 91.729 27.171 1.00 22.96 285 ALA B N 1
ATOM 5781 C CA . ALA B 1 285 ? 87.522 91.890 28.577 1.00 22.67 285 ALA B CA 1
ATOM 5782 C C . ALA B 1 285 ? 87.839 93.302 29.124 1.00 22.06 285 ALA B C 1
ATOM 5783 O O . ALA B 1 285 ? 87.032 93.870 29.861 1.00 21.89 285 ALA B O 1
ATOM 5785 N N . ASP B 1 286 ? 88.983 93.868 28.727 1.00 21.68 286 ASP B N 1
ATOM 5786 C CA . ASP B 1 286 ? 89.388 95.220 29.153 1.00 21.41 286 ASP B CA 1
ATOM 5787 C C . ASP B 1 286 ? 88.694 96.351 28.394 1.00 21.21 286 ASP B C 1
ATOM 5788 O O . ASP B 1 286 ? 88.531 97.441 28.937 1.00 21.20 286 ASP B O 1
ATOM 5793 N N . ILE B 1 287 ? 88.290 96.113 27.148 1.00 21.43 287 ILE B N 1
ATOM 5794 C CA . ILE B 1 287 ? 87.508 97.129 26.415 1.00 21.60 287 ILE B CA 1
ATOM 5795 C C . ILE B 1 287 ? 86.075 97.165 26.955 1.00 21.71 287 ILE B C 1
ATOM 5796 O O . ILE B 1 287 ? 85.498 98.238 27.125 1.00 21.86 287 ILE B O 1
ATOM 5801 N N . ASP B 1 288 ? 85.521 95.988 27.235 1.00 21.74 288 ASP B N 1
ATOM 5802 C CA . ASP B 1 288 ? 84.234 95.881 27.913 1.00 21.46 288 ASP B CA 1
ATOM 5803 C C . ASP B 1 288 ? 84.278 96.521 29.294 1.00 21.12 288 ASP B C 1
ATOM 5804 O O . ASP B 1 288 ? 83.345 97.242 29.665 1.00 21.08 288 ASP B O 1
ATOM 5809 N N . ALA B 1 289 ? 85.350 96.262 30.047 1.00 20.77 289 ALA B N 1
ATOM 5810 C CA . ALA B 1 289 ? 85.545 96.908 31.355 1.00 21.20 289 ALA B CA 1
ATOM 5811 C C . ALA B 1 289 ? 85.521 98.458 31.283 1.00 21.12 289 ALA B C 1
ATOM 5812 O O . ALA B 1 289 ? 84.908 99.119 32.123 1.00 21.63 289 ALA B O 1
ATOM 5814 N N . GLN B 1 290 ? 86.178 99.019 30.268 1.00 20.78 290 GLN B N 1
ATOM 5815 C CA . GLN B 1 290 ? 86.161 100.448 29.995 1.00 20.49 290 GLN B CA 1
ATOM 5816 C C . GLN B 1 290 ? 84.749 100.983 29.751 1.00 20.59 290 GLN B C 1
ATOM 5817 O O . GLN B 1 290 ? 84.378 102.037 30.273 1.00 20.83 290 GLN B O 1
ATOM 5823 N N . LYS B 1 291 ? 83.975 100.264 28.947 1.00 20.41 291 LYS B N 1
ATOM 5824 C CA . LYS B 1 291 ? 82.590 100.619 28.698 1.00 20.54 291 LYS B CA 1
ATOM 5825 C C . LYS B 1 291 ? 81.829 100.721 30.010 1.00 19.70 291 LYS B C 1
ATOM 5826 O O . LYS B 1 291 ? 81.145 101.720 30.267 1.00 19.15 291 LYS B O 1
ATOM 5832 N N . ARG B 1 292 ? 81.985 99.707 30.852 1.00 19.02 292 ARG B N 1
ATOM 5833 C CA . ARG B 1 292 ? 81.278 99.670 32.135 1.00 19.01 292 ARG B CA 1
ATOM 5834 C C . ARG B 1 292 ? 81.722 100.778 33.081 1.00 18.85 292 ARG B C 1
ATOM 5835 O O . ARG B 1 292 ? 80.885 101.463 33.680 1.00 18.59 292 ARG B O 1
ATOM 5843 N N . ALA B 1 293 ? 83.035 100.948 33.220 1.00 18.91 293 ALA B N 1
ATOM 5844 C CA . ALA B 1 293 ? 83.563 101.972 34.106 1.00 19.01 293 ALA B CA 1
ATOM 5845 C C . ALA B 1 293 ? 83.017 103.334 33.709 1.00 19.08 293 ALA B C 1
ATOM 5846 O O . ALA B 1 293 ? 82.545 104.083 34.574 1.00 19.60 293 ALA B O 1
ATOM 5848 N N . LEU B 1 294 ? 83.039 103.633 32.409 1.00 19.15 294 LEU B N 1
ATOM 5849 C CA . LEU B 1 294 ? 82.537 104.916 31.896 1.00 19.52 294 LEU B CA 1
ATOM 5850 C C . LEU B 1 294 ? 81.018 105.035 32.111 1.00 19.58 294 LEU B C 1
ATOM 5851 O O . LEU B 1 294 ? 80.507 106.094 32.483 1.00 19.88 294 LEU B O 1
ATOM 5856 N N . ASP B 1 295 ? 80.326 103.922 31.885 1.00 19.96 295 ASP B N 1
ATOM 5857 C CA . ASP B 1 295 ? 78.886 103.804 32.045 1.00 19.88 295 ASP B CA 1
ATOM 5858 C C . ASP B 1 295 ? 78.470 104.171 33.452 1.00 19.85 295 ASP B C 1
ATOM 5859 O O . ASP B 1 295 ? 77.523 104.934 33.630 1.00 20.42 295 ASP B O 1
ATOM 5864 N N . PHE B 1 296 ? 79.185 103.637 34.442 1.00 19.38 296 PHE B N 1
ATOM 5865 C CA . PHE B 1 296 ? 78.824 103.796 35.857 1.00 19.67 296 PHE B CA 1
ATOM 5866 C C . PHE B 1 296 ? 79.197 105.138 36.478 1.00 19.70 296 PHE B C 1
ATOM 5867 O O . PHE B 1 296 ? 78.561 105.591 37.416 1.00 18.89 296 PHE B O 1
ATOM 5875 N N . MET B 1 297 ? 80.261 105.747 35.971 1.00 20.23 297 MET B N 1
ATOM 5876 C CA . MET B 1 297 ? 80.679 107.059 36.431 1.00 20.40 297 MET B CA 1
ATOM 5877 C C . MET B 1 297 ? 79.987 108.204 35.672 1.00 20.02 297 MET B C 1
ATOM 5878 O O . MET B 1 297 ? 79.521 109.153 36.289 1.00 19.48 297 MET B O 1
ATOM 5883 N N . LEU B 1 298 ? 79.899 108.093 34.346 1.00 20.13 298 LEU B N 1
ATOM 5884 C CA . LEU B 1 298 ? 79.427 109.199 33.520 1.00 20.10 298 LEU B CA 1
ATOM 5885 C C . LEU B 1 298 ? 78.088 108.919 32.845 1.00 20.26 298 LEU B C 1
ATOM 5886 O O . LEU B 1 298 ? 77.223 109.796 32.796 1.00 19.91 298 LEU B O 1
ATOM 5891 N N . GLY B 1 299 ? 77.922 107.691 32.344 1.00 20.65 299 GLY B N 1
ATOM 5892 C CA . GLY B 1 299 ? 76.698 107.275 31.674 1.00 20.24 299 GLY B CA 1
ATOM 5893 C C . GLY B 1 299 ? 75.499 107.279 32.605 1.00 20.44 299 GLY B C 1
ATOM 5894 O O . GLY B 1 299 ? 74.375 107.505 32.160 1.00 20.03 299 GLY B O 1
ATOM 5895 N N . TRP B 1 300 ? 75.756 107.014 33.889 1.00 20.62 300 TRP B N 1
ATOM 5896 C CA . TRP B 1 300 ? 74.772 107.074 34.966 1.00 20.74 300 TRP B CA 1
ATOM 5897 C C . TRP B 1 300 ? 73.927 108.342 34.861 1.00 20.63 300 TRP B C 1
ATOM 5898 O O . TRP B 1 300 ? 72.724 108.319 35.137 1.00 20.62 300 TRP B O 1
ATOM 5909 N N . PHE B 1 301 ? 74.565 109.431 34.443 1.00 20.52 301 PHE B N 1
ATOM 5910 C CA . PHE B 1 301 ? 73.911 110.720 34.306 1.00 20.84 301 PHE B CA 1
ATOM 5911 C C . PHE B 1 301 ? 73.644 111.039 32.852 1.00 21.52 301 PHE B C 1
ATOM 5912 O O . PHE B 1 301 ? 72.541 111.512 32.493 1.00 21.63 301 PHE B O 1
ATOM 5920 N N . LEU B 1 302 ? 74.635 110.756 32.007 1.00 21.48 302 LEU B N 1
ATOM 5921 C CA . LEU B 1 302 ? 74.573 111.223 30.623 1.00 21.61 302 LEU B CA 1
ATOM 5922 C C . LEU B 1 302 ? 73.558 110.505 29.736 1.00 21.25 302 LEU B C 1
ATOM 5923 O O . LEU B 1 302 ? 72.929 111.128 28.886 1.00 20.69 302 LEU B O 1
ATOM 5928 N N . GLU B 1 303 ? 73.423 109.196 29.941 1.00 21.74 303 GLU B N 1
ATOM 5929 C CA . GLU B 1 303 ? 72.426 108.381 29.244 1.00 21.71 303 GLU B CA 1
ATOM 5930 C C . GLU B 1 303 ? 70.967 108.800 29.527 1.00 21.70 303 GLU B C 1
ATOM 5931 O O . GLU B 1 303 ? 70.210 109.023 28.588 1.00 21.70 303 GLU B O 1
ATOM 5937 N N . PRO B 1 304 ? 70.555 108.895 30.791 1.00 21.77 304 PRO B N 1
ATOM 5938 C CA . PRO B 1 304 ? 69.230 109.447 31.088 1.00 21.75 304 PRO B CA 1
ATOM 5939 C C . PRO B 1 304 ? 68.998 110.756 30.344 1.00 21.46 304 PRO B C 1
ATOM 5940 O O . PRO B 1 304 ? 67.900 110.969 29.830 1.00 21.28 304 PRO B O 1
ATOM 5944 N N . LEU B 1 305 ? 70.030 111.593 30.269 1.00 21.50 305 LEU B N 1
ATOM 5945 C CA . LEU B 1 305 ? 69.932 112.910 29.636 1.00 21.60 305 LEU B CA 1
ATOM 5946 C C . LEU B 1 305 ? 69.996 112.842 28.109 1.00 22.62 305 LEU B C 1
ATOM 5947 O O . LEU B 1 305 ? 69.803 113.853 27.433 1.00 23.01 305 LEU B O 1
ATOM 5952 N N . THR B 1 306 ? 70.231 111.645 27.564 1.00 22.79 306 THR B N 1
ATOM 5953 C CA . THR B 1 306 ? 70.253 111.475 26.114 1.00 23.25 306 THR B CA 1
ATOM 5954 C C . THR B 1 306 ? 69.098 110.628 25.567 1.00 22.82 306 THR B C 1
ATOM 5955 O O . THR B 1 306 ? 68.396 111.073 24.662 1.00 22.58 306 THR B O 1
ATOM 5959 N N . THR B 1 307 ? 68.884 109.434 26.127 1.00 22.23 307 THR B N 1
ATOM 5960 C CA . THR B 1 307 ? 67.787 108.551 25.690 1.00 21.64 307 THR B CA 1
ATOM 5961 C C . THR B 1 307 ? 66.660 108.374 26.707 1.00 21.39 307 THR B C 1
ATOM 5962 O O . THR B 1 307 ? 65.707 107.647 26.437 1.00 21.31 307 THR B O 1
ATOM 5966 N N . GLY B 1 308 ? 66.776 109.015 27.867 1.00 21.40 308 GLY B N 1
ATOM 5967 C CA . GLY B 1 308 ? 65.791 108.883 28.931 1.00 21.83 308 GLY B CA 1
ATOM 5968 C C . GLY B 1 308 ? 65.795 107.555 29.674 1.00 21.80 308 GLY B C 1
ATOM 5969 O O . GLY B 1 308 ? 64.743 107.034 30.009 1.00 21.34 308 GLY B O 1
ATOM 5970 N N . ASP B 1 309 ? 66.985 107.021 29.935 1.00 22.27 309 ASP B N 1
ATOM 5971 C CA . ASP B 1 309 ? 67.170 105.715 30.566 1.00 22.26 309 ASP B CA 1
ATOM 5972 C C . ASP B 1 309 ? 68.632 105.525 30.940 1.00 22.16 309 ASP B C 1
ATOM 5973 O O . ASP B 1 309 ? 69.504 106.189 30.390 1.00 22.96 309 ASP B O 1
ATOM 5978 N N . TYR B 1 310 ? 68.895 104.600 31.857 1.00 21.72 310 TYR B N 1
ATOM 5979 C CA . TYR B 1 310 ? 70.246 104.330 32.344 1.00 21.42 310 TYR B CA 1
ATOM 5980 C C . TYR B 1 310 ? 71.060 103.496 31.346 1.00 20.60 310 TYR B C 1
ATOM 5981 O O . TYR B 1 310 ? 70.479 102.826 30.500 1.00 20.62 310 TYR B O 1
ATOM 5990 N N . PRO B 1 311 ? 72.393 103.552 31.423 1.00 20.18 311 PRO B N 1
ATOM 5991 C CA . PRO B 1 311 ? 73.245 102.633 30.648 1.00 20.37 311 PRO B CA 1
ATOM 5992 C C . PRO B 1 311 ? 72.716 101.196 30.704 1.00 20.59 311 PRO B C 1
ATOM 5993 O O . PRO B 1 311 ? 72.088 100.808 31.687 1.00 20.33 311 PRO B O 1
ATOM 5997 N N . LYS B 1 312 ? 72.951 100.400 29.672 1.00 21.12 312 LYS B N 1
ATOM 5998 C CA . LYS B 1 312 ? 72.392 99.057 29.725 1.00 21.50 312 LYS B CA 1
ATOM 5999 C C . LYS B 1 312 ? 73.210 98.116 30.572 1.00 20.96 312 LYS B C 1
ATOM 6000 O O . LYS B 1 312 ? 72.679 97.115 31.050 1.00 20.90 312 LYS B O 1
ATOM 6006 N N . SER B 1 313 ? 74.480 98.462 30.783 1.00 20.46 313 SER B N 1
ATOM 6007 C CA . SER B 1 313 ? 75.345 97.716 31.692 1.00 20.33 313 SER B CA 1
ATOM 6008 C C . SER B 1 313 ? 74.808 97.854 33.127 1.00 20.34 313 SER B C 1
ATOM 6009 O O . SER B 1 313 ? 74.723 96.868 33.881 1.00 19.49 313 SER B O 1
ATOM 6012 N N . MET B 1 314 ? 74.429 99.086 33.481 1.00 20.49 314 MET B N 1
ATOM 6013 C CA . MET B 1 314 ? 73.828 99.390 34.776 1.00 20.38 314 MET B CA 1
ATOM 6014 C C . MET B 1 314 ? 72.511 98.636 34.925 1.00 21.02 314 MET B C 1
ATOM 6015 O O . MET B 1 314 ? 72.387 97.811 35.825 1.00 21.53 314 MET B O 1
ATOM 6020 N N . ARG B 1 315 ? 71.561 98.862 34.019 1.00 21.19 315 ARG B N 1
ATOM 6021 C CA . ARG B 1 315 ? 70.298 98.108 33.997 1.00 21.66 315 ARG B CA 1
ATOM 6022 C C . ARG B 1 315 ? 70.472 96.602 34.236 1.00 21.67 315 ARG B C 1
ATOM 6023 O O . ARG B 1 315 ? 69.719 95.992 34.999 1.00 21.71 315 ARG B O 1
ATOM 6031 N N . GLU B 1 316 ? 71.481 96.016 33.595 1.00 21.84 316 GLU B N 1
ATOM 6032 C CA . GLU B 1 316 ? 71.674 94.565 33.597 1.00 21.86 316 GLU B CA 1
ATOM 6033 C C . GLU B 1 316 ? 72.344 94.029 34.865 1.00 21.69 316 GLU B C 1
ATOM 6034 O O . GLU B 1 316 ? 72.029 92.911 35.332 1.00 21.88 316 GLU B O 1
ATOM 6040 N N . LEU B 1 317 ? 73.271 94.819 35.412 1.00 21.19 317 LEU B N 1
ATOM 6041 C CA . LEU B 1 317 ? 74.055 94.404 36.575 1.00 20.78 317 LEU B CA 1
ATOM 6042 C C . LEU B 1 317 ? 73.383 94.802 37.899 1.00 20.92 317 LEU B C 1
ATOM 6043 O O . LEU B 1 317 ? 73.500 94.088 38.904 1.00 21.19 317 LEU B O 1
ATOM 6048 N N . VAL B 1 318 ? 72.664 95.926 37.879 1.00 20.60 318 VAL B N 1
ATOM 6049 C CA . VAL B 1 318 ? 72.086 96.508 39.085 1.00 20.23 318 VAL B CA 1
ATOM 6050 C C . VAL B 1 318 ? 70.627 96.095 39.280 1.00 20.63 318 VAL B C 1
ATOM 6051 O O . VAL B 1 318 ? 70.129 96.109 40.409 1.00 21.03 318 VAL B O 1
ATOM 6055 N N . LYS B 1 319 ? 69.950 95.739 38.188 1.00 20.47 319 LYS B N 1
ATOM 6056 C CA . LYS B 1 319 ? 68.604 95.167 38.244 1.00 20.87 319 LYS B CA 1
ATOM 6057 C C . LYS B 1 319 ? 67.616 96.014 39.061 1.00 20.83 319 LYS B C 1
ATOM 6058 O O . LYS B 1 319 ? 67.566 97.239 38.908 1.00 20.91 319 LYS B O 1
ATOM 6064 N N . GLY B 1 320 ? 66.854 95.350 39.933 1.00 20.77 320 GLY B N 1
ATOM 6065 C CA . GLY B 1 320 ? 65.849 95.986 40.768 1.00 20.63 320 GLY B CA 1
ATOM 6066 C C . GLY B 1 320 ? 66.346 97.089 41.690 1.00 20.40 320 GLY B C 1
ATOM 6067 O O . GLY B 1 320 ? 65.539 97.850 42.227 1.00 20.35 320 GLY B O 1
ATOM 6068 N N . ARG B 1 321 ? 67.661 97.189 41.866 1.00 20.14 321 ARG B N 1
ATOM 6069 C CA . ARG B 1 321 ? 68.248 98.238 42.714 1.00 20.25 321 ARG B CA 1
ATOM 6070 C C . ARG B 1 321 ? 68.421 99.568 41.983 1.00 20.37 321 ARG B C 1
ATOM 6071 O O . ARG B 1 321 ? 68.766 100.580 42.602 1.00 20.45 321 ARG B O 1
ATOM 6079 N N . LEU B 1 322 ? 68.194 99.552 40.668 1.00 20.44 322 LEU B N 1
ATOM 6080 C CA . LEU B 1 322 ? 68.179 100.763 39.854 1.00 20.42 322 LEU B CA 1
ATOM 6081 C C . LEU B 1 322 ? 66.727 101.180 39.569 1.00 20.32 322 LEU B C 1
ATOM 6082 O O . LEU B 1 322 ? 65.993 100.448 38.916 1.00 20.46 322 LEU B O 1
ATOM 6087 N N . PRO B 1 323 ? 66.308 102.340 40.081 1.00 20.45 323 PRO B N 1
ATOM 6088 C CA . PRO B 1 323 ? 64.931 102.818 39.890 1.00 20.29 323 PRO B CA 1
ATOM 6089 C C . PRO B 1 323 ? 64.612 103.069 38.417 1.00 20.61 323 PRO B C 1
ATOM 6090 O O . PRO B 1 323 ? 65.522 103.325 37.631 1.00 21.05 323 PRO B O 1
ATOM 6094 N N . LYS B 1 324 ? 63.336 102.982 38.051 1.00 20.66 324 LYS B N 1
ATOM 6095 C CA . LYS B 1 324 ? 62.918 103.190 36.672 1.00 20.82 324 LYS B CA 1
ATOM 6096 C C . LYS B 1 324 ? 62.367 104.599 36.539 1.00 20.81 324 LYS B C 1
ATOM 6097 O O . LYS B 1 324 ? 62.024 105.231 37.537 1.00 20.38 324 LYS B O 1
ATOM 6103 N N . PHE B 1 325 ? 62.321 105.101 35.309 1.00 21.05 325 PHE B N 1
ATOM 6104 C CA . PHE B 1 325 ? 61.724 106.397 35.028 1.00 21.25 325 PHE B CA 1
ATOM 6105 C C . PHE B 1 325 ? 60.317 106.190 34.528 1.00 21.73 325 PHE B C 1
ATOM 6106 O O . PHE B 1 325 ? 60.075 105.225 33.796 1.00 22.76 325 PHE B O 1
ATOM 6114 N N . SER B 1 326 ? 59.376 107.047 34.932 1.00 21.75 326 SER B N 1
ATOM 6115 C CA . SER B 1 326 ? 58.026 107.010 34.354 1.00 22.05 326 SER B CA 1
ATOM 6116 C C . SER B 1 326 ? 58.130 107.412 32.883 1.00 22.61 326 SER B C 1
ATOM 6117 O O . SER B 1 326 ? 59.068 108.127 32.506 1.00 23.20 326 SER B O 1
ATOM 6120 N N . ALA B 1 327 ? 57.208 106.959 32.041 1.00 22.85 327 ALA B N 1
ATOM 6121 C CA . ALA B 1 327 ? 57.306 107.268 30.611 1.00 23.46 327 ALA B CA 1
ATOM 6122 C C . ALA B 1 327 ? 57.549 108.778 30.399 1.00 23.84 327 ALA B C 1
ATOM 6123 O O . ALA B 1 327 ? 58.384 109.186 29.577 1.00 23.88 327 ALA B O 1
ATOM 6125 N N . ASP B 1 328 ? 56.833 109.590 31.175 1.00 23.55 328 ASP B N 1
ATOM 6126 C CA . ASP B 1 328 ? 56.861 111.038 31.036 1.00 23.47 328 ASP B CA 1
ATOM 6127 C C . ASP B 1 328 ? 58.199 111.620 31.482 1.00 23.66 328 ASP B C 1
ATOM 6128 O O . ASP B 1 328 ? 58.719 112.555 30.856 1.00 24.00 328 ASP B O 1
ATOM 6133 N N . ASP B 1 329 ? 58.751 111.093 32.575 1.00 23.27 329 ASP B N 1
ATOM 6134 C CA . ASP B 1 329 ? 60.067 111.537 33.054 1.00 22.45 329 ASP B CA 1
ATOM 6135 C C . ASP B 1 329 ? 61.129 111.172 32.015 1.00 22.20 329 ASP B C 1
ATOM 6136 O O . ASP B 1 329 ? 61.979 111.995 31.662 1.00 21.98 329 ASP B O 1
ATOM 6141 N N . SER B 1 330 ? 61.053 109.933 31.522 1.00 21.86 330 SER B N 1
ATOM 6142 C CA . SER B 1 330 ? 61.969 109.418 30.518 1.00 21.45 330 SER B CA 1
ATOM 6143 C C . SER B 1 330 ? 62.070 110.373 29.342 1.00 21.81 330 SER B C 1
ATOM 6144 O O . SER B 1 330 ? 63.154 110.836 29.005 1.00 22.21 330 SER B O 1
ATOM 6147 N N . GLU B 1 331 ? 60.922 110.678 28.746 1.00 21.84 331 GLU B N 1
ATOM 6148 C CA . GLU B 1 331 ? 60.826 111.503 27.553 1.00 21.85 331 GLU B CA 1
ATOM 6149 C C . GLU B 1 331 ? 61.387 112.905 27.809 1.00 21.55 331 GLU B C 1
ATOM 6150 O O . GLU B 1 331 ? 62.109 113.459 26.981 1.00 21.19 331 GLU B O 1
ATOM 6156 N N . LYS B 1 332 ? 61.047 113.474 28.957 1.00 21.49 332 LYS B N 1
ATOM 6157 C CA . LYS B 1 332 ? 61.419 114.861 29.238 1.00 21.60 332 LYS B CA 1
ATOM 6158 C C . LYS B 1 332 ? 62.895 115.024 29.605 1.00 21.18 332 LYS B C 1
ATOM 6159 O O . LYS B 1 332 ? 63.413 116.129 29.577 1.00 21.26 332 LYS B O 1
ATOM 6165 N N . LEU B 1 333 ? 63.566 113.918 29.923 1.00 20.78 333 LEU B N 1
ATOM 6166 C CA . LEU B 1 333 ? 64.966 113.955 30.316 1.00 20.46 333 LEU B CA 1
ATOM 6167 C C . LEU B 1 333 ? 65.879 113.998 29.116 1.00 20.88 333 LEU B C 1
ATOM 6168 O O . LEU B 1 333 ? 67.066 114.337 29.235 1.00 21.29 333 LEU B O 1
ATOM 6173 N N . LYS B 1 334 ? 65.329 113.606 27.967 1.00 20.71 334 LYS B N 1
ATOM 6174 C CA . LYS B 1 334 ? 66.075 113.560 26.719 1.00 20.10 334 LYS B CA 1
ATOM 6175 C C . LYS B 1 334 ? 66.474 114.969 26.305 1.00 19.78 334 LYS B C 1
ATOM 6176 O O . LYS B 1 334 ? 65.625 115.829 26.069 1.00 19.51 334 LYS B O 1
ATOM 6182 N N . GLY B 1 335 ? 67.779 115.202 26.257 1.00 19.32 335 GLY B N 1
ATOM 6183 C CA . GLY B 1 335 ? 68.296 116.475 25.834 1.00 19.52 335 GLY B CA 1
ATOM 6184 C C . GLY B 1 335 ? 67.957 117.568 26.821 1.00 19.86 335 GLY B C 1
ATOM 6185 O O . GLY B 1 335 ? 67.963 118.740 26.470 1.00 20.39 335 GLY B O 1
ATOM 6186 N N . CYS B 1 336 ? 67.694 117.186 28.067 1.00 20.20 336 CYS B N 1
ATOM 6187 C CA . CYS B 1 336 ? 67.331 118.142 29.116 1.00 20.14 336 CYS B CA 1
ATOM 6188 C C . CYS B 1 336 ? 68.553 118.822 29.741 1.00 20.12 336 CYS B C 1
ATOM 6189 O O . CYS B 1 336 ? 68.848 118.623 30.932 1.00 19.94 336 CYS B O 1
ATOM 6192 N N . TYR B 1 337 ? 69.245 119.625 28.926 1.00 19.68 337 TYR B N 1
ATOM 6193 C CA . TYR B 1 337 ? 70.331 120.500 29.372 1.00 19.45 337 TYR B CA 1
ATOM 6194 C C . TYR B 1 337 ? 70.713 121.381 28.187 1.00 19.78 337 TYR B C 1
ATOM 6195 O O . TYR B 1 337 ? 70.396 121.050 27.039 1.00 19.84 337 TYR B O 1
ATOM 6204 N N . ASP B 1 338 ? 71.420 122.476 28.447 1.00 19.55 338 ASP B N 1
ATOM 6205 C CA . ASP B 1 338 ? 71.856 123.348 27.363 1.00 19.55 338 ASP B CA 1
ATOM 6206 C C . ASP B 1 338 ? 73.309 123.184 27.092 1.00 19.48 338 ASP B C 1
ATOM 6207 O O . ASP B 1 338 ? 73.763 123.529 26.015 1.00 19.35 338 ASP B O 1
ATOM 6212 N N . PHE B 1 339 ? 74.025 122.670 28.090 1.00 19.96 339 PHE B N 1
ATOM 6213 C CA . PHE B 1 339 ? 75.418 122.260 27.962 1.00 20.62 339 PHE B CA 1
ATOM 6214 C C . PHE B 1 339 ? 75.755 121.247 29.033 1.00 21.16 339 PHE B C 1
ATOM 6215 O O . PHE B 1 339 ? 75.069 121.166 30.053 1.00 21.85 339 PHE B O 1
ATOM 6223 N N . ILE B 1 340 ? 76.843 120.513 28.809 1.00 20.94 340 ILE B N 1
ATOM 6224 C CA . ILE B 1 340 ? 77.419 119.630 29.804 1.00 20.41 340 ILE B CA 1
ATOM 6225 C C . ILE B 1 340 ? 78.774 120.209 30.163 1.00 21.12 340 ILE B C 1
ATOM 6226 O O . ILE B 1 340 ? 79.653 120.338 29.300 1.00 20.29 340 ILE B O 1
ATOM 6231 N N . GLY B 1 341 ? 78.923 120.571 31.439 1.00 21.62 341 GLY B N 1
ATOM 6232 C CA . GLY B 1 341 ? 80.208 120.945 31.999 1.00 21.63 341 GLY B CA 1
ATOM 6233 C C . GLY B 1 341 ? 80.953 119.677 32.358 1.00 22.02 341 GLY B C 1
ATOM 6234 O O . GLY B 1 341 ? 80.358 118.708 32.843 1.00 21.72 341 GLY B O 1
ATOM 6235 N N . MET B 1 342 ? 82.255 119.679 32.107 1.00 21.93 342 MET B N 1
ATOM 6236 C CA . MET B 1 342 ? 83.081 118.521 32.376 1.00 22.11 342 MET B CA 1
ATOM 6237 C C . MET B 1 342 ? 84.202 118.839 33.375 1.00 22.38 342 MET B C 1
ATOM 6238 O O . MET B 1 342 ? 84.935 119.849 33.230 1.00 22.19 342 MET B O 1
ATOM 6243 N N . ASN B 1 343 ? 84.305 117.988 34.402 1.00 21.54 343 ASN B N 1
ATOM 6244 C CA . ASN B 1 343 ? 85.346 118.084 35.405 1.00 21.04 343 ASN B CA 1
ATOM 6245 C C . ASN B 1 343 ? 86.298 116.916 35.193 1.00 21.35 343 ASN B C 1
ATOM 6246 O O . ASN B 1 343 ? 85.879 115.748 35.224 1.00 21.61 343 ASN B O 1
ATOM 6251 N N . TYR B 1 344 ? 87.574 117.218 34.978 1.00 20.96 344 TYR B N 1
ATOM 6252 C CA . TYR B 1 344 ? 88.564 116.173 34.740 1.00 20.93 344 TYR B CA 1
ATOM 6253 C C . TYR B 1 344 ? 89.793 116.431 35.591 1.00 20.60 344 TYR B C 1
ATOM 6254 O O . TYR B 1 344 ? 90.198 117.581 35.756 1.00 20.97 344 TYR B O 1
ATOM 6263 N N . TYR B 1 345 ? 90.385 115.355 36.103 1.00 20.34 345 TYR B N 1
ATOM 6264 C CA . TYR B 1 345 ? 91.592 115.439 36.917 1.00 20.63 345 TYR B CA 1
ATOM 6265 C C . TYR B 1 345 ? 92.646 114.396 36.554 1.00 20.84 345 TYR B C 1
ATOM 6266 O O . TYR B 1 345 ? 93.845 114.685 36.560 1.00 20.92 345 TYR B O 1
ATOM 6275 N N . THR B 1 346 ? 92.194 113.183 36.244 1.00 20.94 346 THR B N 1
ATOM 6276 C CA . THR B 1 346 ? 93.113 112.081 35.967 1.00 21.04 346 THR B CA 1
ATOM 6277 C C . THR B 1 346 ? 92.480 110.922 35.181 1.00 21.56 346 THR B C 1
ATOM 6278 O O . THR B 1 346 ? 91.264 110.914 34.890 1.00 22.06 346 THR B O 1
ATOM 6282 N N . ALA B 1 347 ? 93.328 109.959 34.828 1.00 21.06 347 ALA B N 1
ATOM 6283 C CA . ALA B 1 347 ? 92.906 108.763 34.120 1.00 20.74 347 ALA B CA 1
ATOM 6284 C C . ALA B 1 347 ? 93.471 107.527 34.816 1.00 20.69 347 ALA B C 1
ATOM 6285 O O . ALA B 1 347 ? 94.463 107.607 35.531 1.00 20.64 347 ALA B O 1
ATOM 6287 N N . THR B 1 348 ? 92.820 106.386 34.615 1.00 20.86 348 THR B N 1
ATOM 6288 C CA . THR B 1 348 ? 93.259 105.133 35.212 1.00 20.47 348 THR B CA 1
ATOM 6289 C C . THR B 1 348 ? 93.102 104.022 34.208 1.00 20.22 348 THR B C 1
ATOM 6290 O O . THR B 1 348 ? 92.151 104.034 33.428 1.00 20.23 348 THR B O 1
ATOM 6294 N N . TYR B 1 349 ? 94.019 103.053 34.242 1.00 19.89 349 TYR B N 1
ATOM 6295 C CA . TYR B 1 349 ? 93.813 101.801 33.521 1.00 19.26 349 TYR B CA 1
ATOM 6296 C C . TYR B 1 349 ? 92.658 101.084 34.188 1.00 19.51 349 TYR B C 1
ATOM 6297 O O . TYR B 1 349 ? 92.227 101.470 35.285 1.00 18.88 349 TYR B O 1
ATOM 6306 N N . VAL B 1 350 ? 92.193 100.027 33.524 1.00 19.93 350 VAL B N 1
ATOM 6307 C CA . VAL B 1 350 ? 90.914 99.400 33.819 1.00 20.23 350 VAL B CA 1
ATOM 6308 C C . VAL B 1 350 ? 90.932 97.959 33.280 1.00 20.64 350 VAL B C 1
ATOM 6309 O O . VAL B 1 350 ? 91.372 97.717 32.155 1.00 20.62 350 VAL B O 1
ATOM 6313 N N . THR B 1 351 ? 90.495 97.006 34.103 1.00 20.81 351 THR B N 1
ATOM 6314 C CA . THR B 1 351 ? 90.342 95.615 33.687 1.00 20.57 351 THR B CA 1
ATOM 6315 C C . THR B 1 351 ? 89.157 94.925 34.379 1.00 21.33 351 THR B C 1
ATOM 6316 O O . THR B 1 351 ? 88.431 95.557 35.147 1.00 21.93 351 THR B O 1
ATOM 6320 N N . ASN B 1 352 ? 88.952 93.641 34.080 1.00 21.69 352 ASN B N 1
ATOM 6321 C CA . ASN B 1 352 ? 87.874 92.859 34.684 1.00 22.34 352 ASN B CA 1
ATOM 6322 C C . ASN B 1 352 ? 88.167 92.480 36.143 1.00 22.88 352 ASN B C 1
ATOM 6323 O O . ASN B 1 352 ? 89.281 92.012 36.457 1.00 22.72 352 ASN B O 1
ATOM 6328 N N . ALA B 1 353 ? 87.172 92.686 37.019 1.00 23.29 353 ALA B N 1
ATOM 6329 C CA . ALA B 1 353 ? 87.279 92.368 38.457 1.00 23.86 353 ALA B CA 1
ATOM 6330 C C . ALA B 1 353 ? 87.326 90.851 38.706 1.00 24.27 353 ALA B C 1
ATOM 6331 O O . ALA B 1 353 ? 86.622 90.097 38.026 1.00 24.51 353 ALA B O 1
ATOM 6333 N N . VAL B 1 354 ? 88.156 90.393 39.651 1.00 24.80 354 VAL B N 1
ATOM 6334 C CA . VAL B 1 354 ? 88.341 88.931 39.844 1.00 25.47 354 VAL B CA 1
ATOM 6335 C C . VAL B 1 354 ? 87.328 88.294 40.798 1.00 25.35 354 VAL B C 1
ATOM 6336 O O . VAL B 1 354 ? 86.232 87.914 40.382 1.00 25.31 354 VAL B O 1
ATOM 6340 N N . LEU B 1 361 ? 77.157 93.385 48.375 1.00 20.09 361 LEU B N 1
ATOM 6341 C CA . LEU B 1 361 ? 76.755 94.317 47.311 1.00 20.73 361 LEU B CA 1
ATOM 6342 C C . LEU B 1 361 ? 77.046 95.777 47.657 1.00 20.52 361 LEU B C 1
ATOM 6343 O O . LEU B 1 361 ? 76.787 96.213 48.773 1.00 20.17 361 LEU B O 1
ATOM 6348 N N . SER B 1 362 ? 77.586 96.518 46.690 1.00 20.84 362 SER B N 1
ATOM 6349 C CA . SER B 1 362 ? 77.797 97.965 46.800 1.00 21.36 362 SER B CA 1
ATOM 6350 C C . SER B 1 362 ? 77.952 98.597 45.408 1.00 21.38 362 SER B C 1
ATOM 6351 O O . SER B 1 362 ? 78.461 97.953 44.485 1.00 21.44 362 SER B O 1
ATOM 6354 N N . TYR B 1 363 ? 77.549 99.862 45.275 1.00 20.96 363 TYR B N 1
ATOM 6355 C CA . TYR B 1 363 ? 77.782 100.606 44.050 1.00 20.70 363 TYR B CA 1
ATOM 6356 C C . TYR B 1 363 ? 79.233 100.457 43.605 1.00 20.79 363 TYR B C 1
ATOM 6357 O O . TYR B 1 363 ? 79.497 100.220 42.425 1.00 20.91 363 TYR B O 1
ATOM 6366 N N . GLU B 1 364 ? 80.165 100.614 44.543 1.00 21.09 364 GLU B N 1
ATOM 6367 C CA . GLU B 1 364 ? 81.600 100.574 44.226 1.00 22.24 364 GLU B CA 1
ATOM 6368 C C . GLU B 1 364 ? 82.040 99.292 43.517 1.00 22.60 364 GLU B C 1
ATOM 6369 O O . GLU B 1 364 ? 83.009 99.327 42.759 1.00 23.19 364 GLU B O 1
ATOM 6375 N N . THR B 1 365 ? 81.352 98.170 43.773 1.00 22.06 365 THR B N 1
ATOM 6376 C CA . THR B 1 365 ? 81.679 96.917 43.099 1.00 21.86 365 THR B CA 1
ATOM 6377 C C . THR B 1 365 ? 80.682 96.465 42.017 1.00 21.95 365 THR B C 1
ATOM 6378 O O . THR B 1 365 ? 80.826 95.353 41.475 1.00 21.49 365 THR B O 1
ATOM 6382 N N . ASP B 1 366 ? 79.691 97.303 41.696 1.00 21.64 366 ASP B N 1
ATOM 6383 C CA . ASP B 1 366 ? 78.624 96.904 40.760 1.00 21.56 366 ASP B CA 1
ATOM 6384 C C . ASP B 1 366 ? 79.066 96.877 39.303 1.00 22.16 366 ASP B C 1
ATOM 6385 O O . ASP B 1 366 ? 78.714 95.947 38.581 1.00 22.57 366 ASP B O 1
ATOM 6390 N N . ASP B 1 367 ? 79.798 97.911 38.865 1.00 22.49 367 ASP B N 1
ATOM 6391 C CA . ASP B 1 367 ? 80.565 97.830 37.630 1.00 22.72 367 ASP B CA 1
ATOM 6392 C C . ASP B 1 367 ? 81.623 96.806 37.968 1.00 23.78 367 ASP B C 1
ATOM 6393 O O . ASP B 1 367 ? 82.249 96.902 39.021 1.00 25.63 367 ASP B O 1
ATOM 6398 N N . GLN B 1 368 ? 81.810 95.790 37.150 1.00 23.26 368 GLN B N 1
ATOM 6399 C CA . GLN B 1 368 ? 82.704 94.720 37.579 1.00 23.14 368 GLN B CA 1
ATOM 6400 C C . GLN B 1 368 ? 84.150 95.029 37.209 1.00 23.07 368 GLN B C 1
ATOM 6401 O O . GLN B 1 368 ? 84.841 94.188 36.604 1.00 23.44 368 GLN B O 1
ATOM 6407 N N . VAL B 1 369 ? 84.608 96.225 37.578 1.00 22.24 369 VAL B N 1
ATOM 6408 C CA . VAL B 1 369 ? 85.860 96.761 37.033 1.00 21.36 369 VAL B CA 1
ATOM 6409 C C . VAL B 1 369 ? 86.907 97.082 38.107 1.00 21.19 369 VAL B C 1
ATOM 6410 O O . VAL B 1 369 ? 86.653 97.887 39.007 1.00 21.16 369 VAL B O 1
ATOM 6414 N N . THR B 1 370 ? 88.076 96.452 37.986 1.00 20.80 370 THR B N 1
ATOM 6415 C CA . THR B 1 370 ? 89.257 96.798 38.770 1.00 21.07 370 THR B CA 1
ATOM 6416 C C . THR B 1 370 ? 89.962 97.986 38.108 1.00 21.31 370 THR B C 1
ATOM 6417 O O . THR B 1 370 ? 90.265 97.950 36.914 1.00 21.11 370 THR B O 1
ATOM 6421 N N . LYS B 1 371 ? 90.205 99.043 38.872 1.00 21.55 371 LYS B N 1
ATOM 6422 C CA . LYS B 1 371 ? 90.985 100.168 38.370 1.00 22.18 371 LYS B CA 1
ATOM 6423 C C . LYS B 1 371 ? 92.400 100.119 38.973 1.00 22.25 371 LYS B C 1
ATOM 6424 O O . LYS B 1 371 ? 92.578 99.785 40.147 1.00 22.94 371 LYS B O 1
ATOM 6430 N N . THR B 1 372 ? 93.408 100.389 38.150 1.00 21.89 372 THR B N 1
ATOM 6431 C CA . THR B 1 372 ? 94.783 100.482 38.631 1.00 21.80 372 THR B CA 1
ATOM 6432 C C . THR B 1 372 ? 95.481 101.576 37.850 1.00 22.37 372 THR B C 1
ATOM 6433 O O . THR B 1 372 ? 95.110 101.852 36.708 1.00 22.58 372 THR B O 1
ATOM 6437 N N . PHE B 1 373 ? 96.460 102.229 38.471 1.00 22.79 373 PHE B N 1
ATOM 6438 C CA . PHE B 1 373 ? 97.197 103.293 37.787 1.00 22.74 373 PHE B CA 1
ATOM 6439 C C . PHE B 1 373 ? 98.459 102.777 37.100 1.00 22.91 373 PHE B C 1
ATOM 6440 O O . PHE B 1 373 ? 99.185 103.561 36.504 1.00 23.02 373 PHE B O 1
ATOM 6448 N N . GLU B 1 374 ? 98.722 101.470 37.170 1.00 23.39 374 GLU B N 1
ATOM 6449 C CA . GLU B 1 374 ? 99.945 100.920 36.573 1.00 24.07 374 GLU B CA 1
ATOM 6450 C C . GLU B 1 374 ? 99.714 99.891 35.492 1.00 24.64 374 GLU B C 1
ATOM 6451 O O . GLU B 1 374 ? 98.733 99.151 35.530 1.00 25.29 374 GLU B O 1
ATOM 6457 N N . ARG B 1 375 ? 100.644 99.828 34.539 1.00 24.77 375 ARG B N 1
ATOM 6458 C CA . ARG B 1 375 ? 100.573 98.855 33.467 1.00 24.87 375 ARG B CA 1
ATOM 6459 C C . ARG B 1 375 ? 101.536 97.695 33.746 1.00 25.58 375 ARG B C 1
ATOM 6460 O O . ARG B 1 375 ? 101.117 96.524 33.892 1.00 25.80 375 ARG B O 1
ATOM 6468 N N . ASN B 1 376 ? 102.824 98.000 33.817 1.00 25.57 376 ASN B N 1
ATOM 6469 C CA . ASN B 1 376 ? 103.795 96.973 34.182 1.00 25.73 376 ASN B CA 1
ATOM 6470 C C . ASN B 1 376 ? 104.699 97.594 35.227 1.00 25.66 376 ASN B C 1
ATOM 6471 O O . ASN B 1 376 ? 105.894 97.772 34.998 1.00 25.46 376 ASN B O 1
ATOM 6476 N N . GLN B 1 377 ? 104.091 97.949 36.361 1.00 25.65 377 GLN B N 1
ATOM 6477 C CA . GLN B 1 377 ? 104.735 98.743 37.405 1.00 25.92 377 GLN B CA 1
ATOM 6478 C C . GLN B 1 377 ? 105.054 100.173 36.923 1.00 25.92 377 GLN B C 1
ATOM 6479 O O . GLN B 1 377 ? 105.645 100.956 37.674 1.00 26.24 377 GLN B O 1
ATOM 6485 N N . LYS B 1 378 ? 104.660 100.508 35.686 1.00 25.73 378 LYS B N 1
ATOM 6486 C CA . LYS B 1 378 ? 104.798 101.882 35.163 1.00 25.25 378 LYS B CA 1
ATOM 6487 C C . LYS B 1 378 ? 103.493 102.678 35.254 1.00 24.43 378 LYS B C 1
ATOM 6488 O O . LYS B 1 378 ? 102.510 102.344 34.582 1.00 24.53 378 LYS B O 1
ATOM 6494 N N . PRO B 1 379 ? 103.484 103.732 36.074 1.00 23.97 379 PRO B N 1
ATOM 6495 C CA . PRO B 1 379 ? 102.271 104.552 36.256 1.00 23.16 379 PRO B CA 1
ATOM 6496 C C . PRO B 1 379 ? 101.826 105.249 34.974 1.00 22.80 379 PRO B C 1
ATOM 6497 O O . PRO B 1 379 ? 102.640 105.527 34.087 1.00 22.89 379 PRO B O 1
ATOM 6501 N N . ILE B 1 380 ? 100.526 105.506 34.886 1.00 22.46 380 ILE B N 1
ATOM 6502 C CA . ILE B 1 380 ? 99.902 106.089 33.705 1.00 21.98 380 ILE B CA 1
ATOM 6503 C C . ILE B 1 380 ? 100.395 107.520 33.447 1.00 22.31 380 ILE B C 1
ATOM 6504 O O . ILE B 1 380 ? 100.355 108.003 32.312 1.00 22.46 380 ILE B O 1
ATOM 6509 N N . GLY B 1 381 ? 100.885 108.167 34.505 1.00 22.18 381 GLY B N 1
ATOM 6510 C CA . GLY B 1 381 ? 101.382 109.530 34.465 1.00 21.94 381 GLY B CA 1
ATOM 6511 C C . GLY B 1 381 ? 101.973 109.889 35.812 1.00 22.16 381 GLY B C 1
ATOM 6512 O O . GLY B 1 381 ? 101.779 109.165 36.789 1.00 21.38 381 GLY B O 1
ATOM 6513 N N . HIS B 1 382 ? 102.700 111.004 35.873 1.00 22.88 382 HIS B N 1
ATOM 6514 C CA . HIS B 1 382 ? 103.356 111.407 37.116 1.00 23.14 382 HIS B CA 1
ATOM 6515 C C . HIS B 1 382 ? 102.358 111.491 38.298 1.00 23.14 382 HIS B C 1
ATOM 6516 O O . HIS B 1 382 ? 101.336 112.181 38.220 1.00 22.40 382 HIS B O 1
ATOM 6523 N N . ALA B 1 383 ? 102.670 110.760 39.373 1.00 23.33 383 ALA B N 1
ATOM 6524 C CA . ALA B 1 383 ? 101.865 110.737 40.606 1.00 23.52 383 ALA B CA 1
ATOM 6525 C C . ALA B 1 383 ? 102.006 112.042 41.402 1.00 23.56 383 ALA B C 1
ATOM 6526 O O . ALA B 1 383 ? 103.131 112.477 41.700 1.00 23.96 383 ALA B O 1
ATOM 6528 N N . LEU B 1 384 ? 100.874 112.663 41.729 1.00 23.20 384 LEU B N 1
ATOM 6529 C CA . LEU B 1 384 ? 100.884 113.903 42.495 1.00 23.33 384 LEU B CA 1
ATOM 6530 C C . LEU B 1 384 ? 100.727 113.580 43.971 1.00 23.91 384 LEU B C 1
ATOM 6531 O O . LEU B 1 384 ? 100.631 112.405 44.340 1.00 24.54 384 LEU B O 1
ATOM 6536 N N . TYR B 1 385 ? 100.736 114.608 44.817 1.00 24.20 385 TYR B N 1
ATOM 6537 C CA . TYR B 1 385 ? 100.713 114.423 46.273 1.00 24.29 385 TYR B CA 1
ATOM 6538 C C . TYR B 1 385 ? 99.403 113.707 46.633 1.00 24.44 385 TYR B C 1
ATOM 6539 O O . TYR B 1 385 ? 98.408 114.082 46.169 1.00 24.38 385 TYR B O 1
ATOM 6548 N N . GLY B 1 386 ? 99.345 112.680 47.438 1.00 24.16 386 GLY B N 1
ATOM 6549 C CA . GLY B 1 386 ? 98.041 112.093 47.719 1.00 24.10 386 GLY B CA 1
ATOM 6550 C C . GLY B 1 386 ? 97.945 110.695 47.140 1.00 23.67 386 GLY B C 1
ATOM 6551 O O . GLY B 1 386 ? 97.276 109.835 47.703 1.00 23.22 386 GLY B O 1
ATOM 6552 N N . GLY B 1 387 ? 98.617 110.482 46.012 1.00 23.27 387 GLY B N 1
ATOM 6553 C CA . GLY B 1 387 ? 98.658 109.181 45.387 1.00 23.64 387 GLY B CA 1
ATOM 6554 C C . GLY B 1 387 ? 97.520 108.862 44.423 1.00 23.88 387 GLY B C 1
ATOM 6555 O O . GLY B 1 387 ? 97.582 107.844 43.716 1.00 24.03 387 GLY B O 1
ATOM 6556 N N . TRP B 1 388 ? 96.489 109.708 44.383 1.00 23.48 388 TRP B N 1
ATOM 6557 C CA . TRP B 1 388 ? 95.381 109.507 43.448 1.00 23.16 388 TRP B CA 1
ATOM 6558 C C . TRP B 1 388 ? 95.587 110.203 42.102 1.00 22.88 388 TRP B C 1
ATOM 6559 O O . TRP B 1 388 ? 95.639 109.536 41.060 1.00 22.94 388 TRP B O 1
ATOM 6570 N N . GLN B 1 389 ? 95.696 111.534 42.119 1.00 22.42 389 GLN B N 1
ATOM 6571 C CA . GLN B 1 389 ? 95.792 112.289 40.881 1.00 22.10 389 GLN B CA 1
ATOM 6572 C C . GLN B 1 389 ? 97.133 112.056 40.185 1.00 22.15 389 GLN B C 1
ATOM 6573 O O . GLN B 1 389 ? 98.189 112.390 40.733 1.00 22.20 389 GLN B O 1
ATOM 6579 N N . HIS B 1 390 ? 97.063 111.461 38.989 1.00 21.82 390 HIS B N 1
ATOM 6580 C CA . HIS B 1 390 ? 98.197 111.322 38.071 1.00 21.35 390 HIS B CA 1
ATOM 6581 C C . HIS B 1 390 ? 97.988 112.303 36.924 1.00 21.18 390 HIS B C 1
ATOM 6582 O O . HIS B 1 390 ? 96.861 112.497 36.472 1.00 20.94 390 HIS B O 1
ATOM 6589 N N . VAL B 1 391 ? 99.063 112.947 36.474 1.00 21.18 391 VAL B N 1
ATOM 6590 C CA . VAL B 1 391 ? 98.975 113.847 35.326 1.00 20.77 391 VAL B CA 1
ATOM 6591 C C . VAL B 1 391 ? 98.955 113.063 34.001 1.00 20.85 391 VAL B C 1
ATOM 6592 O O . VAL B 1 391 ? 99.952 112.466 33.573 1.00 20.95 391 VAL B O 1
ATOM 6596 N N . VAL B 1 392 ? 97.771 113.032 33.398 1.00 20.85 392 VAL B N 1
ATOM 6597 C CA . VAL B 1 392 ? 97.533 112.388 32.099 1.00 20.78 392 VAL B CA 1
ATOM 6598 C C . VAL B 1 392 ? 96.698 113.359 31.235 1.00 20.92 392 VAL B C 1
ATOM 6599 O O . VAL B 1 392 ? 95.449 113.296 31.225 1.00 20.81 392 VAL B O 1
ATOM 6603 N N . PRO B 1 393 ? 97.375 114.291 30.558 1.00 20.53 393 PRO B N 1
ATOM 6604 C CA . PRO B 1 393 ? 96.685 115.313 29.761 1.00 20.16 393 PRO B CA 1
ATOM 6605 C C . PRO B 1 393 ? 95.847 114.694 28.646 1.00 20.11 393 PRO B C 1
ATOM 6606 O O . PRO B 1 393 ? 94.714 115.152 28.412 1.00 20.09 393 PRO B O 1
ATOM 6610 N N . TRP B 1 394 ? 96.380 113.648 28.002 1.00 19.49 394 TRP B N 1
ATOM 6611 C CA . TRP B 1 394 ? 95.676 112.947 26.932 1.00 19.35 394 TRP B CA 1
ATOM 6612 C C . TRP B 1 394 ? 94.379 112.240 27.362 1.00 19.27 394 TRP B C 1
ATOM 6613 O O . TRP B 1 394 ? 93.562 111.864 26.516 1.00 18.63 394 TRP B O 1
ATOM 6624 N N . GLY B 1 395 ? 94.206 112.046 28.665 1.00 18.97 395 GLY B N 1
ATOM 6625 C CA . GLY B 1 395 ? 92.955 111.565 29.195 1.00 19.46 395 GLY B CA 1
ATOM 6626 C C . GLY B 1 395 ? 91.809 112.538 28.975 1.00 20.07 395 GLY B C 1
ATOM 6627 O O . GLY B 1 395 ? 90.673 112.119 28.749 1.00 20.06 395 GLY B O 1
ATOM 6628 N N . LEU B 1 396 ? 92.103 113.835 29.034 1.00 20.50 396 LEU B N 1
ATOM 6629 C CA . LEU B 1 396 ? 91.092 114.862 28.786 1.00 21.04 396 LEU B CA 1
ATOM 6630 C C . LEU B 1 396 ? 90.641 114.833 27.332 1.00 21.45 396 LEU B C 1
ATOM 6631 O O . LEU B 1 396 ? 89.449 114.981 27.046 1.00 22.34 396 LEU B O 1
ATOM 6636 N N . TYR B 1 397 ? 91.601 114.656 26.422 1.00 21.00 397 TYR B N 1
ATOM 6637 C CA . TYR B 1 397 ? 91.297 114.561 25.005 1.00 20.77 397 TYR B CA 1
ATOM 6638 C C . TYR B 1 397 ? 90.311 113.405 24.805 1.00 20.81 397 TYR B C 1
ATOM 6639 O O . TYR B 1 397 ? 89.213 113.609 24.280 1.00 21.23 397 TYR B O 1
ATOM 6648 N N . LYS B 1 398 ? 90.704 112.214 25.256 1.00 20.12 398 LYS B N 1
ATOM 6649 C CA . LYS B 1 398 ? 89.939 110.993 25.032 1.00 19.73 398 LYS B CA 1
ATOM 6650 C C . LYS B 1 398 ? 88.538 111.068 25.632 1.00 19.95 398 LYS B C 1
ATOM 6651 O O . LYS B 1 398 ? 87.569 110.640 25.008 1.00 20.11 398 LYS B O 1
ATOM 6657 N N . LEU B 1 399 ? 88.438 111.642 26.827 1.00 19.82 399 LEU B N 1
ATOM 6658 C CA . LEU B 1 399 ? 87.171 111.756 27.523 1.00 19.96 399 LEU B CA 1
ATOM 6659 C C . LEU B 1 399 ? 86.234 112.749 26.829 1.00 19.89 399 LEU B C 1
ATOM 6660 O O . LEU B 1 399 ? 85.017 112.581 26.833 1.00 18.60 399 LEU B O 1
ATOM 6665 N N . LEU B 1 400 ? 86.815 113.781 26.236 1.00 20.21 400 LEU B N 1
ATOM 6666 C CA . LEU B 1 400 ? 86.023 114.762 25.504 1.00 20.70 400 LEU B CA 1
ATOM 6667 C C . LEU B 1 400 ? 85.478 114.205 24.177 1.00 20.87 400 LEU B C 1
ATOM 6668 O O . LEU B 1 400 ? 84.311 114.417 23.826 1.00 19.99 400 LEU B O 1
ATOM 6673 N N . VAL B 1 401 ? 86.322 113.457 23.473 1.00 21.61 401 VAL B N 1
ATOM 6674 C CA . VAL B 1 401 ? 85.926 112.763 22.248 1.00 21.77 401 VAL B CA 1
ATOM 6675 C C . VAL B 1 401 ? 84.891 111.682 22.571 1.00 22.36 401 VAL B C 1
ATOM 6676 O O . VAL B 1 401 ? 83.844 111.596 21.908 1.00 22.49 401 VAL B O 1
ATOM 6680 N N . TYR B 1 402 ? 85.166 110.883 23.603 1.00 22.19 402 TYR B N 1
ATOM 6681 C CA . TYR B 1 402 ? 84.257 109.810 23.988 1.00 21.94 402 TYR B CA 1
ATOM 6682 C C . TYR B 1 402 ? 82.840 110.347 24.231 1.00 21.26 402 TYR B C 1
ATOM 6683 O O . TYR B 1 402 ? 81.862 109.797 23.738 1.00 20.80 402 TYR B O 1
ATOM 6692 N N . THR B 1 403 ? 82.763 111.412 25.016 1.00 20.80 403 THR B N 1
ATOM 6693 C CA . THR B 1 403 ? 81.520 112.091 25.346 1.00 20.80 403 THR B CA 1
ATOM 6694 C C . THR B 1 403 ? 80.765 112.527 24.089 1.00 20.92 403 THR B C 1
ATOM 6695 O O . THR B 1 403 ? 79.577 112.234 23.943 1.00 20.34 403 THR B O 1
ATOM 6699 N N . LYS B 1 404 ? 81.469 113.195 23.173 1.00 21.67 404 LYS B N 1
ATOM 6700 C CA . LYS B 1 404 ? 80.892 113.586 21.877 1.00 22.27 404 LYS B CA 1
ATOM 6701 C C . LYS B 1 404 ? 80.373 112.377 21.105 1.00 22.28 404 LYS B C 1
ATOM 6702 O O . LYS B 1 404 ? 79.194 112.309 20.767 1.00 22.66 404 LYS B O 1
ATOM 6708 N N . GLU B 1 405 ? 81.263 111.425 20.843 1.00 22.14 405 GLU B N 1
ATOM 6709 C CA . GLU B 1 405 ? 80.924 110.245 20.061 1.00 21.86 405 GLU B CA 1
ATOM 6710 C C . GLU B 1 405 ? 79.746 109.479 20.665 1.00 21.66 405 GLU B C 1
ATOM 6711 O O . GLU B 1 405 ? 78.870 109.022 19.920 1.00 21.67 405 GLU B O 1
ATOM 6717 N N . THR B 1 406 ? 79.707 109.374 21.999 1.00 21.29 406 THR B N 1
ATOM 6718 C CA . THR B 1 406 ? 78.737 108.509 22.687 1.00 20.87 406 THR B CA 1
ATOM 6719 C C . THR B 1 406 ? 77.396 109.174 23.037 1.00 20.51 406 THR B C 1
ATOM 6720 O O . THR B 1 406 ? 76.348 108.517 23.005 1.00 20.22 406 THR B O 1
ATOM 6724 N N . TYR B 1 407 ? 77.425 110.462 23.372 1.00 19.93 407 TYR B N 1
ATOM 6725 C CA . TYR B 1 407 ? 76.215 111.152 23.815 1.00 19.90 407 TYR B CA 1
ATOM 6726 C C . TYR B 1 407 ? 75.824 112.314 22.915 1.00 20.19 407 TYR B C 1
ATOM 6727 O O . TYR B 1 407 ? 74.766 112.926 23.098 1.00 19.83 407 TYR B O 1
ATOM 6736 N N . HIS B 1 408 ? 76.668 112.589 21.923 1.00 20.62 408 HIS B N 1
ATOM 6737 C CA . HIS B 1 408 ? 76.431 113.670 20.969 1.00 21.19 408 HIS B CA 1
ATOM 6738 C C . HIS B 1 408 ? 75.979 114.944 21.680 1.00 20.94 408 HIS B C 1
ATOM 6739 O O . HIS B 1 408 ? 74.918 115.495 21.382 1.00 21.26 408 HIS B O 1
ATOM 6746 N N . VAL B 1 409 ? 76.772 115.404 22.635 1.00 20.59 409 VAL B N 1
ATOM 6747 C CA . VAL B 1 409 ? 76.398 116.618 23.329 1.00 20.80 409 VAL B CA 1
ATOM 6748 C C . VAL B 1 409 ? 76.701 117.850 22.465 1.00 20.81 409 VAL B C 1
ATOM 6749 O O . VAL B 1 409 ? 77.836 118.055 22.006 1.00 20.94 409 VAL B O 1
ATOM 6753 N N . PRO B 1 410 ? 75.667 118.647 22.215 1.00 20.41 410 PRO B N 1
ATOM 6754 C CA . PRO B 1 410 ? 75.822 119.845 21.403 1.00 20.19 410 PRO B CA 1
ATOM 6755 C C . PRO B 1 410 ? 76.919 120.759 21.922 1.00 20.38 410 PRO B C 1
ATOM 6756 O O . PRO B 1 410 ? 77.758 121.169 21.119 1.00 21.04 410 PRO B O 1
ATOM 6760 N N . VAL B 1 411 ? 76.936 121.050 23.225 1.00 20.31 411 VAL B N 1
ATOM 6761 C CA . VAL B 1 411 ? 77.838 122.055 23.799 1.00 19.77 411 VAL B CA 1
ATOM 6762 C C . VAL B 1 411 ? 78.529 121.555 25.061 1.00 20.20 411 VAL B C 1
ATOM 6763 O O . VAL B 1 411 ? 77.866 121.201 26.029 1.00 20.72 411 VAL B O 1
ATOM 6767 N N . LEU B 1 412 ? 79.859 121.549 25.048 1.00 20.17 412 LEU B N 1
ATOM 6768 C CA . LEU B 1 412 ? 80.673 121.151 26.199 1.00 20.25 412 LEU B CA 1
ATOM 6769 C C . LEU B 1 412 ? 81.449 122.339 26.760 1.00 20.32 412 LEU B C 1
ATOM 6770 O O . LEU B 1 412 ? 81.726 123.320 26.035 1.00 20.67 412 LEU B O 1
ATOM 6775 N N . TYR B 1 413 ? 81.809 122.226 28.040 1.00 19.91 413 TYR B N 1
ATOM 6776 C CA . TYR B 1 413 ? 82.846 123.051 28.663 1.00 19.53 413 TYR B CA 1
ATOM 6777 C C . TYR B 1 413 ? 83.737 122.177 29.532 1.00 19.51 413 TYR B C 1
ATOM 6778 O O . TYR B 1 413 ? 83.315 121.122 30.020 1.00 19.04 413 TYR B O 1
ATOM 6787 N N . VAL B 1 414 ? 84.973 122.617 29.720 1.00 19.44 414 VAL B N 1
ATOM 6788 C CA . VAL B 1 414 ? 85.767 122.072 30.797 1.00 19.87 414 VAL B CA 1
ATOM 6789 C C . VAL B 1 414 ? 85.644 122.996 32.005 1.00 20.01 414 VAL B C 1
ATOM 6790 O O . VAL B 1 414 ? 86.418 123.939 32.162 1.00 19.79 414 VAL B O 1
ATOM 6794 N N . THR B 1 415 ? 84.670 122.689 32.860 1.00 20.37 415 THR B N 1
ATOM 6795 C CA . THR B 1 415 ? 84.325 123.528 34.019 1.00 20.05 415 THR B CA 1
ATOM 6796 C C . THR B 1 415 ? 85.264 123.394 35.215 1.00 20.55 415 THR B C 1
ATOM 6797 O O . THR B 1 415 ? 85.243 124.244 36.090 1.00 21.02 415 THR B O 1
ATOM 6801 N N . GLU B 1 416 ? 86.055 122.320 35.265 1.00 21.14 416 GLU B N 1
ATOM 6802 C CA . GLU B 1 416 ? 87.056 122.132 36.304 1.00 21.10 416 GLU B CA 1
ATOM 6803 C C . GLU B 1 416 ? 88.221 121.373 35.755 1.00 21.72 416 GLU B C 1
ATOM 6804 O O . GLU B 1 416 ? 88.067 120.230 35.305 1.00 22.03 416 GLU B O 1
ATOM 6810 N N . SER B 1 417 ? 89.388 122.006 35.793 1.00 22.00 417 SER B N 1
ATOM 6811 C CA . SER B 1 417 ? 90.637 121.330 35.497 1.00 22.92 417 SER B CA 1
ATOM 6812 C C . SER B 1 417 ? 91.693 121.924 36.403 1.00 23.11 417 SER B C 1
ATOM 6813 O O . SER B 1 417 ? 91.799 123.150 36.524 1.00 23.19 417 SER B O 1
ATOM 6816 N N . GLY B 1 418 ? 92.459 121.060 37.067 1.00 23.45 418 GLY B N 1
ATOM 6817 C CA . GLY B 1 418 ? 93.539 121.543 37.920 1.00 23.23 418 GLY B CA 1
ATOM 6818 C C . GLY B 1 418 ? 94.364 120.523 38.673 1.00 22.70 418 GLY B C 1
ATOM 6819 O O . GLY B 1 418 ? 94.155 119.334 38.531 1.00 23.10 418 GLY B O 1
ATOM 6820 N N . MET B 1 419 ? 95.310 120.983 39.482 1.00 22.49 419 MET B N 1
ATOM 6821 C CA . MET B 1 419 ? 96.234 120.043 40.101 1.00 22.53 419 MET B CA 1
ATOM 6822 C C . MET B 1 419 ? 96.510 120.222 41.587 1.00 22.15 419 MET B C 1
ATOM 6823 O O . MET B 1 419 ? 96.616 121.335 42.104 1.00 22.02 419 MET B O 1
ATOM 6828 N N . VAL B 1 420 ? 96.641 119.083 42.251 1.00 22.01 420 VAL B N 1
ATOM 6829 C CA . VAL B 1 420 ? 96.821 119.017 43.692 1.00 21.87 420 VAL B CA 1
ATOM 6830 C C . VAL B 1 420 ? 98.305 119.201 44.075 1.00 22.51 420 VAL B C 1
ATOM 6831 O O . VAL B 1 420 ? 99.223 118.595 43.484 1.00 22.04 420 VAL B O 1
ATOM 6835 N N . GLU B 1 421 ? 98.511 120.059 45.068 1.00 22.89 421 GLU B N 1
ATOM 6836 C CA . GLU B 1 421 ? 99.828 120.357 45.591 1.00 23.20 421 GLU B CA 1
ATOM 6837 C C . GLU B 1 421 ? 99.721 120.187 47.100 1.00 22.99 421 GLU B C 1
ATOM 6838 O O . GLU B 1 421 ? 98.691 120.487 47.693 1.00 23.45 421 GLU B O 1
ATOM 6844 N N . GLU B 1 422 ? 100.770 119.658 47.705 1.00 22.65 422 GLU B N 1
ATOM 6845 C CA . GLU B 1 422 ? 100.839 119.459 49.144 1.00 22.39 422 GLU B CA 1
ATOM 6846 C C . GLU B 1 422 ? 100.851 120.803 49.855 1.00 22.13 422 GLU B C 1
ATOM 6847 O O . GLU B 1 422 ? 101.537 121.709 49.426 1.00 22.13 422 GLU B O 1
ATOM 6853 N N . ASN B 1 423 ? 100.098 120.943 50.940 1.00 22.33 423 ASN B N 1
ATOM 6854 C CA . ASN B 1 423 ? 100.252 122.130 51.763 1.00 22.25 423 ASN B CA 1
ATOM 6855 C C . ASN B 1 423 ? 101.425 121.980 52.726 1.00 22.51 423 ASN B C 1
ATOM 6856 O O . ASN B 1 423 ? 101.287 121.459 53.844 1.00 22.37 423 ASN B O 1
ATOM 6861 N N . LYS B 1 424 ? 102.587 122.412 52.249 1.00 22.75 424 LYS B N 1
ATOM 6862 C CA . LYS B 1 424 ? 103.810 122.423 53.025 1.00 22.77 424 LYS B CA 1
ATOM 6863 C C . LYS B 1 424 ? 103.785 123.642 53.951 1.00 23.18 424 LYS B C 1
ATOM 6864 O O . LYS B 1 424 ? 103.848 124.804 53.510 1.00 23.71 424 LYS B O 1
ATOM 6870 N N . THR B 1 425 ? 103.641 123.364 55.239 1.00 22.98 425 THR B N 1
ATOM 6871 C CA . THR B 1 425 ? 103.925 124.328 56.276 1.00 23.19 425 THR B CA 1
ATOM 6872 C C . THR B 1 425 ? 105.441 124.274 56.370 1.00 23.56 425 THR B C 1
ATOM 6873 O O . THR B 1 425 ? 106.054 123.268 55.971 1.00 24.98 425 THR B O 1
ATOM 6877 N N . LYS B 1 426 ? 106.098 125.303 56.870 1.00 22.67 426 LYS B N 1
ATOM 6878 C CA . LYS B 1 426 ? 107.564 125.161 57.024 1.00 21.79 426 LYS B CA 1
ATOM 6879 C C . LYS B 1 426 ? 108.406 125.519 55.792 1.00 20.76 426 LYS B C 1
ATOM 6880 O O . LYS B 1 426 ? 109.620 125.346 55.808 1.00 20.75 426 LYS B O 1
ATOM 6886 N N . ILE B 1 427 ? 107.762 126.014 54.736 1.00 20.52 427 ILE B N 1
ATOM 6887 C CA . ILE B 1 427 ? 108.454 126.679 53.619 1.00 19.96 427 ILE B CA 1
ATOM 6888 C C . ILE B 1 427 ? 107.965 128.130 53.510 1.00 19.58 427 ILE B C 1
ATOM 6889 O O . ILE B 1 427 ? 106.864 128.454 53.975 1.00 19.50 427 ILE B O 1
ATOM 6894 N N . LEU B 1 428 ? 108.766 129.009 52.912 1.00 19.17 428 LEU B N 1
ATOM 6895 C CA . LEU B 1 428 ? 108.329 130.400 52.731 1.00 18.87 428 LEU B CA 1
ATOM 6896 C C . LEU B 1 428 ? 107.269 130.548 51.618 1.00 19.35 428 LEU B C 1
ATOM 6897 O O . LEU B 1 428 ? 107.152 129.676 50.741 1.00 19.87 428 LEU B O 1
ATOM 6902 N N . LEU B 1 429 ? 106.486 131.632 51.674 1.00 18.92 429 LEU B N 1
ATOM 6903 C CA . LEU B 1 429 ? 105.645 132.057 50.555 1.00 18.59 429 LEU B CA 1
ATOM 6904 C C . LEU B 1 429 ? 106.473 132.194 49.260 1.00 18.70 429 LEU B C 1
ATOM 6905 O O . LEU B 1 429 ? 106.037 131.707 48.210 1.00 18.59 429 LEU B O 1
ATOM 6910 N N . SER B 1 430 ? 107.652 132.834 49.340 1.00 18.31 430 SER B N 1
ATOM 6911 C CA . SER B 1 430 ? 108.544 132.929 48.189 1.00 18.41 430 SER B CA 1
ATOM 6912 C C . SER B 1 430 ? 108.754 131.573 47.526 1.00 18.12 430 SER B C 1
ATOM 6913 O O . SER B 1 430 ? 108.696 131.504 46.312 1.00 18.33 430 SER B O 1
ATOM 6916 N N . GLU B 1 431 ? 108.943 130.501 48.303 1.00 18.09 431 GLU B N 1
ATOM 6917 C CA . GLU B 1 431 ? 109.063 129.159 47.713 1.00 18.92 431 GLU B CA 1
ATOM 6918 C C . GLU B 1 431 ? 107.729 128.565 47.245 1.00 18.97 431 GLU B C 1
ATOM 6919 O O . GLU B 1 431 ? 107.640 128.086 46.112 1.00 19.33 431 GLU B O 1
ATOM 6925 N N . ALA B 1 432 ? 106.712 128.592 48.111 1.00 18.98 432 ALA B N 1
ATOM 6926 C CA . ALA B 1 432 ? 105.396 127.999 47.820 1.00 19.85 432 ALA B CA 1
ATOM 6927 C C . ALA B 1 432 ? 104.754 128.531 46.546 1.00 20.39 432 ALA B C 1
ATOM 6928 O O . ALA B 1 432 ? 104.009 127.821 45.862 1.00 20.57 432 ALA B O 1
ATOM 6930 N N . ARG B 1 433 ? 105.044 129.803 46.281 1.00 20.81 433 ARG B N 1
ATOM 6931 C CA . ARG B 1 433 ? 104.563 130.589 45.139 1.00 20.59 433 ARG B CA 1
ATOM 6932 C C . ARG B 1 433 ? 104.946 130.001 43.799 1.00 20.05 433 ARG B C 1
ATOM 6933 O O . ARG B 1 433 ? 104.217 130.159 42.816 1.00 19.81 433 ARG B O 1
ATOM 6941 N N . ARG B 1 434 ? 106.139 129.406 43.757 1.00 19.08 434 ARG B N 1
ATOM 6942 C CA . ARG B 1 434 ? 106.761 128.992 42.520 1.00 19.06 434 ARG B CA 1
ATOM 6943 C C . ARG B 1 434 ? 106.196 127.644 42.055 1.00 19.12 434 ARG B C 1
ATOM 6944 O O . ARG B 1 434 ? 106.882 126.622 42.116 1.00 19.31 434 ARG B O 1
ATOM 6952 N N . ASP B 1 435 ? 104.946 127.642 41.592 1.00 18.79 435 ASP B N 1
ATOM 6953 C CA . ASP B 1 435 ? 104.275 126.406 41.209 1.00 18.83 435 ASP B CA 1
ATOM 6954 C C . ASP B 1 435 ? 104.426 126.059 39.717 1.00 19.44 435 ASP B C 1
ATOM 6955 O O . ASP B 1 435 ? 103.446 125.902 38.980 1.00 19.66 435 ASP B O 1
ATOM 6960 N N . ALA B 1 436 ? 105.680 125.925 39.290 1.00 20.11 436 ALA B N 1
ATOM 6961 C CA . ALA B 1 436 ? 106.033 125.617 37.903 1.00 20.67 436 ALA B CA 1
ATOM 6962 C C . ALA B 1 436 ? 105.233 124.436 37.382 1.00 21.45 436 ALA B C 1
ATOM 6963 O O . ALA B 1 436 ? 104.781 124.435 36.231 1.00 21.89 436 ALA B O 1
ATOM 6965 N N . GLU B 1 437 ? 105.077 123.435 38.245 1.00 21.86 437 GLU B N 1
ATOM 6966 C CA . GLU B 1 437 ? 104.383 122.196 37.913 1.00 22.26 437 GLU B CA 1
ATOM 6967 C C . GLU B 1 437 ? 102.919 122.411 37.534 1.00 21.46 437 GLU B C 1
ATOM 6968 O O . GLU B 1 437 ? 102.412 121.723 36.650 1.00 21.48 437 GLU B O 1
ATOM 6974 N N . ARG B 1 438 ? 102.257 123.359 38.200 1.00 20.77 438 ARG B N 1
ATOM 6975 C CA . ARG B 1 438 ? 100.856 123.715 37.916 1.00 20.50 438 ARG B CA 1
ATOM 6976 C C . ARG B 1 438 ? 100.655 124.416 36.562 1.00 20.39 438 ARG B C 1
ATOM 6977 O O . ARG B 1 438 ? 99.701 124.124 35.845 1.00 20.52 438 ARG B O 1
ATOM 6985 N N . THR B 1 439 ? 101.551 125.350 36.242 1.00 20.17 439 THR B N 1
ATOM 6986 C CA . THR B 1 439 ? 101.614 126.008 34.938 1.00 20.07 439 THR B CA 1
ATOM 6987 C C . THR B 1 439 ? 101.753 124.978 33.807 1.00 19.97 439 THR B C 1
ATOM 6988 O O . THR B 1 439 ? 100.943 124.945 32.881 1.00 20.31 439 THR B O 1
ATOM 6992 N N . ASP B 1 440 ? 102.775 124.132 33.914 1.00 19.34 440 ASP B N 1
ATOM 6993 C CA . ASP B 1 440 ? 102.983 123.014 33.014 1.00 19.16 440 ASP B CA 1
ATOM 6994 C C . ASP B 1 440 ? 101.721 122.162 32.901 1.00 18.55 440 ASP B C 1
ATOM 6995 O O . ASP B 1 440 ? 101.249 121.908 31.816 1.00 18.75 440 ASP B O 1
ATOM 7000 N N . TYR B 1 441 ? 101.169 121.751 34.029 1.00 18.57 441 TYR B N 1
ATOM 7001 C CA . TYR B 1 441 ? 99.900 121.014 34.058 1.00 18.90 441 TYR B CA 1
ATOM 7002 C C . TYR B 1 441 ? 98.801 121.687 33.203 1.00 18.91 441 TYR B C 1
ATOM 7003 O O . TYR B 1 441 ? 98.210 121.035 32.339 1.00 18.55 441 TYR B O 1
ATOM 7012 N N . HIS B 1 442 ? 98.546 122.980 33.434 1.00 19.16 442 HIS B N 1
ATOM 7013 C CA . HIS B 1 442 ? 97.528 123.715 32.667 1.00 19.51 442 HIS B CA 1
ATOM 7014 C C . HIS B 1 442 ? 97.811 123.888 31.172 1.00 20.10 442 HIS B C 1
ATOM 7015 O O . HIS B 1 442 ? 96.906 123.755 30.343 1.00 20.24 442 HIS B O 1
ATOM 7022 N N . GLN B 1 443 ? 99.076 124.152 30.843 1.00 20.65 443 GLN B N 1
ATOM 7023 C CA . GLN B 1 443 ? 99.540 124.155 29.456 1.00 20.73 443 GLN B CA 1
ATOM 7024 C C . GLN B 1 443 ? 99.255 122.833 28.760 1.00 20.74 443 GLN B C 1
ATOM 7025 O O . GLN B 1 443 ? 98.716 122.823 27.651 1.00 21.13 443 GLN B O 1
ATOM 7031 N N . LYS B 1 444 ? 99.587 121.724 29.415 1.00 20.67 444 LYS B N 1
ATOM 7032 C CA . LYS B 1 444 ? 99.450 120.411 28.781 1.00 21.16 444 LYS B CA 1
ATOM 7033 C C . LYS B 1 444 ? 97.978 120.043 28.564 1.00 21.47 444 LYS B C 1
ATOM 7034 O O . LYS B 1 444 ? 97.615 119.524 27.512 1.00 21.93 444 LYS B O 1
ATOM 7040 N N . HIS B 1 445 ? 97.143 120.373 29.545 1.00 21.38 445 HIS B N 1
ATOM 7041 C CA . HIS B 1 445 ? 95.700 120.152 29.474 1.00 21.19 445 HIS B CA 1
ATOM 7042 C C . HIS B 1 445 ? 94.989 121.058 28.458 1.00 21.22 445 HIS B C 1
ATOM 7043 O O . HIS B 1 445 ? 94.057 120.618 27.769 1.00 21.08 445 HIS B O 1
ATOM 7050 N N . LEU B 1 446 ? 95.463 122.301 28.339 1.00 20.73 446 LEU B N 1
ATOM 7051 C CA . LEU B 1 446 ? 94.914 123.226 27.360 1.00 20.61 446 LEU B CA 1
ATOM 7052 C C . LEU B 1 446 ? 95.167 122.724 25.941 1.00 20.43 446 LEU B C 1
ATOM 7053 O O . LEU B 1 446 ? 94.293 122.789 25.077 1.00 20.39 446 LEU B O 1
ATOM 7058 N N . ALA B 1 447 ? 96.365 122.194 25.731 1.00 20.58 447 ALA B N 1
ATOM 7059 C CA . ALA B 1 447 ? 96.755 121.615 24.464 1.00 20.79 447 ALA B CA 1
ATOM 7060 C C . ALA B 1 447 ? 95.873 120.423 24.101 1.00 21.29 447 ALA B C 1
ATOM 7061 O O . ALA B 1 447 ? 95.573 120.220 22.920 1.00 22.15 447 ALA B O 1
ATOM 7063 N N . SER B 1 448 ? 95.465 119.638 25.098 1.00 21.11 448 SER B N 1
ATOM 7064 C CA . SER B 1 448 ? 94.532 118.539 24.868 1.00 21.26 448 SER B CA 1
ATOM 7065 C C . SER B 1 448 ? 93.122 119.028 24.551 1.00 20.77 448 SER B C 1
ATOM 7066 O O . SER B 1 448 ? 92.411 118.375 23.774 1.00 20.70 448 SER B O 1
ATOM 7069 N N . VAL B 1 449 ? 92.718 120.158 25.146 1.00 19.76 449 VAL B N 1
ATOM 7070 C CA . VAL B 1 449 ? 91.404 120.754 24.852 1.00 19.29 449 VAL B CA 1
ATOM 7071 C C . VAL B 1 449 ? 91.360 121.221 23.393 1.00 19.86 449 VAL B C 1
ATOM 7072 O O . VAL B 1 449 ? 90.420 120.908 22.641 1.00 19.56 449 VAL B O 1
ATOM 7076 N N . ARG B 1 450 ? 92.407 121.941 22.997 1.00 20.05 450 ARG B N 1
ATOM 7077 C CA . ARG B 1 450 ? 92.558 122.430 21.634 1.00 19.97 450 ARG B CA 1
ATOM 7078 C C . ARG B 1 450 ? 92.582 121.283 20.614 1.00 20.07 450 ARG B C 1
ATOM 7079 O O . ARG B 1 450 ? 91.918 121.354 19.583 1.00 20.40 450 ARG B O 1
ATOM 7087 N N . ASP B 1 451 ? 93.348 120.233 20.893 1.00 19.74 451 ASP B N 1
ATOM 7088 C CA . ASP B 1 451 ? 93.322 119.048 20.054 1.00 20.03 451 ASP B CA 1
ATOM 7089 C C . ASP B 1 451 ? 91.876 118.552 19.846 1.00 20.18 451 ASP B C 1
ATOM 7090 O O . ASP B 1 451 ? 91.473 118.246 18.718 1.00 20.06 451 ASP B O 1
ATOM 7095 N N . ALA B 1 452 ? 91.104 118.488 20.930 1.00 19.83 452 ALA B N 1
ATOM 7096 C CA . ALA B 1 452 ? 89.727 118.046 20.852 1.00 19.78 452 ALA B CA 1
ATOM 7097 C C . ALA B 1 452 ? 88.876 119.015 20.023 1.00 20.14 452 ALA B C 1
ATOM 7098 O O . ALA B 1 452 ? 88.040 118.578 19.247 1.00 20.14 452 ALA B O 1
ATOM 7100 N N . ILE B 1 453 ? 89.085 120.323 20.163 1.00 20.46 453 ILE B N 1
ATOM 7101 C CA . ILE B 1 453 ? 88.305 121.266 19.360 1.00 20.83 453 ILE B CA 1
ATOM 7102 C C . ILE B 1 453 ? 88.619 121.106 17.873 1.00 21.37 453 ILE B C 1
ATOM 7103 O O . ILE B 1 453 ? 87.705 121.027 17.043 1.00 21.62 453 ILE B O 1
ATOM 7108 N N . ASP B 1 454 ? 89.913 121.056 17.546 1.00 21.73 454 ASP B N 1
ATOM 7109 C CA . ASP B 1 454 ? 90.373 120.805 16.180 1.00 21.69 454 ASP B CA 1
ATOM 7110 C C . ASP B 1 454 ? 89.782 119.529 15.570 1.00 21.82 454 ASP B C 1
ATOM 7111 O O . ASP B 1 454 ? 89.576 119.458 14.362 1.00 21.72 454 ASP B O 1
ATOM 7116 N N . ASP B 1 455 ? 89.508 118.529 16.408 1.00 22.05 455 ASP B N 1
ATOM 7117 C CA . ASP B 1 455 ? 88.964 117.255 15.950 1.00 22.16 455 ASP B CA 1
ATOM 7118 C C . ASP B 1 455 ? 87.437 117.182 16.079 1.00 21.85 455 ASP B C 1
ATOM 7119 O O . ASP B 1 455 ? 86.857 116.096 15.999 1.00 21.57 455 ASP B O 1
ATOM 7124 N N . GLY B 1 456 ? 86.789 118.323 16.291 1.00 21.44 456 GLY B N 1
ATOM 7125 C CA . GLY B 1 456 ? 85.356 118.399 16.080 1.00 21.74 456 GLY B CA 1
ATOM 7126 C C . GLY B 1 456 ? 84.444 118.490 17.281 1.00 22.19 456 GLY B C 1
ATOM 7127 O O . GLY B 1 456 ? 83.223 118.636 17.106 1.00 21.98 456 GLY B O 1
ATOM 7128 N N . VAL B 1 457 ? 85.010 118.408 18.491 1.00 22.41 457 VAL B N 1
ATOM 7129 C CA . VAL B 1 457 ? 84.201 118.577 19.702 1.00 22.22 457 VAL B CA 1
ATOM 7130 C C . VAL B 1 457 ? 84.058 120.037 20.128 1.00 22.49 457 VAL B C 1
ATOM 7131 O O . VAL B 1 457 ? 85.041 120.760 20.351 1.00 22.50 457 VAL B O 1
ATOM 7135 N N . ASN B 1 458 ? 82.800 120.449 20.198 1.00 22.15 458 ASN B N 1
ATOM 7136 C CA . ASN B 1 458 ? 82.414 121.785 20.565 1.00 22.15 458 ASN B CA 1
ATOM 7137 C C . ASN B 1 458 ? 82.638 122.098 22.068 1.00 22.24 458 ASN B C 1
ATOM 7138 O O . ASN B 1 458 ? 81.688 122.242 22.842 1.00 22.09 458 ASN B O 1
ATOM 7143 N N . VAL B 1 459 ? 83.905 122.208 22.470 1.00 22.40 459 VAL B N 1
ATOM 7144 C CA . VAL B 1 459 ? 84.255 122.750 23.789 1.00 22.15 459 VAL B CA 1
ATOM 7145 C C . VAL B 1 459 ? 84.321 124.277 23.704 1.00 22.53 459 VAL B C 1
ATOM 7146 O O . VAL B 1 459 ? 85.050 124.835 22.863 1.00 22.73 459 VAL B O 1
ATOM 7150 N N . LYS B 1 460 ? 83.562 124.942 24.573 1.00 22.09 460 LYS B N 1
ATOM 7151 C CA . LYS B 1 460 ? 83.355 126.379 24.459 1.00 21.88 460 LYS B CA 1
ATOM 7152 C C . LYS B 1 460 ? 83.998 127.198 25.564 1.00 21.43 460 LYS B C 1
ATOM 7153 O O . LYS B 1 460 ? 83.766 128.393 25.636 1.00 21.78 460 LYS B O 1
ATOM 7159 N N . GLY B 1 461 ? 84.790 126.566 26.420 1.00 21.16 461 GLY B N 1
ATOM 7160 C CA . GLY B 1 461 ? 85.402 127.262 27.540 1.00 21.05 461 GLY B CA 1
ATOM 7161 C C . GLY B 1 461 ? 86.140 126.333 28.491 1.00 21.19 461 GLY B C 1
ATOM 7162 O O . GLY B 1 461 ? 85.861 125.136 28.543 1.00 20.93 461 GLY B O 1
ATOM 7163 N N . TYR B 1 462 ? 87.078 126.903 29.248 1.00 21.55 462 TYR B N 1
ATOM 7164 C CA . TYR B 1 462 ? 87.941 126.184 30.193 1.00 21.28 462 TYR B CA 1
ATOM 7165 C C . TYR B 1 462 ? 88.111 126.970 31.502 1.00 21.23 462 TYR B C 1
ATOM 7166 O O . TYR B 1 462 ? 88.540 128.126 31.505 1.00 20.64 462 TYR B O 1
ATOM 7175 N N . PHE B 1 463 ? 87.824 126.308 32.615 1.00 21.65 463 PHE B N 1
ATOM 7176 C CA . PHE B 1 463 ? 87.839 126.947 33.921 1.00 21.47 463 PHE B CA 1
ATOM 7177 C C . PHE B 1 463 ? 88.834 126.283 34.859 1.00 21.59 463 PHE B C 1
ATOM 7178 O O . PHE B 1 463 ? 88.682 125.112 35.222 1.00 20.70 463 PHE B O 1
ATOM 7186 N N . VAL B 1 464 ? 89.850 127.053 35.245 1.00 21.87 464 VAL B N 1
ATOM 7187 C CA . VAL B 1 464 ? 90.797 126.615 36.253 1.00 22.66 464 VAL B CA 1
ATOM 7188 C C . VAL B 1 464 ? 90.061 126.385 37.580 1.00 23.36 464 VAL B C 1
ATOM 7189 O O . VAL B 1 464 ? 89.227 127.211 37.997 1.00 23.17 464 VAL B O 1
ATOM 7193 N N . TRP B 1 465 ? 90.338 125.236 38.205 1.00 23.75 465 TRP B N 1
ATOM 7194 C CA . TRP B 1 465 ? 89.850 124.933 39.546 1.00 23.86 465 TRP B CA 1
ATOM 7195 C C . TRP B 1 465 ? 91.021 124.669 40.450 1.00 23.72 465 TRP B C 1
ATOM 7196 O O . TRP B 1 465 ? 91.887 123.892 40.085 1.00 25.02 465 TRP B O 1
ATOM 7207 N N . SER B 1 466 ? 91.089 125.291 41.617 1.00 23.18 466 SER B N 1
ATOM 7208 C CA . SER B 1 466 ? 90.212 126.364 42.035 1.00 22.50 466 SER B CA 1
ATOM 7209 C C . SER B 1 466 ? 91.002 127.637 41.783 1.00 21.53 466 SER B C 1
ATOM 7210 O O . SER B 1 466 ? 92.213 127.598 41.548 1.00 21.89 466 SER B O 1
ATOM 7213 N N . PHE B 1 467 ? 90.321 128.762 41.800 1.00 20.17 467 PHE B N 1
ATOM 7214 C CA . PHE B 1 467 ? 91.017 130.005 41.685 1.00 19.66 467 PHE B CA 1
ATOM 7215 C C . PHE B 1 467 ? 91.899 130.204 42.908 1.00 19.12 467 PHE B C 1
ATOM 7216 O O . PHE B 1 467 ? 93.083 130.520 42.795 1.00 19.49 467 PHE B O 1
ATOM 7224 N N . PHE B 1 468 ? 91.296 129.998 44.071 1.00 19.09 468 PHE B N 1
ATOM 7225 C CA . PHE B 1 468 ? 91.931 130.184 45.362 1.00 19.40 468 PHE B CA 1
ATOM 7226 C C . PHE B 1 468 ? 92.287 128.842 45.963 1.00 20.20 468 PHE B C 1
ATOM 7227 O O . PHE B 1 468 ? 91.578 127.836 45.753 1.00 21.16 468 PHE B O 1
ATOM 7235 N N . ASP B 1 469 ? 93.370 128.816 46.729 1.00 19.84 469 ASP B N 1
ATOM 7236 C CA . ASP B 1 469 ? 93.504 127.782 47.741 1.00 19.77 469 ASP B CA 1
ATOM 7237 C C . ASP B 1 469 ? 92.295 127.891 48.643 1.00 20.42 469 ASP B C 1
ATOM 7238 O O . ASP B 1 469 ? 91.974 128.995 49.136 1.00 21.32 469 ASP B O 1
ATOM 7243 N N . ASN B 1 470 ? 91.595 126.773 48.809 1.00 20.68 470 ASN B N 1
ATOM 7244 C CA . ASN B 1 470 ? 90.425 126.716 49.683 1.00 21.00 470 ASN B CA 1
ATOM 7245 C C . ASN B 1 470 ? 90.300 125.400 50.471 1.00 20.83 470 ASN B C 1
ATOM 7246 O O . ASN B 1 470 ? 91.179 124.545 50.401 1.00 20.44 470 ASN B O 1
ATOM 7251 N N . PHE B 1 471 ? 89.199 125.265 51.210 1.00 20.72 471 PHE B N 1
ATOM 7252 C CA . PHE B 1 471 ? 88.894 124.087 52.005 1.00 20.39 471 PHE B CA 1
ATOM 7253 C C . PHE B 1 471 ? 88.754 122.904 51.050 1.00 20.58 471 PHE B C 1
ATOM 7254 O O . PHE B 1 471 ? 88.319 123.077 49.918 1.00 20.42 471 PHE B O 1
ATOM 7262 N N . GLU B 1 472 ? 89.158 121.714 51.480 1.00 20.54 472 GLU B N 1
ATOM 7263 C CA . GLU B 1 472 ? 89.211 120.590 50.562 1.00 21.00 472 GLU B CA 1
ATOM 7264 C C . GLU B 1 472 ? 88.372 119.399 51.004 1.00 21.11 472 GLU B C 1
ATOM 7265 O O . GLU B 1 472 ? 88.777 118.246 50.827 1.00 21.80 472 GLU B O 1
ATOM 7271 N N . TRP B 1 473 ? 87.194 119.688 51.558 1.00 20.79 473 TRP B N 1
ATOM 7272 C CA . TRP B 1 473 ? 86.245 118.663 51.989 1.00 20.85 473 TRP B CA 1
ATOM 7273 C C . TRP B 1 473 ? 86.859 117.680 53.018 1.00 20.82 473 TRP B C 1
ATOM 7274 O O . TRP B 1 473 ? 87.283 118.099 54.093 1.00 21.06 473 TRP B O 1
ATOM 7285 N N . ASN B 1 474 ? 86.932 116.392 52.710 1.00 20.41 474 ASN B N 1
ATOM 7286 C CA . ASN B 1 474 ? 87.484 115.468 53.688 1.00 20.42 474 ASN B CA 1
ATOM 7287 C C . ASN B 1 474 ? 89.014 115.608 53.898 1.00 20.57 474 ASN B C 1
ATOM 7288 O O . ASN B 1 474 ? 89.585 115.018 54.809 1.00 20.95 474 ASN B O 1
ATOM 7293 N N . LEU B 1 475 ? 89.652 116.419 53.066 1.00 20.47 475 LEU B N 1
ATOM 7294 C CA . LEU B 1 475 ? 91.083 116.619 53.112 1.00 20.86 475 LEU B CA 1
ATOM 7295 C C . LEU B 1 475 ? 91.437 117.857 53.924 1.00 21.19 475 LEU B C 1
ATOM 7296 O O . LEU B 1 475 ? 92.615 118.104 54.229 1.00 21.30 475 LEU B O 1
ATOM 7301 N N . GLY B 1 476 ? 90.416 118.655 54.242 1.00 21.02 476 GLY B N 1
ATOM 7302 C CA . GLY B 1 476 ? 90.592 119.813 55.091 1.00 20.46 476 GLY B CA 1
ATOM 7303 C C . GLY B 1 476 ? 91.495 120.816 54.438 1.00 19.95 476 GLY B C 1
ATOM 7304 O O . GLY B 1 476 ? 91.157 121.326 53.388 1.00 21.07 476 GLY B O 1
ATOM 7305 N N . TYR B 1 477 ? 92.641 121.077 55.048 1.00 19.29 477 TYR B N 1
ATOM 7306 C CA . TYR B 1 477 ? 93.569 122.083 54.552 1.00 19.03 477 TYR B CA 1
ATOM 7307 C C . TYR B 1 477 ? 94.985 121.523 54.392 1.00 19.22 477 TYR B C 1
ATOM 7308 O O . TYR B 1 477 ? 95.979 122.251 54.495 1.00 18.55 477 TYR B O 1
ATOM 7317 N N . ILE B 1 478 ? 95.080 120.227 54.116 1.00 19.94 478 ILE B N 1
ATOM 7318 C CA . ILE B 1 478 ? 96.395 119.614 53.918 1.00 20.89 478 ILE B CA 1
ATOM 7319 C C . ILE B 1 478 ? 96.945 119.749 52.499 1.00 21.66 478 ILE B C 1
ATOM 7320 O O . ILE B 1 478 ? 98.089 119.371 52.244 1.00 22.14 478 ILE B O 1
ATOM 7325 N N . CYS B 1 479 ? 96.138 120.282 51.584 1.00 22.53 479 CYS B N 1
ATOM 7326 C CA . CYS B 1 479 ? 96.582 120.498 50.205 1.00 23.10 479 CYS B CA 1
ATOM 7327 C C . CYS B 1 479 ? 96.044 121.791 49.619 1.00 22.71 479 CYS B C 1
ATOM 7328 O O . CYS B 1 479 ? 95.274 122.520 50.270 1.00 23.18 479 CYS B O 1
ATOM 7331 N N . ARG B 1 480 ? 96.471 122.074 48.392 1.00 22.42 480 ARG B N 1
ATOM 7332 C CA . ARG B 1 480 ? 96.205 123.340 47.721 1.00 22.13 480 ARG B CA 1
ATOM 7333 C C . ARG B 1 480 ? 95.954 123.086 46.237 1.00 22.25 480 ARG B C 1
ATOM 7334 O O . ARG B 1 480 ? 96.740 122.370 45.595 1.00 22.73 480 ARG B O 1
ATOM 7342 N N . TYR B 1 481 ? 94.894 123.692 45.702 1.00 21.58 481 TYR B N 1
ATOM 7343 C CA . TYR B 1 481 ? 94.588 123.630 44.268 1.00 21.71 481 TYR B CA 1
ATOM 7344 C C . TYR B 1 481 ? 94.628 124.988 43.527 1.00 21.19 481 TYR B C 1
ATOM 7345 O O . TYR B 1 481 ? 94.453 125.036 42.315 1.00 21.35 481 TYR B O 1
ATOM 7354 N N . GLY B 1 482 ? 94.825 126.091 44.235 1.00 20.49 482 GLY B N 1
ATOM 7355 C CA . GLY B 1 482 ? 94.572 127.382 43.619 1.00 19.39 482 GLY B CA 1
ATOM 7356 C C . GLY B 1 482 ? 95.705 127.894 42.764 1.00 19.23 482 GLY B C 1
ATOM 7357 O O . GLY B 1 482 ? 96.843 127.374 42.785 1.00 19.06 482 GLY B O 1
ATOM 7358 N N . ILE B 1 483 ? 95.403 128.938 42.011 1.00 18.84 483 ILE B N 1
ATOM 7359 C CA . ILE B 1 483 ? 96.472 129.685 41.345 1.00 18.61 483 ILE B CA 1
ATOM 7360 C C . ILE B 1 483 ? 96.749 130.948 42.156 1.00 18.43 483 ILE B C 1
ATOM 7361 O O . ILE B 1 483 ? 97.730 131.655 41.939 1.00 17.95 483 ILE B O 1
ATOM 7366 N N . ILE B 1 484 ? 95.849 131.212 43.097 1.00 18.76 484 ILE B N 1
ATOM 7367 C CA . ILE B 1 484 ? 96.058 132.237 44.103 1.00 19.22 484 ILE B CA 1
ATOM 7368 C C . ILE B 1 484 ? 96.330 131.567 45.446 1.00 20.03 484 ILE B C 1
ATOM 7369 O O . ILE B 1 484 ? 95.517 130.757 45.924 1.00 20.45 484 ILE B O 1
ATOM 7374 N N . HIS B 1 485 ? 97.492 131.873 46.020 1.00 19.61 485 HIS B N 1
ATOM 7375 C CA . HIS B 1 485 ? 97.826 131.394 47.346 1.00 19.81 485 HIS B CA 1
ATOM 7376 C C . HIS B 1 485 ? 96.964 132.075 48.389 1.00 19.64 485 HIS B C 1
ATOM 7377 O O . HIS B 1 485 ? 96.752 133.290 48.362 1.00 18.95 485 HIS B O 1
ATOM 7384 N N . VAL B 1 486 ? 96.462 131.271 49.309 1.00 20.08 486 VAL B N 1
ATOM 7385 C CA . VAL B 1 486 ? 95.736 131.792 50.451 1.00 20.32 486 VAL B CA 1
ATOM 7386 C C . VAL B 1 486 ? 96.330 131.209 51.726 1.00 20.98 486 VAL B C 1
ATOM 7387 O O . VAL B 1 486 ? 96.505 129.990 51.844 1.00 21.31 486 VAL B O 1
ATOM 7391 N N . ASP B 1 487 ? 96.631 132.089 52.674 1.00 21.62 487 ASP B N 1
ATOM 7392 C CA . ASP B 1 487 ? 97.006 131.692 54.029 1.00 22.15 487 ASP B CA 1
ATOM 7393 C C . ASP B 1 487 ? 95.785 131.177 54.794 1.00 22.12 487 ASP B C 1
ATOM 7394 O O . ASP B 1 487 ? 94.833 131.929 55.066 1.00 22.25 487 ASP B O 1
ATOM 7399 N N . TYR B 1 488 ? 95.821 129.907 55.165 1.00 21.91 488 TYR B N 1
ATOM 7400 C CA . TYR B 1 488 ? 94.633 129.264 55.731 1.00 22.18 488 TYR B CA 1
ATOM 7401 C C . TYR B 1 488 ? 94.187 129.771 57.119 1.00 22.67 488 TYR B C 1
ATOM 7402 O O . TYR B 1 488 ? 93.064 129.488 57.546 1.00 22.31 488 TYR B O 1
ATOM 7411 N N . LYS B 1 489 ? 95.050 130.530 57.799 1.00 22.76 489 LYS B N 1
ATOM 7412 C CA . LYS B 1 489 ? 94.656 131.191 59.039 1.00 23.79 489 LYS B CA 1
ATOM 7413 C C . LYS B 1 489 ? 94.375 132.694 58.845 1.00 23.39 489 LYS B C 1
ATOM 7414 O O . LYS B 1 489 ? 93.294 133.194 59.187 1.00 22.63 489 LYS B O 1
ATOM 7420 N N . SER B 1 490 ? 95.357 133.399 58.293 1.00 23.39 490 SER B N 1
ATOM 7421 C CA . SER B 1 490 ? 95.292 134.847 58.147 1.00 23.41 490 SER B CA 1
ATOM 7422 C C . SER B 1 490 ? 94.371 135.286 57.011 1.00 23.34 490 SER B C 1
ATOM 7423 O O . SER B 1 490 ? 93.874 136.413 57.024 1.00 24.18 490 SER B O 1
ATOM 7426 N N . PHE B 1 491 ? 94.168 134.403 56.032 1.00 23.01 491 PHE B N 1
ATOM 7427 C CA . PHE B 1 491 ? 93.357 134.684 54.835 1.00 23.33 491 PHE B CA 1
ATOM 7428 C C . PHE B 1 491 ? 94.024 135.633 53.823 1.00 23.46 491 PHE B C 1
ATOM 7429 O O . PHE B 1 491 ? 93.351 136.148 52.893 1.00 23.75 491 PHE B O 1
ATOM 7437 N N . GLU B 1 492 ? 95.321 135.884 53.999 1.00 22.56 492 GLU B N 1
ATOM 7438 C CA . GLU B 1 492 ? 96.037 136.704 53.047 1.00 22.73 492 GLU B CA 1
ATOM 7439 C C . GLU B 1 492 ? 96.148 136.003 51.693 1.00 22.05 492 GLU B C 1
ATOM 7440 O O . GLU B 1 492 ? 96.437 134.800 51.611 1.00 21.48 492 GLU B O 1
ATOM 7446 N N . ARG B 1 493 ? 95.929 136.785 50.641 1.00 21.68 493 ARG B N 1
ATOM 7447 C CA . ARG B 1 493 ? 95.934 136.311 49.266 1.00 21.20 493 ARG B CA 1
ATOM 7448 C C . ARG B 1 493 ? 97.219 136.750 48.587 1.00 21.01 493 ARG B C 1
ATOM 7449 O O . ARG B 1 493 ? 97.647 137.882 48.776 1.00 21.45 493 ARG B O 1
ATOM 7457 N N . TYR B 1 494 ? 97.834 135.866 47.804 1.00 20.69 494 TYR B N 1
ATOM 7458 C CA . TYR B 1 494 ? 99.017 136.222 47.010 1.00 20.43 494 TYR B CA 1
ATOM 7459 C C . TYR B 1 494 ? 99.034 135.386 45.715 1.00 20.94 494 TYR B C 1
ATOM 7460 O O . TYR B 1 494 ? 98.771 134.175 45.769 1.00 21.59 494 TYR B O 1
ATOM 7469 N N . PRO B 1 495 ? 99.299 136.009 44.557 1.00 20.13 495 PRO B N 1
ATOM 7470 C CA . PRO B 1 495 ? 99.257 135.284 43.280 1.00 19.22 495 PRO B CA 1
ATOM 7471 C C . PRO B 1 495 ? 100.416 134.317 43.174 1.00 18.92 495 PRO B C 1
ATOM 7472 O O . PRO B 1 495 ? 101.522 134.666 43.592 1.00 19.45 495 PRO B O 1
ATOM 7476 N N . LYS B 1 496 ? 100.176 133.122 42.648 1.00 18.49 496 LYS B N 1
ATOM 7477 C CA . LYS B 1 496 ? 101.261 132.176 42.422 1.00 19.07 496 LYS B CA 1
ATOM 7478 C C . LYS B 1 496 ? 101.781 132.427 41.008 1.00 19.73 496 LYS B C 1
ATOM 7479 O O . LYS B 1 496 ? 101.113 133.091 40.212 1.00 20.58 496 LYS B O 1
ATOM 7485 N N . GLU B 1 497 ? 102.960 131.909 40.679 1.00 19.51 497 GLU B N 1
ATOM 7486 C CA . GLU B 1 497 ? 103.471 132.047 39.320 1.00 19.08 497 GLU B CA 1
ATOM 7487 C C . GLU B 1 497 ? 102.464 131.601 38.257 1.00 19.03 497 GLU B C 1
ATOM 7488 O O . GLU B 1 497 ? 102.360 132.229 37.205 1.00 19.28 497 GLU B O 1
ATOM 7494 N N . SER B 1 498 ? 101.711 130.538 38.537 1.00 18.91 498 SER B N 1
ATOM 7495 C CA . SER B 1 498 ? 100.687 130.085 37.600 1.00 18.57 498 SER B CA 1
ATOM 7496 C C . SER B 1 498 ? 99.630 131.148 37.353 1.00 19.00 498 SER B C 1
ATOM 7497 O O . SER B 1 498 ? 99.155 131.293 36.224 1.00 19.26 498 SER B O 1
ATOM 7500 N N . ALA B 1 499 ? 99.266 131.907 38.381 1.00 19.43 499 ALA B N 1
ATOM 7501 C CA . ALA B 1 499 ? 98.335 133.019 38.164 1.00 20.03 499 ALA B CA 1
ATOM 7502 C C . ALA B 1 499 ? 98.909 134.033 37.169 1.00 19.76 499 ALA B C 1
ATOM 7503 O O . ALA B 1 499 ? 98.170 134.635 36.385 1.00 19.92 499 ALA B O 1
ATOM 7505 N N . ILE B 1 500 ? 100.222 134.212 37.189 1.00 19.88 500 ILE B N 1
ATOM 7506 C CA . ILE B 1 500 ? 100.852 135.143 36.254 1.00 19.71 500 ILE B CA 1
ATOM 7507 C C . ILE B 1 500 ? 100.939 134.576 34.832 1.00 19.85 500 ILE B C 1
ATOM 7508 O O . ILE B 1 500 ? 100.686 135.296 33.863 1.00 20.30 500 ILE B O 1
ATOM 7513 N N . TRP B 1 501 ? 101.239 133.285 34.704 1.00 19.21 501 TRP B N 1
ATOM 7514 C CA . TRP B 1 501 ? 101.083 132.624 33.415 1.00 18.64 501 TRP B CA 1
ATOM 7515 C C . TRP B 1 501 ? 99.650 132.742 32.865 1.00 18.00 501 TRP B C 1
ATOM 7516 O O . TRP B 1 501 ? 99.470 133.118 31.720 1.00 18.21 501 TRP B O 1
ATOM 7527 N N . TYR B 1 502 ? 98.638 132.413 33.658 1.00 18.02 502 TYR B N 1
ATOM 7528 C CA . TYR B 1 502 ? 97.255 132.497 33.170 1.00 18.51 502 TYR B CA 1
ATOM 7529 C C . TYR B 1 502 ? 96.946 133.902 32.673 1.00 18.54 502 TYR B C 1
ATOM 7530 O O . TYR B 1 502 ? 96.316 134.083 31.635 1.00 18.19 502 TYR B O 1
ATOM 7539 N N . LYS B 1 503 ? 97.431 134.895 33.405 1.00 18.97 503 LYS B N 1
ATOM 7540 C CA . LYS B 1 503 ? 97.171 136.270 33.065 1.00 19.28 503 LYS B CA 1
ATOM 7541 C C . LYS B 1 503 ? 97.706 136.522 31.665 1.00 20.06 503 LYS B C 1
ATOM 7542 O O . LYS B 1 503 ? 97.001 137.062 30.815 1.00 20.75 503 LYS B O 1
ATOM 7548 N N . ASN B 1 504 ? 98.950 136.115 31.432 1.00 20.21 504 ASN B N 1
ATOM 7549 C CA . ASN B 1 504 ? 99.603 136.274 30.146 1.00 20.06 504 ASN B CA 1
ATOM 7550 C C . ASN B 1 504 ? 98.897 135.460 29.069 1.00 19.91 504 ASN B C 1
ATOM 7551 O O . ASN B 1 504 ? 98.681 135.948 27.967 1.00 20.38 504 ASN B O 1
ATOM 7556 N N . PHE B 1 505 ? 98.518 134.234 29.391 1.00 19.29 505 PHE B N 1
ATOM 7557 C CA . PHE B 1 505 ? 97.851 133.401 28.419 1.00 19.56 505 PHE B CA 1
ATOM 7558 C C . PHE B 1 505 ? 96.573 134.055 27.890 1.00 19.61 505 PHE B C 1
ATOM 7559 O O . PHE B 1 505 ? 96.375 134.168 26.685 1.00 19.39 505 PHE B O 1
ATOM 7567 N N . ILE B 1 506 ? 95.701 134.468 28.797 1.00 20.09 506 ILE B N 1
ATOM 7568 C CA . ILE B 1 506 ? 94.419 135.072 28.414 1.00 20.54 506 ILE B CA 1
ATOM 7569 C C . ILE B 1 506 ? 94.597 136.328 27.562 1.00 20.74 506 ILE B C 1
ATOM 7570 O O . ILE B 1 506 ? 93.773 136.620 26.700 1.00 20.91 506 ILE B O 1
ATOM 7575 N N . ALA B 1 507 ? 95.688 137.049 27.799 1.00 20.87 507 ALA B N 1
ATOM 7576 C CA . ALA B 1 507 ? 95.918 138.333 27.155 1.00 20.73 507 ALA B CA 1
ATOM 7577 C C . ALA B 1 507 ? 96.361 138.225 25.695 1.00 21.36 507 ALA B C 1
ATOM 7578 O O . ALA B 1 507 ? 96.309 139.211 24.964 1.00 21.10 507 ALA B O 1
ATOM 7580 N N . GLY B 1 508 ? 96.781 137.028 25.270 1.00 22.23 508 GLY B N 1
ATOM 7581 C CA . GLY B 1 508 ? 97.347 136.812 23.941 1.00 22.55 508 GLY B CA 1
ATOM 7582 C C . GLY B 1 508 ? 96.383 137.049 22.791 1.00 23.06 508 GLY B C 1
ATOM 7583 O O . GLY B 1 508 ? 96.797 137.290 21.642 1.00 23.85 508 GLY B O 1
ATOM 7584 N N . LYS B 1 509 ? 95.160 136.979 22.993 1.00 23.21 509 LYS B N 1
#

Secondary structure (P-SEA, 3-state):
ccccccccccccccccccccccccccccccccccaaaaaaaaccccccccccccccccccccaaaaaaaaaaacccbbbbbbccccccccccccccccaaaaaaaaaaaaaaaaacbbbbbbccccccccccccccccccccaaaaaaaaaaaaaaaaccccccbbbccccaaaaaaccccccccccccccccccccccccaaaaaaaaaaaaaaaaaaaaacccccccbbbbbbbbbcccccccccaaaaaaaaaaaaaaccccccccccccccaaaaaaacccbbbbcaaaaaaacccccbbbbbbcbbbbbbbcccccccccccbbbbcccccccccccccccccccccaaaaaaaaaaaaaccccbbbcccccccccccccccccccccaaaaaaaaaaaaaaaaaaaaaccccccccccccccccccccccccccccbbbcccccbbbbcaaaaaaaaaaac/ccccccccccccccccccccccccccccccccccaaaaaaaaccccccccccccccccccccaaaaaaaaaaacccbbbbbbccccccccccccccccaaaaaaaaaaaaaaaaacbbbbbbcccccccaaaaaacccccccaaaaaaaaaaaaaaaaccccccbbbccccaaaaaacccccccccccccccccccccccaaaaaaaaaaaaaaaaaaaaaccccccccbbbbbbbbbcccccccccaaaaaaaaaaaaacccccccccccccccaaaaaaacccbbbbcaaaaaaacccccbbbbbbcbbbbbbbccccccccccbbbbcccccccccccccccccccccaaaaaaaaaaaaaccccbbbcccccccccccccccccccccaaaaaaaaaaaaaaaaaaaaaccccccccccccccccccccccccccccbbbccccbbbbbcaaaaaaaaaaac

Nearest PDB structures (foldseek):
  2jf7-assembly1_A  TM=1.002E+00  e=1.808E-100  Rauvolfia serpentina
  2jf7-assembly1_B  TM=1.002E+00  e=1.815E-96  Rauvolfia serpentina
  4atl-assembly2_B  TM=9.883E-01  e=4.265E-73  Rauvolfia serpentina
  4a3y-assembly1_A  TM=9.901E-01  e=4.581E-72  Rauvolfia serpentina
  3u57-assembly1_A  TM=9.885E-01  e=1.911E-70  Rauvolfia serpentina